Protein AF-A0A183CGZ3-F1 (afdb_monomer_lite)

pLDDT: mean 92.08, std 7.76, range [43.25, 98.81]

InterPro domains:
  IPR001106 Aromatic amino acid lyase [PF00221] (399-835)
  IPR001106 Aromatic amino acid lyase [cd00332] (399-818)
  IPR005920 Imidazolonepropionase [MF_00372] (2-395)
  IPR005920 Imidazolonepropionase [PTHR42752] (17-393)
  IPR005920 Imidazolonepropionase [TIGR01224] (22-393)
  IPR005920 Imidazolonepropionase [cd01296] (26-392)
  IPR005921 Histidine ammonia-lyase [MF_00229] (364-869)
  IPR005921 Histidine ammonia-lyase [TIGR01225] (399-864)
  IPR006680 Amidohydrolase-related [PF01979] (55-372)
  IPR007709 N-formylglutamate amidohydrolase [PF05013] (869-1082)
  IPR008948 L-Aspartase-like [SSF48557] (399-865)
  IPR010247 N-formylglutamate deformylase [TIGR02017] (862-1121)
  IPR011059 Metal-dependent hydrolase, composite domain superfamily [G3DSA:2.30.40.10] (7-392)
  IPR011059 Metal-dependent hydrolase, composite domain superfamily [SSF51338] (1-393)
  IPR022313 Phenylalanine/histidine ammonia-lyases, active site [PS00488] (504-520)
  IPR024083 Fumarase/histidase, N-terminal [G3DSA:1.10.275.10] (394-562)
  IPR032466 Metal-dependent hydrolase [SSF51556] (58-356)

Foldseek 3Di:
DAEKEFQEWEQQLPDPGSNTDQGKMWDDDQQFTADIHHRVPDDDHPYYHYLNHFYKWFFFAFLAAQLFWFDFCVVVVVVVVVPDDPVNCVVVQDDLSVRLVRLCPDALVRRLVSSQVLVVLLVLLRHQEYEHEFQSPLAQVSQLSRLVSQVVNVVQDNHHYAYEYENQAADHPVCPVPPVVSLCCLLVPRLVPCPPSHQAYEHEDDPRTDDLVSRLSNLVSCVVVVHAYEYAAQQPHHRLRLLSCLVSLHLEYEAQLHPDLNSLLSQLVSLHAYEHALQLCVQVVPPRAHPVVSNVVSVRQYAYHQHCDRPRGVDSDLLVRLLSCCPVVVDDLRSSLLRRAQSSCSSSVNNQATRGSDGPHRPWMWTFPDPDSVCSRNDDPARRTPFTARSNDRDDQSVLQQLLLVLLVVLVVVVDQDAQFQFAHQVGSVHGHDQVCQLVRLLVLLVVLLPADAAWDDQQLQLQLLLLLLLLSSNNFQNFDPVLSVLSVLCSVQVWGFRFHLDDDQLQQARQNRLSSVLCLLQQQHWTDDPNDIDRSQVVQVVSVHHRDRGHGRNSQSSRGAHSSLLSLLVVLLVLLVLLLVLLLLLLLLLCLLLLHELPLLDLVNVVVVPQPLLNVSSVVSCVLQPPFQSNVVCPPPPPDPHADCLNNVCSVLSSLLVVLSVQLVVLSVDRSNHNRGPQTADSVVSDGHGDGSSACQSSLSSLLSSLVSLLSSLVSLLVSLVQLQDCVRRVAPHLLEPDPPQACHCVVVSVLSVVLSVVSVVLSPRQQVDADQPSVNSSVGHRSSSSSSNCSVVSSLSSLLSSLSSLLSSLSSNVVVPPTGGDLSSLLSSLLLCLQPPHPHHDDDCVSSSVSSSVVSSDDLKDQFDFLEEEEQQFCALAQRPDDFFPDSCQQNLWGQHCQCVLCVCVVVVRYMYHYANHHCLLARLQADLVQDDPDPPADDATRNGQHHLQRHGGGPDDDDDPVSSVVCCVSGNVVSVVSVVVSNVVSVVPFQAHEYEYEGEGAQDRVRGDPDGDWFKEKAQLVVQLAHPQLVVLLVVLPVVDPTGYDYCDSPNGTNVSVVQRDVVSNYHYMYIYGHPQQFADDDPDSDPVPPPDDGDCVSSVVVSVSVVSNVVSVSCVRPDRD

Sequence (1125 aa):
MDRLWTNARIATMAGPGLGTIEHGAVAAKDGRIAWVGPAHEAPAATETIDCEGRWITPGLVDCHTHLVHGGDRAHEFELRLQGASYEAIARAGGGIVSTMRATRAASEADLVASALPRLDALIAEGATTVEVKSGYGLSLGDELKMLRAARALGHERPVRIATTFLGAHALPPEYADDRAGYVDLVCEAMIPALGDLADAVDAFCEGIGFTPEETARVFEAARAHGLRVKLHAEQLSNQNGAALAASHDALSADHLEYLDAAGITAMARAGTVATLLPGAYYFVRETRLPPIQALRDAGVPIALATDCNPGTSPLTSLLLVMNMGATLFRLTVEECLAGVTREAARALGLHREIGTIEPGKACDLAIWDIERPAELVYRMGLNPLHARVFKGSTRPPPRRIAESAAAVARILAHGEPVYGINTGFGKLASVRIEAEDLATLQRNIVLSHAAGIGAPSPAPVVRLMMALKLASLAQGASGVQPATVELLEAMLARGLTPVVPSQGSVGASGDLAPLSHMAATMIGVGHIEVDGRVLPAEQALAEAGLAPVTLGPKEGLALLNGTQFSTANALAGLFETETLFQAALVTGALSTEAAKGTDAPFDPRIHQLRRHPGQIAVGETLRTLMRDSAIRASHRDDDPRVQDPYCLRCQPQVMGAVLDLLRQAGTTLETEANGVSDNPLIFPETDEALSGGNFHAEPVAFAADMIALAICEIGSIAERRVAMLVDPALSNLPAFLTPQPGLNSGFMIPQVTAAALVSENKQRATPASVDSIPTSANQEDHVSMAAHGARRLLDMAANCAGVIGIELLAAAQGCDFHAGLASSDALERVRARLRREVPTLDHDRHFHPDIEAATALVRAGTVHPGTAPLIVAFPHTGTDLADVEGFISPWLARQDADWWIDQLYGFAVGLGATTIRTTLSRSVIDVNRDPSGVSLYPGQATTELCPTTTFDGDPLYRDGNPDADEIARRREAYFAPYHAAIEAEIARLRATYPRVVLYDAHSIRSHVPRLFDGELPQFNIGTNGGTTCAPALARAVETACATTPWSQVTDGRFRGGWTTRHYGRPEQGIHAIQMELACRGYIDEPETFDEAHWPTPYSDTRAAPMRDALANLLTACLEFAGAPE

Radius of gyration: 35.46 Å; chains: 1; bounding box: 84×77×108 Å

Structure (mmCIF, N/CA/C/O backbone):
data_AF-A0A183CGZ3-F1
#
_entry.id   AF-A0A183CGZ3-F1
#
loop_
_atom_site.group_PDB
_atom_site.id
_atom_site.type_symbol
_atom_site.label_atom_id
_atom_site.label_alt_id
_atom_site.label_comp_id
_atom_site.label_asym_id
_atom_site.label_entity_id
_atom_site.label_seq_id
_atom_site.pdbx_PDB_ins_code
_atom_site.Cartn_x
_atom_site.Cartn_y
_atom_site.Cartn_z
_atom_site.occupancy
_atom_site.B_iso_or_equiv
_atom_site.auth_seq_id
_atom_site.auth_comp_id
_atom_site.auth_asym_id
_atom_site.auth_atom_id
_atom_site.pdbx_PDB_model_num
ATOM 1 N N . MET A 1 1 ? -30.334 -12.001 17.470 1.00 86.12 1 MET A N 1
ATOM 2 C CA . MET A 1 1 ? -29.202 -11.149 17.897 1.00 86.12 1 MET A CA 1
ATOM 3 C C . MET A 1 1 ? -28.568 -10.558 16.655 1.00 86.12 1 MET A C 1
ATOM 5 O O . MET A 1 1 ? -28.782 -11.121 15.588 1.00 86.12 1 MET A O 1
ATOM 9 N N . ASP A 1 2 ? -27.851 -9.446 16.763 1.00 83.06 2 ASP A N 1
ATOM 10 C CA . ASP A 1 2 ? -27.220 -8.841 15.583 1.00 83.06 2 ASP A CA 1
ATOM 11 C C . ASP A 1 2 ? -25.999 -9.671 15.192 1.00 83.06 2 ASP A C 1
ATOM 13 O O . ASP A 1 2 ? -25.878 -10.112 14.051 1.00 83.06 2 ASP A O 1
ATOM 17 N N . ARG A 1 3 ? -25.159 -9.981 16.189 1.00 91.88 3 ARG A N 1
ATOM 18 C CA . ARG A 1 3 ? -23.929 -10.762 16.039 1.00 91.88 3 ARG A CA 1
ATOM 19 C C . ARG A 1 3 ? -23.787 -11.832 17.109 1.00 91.88 3 ARG A C 1
ATOM 21 O O . ARG A 1 3 ? -24.220 -11.641 18.249 1.00 91.88 3 ARG A O 1
ATOM 28 N N . LEU A 1 4 ? -23.147 -12.934 16.739 1.00 95.38 4 LEU A N 1
ATOM 29 C CA . LEU A 1 4 ? -22.751 -14.025 17.622 1.00 95.38 4 LEU A CA 1
ATOM 30 C C . LEU A 1 4 ? -21.279 -14.371 17.379 1.00 95.38 4 LEU A C 1
ATOM 32 O O . LEU A 1 4 ? -20.934 -14.788 16.282 1.00 95.38 4 LEU A O 1
ATOM 36 N N . TRP A 1 5 ? -20.433 -14.254 18.398 1.00 97.38 5 TRP A N 1
ATOM 37 C CA . TRP A 1 5 ? -19.085 -14.831 18.406 1.00 97.38 5 TRP A CA 1
ATOM 38 C C . TRP A 1 5 ? -19.173 -16.229 19.004 1.00 97.38 5 TRP A C 1
ATOM 40 O O . TRP A 1 5 ? -19.571 -16.363 20.161 1.00 97.38 5 TRP A O 1
ATOM 50 N N . THR A 1 6 ? -18.858 -17.260 18.224 1.00 95.81 6 THR A N 1
ATOM 51 C CA . THR A 1 6 ? -18.977 -18.673 18.616 1.00 95.81 6 THR A CA 1
ATOM 52 C C . THR A 1 6 ? -17.622 -19.373 18.607 1.00 95.81 6 THR A C 1
ATOM 54 O O . THR A 1 6 ? -16.642 -18.807 18.135 1.00 95.81 6 THR A O 1
ATOM 57 N N . ASN A 1 7 ? -17.569 -20.605 19.126 1.00 93.94 7 ASN A N 1
ATOM 58 C CA . ASN A 1 7 ? -16.352 -21.419 19.181 1.00 93.94 7 ASN A CA 1
ATOM 59 C C . ASN A 1 7 ? -15.191 -20.668 19.866 1.00 93.94 7 ASN A C 1
ATOM 61 O O . ASN A 1 7 ? -14.105 -20.534 19.315 1.00 93.94 7 ASN A O 1
ATOM 65 N N . ALA A 1 8 ? -15.440 -20.122 21.059 1.00 96.69 8 ALA A N 1
ATOM 66 C CA . ALA A 1 8 ? -14.477 -19.299 21.789 1.00 96.69 8 ALA A CA 1
ATOM 67 C C . ALA A 1 8 ? -14.214 -19.828 23.204 1.00 96.69 8 ALA A C 1
ATOM 69 O O . ALA A 1 8 ? -15.105 -20.388 23.842 1.00 96.69 8 ALA A O 1
ATOM 70 N N . ARG A 1 9 ? -13.019 -19.561 23.737 1.00 98.25 9 ARG A N 1
ATOM 71 C CA . ARG A 1 9 ? -12.713 -19.688 25.171 1.00 98.25 9 ARG A CA 1
ATOM 72 C C . ARG A 1 9 ? -12.902 -18.325 25.828 1.00 98.25 9 ARG A C 1
ATOM 74 O O . ARG A 1 9 ? -12.227 -17.372 25.470 1.00 98.25 9 ARG A O 1
ATOM 81 N N . ILE A 1 10 ? -13.831 -18.173 26.761 1.00 98.31 10 ILE A N 1
ATOM 82 C CA . ILE A 1 10 ? -14.212 -16.845 27.274 1.00 98.31 10 ILE A CA 1
ATOM 83 C C . ILE A 1 10 ? -13.712 -16.676 28.703 1.00 98.31 10 ILE A C 1
ATOM 85 O O . ILE A 1 10 ? -14.069 -17.476 29.555 1.00 98.31 10 ILE A O 1
ATOM 89 N N . ALA A 1 11 ? -12.967 -15.612 28.992 1.00 98.00 11 ALA A N 1
ATOM 90 C CA . ALA A 1 11 ? -12.730 -15.119 30.346 1.00 98.00 11 ALA A CA 1
ATOM 91 C C . ALA A 1 11 ? -13.704 -13.964 30.623 1.00 98.00 11 ALA A C 1
ATOM 93 O O . ALA A 1 11 ? -13.493 -12.837 30.179 1.00 98.00 11 ALA A O 1
ATOM 94 N N . THR A 1 12 ? -14.807 -14.244 31.320 1.00 97.44 12 THR A N 1
ATOM 95 C CA . THR A 1 12 ? -15.881 -13.255 31.534 1.00 97.44 12 THR A CA 1
ATOM 96 C C . THR A 1 12 ? -15.507 -12.139 32.504 1.00 97.44 12 THR A C 1
ATOM 98 O O . THR A 1 12 ? -16.081 -11.052 32.442 1.00 97.44 12 THR A O 1
ATOM 101 N N . MET A 1 13 ? -14.571 -12.397 33.420 1.00 96.94 13 MET A N 1
ATOM 102 C CA . MET A 1 13 ? -14.208 -11.512 34.535 1.00 96.94 13 MET A CA 1
ATOM 103 C C . MET A 1 13 ? -15.372 -11.190 35.500 1.00 96.94 13 MET A C 1
ATOM 105 O O . MET A 1 13 ? -15.227 -10.341 36.384 1.00 96.94 13 MET A O 1
ATOM 109 N N . ALA A 1 14 ? -16.515 -11.877 35.381 1.00 90.12 14 ALA A N 1
ATOM 110 C CA . ALA A 1 14 ? -17.737 -11.664 36.159 1.00 90.12 14 ALA A CA 1
ATOM 111 C C . ALA A 1 14 ? -17.711 -12.437 37.498 1.00 90.12 14 ALA A C 1
ATOM 113 O O . ALA A 1 14 ? -18.520 -13.327 37.743 1.00 90.12 14 ALA A O 1
ATOM 114 N N . GLY A 1 15 ? -16.732 -12.152 38.362 1.00 83.44 15 GLY A N 1
ATOM 115 C CA . GLY A 1 15 ? -16.595 -12.786 39.681 1.00 83.44 15 GLY A CA 1
ATOM 116 C C . GLY A 1 15 ? -15.142 -12.944 40.142 1.00 83.44 15 GLY A C 1
ATOM 117 O O . GLY A 1 15 ? -14.236 -12.435 39.482 1.00 83.44 15 GLY A O 1
ATOM 118 N N . PRO A 1 16 ? -14.896 -13.632 41.275 1.00 76.75 16 PRO A N 1
ATOM 119 C CA . PRO A 1 16 ? -13.558 -14.099 41.636 1.00 76.75 16 PRO A CA 1
ATOM 120 C C . PRO A 1 16 ? -13.073 -15.084 40.565 1.00 76.75 16 PRO A C 1
ATOM 122 O O . PRO A 1 16 ? -13.840 -15.955 40.150 1.00 76.75 16 PRO A O 1
ATOM 125 N N . GLY A 1 17 ? -11.830 -14.979 40.109 1.00 89.19 17 GLY A N 1
ATOM 126 C CA . GLY A 1 17 ? -11.345 -15.749 38.970 1.00 89.19 17 GLY A CA 1
ATOM 127 C C . GLY A 1 17 ? -11.512 -15.046 37.623 1.00 89.19 17 GLY A C 1
ATOM 128 O O . GLY A 1 17 ? -12.021 -13.930 37.501 1.00 89.19 17 GLY A O 1
ATOM 129 N N . LEU A 1 18 ? -11.126 -15.773 36.574 1.00 93.19 18 LEU A N 1
ATOM 130 C CA . LEU A 1 18 ? -11.332 -15.375 35.178 1.00 93.19 18 LEU A CA 1
ATOM 131 C C . LEU A 1 18 ? -12.772 -15.612 34.689 1.00 93.19 18 LEU A C 1
ATOM 133 O O . LEU A 1 18 ? -13.179 -15.037 33.682 1.00 93.19 18 LEU A O 1
ATOM 137 N N . GLY A 1 19 ? -13.546 -16.459 35.379 1.00 94.44 19 GLY A N 1
ATOM 138 C CA . GLY A 1 19 ? -14.896 -16.849 34.956 1.00 94.44 19 GLY A CA 1
ATOM 139 C C . GLY A 1 19 ? -14.902 -17.544 33.589 1.00 94.44 19 GLY A C 1
ATOM 140 O O . GLY A 1 19 ? -15.610 -17.097 32.685 1.00 94.44 19 GLY A O 1
ATOM 141 N N . THR A 1 20 ? -14.063 -18.576 33.438 1.00 96.25 20 THR A N 1
ATOM 142 C CA . THR A 1 20 ? -13.777 -19.258 32.167 1.00 96.25 20 THR A CA 1
ATOM 143 C C . THR A 1 20 ? -14.958 -20.064 31.618 1.00 96.25 20 THR A C 1
ATOM 145 O O . THR A 1 20 ? -15.572 -20.844 32.345 1.00 96.25 20 THR A O 1
ATOM 148 N N . ILE A 1 21 ? -15.209 -19.951 30.311 1.00 96.69 21 ILE A N 1
ATOM 149 C CA . ILE A 1 21 ? -16.121 -20.802 29.533 1.00 96.69 21 ILE A CA 1
ATOM 150 C C . ILE A 1 21 ? -15.333 -21.389 28.352 1.00 96.69 21 ILE A C 1
ATOM 152 O O . ILE A 1 21 ? -15.026 -20.669 27.411 1.00 96.69 21 ILE A O 1
ATOM 156 N N . GLU A 1 22 ? -15.000 -22.683 28.396 1.00 94.12 22 GLU A N 1
ATOM 157 C CA . GLU A 1 22 ? -14.097 -23.329 27.415 1.00 94.12 22 GLU A CA 1
ATOM 158 C C . GLU A 1 22 ? -14.696 -23.480 26.005 1.00 94.12 22 GLU A C 1
ATOM 160 O O . GLU A 1 22 ? -13.996 -23.377 25.004 1.00 94.12 22 GLU A O 1
ATOM 165 N N . HIS A 1 23 ? -16.006 -23.715 25.922 1.00 95.38 23 HIS A N 1
ATOM 166 C CA . HIS A 1 23 ? -16.747 -23.830 24.662 1.00 95.38 23 HIS A CA 1
ATOM 167 C C . HIS A 1 23 ? -17.867 -22.801 24.654 1.00 95.38 23 HIS A C 1
ATOM 169 O O . HIS A 1 23 ? -19.049 -23.137 24.740 1.00 95.38 23 HIS A O 1
ATOM 175 N N . GLY A 1 24 ? -17.473 -21.536 24.684 1.00 96.56 24 GLY A N 1
ATOM 176 C CA . GLY A 1 24 ? -18.350 -20.400 24.874 1.00 96.56 24 GLY A CA 1
ATOM 177 C C . GLY A 1 24 ? -18.767 -19.712 23.581 1.00 96.56 24 GLY A C 1
ATOM 178 O O . GLY A 1 24 ? -18.155 -19.870 22.523 1.00 96.56 24 GLY A O 1
ATOM 179 N N . ALA A 1 25 ? -19.818 -18.910 23.707 1.00 97.50 25 ALA A N 1
ATOM 180 C CA . ALA A 1 25 ? -20.211 -17.918 22.727 1.00 97.50 25 ALA A CA 1
ATOM 181 C C . ALA A 1 25 ? -20.696 -16.628 23.418 1.00 97.50 25 ALA A C 1
ATOM 183 O O . ALA A 1 25 ? -21.175 -16.657 24.557 1.00 97.50 25 ALA A O 1
ATOM 184 N N . VAL A 1 26 ? -20.573 -15.494 22.727 1.00 98.12 26 VAL A N 1
ATOM 185 C CA . VAL A 1 26 ? -21.079 -14.178 23.153 1.00 98.12 26 VAL A CA 1
ATOM 186 C C . VAL A 1 26 ? -22.004 -13.655 22.065 1.00 98.12 26 VAL A C 1
ATOM 188 O O . VAL A 1 26 ? -21.620 -13.614 20.901 1.00 98.12 26 VAL A O 1
ATOM 191 N N . ALA A 1 27 ? -23.213 -13.231 22.422 1.00 96.94 27 ALA A N 1
ATOM 192 C CA . ALA A 1 27 ? -24.158 -12.639 21.482 1.00 96.94 27 ALA A CA 1
ATOM 193 C C . ALA A 1 27 ? -24.401 -11.164 21.811 1.00 96.94 27 ALA A C 1
ATOM 195 O O . ALA A 1 27 ? -24.622 -10.807 22.973 1.00 96.94 27 ALA A O 1
ATOM 196 N N . ALA A 1 28 ? -24.414 -10.319 20.783 1.00 96.44 28 ALA A N 1
ATOM 197 C CA . ALA A 1 28 ? -24.683 -8.893 20.905 1.00 96.44 28 ALA A CA 1
ATOM 198 C C . ALA A 1 28 ? -25.994 -8.480 20.240 1.00 96.44 28 ALA A C 1
ATOM 200 O O . ALA A 1 28 ? -26.423 -9.046 19.230 1.00 96.44 28 ALA A O 1
ATOM 201 N N . LYS A 1 29 ? -26.611 -7.452 20.815 1.00 93.69 29 LYS A N 1
ATOM 202 C CA . LYS A 1 29 ? -27.746 -6.739 20.245 1.00 93.69 29 LYS A CA 1
ATOM 203 C C . LYS A 1 29 ? -27.635 -5.255 20.579 1.00 93.69 29 LYS A C 1
ATOM 205 O O . LYS A 1 29 ? -27.385 -4.919 21.736 1.00 93.69 29 LYS A O 1
ATOM 210 N N . ASP A 1 30 ? -27.802 -4.388 19.587 1.00 88.88 30 ASP A N 1
ATOM 211 C CA . ASP A 1 30 ? -27.759 -2.928 19.723 1.00 88.88 30 ASP A CA 1
ATOM 212 C C . ASP A 1 30 ? -26.466 -2.449 20.423 1.00 88.88 30 ASP A C 1
ATOM 214 O O . ASP A 1 30 ? -26.466 -1.592 21.309 1.00 88.88 30 ASP A O 1
ATOM 218 N N . GLY A 1 31 ? -25.345 -3.093 20.077 1.00 89.38 31 GLY A N 1
ATOM 219 C CA . GLY A 1 31 ? -24.017 -2.844 20.644 1.00 89.38 31 GLY A CA 1
ATOM 220 C C . GLY A 1 31 ? -23.818 -3.247 22.111 1.00 89.38 31 GLY A C 1
ATOM 221 O O . GLY A 1 31 ? -22.770 -2.955 22.697 1.00 89.38 31 GLY A O 1
ATOM 222 N N . ARG A 1 32 ? -24.787 -3.945 22.713 1.00 97.31 32 ARG A N 1
ATOM 223 C CA . ARG A 1 32 ? -24.722 -4.492 24.074 1.00 97.31 32 ARG A CA 1
ATOM 224 C C . ARG A 1 32 ? -24.641 -6.009 24.060 1.00 97.31 32 ARG A C 1
ATOM 226 O O . ARG A 1 32 ? -25.134 -6.663 23.145 1.00 97.31 32 ARG A O 1
ATOM 233 N N . ILE A 1 33 ? -24.036 -6.576 25.096 1.00 98.19 33 ILE A N 1
ATOM 234 C CA . ILE A 1 33 ? -24.024 -8.019 25.327 1.00 98.19 33 ILE A CA 1
ATOM 235 C C . ILE A 1 33 ? -25.451 -8.423 25.683 1.00 98.19 33 ILE A C 1
ATOM 237 O O . ILE A 1 33 ? -25.999 -7.988 26.693 1.00 98.19 33 ILE A O 1
ATOM 241 N N . ALA A 1 34 ? -26.069 -9.242 24.844 1.00 97.38 34 ALA A N 1
ATOM 242 C CA . ALA A 1 34 ? -27.406 -9.767 25.084 1.00 97.38 34 ALA A CA 1
ATOM 243 C C . ALA A 1 34 ? -27.352 -11.126 25.791 1.00 97.38 34 ALA A C 1
ATOM 245 O O . ALA A 1 34 ? -28.260 -11.464 26.549 1.00 97.38 34 ALA A O 1
ATOM 246 N N . TRP A 1 35 ? -26.295 -11.903 25.538 1.00 97.94 35 TRP A N 1
ATOM 247 C CA . TRP A 1 35 ? -26.125 -13.242 26.090 1.00 97.94 35 TRP A CA 1
ATOM 248 C C . TRP A 1 35 ? -24.649 -13.674 26.067 1.00 97.94 35 TRP A C 1
ATOM 250 O O . TRP A 1 35 ? -23.900 -13.284 25.172 1.00 97.94 35 TRP A O 1
ATOM 260 N N . VAL A 1 36 ? -24.242 -14.492 27.037 1.00 97.88 36 VAL A N 1
ATOM 261 C CA . VAL A 1 36 ? -22.939 -15.173 27.093 1.00 97.88 36 VAL A CA 1
ATOM 262 C C . VAL A 1 36 ? -23.125 -16.524 27.783 1.00 97.88 36 VAL A C 1
ATOM 264 O O . VAL A 1 36 ? -23.848 -16.609 28.775 1.00 97.88 36 VAL A O 1
ATOM 267 N N . GLY A 1 37 ? -22.498 -17.580 27.268 1.00 97.19 37 GLY A N 1
ATOM 268 C CA . GLY A 1 37 ? -22.662 -18.930 27.811 1.00 97.19 37 GLY A CA 1
ATOM 269 C C . GLY A 1 37 ? -22.064 -20.021 26.921 1.00 97.19 37 GLY A C 1
ATOM 270 O O . GLY A 1 37 ? -21.323 -19.708 25.989 1.00 97.19 37 GLY A O 1
ATOM 271 N N . PRO A 1 38 ? -22.367 -21.305 27.189 1.00 96.75 38 PRO A N 1
ATOM 272 C CA . PRO A 1 38 ? -21.932 -22.430 26.361 1.00 96.75 38 PRO A CA 1
ATOM 273 C C . PRO A 1 38 ? -22.490 -22.354 24.933 1.00 96.75 38 PRO A C 1
ATOM 275 O O . PRO A 1 38 ? -23.692 -22.195 24.749 1.00 96.75 38 PRO A O 1
ATOM 278 N N . ALA A 1 39 ? -21.654 -22.545 23.912 1.00 92.88 39 ALA A N 1
ATOM 279 C CA . ALA A 1 39 ? -22.007 -22.321 22.506 1.00 92.88 39 ALA A CA 1
ATOM 280 C C . ALA A 1 39 ? -23.253 -23.094 22.024 1.00 92.88 39 ALA A C 1
ATOM 282 O O . ALA A 1 39 ? -23.991 -22.605 21.175 1.00 92.88 39 ALA A O 1
ATOM 283 N N . HIS A 1 40 ? -23.533 -24.273 22.589 1.00 92.69 40 HIS A N 1
ATOM 284 C CA . HIS A 1 40 ? -24.712 -25.077 22.242 1.00 92.69 40 HIS A CA 1
ATOM 285 C C . HIS A 1 40 ? -26.048 -24.486 22.734 1.00 92.69 40 HIS A C 1
ATOM 287 O O . HIS A 1 40 ? -27.105 -24.911 22.276 1.00 92.69 40 HIS A O 1
ATOM 293 N N . GLU A 1 41 ? -26.008 -23.515 23.649 1.00 95.50 41 GLU A N 1
ATOM 294 C CA . GLU A 1 41 ? -27.171 -22.775 24.156 1.00 95.50 41 GLU A CA 1
ATOM 295 C C . GLU A 1 41 ? -27.306 -21.384 23.508 1.00 95.50 41 GLU A C 1
ATOM 297 O O . GLU A 1 41 ? -28.198 -20.612 23.869 1.00 95.50 41 GLU A O 1
ATOM 302 N N . ALA A 1 42 ? -26.422 -21.041 22.563 1.00 93.12 42 ALA A N 1
ATOM 303 C CA . ALA A 1 42 ? -26.370 -19.710 21.980 1.00 93.12 42 ALA A CA 1
ATOM 304 C C . ALA A 1 42 ? -27.641 -19.371 21.173 1.00 93.12 42 ALA A C 1
ATOM 306 O O . ALA A 1 42 ? -28.135 -20.195 20.397 1.00 93.12 42 ALA A O 1
ATOM 307 N N . PRO A 1 43 ? -28.172 -18.140 21.301 1.00 93.81 43 PRO A N 1
ATOM 308 C CA . PRO A 1 43 ? -29.297 -17.692 20.492 1.00 93.81 43 PRO A CA 1
ATOM 309 C C . PRO A 1 43 ? -28.879 -17.477 19.031 1.00 93.81 43 PRO A C 1
ATOM 311 O O . PRO A 1 43 ? -27.742 -17.111 18.744 1.00 93.81 43 PRO A O 1
ATOM 314 N N . ALA A 1 44 ? -29.832 -17.601 18.105 1.00 89.88 44 ALA A N 1
ATOM 315 C CA . ALA A 1 44 ? -29.596 -17.274 16.701 1.00 89.88 44 ALA A CA 1
ATOM 316 C C . ALA A 1 44 ? -29.248 -15.781 16.502 1.00 89.88 44 ALA A C 1
ATOM 318 O O . ALA A 1 44 ? -29.818 -14.882 17.147 1.00 89.88 44 ALA A O 1
ATOM 319 N N . ALA A 1 45 ? -28.342 -15.516 15.563 1.00 90.00 45 ALA A N 1
ATOM 320 C CA . ALA A 1 45 ? -27.931 -14.177 15.160 1.00 90.00 45 ALA A CA 1
ATOM 321 C C . ALA A 1 45 ? -27.969 -14.004 13.640 1.00 90.00 45 ALA A C 1
ATOM 323 O O . ALA A 1 45 ? -27.888 -14.985 12.904 1.00 90.00 45 ALA A O 1
ATOM 324 N N . THR A 1 46 ? -28.100 -12.756 13.193 1.00 81.94 46 THR A N 1
ATOM 325 C CA . THR A 1 46 ? -28.034 -12.390 11.772 1.00 81.94 46 THR A CA 1
ATOM 326 C C . THR A 1 46 ? -26.651 -12.688 11.198 1.00 81.94 46 THR A C 1
ATOM 328 O O . THR A 1 46 ? -26.538 -13.226 10.102 1.00 81.94 46 THR A O 1
ATOM 331 N N . GLU A 1 47 ? -25.605 -12.386 11.966 1.00 80.00 47 GLU A N 1
ATOM 332 C CA . GLU A 1 47 ? -24.212 -12.647 11.620 1.00 80.00 47 GLU A CA 1
ATOM 333 C C . GLU A 1 47 ? -23.570 -13.521 12.706 1.00 80.00 47 GLU A C 1
ATOM 335 O O . GLU A 1 47 ? -23.717 -13.263 13.903 1.00 80.00 47 GLU A O 1
ATOM 340 N N . THR A 1 48 ? -22.871 -14.579 12.297 1.00 89.69 48 THR A N 1
ATOM 341 C CA . THR A 1 48 ? -22.126 -15.462 13.204 1.00 89.69 48 THR A CA 1
ATOM 342 C C . THR A 1 48 ? -20.659 -15.458 12.809 1.00 89.69 48 THR A C 1
ATOM 344 O O . THR A 1 48 ? -20.329 -15.689 11.651 1.00 89.69 48 THR A O 1
ATOM 347 N N . ILE A 1 49 ? -19.797 -15.195 13.784 1.00 86.62 49 ILE A N 1
ATOM 348 C CA . ILE A 1 49 ? -18.349 -15.109 13.648 1.00 86.62 49 ILE A CA 1
ATOM 349 C C . ILE A 1 49 ? -17.763 -16.294 14.411 1.00 86.62 49 ILE A C 1
ATOM 351 O O . ILE A 1 49 ? -17.927 -16.396 15.629 1.00 86.62 49 ILE A O 1
ATOM 355 N N . ASP A 1 50 ? -17.110 -17.203 13.695 1.00 89.81 50 ASP A N 1
ATOM 356 C CA . ASP A 1 50 ? -16.340 -18.286 14.303 1.00 89.81 50 ASP A CA 1
ATOM 357 C C . ASP A 1 50 ? -15.027 -17.713 14.854 1.00 89.81 50 ASP A C 1
ATOM 359 O O . ASP A 1 50 ? -14.271 -17.066 14.132 1.00 89.81 50 ASP A O 1
ATOM 363 N N . CYS A 1 51 ? -14.774 -17.896 16.150 1.00 88.56 51 CYS A N 1
ATOM 364 C CA . CYS A 1 51 ? -13.538 -17.454 16.790 1.00 88.56 51 CYS A CA 1
ATOM 365 C C . CYS A 1 51 ? -12.417 -18.498 16.724 1.00 88.56 51 CYS A C 1
ATOM 367 O O . CYS A 1 51 ? -11.319 -18.212 17.192 1.00 88.56 51 CYS A O 1
ATOM 369 N N . GLU A 1 52 ? -12.660 -19.678 16.150 1.00 91.38 52 GLU A N 1
ATOM 370 C CA . GLU A 1 52 ? -11.685 -20.753 15.911 1.00 91.38 52 GLU A CA 1
ATOM 371 C C . GLU A 1 52 ? -10.941 -21.205 17.183 1.00 91.38 52 GLU A C 1
ATOM 373 O O . GLU A 1 52 ? -9.754 -21.521 17.171 1.00 91.38 52 GLU A O 1
ATOM 378 N N . GLY A 1 53 ? -11.631 -21.213 18.323 1.00 93.31 53 GLY A N 1
ATOM 379 C CA . GLY A 1 53 ? -11.080 -21.593 19.625 1.00 93.31 53 GLY A CA 1
ATOM 380 C C . GLY A 1 53 ? -10.267 -20.498 20.329 1.00 93.31 53 GLY A C 1
ATOM 381 O O . GLY A 1 53 ? -9.677 -20.762 21.383 1.00 93.31 53 GLY A O 1
ATOM 382 N N . ARG A 1 54 ? -10.221 -19.271 19.795 1.00 97.75 54 ARG A N 1
ATOM 383 C CA . ARG A 1 54 ? -9.501 -18.136 20.402 1.00 97.75 54 ARG A CA 1
ATOM 384 C C . ARG A 1 54 ? -10.079 -17.717 21.750 1.00 97.75 54 ARG A C 1
ATOM 386 O O . ARG A 1 54 ? -11.242 -17.987 22.067 1.00 97.75 54 ARG A O 1
ATOM 393 N N . TRP A 1 55 ? -9.253 -17.033 22.543 1.00 98.44 55 TRP A N 1
ATOM 394 C CA . TRP A 1 55 ? -9.686 -16.479 23.823 1.00 98.44 55 TRP A CA 1
ATOM 395 C C . TRP A 1 55 ? -10.418 -15.149 23.645 1.00 98.44 55 TRP A C 1
ATOM 397 O O . TRP A 1 55 ? -9.993 -14.313 22.858 1.00 98.44 55 TRP A O 1
ATOM 407 N N . ILE A 1 56 ? -11.475 -14.918 24.422 1.00 98.44 56 ILE A N 1
ATOM 408 C CA . ILE A 1 56 ? -12.188 -13.639 24.502 1.00 98.44 56 ILE A CA 1
ATOM 409 C C . ILE A 1 56 ? -12.116 -13.115 25.935 1.00 98.44 56 ILE A C 1
ATOM 411 O O . ILE A 1 56 ? -12.478 -13.821 26.876 1.00 98.44 56 ILE A O 1
ATOM 415 N N . THR A 1 57 ? -11.701 -11.861 26.099 1.00 98.50 57 THR A N 1
ATOM 416 C CA . THR A 1 57 ? -11.797 -11.099 27.356 1.00 98.50 57 THR A CA 1
ATOM 417 C C . THR A 1 57 ? -12.693 -9.875 27.147 1.00 98.50 57 THR A C 1
ATOM 419 O O . THR A 1 57 ? -12.983 -9.516 25.998 1.00 98.50 57 THR A O 1
ATOM 422 N N . PRO A 1 58 ? -13.113 -9.168 28.216 1.00 98.50 58 PRO A N 1
ATOM 423 C CA . PRO A 1 58 ? -13.551 -7.788 28.058 1.00 98.50 58 PRO A CA 1
ATOM 424 C C . PRO A 1 58 ? -12.468 -6.988 27.328 1.00 98.50 58 PRO A C 1
ATOM 426 O O . PRO A 1 58 ? -11.275 -7.265 27.492 1.00 98.50 58 PRO A O 1
ATOM 429 N N . GLY A 1 59 ? -12.879 -5.994 26.548 1.00 98.12 59 GLY A N 1
ATOM 430 C CA . GLY A 1 59 ? -11.954 -5.010 25.999 1.00 98.12 59 GLY A CA 1
ATOM 431 C C . GLY A 1 59 ? -11.145 -4.352 27.120 1.00 98.12 59 GLY A C 1
ATOM 432 O O . GLY A 1 59 ? -11.682 -4.090 28.201 1.00 98.12 59 GLY A O 1
ATOM 433 N N . LEU A 1 60 ? -9.862 -4.089 26.870 1.00 98.62 60 LEU A N 1
ATOM 434 C CA . LEU A 1 60 ? -8.981 -3.537 27.898 1.00 98.62 60 LEU A CA 1
ATOM 435 C C . LEU A 1 60 ? -9.353 -2.080 28.218 1.00 98.62 60 LEU A C 1
ATOM 437 O O . LEU A 1 60 ? -9.873 -1.347 27.366 1.00 98.62 60 LEU A O 1
ATOM 441 N N . VAL A 1 61 ? -9.096 -1.673 29.458 1.00 98.81 61 VAL A N 1
ATOM 442 C CA . VAL A 1 61 ? -9.371 -0.336 29.986 1.00 98.81 61 VAL A CA 1
ATOM 443 C C . VAL A 1 61 ? -8.076 0.241 30.541 1.00 98.81 61 VAL A C 1
ATOM 445 O O . VAL A 1 61 ? -7.535 -0.289 31.508 1.00 98.81 61 VAL A O 1
ATOM 448 N N . ASP A 1 62 ? -7.610 1.348 29.964 1.00 98.69 62 ASP A N 1
ATOM 449 C CA . ASP A 1 62 ? -6.548 2.146 30.576 1.00 98.69 62 ASP A CA 1
ATOM 450 C C . ASP A 1 62 ? -7.180 3.233 31.447 1.00 98.69 62 ASP A C 1
ATOM 452 O O . ASP A 1 62 ? -7.792 4.175 30.937 1.00 98.69 62 ASP A O 1
ATOM 456 N N . CYS A 1 63 ? -7.102 3.078 32.769 1.00 98.50 63 CYS A N 1
ATOM 457 C CA . CYS A 1 63 ? -7.780 3.960 33.718 1.00 98.50 63 CYS A CA 1
ATOM 458 C C . CYS A 1 63 ? -6.909 5.100 34.262 1.00 98.50 63 CYS A C 1
ATOM 460 O O . CYS A 1 63 ? -7.319 5.716 35.251 1.00 98.50 63 CYS A O 1
ATOM 462 N N . HIS A 1 64 ? -5.726 5.341 33.674 1.00 98.50 64 HIS A N 1
ATOM 463 C CA . HIS A 1 64 ? -4.845 6.448 34.048 1.00 98.50 64 HIS A CA 1
ATOM 464 C C . HIS A 1 64 ? -3.840 6.805 32.933 1.00 98.50 64 HIS A C 1
ATOM 466 O O . HIS A 1 64 ? -2.811 6.145 32.789 1.00 98.50 64 HIS A O 1
ATOM 472 N N . THR A 1 65 ? -4.087 7.892 32.186 1.00 97.81 65 THR A N 1
ATOM 473 C CA . THR A 1 65 ? -3.129 8.430 31.195 1.00 97.81 65 THR A CA 1
ATOM 474 C C . THR A 1 65 ? -3.110 9.962 31.150 1.00 97.81 65 THR A C 1
ATOM 476 O O . THR A 1 65 ? -4.097 10.611 31.499 1.00 97.81 65 THR A O 1
ATOM 479 N N . HIS A 1 66 ? -2.029 10.537 30.610 1.00 97.31 66 HIS A N 1
ATOM 480 C CA . HIS A 1 66 ? -1.896 11.955 30.249 1.00 97.31 66 HIS A CA 1
ATOM 481 C C . HIS A 1 66 ? -1.637 12.111 28.744 1.00 97.31 66 HIS A C 1
ATOM 483 O O . HIS A 1 66 ? -0.692 12.767 28.304 1.00 97.31 66 HIS A O 1
ATOM 489 N N . LEU A 1 67 ? -2.470 11.459 27.933 1.00 96.38 67 LEU A N 1
ATOM 490 C CA . LEU A 1 67 ? -2.226 11.237 26.506 1.00 96.38 67 LEU A CA 1
ATOM 491 C C . LEU A 1 67 ? -2.198 12.522 25.651 1.00 96.38 67 LEU A C 1
ATOM 493 O O . LEU A 1 67 ? -1.595 12.535 24.573 1.00 96.38 67 LEU A O 1
ATOM 497 N N . VAL A 1 68 ? -2.821 13.607 26.121 1.00 97.75 68 VAL A N 1
ATOM 498 C CA . VAL A 1 68 ? -2.864 14.913 25.445 1.00 97.75 68 VAL A CA 1
ATOM 499 C C . VAL A 1 68 ? -1.838 15.852 26.076 1.00 97.75 68 VAL A C 1
ATOM 501 O O . VAL A 1 68 ? -2.016 16.313 27.198 1.00 97.75 68 VAL A O 1
ATOM 504 N N . HIS A 1 69 ? -0.768 16.159 25.343 1.00 96.88 69 HIS A N 1
ATOM 505 C CA . HIS A 1 69 ? 0.247 17.145 25.721 1.00 96.88 69 HIS A CA 1
ATOM 506 C C . HIS A 1 69 ? 1.038 17.602 24.487 1.00 96.88 69 HIS A C 1
ATOM 508 O O . HIS A 1 69 ? 1.139 16.866 23.503 1.00 96.88 69 HIS A O 1
ATOM 514 N N . GLY A 1 70 ? 1.630 18.796 24.551 1.00 93.81 70 GLY A N 1
ATOM 515 C CA . GLY A 1 70 ? 2.528 19.325 23.523 1.00 93.81 70 GLY A CA 1
ATOM 516 C C . GLY A 1 70 ? 4.001 18.976 23.768 1.00 93.81 70 GLY A C 1
ATOM 517 O O . GLY A 1 70 ? 4.439 18.858 24.915 1.00 93.81 70 GLY A O 1
ATOM 518 N N . GLY A 1 71 ? 4.768 18.862 22.680 1.00 90.44 71 GLY A N 1
ATOM 519 C CA . GLY A 1 71 ? 6.214 18.607 22.700 1.00 90.44 71 GLY A CA 1
ATOM 520 C C . GLY A 1 71 ? 6.616 17.207 23.185 1.00 90.44 71 GLY A C 1
ATOM 521 O O . GLY A 1 71 ? 5.771 16.355 23.466 1.00 90.44 71 GLY A O 1
ATOM 522 N N . ASP A 1 72 ? 7.926 16.984 23.300 1.00 86.50 72 ASP A N 1
ATOM 523 C CA . ASP A 1 72 ? 8.542 15.767 23.836 1.00 86.50 72 ASP A CA 1
ATOM 524 C C . ASP A 1 72 ? 9.576 16.098 24.929 1.00 86.50 72 ASP A C 1
ATOM 526 O O . ASP A 1 72 ? 10.035 17.235 25.051 1.00 86.50 72 ASP A O 1
ATOM 530 N N . ARG A 1 73 ? 9.933 15.103 25.751 1.00 89.12 73 ARG A N 1
ATOM 531 C CA . ARG A 1 73 ? 10.981 15.223 26.786 1.00 89.12 73 ARG A CA 1
ATOM 532 C C . ARG A 1 73 ? 12.119 14.215 26.592 1.00 89.12 73 ARG A C 1
ATOM 534 O O . ARG A 1 73 ? 12.827 13.887 27.548 1.00 89.12 73 ARG A O 1
ATOM 541 N N . ALA A 1 74 ? 12.330 13.737 25.364 1.00 88.44 74 ALA A N 1
ATOM 542 C CA . ALA A 1 74 ? 13.376 12.757 25.066 1.00 88.44 74 ALA A CA 1
ATOM 543 C C . ALA A 1 74 ? 14.777 13.341 25.311 1.00 88.44 74 ALA A C 1
ATOM 545 O O . ALA A 1 74 ? 15.633 12.689 25.909 1.00 88.44 74 ALA A O 1
ATOM 546 N N . HIS A 1 75 ? 14.988 14.612 24.961 1.00 85.25 75 HIS A N 1
ATOM 547 C CA . HIS A 1 75 ? 16.254 15.293 25.235 1.00 85.25 75 HIS A CA 1
ATOM 548 C C . HIS A 1 75 ? 16.543 15.433 26.742 1.00 85.25 75 HIS A C 1
ATOM 550 O O . HIS A 1 75 ? 17.680 15.306 27.188 1.00 85.25 75 HIS A O 1
ATOM 556 N N . GLU A 1 76 ? 15.518 15.621 27.577 1.00 85.69 76 GLU A N 1
ATOM 557 C CA . GLU A 1 76 ? 15.714 15.672 29.031 1.00 85.69 76 GLU A CA 1
ATOM 558 C C . GLU A 1 76 ? 16.081 14.301 29.618 1.00 85.69 76 GLU A C 1
ATOM 560 O O . GLU A 1 76 ? 16.795 14.212 30.619 1.00 85.69 76 GLU A O 1
ATOM 565 N N . PHE A 1 77 ? 15.597 13.214 29.015 1.00 85.88 77 PHE A N 1
ATOM 566 C CA . PHE A 1 77 ? 16.050 11.865 29.341 1.00 85.88 77 PHE A CA 1
ATOM 567 C C . PHE A 1 77 ? 17.531 11.674 28.978 1.00 85.88 77 PHE A C 1
ATOM 569 O O . PHE A 1 77 ? 18.302 11.208 29.818 1.00 85.88 77 PHE A O 1
ATOM 576 N N . GLU A 1 78 ? 17.953 12.126 27.795 1.00 87.56 78 GLU A N 1
ATOM 577 C CA . GLU A 1 78 ? 19.359 12.118 27.372 1.00 87.56 78 GLU A CA 1
ATOM 578 C C . GLU A 1 78 ? 20.263 12.900 28.344 1.00 87.56 78 GLU A C 1
ATOM 580 O O . GLU A 1 78 ? 21.260 12.363 28.830 1.00 87.56 78 GLU A O 1
ATOM 585 N N . LEU A 1 79 ? 19.888 14.129 28.713 1.00 85.81 79 LEU A N 1
ATOM 586 C CA . LEU A 1 79 ? 20.658 14.956 29.650 1.00 85.81 79 LEU A CA 1
ATOM 587 C C . LEU A 1 79 ? 20.796 14.313 31.037 1.00 85.81 79 LEU A C 1
ATOM 589 O O . LEU A 1 79 ? 21.867 14.372 31.646 1.00 85.81 79 LEU A O 1
ATOM 593 N N . ARG A 1 80 ? 19.738 13.663 31.543 1.00 83.75 80 ARG A N 1
ATOM 594 C CA . ARG A 1 80 ? 19.802 12.914 32.811 1.00 83.75 80 ARG A CA 1
ATOM 595 C C . ARG A 1 80 ? 20.794 11.756 32.729 1.00 83.75 80 ARG A C 1
ATOM 597 O O . ARG A 1 80 ? 21.561 11.553 33.667 1.00 83.75 80 ARG A O 1
ATOM 604 N N . LEU A 1 81 ? 20.821 11.025 31.612 1.00 85.19 81 LEU A N 1
ATOM 605 C CA . LEU A 1 81 ? 21.796 9.950 31.391 1.00 85.19 81 LEU A CA 1
ATOM 606 C C . LEU A 1 81 ? 23.236 10.472 31.282 1.00 85.19 81 LEU A C 1
ATOM 608 O O . LEU A 1 81 ? 24.169 9.763 31.650 1.00 85.19 81 LEU A O 1
ATOM 612 N N . GLN A 1 82 ? 23.415 11.721 30.852 1.00 89.19 82 GLN A N 1
ATOM 613 C CA . GLN A 1 82 ? 24.703 12.420 30.827 1.00 89.19 82 GLN A CA 1
ATOM 614 C C . GLN A 1 82 ? 25.093 13.045 32.184 1.00 89.19 82 GLN A C 1
ATOM 616 O O . GLN A 1 82 ? 26.152 13.662 32.297 1.00 89.19 82 GLN A O 1
ATOM 621 N N . GLY A 1 83 ? 24.277 12.869 33.231 1.00 84.75 83 GLY A N 1
ATOM 622 C CA . GLY A 1 83 ? 24.584 13.290 34.602 1.00 84.75 83 GLY A CA 1
ATOM 623 C C . GLY A 1 83 ? 24.042 14.664 35.010 1.00 84.75 83 GLY A C 1
ATOM 624 O O . GLY A 1 83 ? 24.387 15.147 36.089 1.00 84.75 83 GLY A O 1
ATOM 625 N N . ALA A 1 84 ? 23.193 15.305 34.199 1.00 84.06 84 ALA A N 1
ATOM 626 C CA . ALA A 1 84 ? 22.527 16.543 34.601 1.00 84.06 84 ALA A CA 1
ATOM 627 C C . ALA A 1 84 ? 21.527 16.285 35.745 1.00 84.06 84 ALA A C 1
ATOM 629 O O . ALA A 1 84 ? 20.718 15.356 35.684 1.00 84.06 84 ALA A O 1
ATOM 630 N N . SER A 1 85 ? 21.556 17.123 36.789 1.00 80.75 85 SER A N 1
ATOM 631 C CA . SER A 1 85 ? 20.585 17.032 37.884 1.00 80.75 85 SER A CA 1
ATOM 632 C C . SER A 1 85 ? 19.206 17.535 37.447 1.00 80.75 85 SER A C 1
ATOM 634 O O . SER A 1 85 ? 19.089 18.408 36.585 1.00 80.75 85 SER A O 1
ATOM 636 N N . TYR A 1 86 ? 18.148 17.028 38.086 1.00 71.62 86 TYR A N 1
ATOM 637 C CA . TYR A 1 86 ? 16.777 17.483 37.828 1.00 71.62 86 TYR A CA 1
ATOM 638 C C . TYR A 1 86 ? 16.627 19.001 38.030 1.00 71.62 86 TYR A C 1
ATOM 640 O O . TYR A 1 86 ? 16.011 19.683 37.216 1.00 71.62 86 TYR A O 1
ATOM 648 N N . GLU A 1 87 ? 17.274 19.551 39.062 1.00 74.62 87 GLU A N 1
ATOM 649 C CA . GLU A 1 87 ? 17.309 20.993 39.332 1.00 74.62 87 GLU A CA 1
ATOM 650 C C . GLU A 1 87 ? 17.970 21.793 38.203 1.00 74.62 87 GLU A C 1
ATOM 652 O O . GLU A 1 87 ? 17.502 22.880 37.865 1.00 74.62 87 GLU A O 1
ATOM 657 N N . ALA A 1 88 ? 19.049 21.275 37.606 1.00 75.62 88 ALA A N 1
ATOM 658 C CA . ALA A 1 88 ? 19.726 21.930 36.490 1.00 75.62 88 ALA A CA 1
ATOM 659 C C . ALA A 1 88 ? 18.842 21.949 35.234 1.00 75.62 88 ALA A C 1
ATOM 661 O O . ALA A 1 88 ? 18.734 22.984 34.579 1.00 75.62 88 ALA A O 1
ATOM 662 N N . ILE A 1 89 ? 18.160 20.836 34.946 1.00 77.75 89 ILE A N 1
ATOM 663 C CA . ILE A 1 89 ? 17.219 20.717 33.823 1.00 77.75 89 ILE A CA 1
ATOM 664 C C . ILE A 1 89 ? 16.022 21.657 34.020 1.00 77.75 89 ILE A C 1
ATOM 666 O O . ILE A 1 89 ? 15.670 22.403 33.109 1.00 77.75 89 ILE A O 1
ATOM 670 N N . ALA A 1 90 ? 15.446 21.698 35.224 1.00 75.12 90 ALA A N 1
ATOM 671 C CA . ALA A 1 90 ? 14.352 22.609 35.554 1.00 75.12 90 ALA A CA 1
ATOM 672 C C . ALA A 1 90 ? 14.774 24.088 35.443 1.00 75.12 90 ALA A C 1
ATOM 674 O O . ALA A 1 90 ? 14.055 24.892 34.850 1.00 75.12 90 ALA A O 1
ATOM 675 N N . ARG A 1 91 ? 15.970 24.459 35.932 1.00 76.06 91 ARG A N 1
ATOM 676 C CA . ARG A 1 91 ? 16.520 25.826 35.789 1.00 76.06 91 ARG A CA 1
ATOM 677 C C . ARG A 1 91 ? 16.779 26.221 34.334 1.00 76.06 91 ARG A C 1
ATOM 679 O O . ARG A 1 91 ? 16.660 27.398 34.008 1.00 76.06 91 ARG A O 1
ATOM 686 N N . ALA A 1 92 ? 17.102 25.262 33.468 1.00 76.06 92 ALA A N 1
ATOM 687 C CA . ALA A 1 92 ? 17.248 25.474 32.028 1.00 76.06 92 ALA A CA 1
ATOM 688 C C . ALA A 1 92 ? 15.899 25.555 31.281 1.00 76.06 92 ALA A C 1
ATOM 690 O O . ALA A 1 92 ? 15.879 25.723 30.064 1.00 76.06 92 ALA A O 1
ATOM 691 N N . GLY A 1 93 ? 14.770 25.467 31.995 1.00 72.00 93 GLY A N 1
ATOM 692 C CA . GLY A 1 93 ? 13.428 25.544 31.423 1.00 72.00 93 GLY A CA 1
ATOM 693 C C . GLY A 1 93 ? 12.839 24.204 30.977 1.00 72.00 93 GLY A C 1
ATOM 694 O O . GLY A 1 93 ? 11.833 24.228 30.272 1.00 72.00 93 GLY A O 1
ATOM 695 N N . GLY A 1 94 ? 13.442 23.075 31.372 1.00 76.94 94 GLY A N 1
ATOM 696 C CA . GLY A 1 94 ? 12.892 21.721 31.228 1.00 76.94 94 GLY A CA 1
ATOM 697 C C . GLY A 1 94 ? 11.826 21.389 32.283 1.00 76.94 94 GLY A C 1
ATOM 698 O O . GLY A 1 94 ? 11.350 22.262 33.011 1.00 76.94 94 GLY A O 1
ATOM 699 N N . GLY A 1 95 ? 11.459 20.114 32.416 1.00 84.69 95 GLY A N 1
ATOM 700 C CA . GLY A 1 95 ? 10.470 19.677 33.406 1.00 84.69 95 GLY A CA 1
ATOM 701 C C . GLY A 1 95 ? 9.022 19.845 32.943 1.00 84.69 95 GLY A C 1
ATOM 702 O O . GLY A 1 95 ? 8.738 20.013 31.765 1.00 84.69 95 GLY A O 1
ATOM 703 N N . ILE A 1 96 ? 8.073 19.833 33.880 1.00 86.50 96 ILE A N 1
ATOM 704 C CA . ILE A 1 96 ? 6.649 20.041 33.558 1.00 86.50 96 ILE A CA 1
ATOM 705 C C . ILE A 1 96 ? 6.382 21.399 32.881 1.00 86.50 96 ILE A C 1
ATOM 707 O O . ILE A 1 96 ? 5.472 21.522 32.066 1.00 86.50 96 ILE A O 1
ATOM 711 N N . VAL A 1 97 ? 7.219 22.407 33.155 1.00 87.94 97 VAL A N 1
ATOM 712 C CA . VAL A 1 97 ? 7.111 23.747 32.560 1.00 87.94 97 VAL A CA 1
ATOM 713 C C . VAL A 1 97 ? 7.400 23.730 31.052 1.00 87.94 97 VAL A C 1
ATOM 715 O O . VAL A 1 97 ? 6.772 24.499 30.320 1.00 87.94 97 VAL A O 1
ATOM 718 N N . SER A 1 98 ? 8.300 22.865 30.560 1.00 90.50 98 SER A N 1
ATOM 719 C CA . SER A 1 98 ? 8.574 22.744 29.118 1.00 90.50 98 SER A CA 1
ATOM 720 C C . SER A 1 98 ? 7.358 22.179 28.381 1.00 90.50 98 SER A C 1
ATOM 722 O O . SER A 1 98 ? 6.873 22.794 27.427 1.00 90.50 98 SER A O 1
ATOM 724 N N . THR A 1 99 ? 6.789 21.085 28.898 1.00 93.81 99 THR A N 1
ATOM 725 C CA . THR A 1 99 ? 5.542 20.489 28.400 1.00 93.81 99 THR A CA 1
ATOM 726 C C . THR A 1 99 ? 4.381 21.477 28.476 1.00 93.81 99 THR A C 1
ATOM 728 O O . THR A 1 99 ? 3.614 21.587 27.520 1.00 93.81 99 THR A O 1
ATOM 731 N N . MET A 1 100 ? 4.274 22.256 29.558 1.00 95.19 100 MET A N 1
ATOM 732 C CA . MET A 1 100 ? 3.234 23.278 29.697 1.00 95.19 100 MET A CA 1
ATOM 733 C C . MET A 1 100 ? 3.326 24.325 28.586 1.00 95.19 100 MET A C 1
ATOM 735 O O . MET A 1 100 ? 2.347 24.578 27.889 1.00 95.19 100 MET A O 1
ATOM 739 N N . ARG A 1 101 ? 4.511 24.905 28.357 1.00 94.81 101 ARG A N 1
ATOM 740 C CA . ARG A 1 101 ? 4.712 25.910 27.299 1.00 94.81 101 ARG A CA 1
ATOM 741 C C . ARG A 1 101 ? 4.346 25.369 25.917 1.00 94.81 101 ARG A C 1
ATOM 743 O O . ARG A 1 101 ? 3.645 26.053 25.175 1.00 94.81 101 ARG A O 1
ATOM 750 N N . ALA A 1 102 ? 4.777 24.150 25.593 1.00 95.94 102 ALA A N 1
ATOM 751 C CA . ALA A 1 102 ? 4.451 23.508 24.321 1.00 95.94 102 ALA A CA 1
ATOM 752 C C . ALA A 1 102 ? 2.941 23.234 24.182 1.00 95.94 102 ALA A C 1
ATOM 754 O O . ALA A 1 102 ? 2.361 23.487 23.130 1.00 95.94 102 ALA A O 1
ATOM 755 N N . THR A 1 103 ? 2.288 22.788 25.258 1.00 97.31 103 THR A N 1
ATOM 756 C CA . THR A 1 103 ? 0.839 22.519 25.288 1.00 97.31 103 THR A CA 1
ATOM 757 C C . THR A 1 103 ? 0.014 23.799 25.131 1.00 97.31 103 THR A C 1
ATOM 759 O O . THR A 1 103 ? -0.968 23.826 24.386 1.00 97.31 103 THR A O 1
ATOM 762 N N . ARG A 1 104 ? 0.423 24.897 25.779 1.00 97.38 104 ARG A N 1
ATOM 763 C CA . ARG A 1 104 ? -0.222 26.209 25.615 1.00 97.38 104 ARG A CA 1
ATOM 764 C C . ARG A 1 104 ? -0.070 26.745 24.186 1.00 97.38 104 ARG A C 1
ATOM 766 O O . ARG A 1 104 ? -1.030 27.279 23.641 1.00 97.38 104 ARG A O 1
ATOM 773 N N . ALA A 1 105 ? 1.096 26.557 23.565 1.00 97.25 105 ALA A N 1
ATOM 774 C CA . ALA A 1 105 ? 1.371 27.021 22.202 1.00 97.25 105 ALA A CA 1
ATOM 775 C C . ALA A 1 105 ? 0.636 26.225 21.106 1.00 97.25 105 ALA A C 1
ATOM 777 O O . ALA A 1 105 ? 0.314 26.792 20.065 1.00 97.25 105 ALA A O 1
ATOM 778 N N . ALA A 1 106 ? 0.376 24.934 21.329 1.00 97.19 106 ALA A N 1
ATOM 779 C CA . ALA A 1 106 ? -0.316 24.075 20.372 1.00 97.19 106 ALA A CA 1
ATOM 780 C C . ALA A 1 106 ? -1.799 24.456 20.209 1.00 97.19 106 ALA A C 1
ATOM 782 O O . ALA A 1 106 ? -2.478 24.824 21.180 1.00 97.19 106 ALA A O 1
ATOM 783 N N . SER A 1 107 ? -2.321 24.328 18.986 1.00 97.00 107 SER A N 1
ATOM 784 C CA . SER A 1 107 ? -3.763 24.397 18.746 1.00 97.00 107 SER A CA 1
ATOM 785 C C . SER A 1 107 ? -4.466 23.121 19.232 1.00 97.00 107 SER A C 1
ATOM 787 O O . SER A 1 107 ? -3.830 22.104 19.507 1.00 97.00 107 SER A O 1
ATOM 789 N N . GLU A 1 108 ? -5.796 23.156 19.339 1.00 97.00 108 GLU A N 1
ATOM 790 C CA . GLU A 1 108 ? -6.585 21.961 19.675 1.00 97.00 108 GLU A CA 1
ATOM 791 C C . GLU A 1 108 ? -6.369 20.832 18.651 1.00 97.00 108 GLU A C 1
ATOM 793 O O . GLU A 1 108 ? -6.159 19.685 19.039 1.00 97.00 108 GLU A O 1
ATOM 798 N N . ALA A 1 109 ? -6.317 21.168 17.357 1.00 87.88 109 ALA A N 1
ATOM 799 C CA . ALA A 1 109 ? -6.060 20.211 16.282 1.00 87.88 109 ALA A CA 1
ATOM 800 C C . ALA A 1 109 ? -4.652 19.594 16.368 1.00 87.88 109 ALA A C 1
ATOM 802 O O . ALA A 1 109 ? -4.509 18.386 16.193 1.00 87.88 109 ALA A O 1
ATOM 803 N N . ASP A 1 110 ? -3.626 20.385 16.707 1.00 93.94 110 ASP A N 1
ATOM 804 C CA . ASP A 1 110 ? -2.256 19.875 16.890 1.00 93.94 110 ASP A CA 1
ATOM 805 C C . ASP A 1 110 ? -2.169 18.900 18.075 1.00 93.94 110 ASP A C 1
ATOM 807 O O . ASP A 1 110 ? -1.475 17.879 18.020 1.00 93.94 110 ASP A O 1
ATOM 811 N N . LEU A 1 111 ? -2.894 19.193 19.161 1.00 97.62 111 LEU A N 1
ATOM 812 C CA . LEU A 1 111 ? -2.978 18.318 20.329 1.00 97.62 111 LEU A CA 1
ATOM 813 C C . LEU A 1 111 ? -3.678 16.995 19.998 1.00 97.62 111 LEU A C 1
ATOM 815 O O . LEU A 1 111 ? -3.203 15.944 20.422 1.00 97.62 111 LEU A O 1
ATOM 819 N N . VAL A 1 112 ? -4.756 17.027 19.209 1.00 96.88 112 VAL A N 1
ATOM 820 C CA . VAL A 1 112 ? -5.422 15.811 18.711 1.00 96.88 112 VAL A CA 1
ATOM 821 C C . VAL A 1 112 ? -4.472 15.013 17.817 1.00 96.88 112 VAL A C 1
ATOM 823 O O . VAL A 1 112 ? -4.228 13.837 18.081 1.00 96.88 112 VAL A O 1
ATOM 826 N N . ALA A 1 113 ? -3.879 15.651 16.806 1.00 90.00 113 ALA A N 1
ATOM 827 C CA . ALA A 1 113 ? -2.994 14.993 15.848 1.00 90.00 113 ALA A CA 1
ATOM 828 C C . ALA A 1 113 ? -1.787 14.319 16.523 1.00 90.00 113 ALA A C 1
ATOM 830 O O . ALA A 1 113 ? -1.437 13.193 16.179 1.00 90.00 113 ALA A O 1
ATOM 831 N N . SER A 1 114 ? -1.180 14.973 17.518 1.00 94.94 114 SER A N 1
ATOM 832 C CA . SER A 1 114 ? -0.041 14.419 18.268 1.00 94.94 114 SER A CA 1
ATOM 833 C C . SER A 1 114 ? -0.424 13.329 19.277 1.00 94.94 114 SER A C 1
ATOM 835 O O . SER A 1 114 ? 0.402 12.476 19.605 1.00 94.94 114 SER A O 1
ATOM 837 N N . ALA A 1 115 ? -1.667 13.322 19.763 1.00 97.50 115 ALA A N 1
ATOM 838 C CA . ALA A 1 115 ? -2.196 12.299 20.659 1.00 97.50 115 ALA A CA 1
ATOM 839 C C . ALA A 1 115 ? -2.578 11.000 19.928 1.00 97.50 115 ALA A C 1
ATOM 841 O O . ALA A 1 115 ? -2.385 9.916 20.481 1.00 97.50 115 ALA A O 1
ATOM 842 N N . LEU A 1 116 ? -3.081 11.088 18.690 1.00 96.38 116 LEU A N 1
ATOM 843 C CA . LEU A 1 116 ? -3.597 9.934 17.942 1.00 96.38 116 LEU A CA 1
ATOM 844 C C . LEU A 1 116 ? -2.622 8.747 17.845 1.00 96.38 116 LEU A C 1
ATOM 846 O O . LEU A 1 116 ? -3.064 7.642 18.142 1.00 96.38 116 LEU A O 1
ATOM 850 N N . PRO A 1 117 ? -1.315 8.914 17.554 1.00 94.62 117 PRO A N 1
ATOM 851 C CA . PRO A 1 117 ? -0.391 7.779 17.504 1.00 94.62 117 PRO A CA 1
ATOM 852 C C . PRO A 1 117 ? -0.288 7.003 18.827 1.00 94.62 117 PRO A C 1
ATOM 854 O O . PRO A 1 117 ? -0.201 5.776 18.825 1.00 94.62 117 PRO A O 1
ATOM 857 N N . ARG A 1 118 ? -0.333 7.702 19.972 1.00 96.88 118 ARG A N 1
ATOM 858 C CA . ARG A 1 118 ? -0.298 7.075 21.306 1.00 96.88 118 ARG A CA 1
ATOM 859 C C . ARG A 1 118 ? -1.590 6.319 21.598 1.00 96.88 118 ARG A C 1
ATOM 861 O O . ARG A 1 118 ? -1.555 5.221 22.147 1.00 96.88 118 ARG A O 1
ATOM 868 N N . LEU A 1 119 ? -2.725 6.903 21.216 1.00 97.88 119 LEU A N 1
ATOM 869 C CA . LEU A 1 119 ? -4.028 6.263 21.355 1.00 97.88 119 LEU A CA 1
ATOM 870 C C . LEU A 1 119 ? -4.148 5.030 20.453 1.00 97.88 119 LEU A C 1
ATOM 872 O O . LEU A 1 119 ? -4.630 3.994 20.903 1.00 97.88 119 LEU A O 1
ATOM 876 N N . ASP A 1 120 ? -3.677 5.124 19.211 1.00 94.00 120 ASP A N 1
ATOM 877 C CA . ASP A 1 120 ? -3.702 4.031 18.241 1.00 94.00 120 ASP A CA 1
ATOM 878 C C . ASP A 1 120 ? -2.873 2.833 18.726 1.00 94.00 120 ASP A C 1
ATOM 880 O O . ASP A 1 120 ? -3.304 1.694 18.554 1.00 94.00 120 ASP A O 1
ATOM 884 N N . ALA A 1 121 ? -1.760 3.069 19.432 1.00 94.75 121 ALA A N 1
ATOM 885 C CA . ALA A 1 121 ? -0.991 2.008 20.084 1.00 94.75 121 ALA A CA 1
ATOM 886 C C . ALA A 1 121 ? -1.795 1.274 21.178 1.00 94.75 121 ALA A C 1
ATOM 888 O O . ALA A 1 121 ? -1.833 0.045 21.194 1.00 94.75 121 ALA A O 1
ATOM 889 N N . LEU A 1 122 ? -2.505 2.004 22.049 1.00 97.75 122 LEU A N 1
ATOM 890 C CA . LEU A 1 122 ? -3.367 1.396 23.075 1.00 97.75 122 LEU A CA 1
ATOM 891 C C . LEU A 1 122 ? -4.537 0.623 22.446 1.00 97.75 122 LEU A C 1
ATOM 893 O O . LEU A 1 122 ? -4.863 -0.488 22.864 1.00 97.75 122 LEU A O 1
ATOM 897 N N . ILE A 1 123 ? -5.163 1.199 21.416 1.00 96.06 123 ILE A N 1
ATOM 898 C CA . ILE A 1 123 ? -6.257 0.573 20.667 1.00 96.06 123 ILE A CA 1
ATOM 899 C C . ILE A 1 123 ? -5.788 -0.722 19.994 1.00 96.06 123 ILE A C 1
ATOM 901 O O . ILE A 1 123 ? -6.530 -1.710 19.990 1.00 96.06 123 ILE A O 1
ATOM 905 N N . ALA A 1 124 ? -4.573 -0.726 19.440 1.00 92.62 124 ALA A N 1
ATOM 906 C CA . ALA A 1 124 ? -3.976 -1.900 18.820 1.00 92.62 124 ALA A CA 1
ATOM 907 C C . ALA A 1 124 ? -3.768 -3.040 19.826 1.00 92.62 124 ALA A C 1
ATOM 909 O O . ALA A 1 124 ? -3.866 -4.195 19.431 1.00 92.62 124 ALA A O 1
ATOM 910 N N . GLU A 1 125 ? -3.562 -2.752 21.115 1.00 95.00 125 GLU A N 1
ATOM 911 C CA . GLU A 1 125 ? -3.507 -3.754 22.193 1.00 95.00 125 GLU A CA 1
ATOM 912 C C . GLU A 1 125 ? -4.883 -4.108 22.781 1.00 95.00 125 GLU A C 1
ATOM 914 O O . GLU A 1 125 ? -4.980 -4.736 23.830 1.00 95.00 125 GLU A O 1
ATOM 919 N N . GLY A 1 126 ? -5.978 -3.721 22.127 1.00 95.94 126 GLY A N 1
ATOM 920 C CA . GLY A 1 126 ? -7.323 -4.134 22.524 1.00 95.94 126 GLY A CA 1
ATOM 921 C C . GLY A 1 126 ? -7.983 -3.200 23.534 1.00 95.94 126 GLY A C 1
ATOM 922 O O . GLY A 1 126 ? -9.034 -3.549 24.081 1.00 95.94 126 GLY A O 1
ATOM 923 N N . ALA A 1 127 ? -7.422 -2.005 23.763 1.00 98.12 127 ALA A N 1
ATOM 924 C CA . ALA A 1 127 ? -8.077 -0.988 24.573 1.00 98.12 127 ALA A CA 1
ATOM 925 C C . ALA A 1 127 ? -9.382 -0.519 23.913 1.00 98.12 127 ALA A C 1
ATOM 927 O O . ALA A 1 127 ? -9.425 -0.103 22.754 1.00 98.12 127 ALA A O 1
ATOM 928 N N . THR A 1 128 ? -10.468 -0.574 24.674 1.00 98.06 128 THR A N 1
ATOM 929 C CA . THR A 1 128 ? -11.798 -0.093 24.260 1.00 98.06 128 THR A CA 1
ATOM 930 C C . THR A 1 128 ? -12.220 1.144 25.042 1.00 98.06 128 THR A C 1
ATOM 932 O O . THR A 1 128 ? -13.135 1.857 24.626 1.00 98.06 128 THR A O 1
ATOM 935 N N . THR A 1 129 ? -11.537 1.420 26.156 1.00 98.62 129 THR A N 1
ATOM 936 C CA . THR A 1 129 ? -11.737 2.602 26.991 1.00 98.62 129 THR A CA 1
ATOM 937 C C . THR A 1 129 ? -10.392 3.139 27.465 1.00 98.62 129 THR A C 1
ATOM 939 O O . THR A 1 129 ? -9.560 2.367 27.937 1.00 98.62 129 THR A O 1
ATOM 942 N N . VAL A 1 130 ? -10.195 4.451 27.360 1.00 98.69 130 VAL A N 1
ATOM 943 C CA . VAL A 1 130 ? -8.985 5.143 27.820 1.00 98.69 130 VAL A CA 1
ATOM 944 C C . VAL A 1 130 ? -9.397 6.381 28.609 1.00 98.69 130 VAL A C 1
ATOM 946 O O . VAL A 1 130 ? -10.212 7.179 28.142 1.00 98.69 130 VAL A O 1
ATOM 949 N N . GLU A 1 131 ? -8.853 6.546 29.810 1.00 98.56 131 GLU A N 1
ATOM 950 C CA . GLU A 1 131 ? -8.930 7.811 30.534 1.00 98.56 131 GLU A CA 1
ATOM 951 C C . GLU A 1 131 ? -7.858 8.773 30.028 1.00 98.56 131 GLU A C 1
ATOM 953 O O . GLU A 1 131 ? -6.702 8.382 29.910 1.00 98.56 131 GLU A O 1
ATOM 958 N N . VAL A 1 132 ? -8.213 10.033 29.786 1.00 98.38 132 VAL A N 1
ATOM 959 C CA . VAL A 1 132 ? -7.279 11.094 29.404 1.00 98.38 132 VAL A CA 1
ATOM 960 C C . VAL A 1 132 ? -7.375 12.240 30.404 1.00 98.38 132 VAL A C 1
ATOM 962 O O . VAL A 1 132 ? -8.415 12.897 30.524 1.00 98.38 132 VAL A O 1
ATOM 965 N N . LYS A 1 133 ? -6.274 12.489 31.115 1.00 98.50 133 LYS A N 1
ATOM 966 C CA . LYS A 1 133 ? -6.147 13.600 32.054 1.00 98.50 133 LYS A CA 1
ATOM 967 C C . LYS A 1 133 ? -5.643 14.867 31.378 1.00 98.50 133 LYS A C 1
ATOM 969 O O . LYS A 1 133 ? -4.775 14.818 30.504 1.00 98.50 133 LYS A O 1
ATOM 974 N N . SER A 1 134 ? -6.167 16.005 31.822 1.00 97.94 134 SER A N 1
ATOM 975 C CA . SER A 1 134 ? -5.580 17.315 31.539 1.00 97.94 134 SER A CA 1
ATOM 976 C C . SER A 1 134 ? -4.371 17.583 32.467 1.00 97.94 134 SER A C 1
ATOM 978 O O . SER A 1 134 ? -3.715 16.638 32.908 1.00 97.94 134 SER A O 1
ATOM 980 N N . GLY A 1 135 ? -4.023 18.843 32.752 1.00 94.88 135 GLY A N 1
ATOM 981 C CA . GLY A 1 135 ? -2.993 19.181 33.746 1.00 94.88 135 GLY A CA 1
ATOM 982 C C . GLY A 1 135 ? -1.635 19.612 33.193 1.00 94.88 135 GLY A C 1
ATOM 983 O O . GLY A 1 135 ? -0.686 19.768 33.959 1.00 94.88 135 GLY A O 1
ATOM 984 N N . TYR A 1 136 ? -1.512 19.828 31.882 1.00 96.62 136 TYR A N 1
ATOM 985 C CA . TYR A 1 136 ? -0.363 20.529 31.286 1.00 96.62 136 TYR A CA 1
ATOM 986 C C . TYR A 1 136 ? -0.729 21.935 30.787 1.00 96.62 136 TYR A C 1
ATOM 988 O O . TYR A 1 136 ? 0.137 22.655 30.299 1.00 96.62 136 TYR A O 1
ATOM 996 N N . GLY A 1 137 ? -1.987 22.363 30.919 1.00 95.50 137 GLY A N 1
ATOM 997 C CA . GLY A 1 137 ? -2.427 23.710 30.568 1.00 95.50 137 GLY A CA 1
ATOM 998 C C . GLY A 1 137 ? -2.215 24.687 31.722 1.00 95.50 137 GLY A C 1
ATOM 999 O O . GLY A 1 137 ? -1.704 25.787 31.516 1.00 95.50 137 GLY A O 1
ATOM 1000 N N . LEU A 1 138 ? -2.570 24.279 32.944 1.00 95.88 138 LEU A N 1
ATOM 1001 C CA . LEU A 1 138 ? -2.462 25.042 34.198 1.00 95.88 138 LEU A CA 1
ATOM 1002 C C . LEU A 1 138 ? -3.050 26.465 34.109 1.00 95.88 138 LEU A C 1
ATOM 1004 O O . LEU A 1 138 ? -2.589 27.400 34.758 1.00 95.88 138 LEU A O 1
ATOM 1008 N N . SER A 1 139 ? -4.026 26.652 33.223 1.00 96.62 139 SER A N 1
ATOM 1009 C CA . SER A 1 139 ? -4.752 27.893 32.960 1.00 96.62 139 SER A CA 1
ATOM 1010 C C . SER A 1 139 ? -6.165 27.510 32.519 1.00 96.62 139 SER A C 1
ATOM 1012 O O . SER A 1 139 ? -6.353 26.451 31.920 1.00 96.62 139 SER A O 1
ATOM 1014 N N . LEU A 1 140 ? -7.164 28.361 32.772 1.00 97.12 140 LEU A N 1
ATOM 1015 C CA . LEU A 1 140 ? -8.551 28.052 32.410 1.00 97.12 140 LEU A CA 1
ATOM 1016 C C . LEU A 1 140 ? -8.696 27.721 30.913 1.00 97.12 140 LEU A C 1
ATOM 1018 O O . LEU A 1 140 ? -9.283 26.707 30.549 1.00 97.12 140 LEU A O 1
ATOM 1022 N N . GLY A 1 141 ? -8.151 28.572 30.039 1.00 97.50 141 GLY A N 1
ATOM 1023 C CA . GLY A 1 141 ? -8.298 28.407 28.592 1.00 97.50 141 GLY A CA 1
ATOM 1024 C C . GLY A 1 141 ? -7.615 27.145 28.063 1.00 97.50 141 GLY A C 1
ATOM 1025 O O . GLY A 1 141 ? -8.190 26.434 27.237 1.00 97.50 141 GLY A O 1
ATOM 1026 N N . ASP A 1 142 ? -6.412 26.849 28.557 1.00 98.06 142 ASP A N 1
ATOM 1027 C CA . ASP A 1 142 ? -5.617 25.723 28.070 1.00 98.06 142 ASP A CA 1
ATOM 1028 C C . ASP A 1 142 ? -6.088 24.380 28.634 1.00 98.06 142 ASP A C 1
ATOM 1030 O O . ASP A 1 142 ? -6.094 23.395 27.902 1.00 98.06 142 ASP A O 1
ATOM 1034 N N . GLU A 1 143 ? -6.554 24.328 29.884 1.00 98.25 143 GLU A N 1
ATOM 1035 C CA . GLU A 1 143 ? -7.151 23.113 30.453 1.00 98.25 143 GLU A CA 1
ATOM 1036 C C . GLU A 1 143 ? -8.442 22.730 29.713 1.00 98.25 143 GLU A C 1
ATOM 1038 O O . GLU A 1 143 ? -8.611 21.578 29.312 1.00 98.25 143 GLU A O 1
ATOM 1043 N N . LEU A 1 144 ? -9.313 23.705 29.418 1.00 98.44 144 LEU A N 1
ATOM 1044 C CA . LEU A 1 144 ? -10.508 23.457 28.605 1.00 98.44 144 LEU A CA 1
ATOM 1045 C C . LEU A 1 144 ? -10.148 23.011 27.176 1.00 98.44 144 LEU A C 1
ATOM 1047 O O . LEU A 1 144 ? -10.825 22.150 26.618 1.00 98.44 144 LEU A O 1
ATOM 1051 N N . LYS A 1 145 ? -9.077 23.563 26.584 1.00 98.44 145 LYS A N 1
ATOM 1052 C CA . LYS A 1 145 ? -8.553 23.139 25.270 1.00 98.44 145 LYS A CA 1
ATOM 1053 C C . LYS A 1 145 ? -8.071 21.689 25.297 1.00 98.44 145 LYS A C 1
ATOM 1055 O O . LYS A 1 145 ? -8.399 20.930 24.391 1.00 98.44 145 LYS A O 1
ATOM 1060 N N . MET A 1 146 ? -7.344 21.285 26.339 1.00 98.50 146 MET A N 1
ATOM 1061 C CA . MET A 1 146 ? -6.901 19.898 26.502 1.00 98.50 146 MET A CA 1
ATOM 1062 C C . MET A 1 146 ? -8.078 18.932 26.647 1.00 98.50 146 MET A C 1
ATOM 1064 O O . MET A 1 146 ? -8.073 17.879 26.017 1.00 98.50 146 MET A O 1
ATOM 1068 N N . LEU A 1 147 ? -9.099 19.286 27.432 1.00 98.50 147 LEU A N 1
ATOM 1069 C CA . LEU A 1 147 ? -10.276 18.432 27.611 1.00 98.50 147 LEU A CA 1
ATOM 1070 C C . LEU A 1 147 ? -11.103 18.304 26.322 1.00 98.50 147 LEU A C 1
ATOM 1072 O O . LEU A 1 147 ? -11.560 17.207 26.003 1.00 98.50 147 LEU A O 1
ATOM 1076 N N . ARG A 1 148 ? -11.244 19.382 25.534 1.00 98.38 148 ARG A N 1
ATOM 1077 C CA . ARG A 1 148 ? -11.860 19.306 24.196 1.00 98.38 148 ARG A CA 1
ATOM 1078 C C . ARG A 1 148 ? -11.061 18.415 23.250 1.00 98.38 148 ARG A C 1
ATOM 1080 O O . ARG A 1 148 ? -11.644 17.523 22.638 1.00 98.38 148 ARG A O 1
ATOM 1087 N N . ALA A 1 149 ? -9.736 18.578 23.209 1.00 98.12 149 ALA A N 1
ATOM 1088 C CA . ALA A 1 149 ? -8.861 17.699 22.437 1.00 98.12 149 ALA A CA 1
ATOM 1089 C C . ALA A 1 149 ? -9.011 16.229 22.872 1.00 98.12 149 ALA A C 1
ATOM 1091 O O . ALA A 1 149 ? -9.138 15.348 22.027 1.00 98.12 149 ALA A O 1
ATOM 1092 N N . ALA A 1 150 ? -9.083 15.954 24.178 1.00 97.88 150 ALA A N 1
ATOM 1093 C CA . ALA A 1 150 ? -9.309 14.610 24.700 1.00 97.88 150 ALA A CA 1
ATOM 1094 C C . ALA A 1 150 ? -10.659 14.025 24.249 1.00 97.88 150 ALA A C 1
ATOM 1096 O O . ALA A 1 150 ? -10.705 12.891 23.776 1.00 97.88 150 ALA A O 1
ATOM 1097 N N . ARG A 1 151 ? -11.757 14.789 24.322 1.00 96.19 151 ARG A N 1
ATOM 1098 C CA . ARG A 1 151 ? -13.073 14.344 23.823 1.00 96.19 151 ARG A CA 1
ATOM 1099 C C . ARG A 1 151 ? -13.066 14.093 22.313 1.00 96.19 151 ARG A C 1
ATOM 1101 O O . ARG A 1 151 ? -13.639 13.097 21.870 1.00 96.19 151 ARG A O 1
ATOM 1108 N N . ALA A 1 152 ? -12.372 14.930 21.542 1.00 93.44 152 ALA A N 1
ATOM 1109 C CA . ALA A 1 152 ? -12.235 14.764 20.097 1.00 93.44 152 ALA A CA 1
ATOM 1110 C C . ALA A 1 152 ? -11.567 13.429 19.718 1.00 93.44 152 ALA A C 1
ATOM 1112 O O . ALA A 1 152 ? -11.936 12.832 18.710 1.00 93.44 152 ALA A O 1
ATOM 1113 N N . LEU A 1 153 ? -10.680 12.875 20.552 1.00 94.44 153 LEU A N 1
ATOM 1114 C CA . LEU A 1 153 ? -10.089 11.554 20.299 1.00 94.44 153 LEU A CA 1
ATOM 1115 C C . LEU A 1 153 ? -11.137 10.432 20.186 1.00 94.44 153 LEU A C 1
ATOM 1117 O O . LEU A 1 153 ? -11.010 9.556 19.333 1.00 94.44 153 LEU A O 1
ATOM 1121 N N . GLY A 1 154 ? -12.204 10.477 20.992 1.00 90.75 154 GLY A N 1
ATOM 1122 C CA . GLY A 1 154 ? -13.326 9.531 20.899 1.00 90.75 154 GLY A CA 1
ATOM 1123 C C . GLY A 1 154 ? -14.241 9.777 19.691 1.00 90.75 154 GLY A C 1
ATOM 1124 O O . GLY A 1 154 ? -15.118 8.966 19.382 1.00 90.75 154 GLY A O 1
ATOM 1125 N N . HIS A 1 155 ? -14.072 10.909 19.002 1.00 85.25 155 HIS A N 1
ATOM 1126 C CA . HIS A 1 155 ? -14.699 11.179 17.707 1.00 85.25 155 HIS A CA 1
ATOM 1127 C C . HIS A 1 155 ? -13.849 10.637 16.559 1.00 85.25 155 HIS A C 1
ATOM 1129 O O . HIS A 1 155 ? -14.391 10.046 15.626 1.00 85.25 155 HIS A O 1
ATOM 1135 N N . GLU A 1 156 ? -12.529 10.765 16.679 1.00 84.50 156 GLU A N 1
ATOM 1136 C CA . GLU A 1 156 ? -11.559 10.315 15.682 1.00 84.50 156 GLU A CA 1
ATOM 1137 C C . GLU A 1 156 ? -11.342 8.800 15.664 1.00 84.50 156 GLU A C 1
ATOM 1139 O O . GLU A 1 156 ? -10.965 8.239 14.629 1.00 84.50 156 GLU A O 1
ATOM 1144 N N . ARG A 1 157 ? -11.548 8.122 16.799 1.00 90.25 157 ARG A N 1
ATOM 1145 C CA . ARG A 1 157 ? -11.360 6.674 16.929 1.00 90.25 157 ARG A CA 1
ATOM 1146 C C . ARG A 1 157 ? -12.547 5.995 17.611 1.00 90.25 157 ARG A C 1
ATOM 1148 O O . ARG A 1 157 ? -13.132 6.556 18.535 1.00 90.25 157 ARG A O 1
ATOM 1155 N N . PRO A 1 158 ? -12.891 4.756 17.209 1.00 87.88 158 PRO A N 1
ATOM 1156 C CA . PRO A 1 158 ? -13.902 3.945 17.882 1.00 87.88 158 PRO A CA 1
ATOM 1157 C C . PRO A 1 158 ? -13.369 3.398 19.216 1.00 87.88 158 PRO A C 1
ATOM 1159 O O . PRO A 1 158 ? -12.978 2.232 19.331 1.00 87.88 158 PRO A O 1
ATOM 1162 N N . VAL A 1 159 ? -13.333 4.284 20.208 1.00 95.06 159 VAL A N 1
ATOM 1163 C CA . VAL A 1 159 ? -12.886 4.062 21.584 1.00 95.06 159 VAL A CA 1
ATOM 1164 C C . VAL A 1 159 ? -13.703 4.957 22.515 1.00 95.06 159 VAL A C 1
ATOM 1166 O O . VAL A 1 159 ? -14.167 6.031 22.128 1.00 95.06 159 VAL A O 1
ATOM 1169 N N . ARG A 1 160 ? -13.909 4.528 23.756 1.00 97.62 160 ARG A N 1
ATOM 1170 C CA . ARG A 1 160 ? -14.532 5.361 24.787 1.00 97.62 160 ARG A CA 1
ATOM 1171 C C . ARG A 1 160 ? -13.462 6.189 25.491 1.00 97.62 160 ARG A C 1
ATOM 1173 O O . ARG A 1 160 ? -12.521 5.620 26.032 1.00 97.62 160 ARG A O 1
ATOM 1180 N N . ILE A 1 161 ? -13.631 7.509 25.522 1.00 98.00 161 ILE A N 1
ATOM 1181 C CA . ILE A 1 161 ? -12.748 8.407 26.274 1.00 98.00 161 ILE A CA 1
ATOM 1182 C C . ILE A 1 161 ? -13.446 8.868 27.550 1.00 98.00 161 ILE A C 1
ATOM 1184 O O . ILE A 1 161 ? -14.499 9.503 27.472 1.00 98.00 161 ILE A O 1
ATOM 1188 N N . ALA A 1 162 ? -12.843 8.566 28.700 1.00 98.12 162 ALA A N 1
ATOM 1189 C CA . ALA A 1 162 ? -13.173 9.205 29.972 1.00 98.12 162 ALA A CA 1
ATOM 1190 C C . ALA A 1 162 ? -12.214 10.382 30.185 1.00 98.12 162 ALA A C 1
ATOM 1192 O O . ALA A 1 162 ? -11.008 10.218 30.020 1.00 98.12 162 ALA A O 1
ATOM 1193 N N . THR A 1 163 ? -12.710 11.568 30.511 1.00 98.44 163 THR A N 1
ATOM 1194 C CA . THR A 1 163 ? -11.853 12.743 30.719 1.00 98.44 163 THR A CA 1
ATOM 1195 C C . THR A 1 163 ? -11.800 13.119 32.188 1.00 98.44 163 THR A C 1
ATOM 1197 O O . THR A 1 163 ? -12.822 13.191 32.864 1.00 98.44 163 THR A O 1
ATOM 1200 N N . THR A 1 164 ? -10.601 13.405 32.683 1.00 98.50 164 THR A N 1
ATOM 1201 C CA . THR A 1 164 ? -10.389 13.781 34.084 1.00 98.50 164 THR A CA 1
ATOM 1202 C C . THR A 1 164 ? -9.640 15.107 34.137 1.00 98.50 164 THR A C 1
ATOM 1204 O O . THR A 1 164 ? -8.571 15.261 33.544 1.00 98.50 164 THR A O 1
ATOM 1207 N N . PHE A 1 165 ? -10.214 16.096 34.819 1.00 98.69 165 PHE A N 1
ATOM 1208 C CA . PHE A 1 165 ? -9.593 17.404 34.983 1.00 98.69 165 PHE A CA 1
ATOM 1209 C C . PHE A 1 165 ? -8.534 17.356 36.088 1.00 98.69 165 PHE A C 1
ATOM 1211 O O . PHE A 1 165 ? -8.860 17.049 37.231 1.00 98.69 165 PHE A O 1
ATOM 1218 N N . LEU A 1 166 ? -7.290 17.710 35.764 1.00 97.94 166 LEU A N 1
ATOM 1219 C CA . LEU A 1 166 ? -6.160 17.741 36.700 1.00 97.94 166 LEU A CA 1
ATOM 1220 C C . LEU A 1 166 ? -5.544 19.151 36.752 1.00 97.94 166 LEU A C 1
ATOM 1222 O O . LEU A 1 166 ? -4.363 19.353 36.496 1.00 97.94 166 LEU A O 1
ATOM 1226 N N . GLY A 1 167 ? -6.339 20.175 37.072 1.00 94.69 167 GLY A N 1
ATOM 1227 C CA . GLY A 1 167 ? -5.818 21.547 37.200 1.00 94.69 167 GLY A CA 1
ATOM 1228 C C . GLY A 1 167 ? -4.802 21.709 38.338 1.00 94.69 167 GLY A C 1
ATOM 1229 O O . GLY A 1 167 ? -3.861 22.497 38.232 1.00 94.69 167 GLY A O 1
ATOM 1230 N N . ALA A 1 168 ? -4.942 20.919 39.405 1.00 95.94 168 ALA A N 1
ATOM 1231 C CA . ALA A 1 168 ? -3.999 20.845 40.520 1.00 95.94 168 ALA A CA 1
ATOM 1232 C C . ALA A 1 168 ? -2.882 19.806 40.264 1.00 95.94 168 ALA A C 1
ATOM 1234 O O . ALA A 1 168 ? -2.580 18.986 41.129 1.00 95.94 168 ALA A O 1
ATOM 1235 N N . HIS A 1 169 ? -2.278 19.823 39.067 1.00 95.06 169 HIS A N 1
ATOM 1236 C CA . HIS A 1 169 ? -1.138 18.959 38.718 1.00 95.06 169 HIS A CA 1
ATOM 1237 C C . HIS A 1 169 ? 0.192 19.525 39.230 1.00 95.06 169 HIS A C 1
ATOM 1239 O O . HIS A 1 169 ? 1.004 18.827 39.829 1.00 95.06 169 HIS A O 1
ATOM 1245 N N . ALA A 1 170 ? 0.418 20.815 38.976 1.00 92.88 170 ALA A N 1
ATOM 1246 C CA . ALA A 1 170 ? 1.604 21.559 39.375 1.00 92.88 170 ALA A CA 1
ATOM 1247 C C . ALA A 1 170 ? 1.272 23.049 39.489 1.00 92.88 170 ALA A C 1
ATOM 1249 O O . ALA A 1 170 ? 0.287 23.523 38.924 1.00 92.88 170 ALA A O 1
ATOM 1250 N N . LEU A 1 171 ? 2.112 23.791 40.209 1.00 91.56 171 LEU A N 1
ATOM 1251 C CA . LEU A 1 171 ? 1.978 25.239 40.330 1.00 91.56 171 LEU A CA 1
ATOM 1252 C C . LEU A 1 171 ? 2.603 25.920 39.097 1.00 91.56 171 LEU A C 1
ATOM 1254 O O . LEU A 1 171 ? 3.808 25.758 38.873 1.00 91.56 171 LEU A O 1
ATOM 1258 N N . PRO A 1 172 ? 1.834 26.658 38.275 1.00 92.38 172 PRO A N 1
ATOM 1259 C CA . PRO A 1 172 ? 2.396 27.345 37.118 1.00 92.38 172 PRO A CA 1
ATOM 1260 C C . PRO A 1 172 ? 3.313 28.510 37.545 1.00 92.38 172 PRO A C 1
ATOM 1262 O O . PRO A 1 172 ? 3.101 29.100 38.609 1.00 92.38 172 PRO A O 1
ATOM 1265 N N . PRO A 1 173 ? 4.324 28.880 36.730 1.00 91.12 173 PRO A N 1
ATOM 1266 C CA . PRO A 1 173 ? 5.327 29.881 37.106 1.00 91.12 173 PRO A CA 1
ATOM 1267 C C . PRO A 1 173 ? 4.757 31.242 37.528 1.00 91.12 173 PRO A C 1
ATOM 1269 O O . PRO A 1 173 ? 5.311 31.890 38.410 1.00 91.12 173 PRO A O 1
ATOM 1272 N N . GLU A 1 174 ? 3.648 31.671 36.926 1.00 93.19 174 GLU A N 1
ATOM 1273 C CA . GLU A 1 174 ? 2.938 32.914 37.255 1.00 93.19 174 GLU A CA 1
ATOM 1274 C C . GLU A 1 174 ? 2.334 32.949 38.673 1.00 93.19 174 GLU A C 1
ATOM 1276 O O . GLU A 1 174 ? 2.053 34.035 39.173 1.00 93.19 174 GLU A O 1
ATOM 1281 N N . TYR A 1 175 ? 2.188 31.796 39.333 1.00 94.06 175 TYR A N 1
ATOM 1282 C CA . TYR A 1 175 ? 1.679 31.664 40.703 1.00 94.06 175 TYR A CA 1
ATOM 1283 C C . TYR A 1 175 ? 2.740 31.148 41.690 1.00 94.06 175 TYR A C 1
ATOM 1285 O O . TYR A 1 175 ? 2.395 30.738 42.796 1.00 94.06 175 TYR A O 1
ATOM 1293 N N . ALA A 1 176 ? 4.032 31.182 41.335 1.00 88.31 176 ALA A N 1
ATOM 1294 C CA . ALA A 1 176 ? 5.113 30.666 42.185 1.00 88.31 176 ALA A CA 1
ATOM 1295 C C . ALA A 1 176 ? 5.122 31.261 43.612 1.00 88.31 176 ALA A C 1
ATOM 1297 O O . ALA A 1 176 ? 5.433 30.547 44.564 1.00 88.31 176 ALA A O 1
ATOM 1298 N N . ASP A 1 177 ? 4.724 32.531 43.751 1.00 91.88 177 ASP A N 1
ATOM 1299 C CA . ASP A 1 177 ? 4.625 33.251 45.030 1.00 91.88 177 ASP A CA 1
ATOM 1300 C C . ASP A 1 177 ? 3.175 33.382 45.558 1.00 91.88 177 ASP A C 1
ATOM 1302 O O . ASP A 1 177 ? 2.964 33.947 46.630 1.00 91.88 177 ASP A O 1
ATOM 1306 N N . ASP A 1 178 ? 2.171 32.868 44.835 1.00 94.50 178 ASP A N 1
ATOM 1307 C CA . ASP A 1 178 ? 0.743 32.957 45.188 1.00 94.50 178 ASP A CA 1
ATOM 1308 C C . ASP A 1 178 ? 0.023 31.616 44.994 1.00 94.50 178 ASP A C 1
ATOM 1310 O O . ASP A 1 178 ? -0.899 31.431 44.197 1.00 94.50 178 ASP A O 1
ATOM 1314 N N . ARG A 1 179 ? 0.477 30.630 45.759 1.00 93.62 179 ARG A N 1
ATOM 1315 C CA . ARG A 1 179 ? -0.077 29.279 45.732 1.00 93.62 179 ARG A CA 1
ATOM 1316 C C . ARG A 1 179 ? -1.567 29.233 46.093 1.00 93.62 179 ARG A C 1
ATOM 1318 O O . ARG A 1 179 ? -2.326 28.506 45.456 1.00 93.62 179 ARG A O 1
ATOM 1325 N N . ALA A 1 180 ? -1.980 30.029 47.082 1.00 94.31 180 ALA A N 1
ATOM 1326 C CA . ALA A 1 180 ? -3.375 30.118 47.506 1.00 94.31 180 ALA A CA 1
ATOM 1327 C C . ALA A 1 180 ? -4.264 30.659 46.377 1.00 94.31 180 ALA A C 1
ATOM 1329 O O . ALA A 1 180 ? -5.285 30.042 46.080 1.00 94.31 180 ALA A O 1
ATOM 1330 N N . GLY A 1 181 ? -3.830 31.720 45.687 1.00 96.50 181 GLY A N 1
ATOM 1331 C CA . GLY A 1 181 ? -4.546 32.270 44.540 1.00 96.50 181 GLY A CA 1
ATOM 1332 C C . GLY A 1 181 ? -4.690 31.285 43.377 1.00 96.50 181 GLY A C 1
ATOM 1333 O O . GLY A 1 181 ? -5.717 31.293 42.699 1.00 96.50 181 GLY A O 1
ATOM 1334 N N . TYR A 1 182 ? -3.723 30.384 43.158 1.00 97.50 182 TYR A N 1
ATOM 1335 C CA . TYR A 1 182 ? -3.880 29.322 42.156 1.00 97.50 182 TYR A CA 1
ATOM 1336 C C . TYR A 1 182 ? -4.917 28.272 42.572 1.00 97.50 182 TYR A C 1
ATOM 1338 O O . TYR A 1 182 ? -5.737 27.861 41.752 1.00 97.50 182 TYR A O 1
ATOM 1346 N N . VAL A 1 183 ? -4.923 27.853 43.843 1.00 97.69 183 VAL A N 1
ATOM 1347 C CA . VAL A 1 183 ? -5.955 26.936 44.363 1.00 97.69 183 VAL A CA 1
ATOM 1348 C C . VAL A 1 183 ? -7.344 27.573 44.255 1.00 97.69 183 VAL A C 1
ATOM 1350 O O . VAL A 1 183 ? -8.289 26.899 43.842 1.00 97.69 183 VAL A O 1
ATOM 1353 N N . ASP A 1 184 ? -7.461 28.869 44.551 1.00 97.81 184 ASP A N 1
ATOM 1354 C CA . ASP A 1 184 ? -8.695 29.640 44.372 1.00 97.81 184 ASP A CA 1
ATOM 1355 C C . ASP A 1 184 ? -9.116 29.672 42.892 1.00 97.81 184 ASP A C 1
ATOM 1357 O O . ASP A 1 184 ? -10.266 29.376 42.582 1.00 97.81 184 ASP A O 1
ATOM 1361 N N . LEU A 1 185 ? -8.190 29.907 41.952 1.00 97.88 185 LEU A N 1
ATOM 1362 C CA . LEU A 1 185 ? -8.469 29.842 40.510 1.00 97.88 185 LEU A CA 1
ATOM 1363 C C . LEU A 1 185 ? -9.003 28.462 40.086 1.00 97.88 185 LEU A C 1
ATOM 1365 O O . LEU A 1 185 ? -9.971 28.378 39.324 1.00 97.88 185 LEU A O 1
ATOM 1369 N N . VAL A 1 186 ? -8.390 27.379 40.571 1.00 98.00 186 VAL A N 1
ATOM 1370 C CA . VAL A 1 186 ? -8.833 26.009 40.272 1.00 98.00 186 VAL A CA 1
ATOM 1371 C C . VAL A 1 186 ? -10.251 25.772 40.802 1.00 98.00 186 VAL A C 1
ATOM 1373 O O . VAL A 1 186 ? -11.104 25.280 40.061 1.00 98.00 186 VAL A O 1
ATOM 1376 N N . CYS A 1 187 ? -10.522 26.156 42.052 1.00 98.19 187 CYS A N 1
ATOM 1377 C CA . CYS A 1 187 ? -11.791 25.880 42.728 1.00 98.19 187 CYS A CA 1
ATOM 1378 C C . CYS A 1 187 ? -12.938 26.788 42.265 1.00 98.19 187 CYS A C 1
ATOM 1380 O O . CYS A 1 187 ? -14.063 26.320 42.109 1.00 98.19 187 CYS A O 1
ATOM 1382 N N . GLU A 1 188 ? -12.672 28.077 42.056 1.00 97.69 188 GLU A N 1
ATOM 1383 C CA . GLU A 1 188 ? -13.698 29.106 41.847 1.00 97.69 188 GLU A CA 1
ATOM 1384 C C . GLU A 1 188 ? -13.901 29.475 40.372 1.00 97.69 188 GLU A C 1
ATOM 1386 O O . GLU A 1 188 ? -14.928 30.062 40.032 1.00 97.69 188 GLU A O 1
ATOM 1391 N N . ALA A 1 189 ? -12.963 29.124 39.482 1.00 97.31 189 ALA A N 1
ATOM 1392 C CA . ALA A 1 189 ? -13.067 29.437 38.054 1.00 97.31 189 ALA A CA 1
ATOM 1393 C C . ALA A 1 189 ? -12.927 28.215 37.139 1.00 97.31 189 ALA A C 1
ATOM 1395 O O . ALA A 1 189 ? -13.746 28.052 36.237 1.00 97.31 189 ALA A O 1
ATOM 1396 N N . MET A 1 190 ? -11.924 27.351 37.345 1.00 98.38 190 MET A N 1
ATOM 1397 C CA . MET A 1 190 ? -11.702 26.213 36.442 1.00 98.38 190 MET A CA 1
ATOM 1398 C C . MET A 1 190 ? -12.762 25.127 36.595 1.00 98.38 190 MET A C 1
ATOM 1400 O O . MET A 1 190 ? -13.423 24.807 35.611 1.00 98.38 190 MET A O 1
ATOM 1404 N N . ILE A 1 191 ? -12.967 24.602 37.809 1.00 98.19 191 ILE A N 1
ATOM 1405 C CA . ILE A 1 191 ? -13.967 23.552 38.072 1.00 98.19 191 ILE A CA 1
ATOM 1406 C C . ILE A 1 191 ? -15.382 23.981 37.640 1.00 98.19 191 ILE A C 1
ATOM 1408 O O . ILE A 1 191 ? -16.030 23.218 36.918 1.00 98.19 191 ILE A O 1
ATOM 1412 N N . PRO A 1 192 ? -15.863 25.197 37.972 1.00 97.44 192 PRO A N 1
ATOM 1413 C CA . PRO A 1 192 ? -17.175 25.657 37.519 1.00 97.44 192 PRO A CA 1
ATOM 1414 C C . PRO A 1 192 ? -17.330 25.744 35.994 1.00 97.44 192 PRO A C 1
ATOM 1416 O O . PRO A 1 192 ? -18.452 25.667 35.496 1.00 97.44 192 PRO A O 1
ATOM 1419 N N . ALA A 1 193 ? -16.231 25.906 35.251 1.00 96.94 193 ALA A N 1
ATOM 1420 C CA . ALA A 1 193 ? -16.240 26.065 33.799 1.00 96.94 193 ALA A CA 1
ATOM 1421 C C . ALA A 1 193 ? -16.135 24.745 33.012 1.00 96.94 193 ALA A C 1
ATOM 1423 O O . ALA A 1 193 ? -16.234 24.777 31.786 1.00 96.94 193 ALA A O 1
ATOM 1424 N N . LEU A 1 194 ? -15.934 23.598 33.676 1.00 95.81 194 LEU A N 1
ATOM 1425 C CA . LEU A 1 194 ? -15.709 22.313 32.998 1.00 95.81 194 LEU A CA 1
ATOM 1426 C C . LEU A 1 194 ? -16.925 21.836 32.193 1.00 95.81 194 LEU A C 1
ATOM 1428 O O . LEU A 1 194 ? -16.756 21.277 31.112 1.00 95.81 194 LEU A O 1
ATOM 1432 N N . GLY A 1 195 ? -18.146 22.049 32.694 1.00 89.81 195 GLY A N 1
ATOM 1433 C CA . GLY A 1 195 ? -19.356 21.529 32.051 1.00 89.81 195 GLY A CA 1
ATOM 1434 C C . GLY A 1 195 ? -19.316 20.002 31.900 1.00 89.81 195 GLY A C 1
ATOM 1435 O O . GLY A 1 195 ? -19.063 19.289 32.866 1.00 89.81 195 GLY A O 1
ATOM 1436 N N . ASP A 1 196 ? -19.557 19.506 30.687 1.00 91.12 196 ASP A N 1
ATOM 1437 C CA . ASP A 1 196 ? -19.500 18.087 30.298 1.00 91.12 196 ASP A CA 1
ATOM 1438 C C . ASP A 1 196 ? -18.109 17.634 29.799 1.00 91.12 196 ASP A C 1
ATOM 1440 O O . ASP A 1 196 ? -17.902 16.472 29.424 1.00 91.12 196 ASP A O 1
ATOM 1444 N N . LEU A 1 197 ? -17.120 18.535 29.815 1.00 96.12 197 LEU A N 1
ATOM 1445 C CA . LEU A 1 197 ? -15.770 18.247 29.336 1.00 96.12 197 LEU A CA 1
ATOM 1446 C C . LEU A 1 197 ? -14.966 17.346 30.280 1.00 96.12 197 LEU A C 1
ATOM 1448 O O . LEU A 1 197 ? -13.967 16.786 29.833 1.00 96.12 197 LEU A O 1
ATOM 1452 N N . ALA A 1 198 ? -15.378 17.177 31.540 1.00 97.25 198 ALA A N 1
ATOM 1453 C CA . ALA A 1 198 ? -14.721 16.312 32.522 1.00 97.25 198 ALA A CA 1
ATOM 1454 C C . ALA A 1 198 ? -15.729 15.381 33.214 1.00 97.25 198 ALA A C 1
ATOM 1456 O O . ALA A 1 198 ? -16.780 15.822 33.667 1.00 97.25 198 ALA A O 1
ATOM 1457 N N . ASP A 1 199 ? -15.376 14.102 33.331 1.00 97.75 199 ASP A N 1
ATOM 1458 C CA . ASP A 1 199 ? -16.127 13.075 34.061 1.00 97.75 199 ASP A CA 1
ATOM 1459 C C . ASP A 1 199 ? -15.712 13.005 35.546 1.00 97.75 199 ASP A C 1
ATOM 1461 O O . ASP A 1 199 ? -16.500 12.610 36.413 1.00 97.75 199 ASP A O 1
ATOM 1465 N N . ALA A 1 200 ? -14.470 13.396 35.851 1.00 98.06 200 ALA A N 1
ATOM 1466 C CA . ALA A 1 200 ? -13.919 13.450 37.202 1.00 98.06 200 ALA A CA 1
ATOM 1467 C C . ALA A 1 200 ? -12.910 14.600 37.376 1.00 98.06 200 ALA A C 1
ATOM 1469 O O . ALA A 1 200 ? -12.422 15.179 36.404 1.00 98.06 200 ALA A O 1
ATOM 1470 N N . VAL A 1 201 ? -12.584 14.912 38.631 1.00 98.50 201 VAL A N 1
ATOM 1471 C CA . VAL A 1 201 ? -11.524 15.848 39.034 1.00 98.50 201 VAL A CA 1
ATOM 1472 C C . VAL A 1 201 ? -10.436 15.096 39.789 1.00 98.50 201 VAL A C 1
ATOM 1474 O O . VAL A 1 201 ? -10.726 14.244 40.625 1.00 98.50 201 VAL A O 1
ATOM 1477 N N . ASP A 1 202 ? -9.189 15.437 39.513 1.00 98.25 202 ASP A N 1
ATOM 1478 C CA . ASP A 1 202 ? -8.005 14.854 40.129 1.00 98.25 202 ASP A CA 1
ATOM 1479 C C . ASP A 1 202 ? -7.075 15.959 40.656 1.00 98.25 202 ASP A C 1
ATOM 1481 O O . ASP A 1 202 ? -7.193 17.134 40.287 1.00 98.25 202 ASP A O 1
ATOM 1485 N N . ALA A 1 203 ? -6.160 15.589 41.545 1.00 97.44 203 ALA A N 1
ATOM 1486 C CA . ALA A 1 203 ? -5.129 16.449 42.105 1.00 97.44 203 ALA A CA 1
ATOM 1487 C C . ALA A 1 203 ? -3.845 15.648 42.376 1.00 97.44 203 ALA A C 1
ATOM 1489 O O . ALA A 1 203 ? -3.885 14.454 42.671 1.00 97.44 203 ALA A O 1
ATOM 1490 N N . PHE A 1 204 ? -2.696 16.324 42.323 1.00 96.06 204 PHE A N 1
ATOM 1491 C CA . PHE A 1 204 ? -1.412 15.738 42.700 1.00 96.06 204 PHE A CA 1
ATOM 1492 C C . PHE A 1 204 ? -1.052 16.108 44.140 1.00 96.06 204 PHE A C 1
ATOM 1494 O O . PHE A 1 204 ? -0.494 17.178 44.393 1.00 96.06 204 PHE A O 1
ATOM 1501 N N . CYS A 1 205 ? -1.392 15.232 45.092 1.00 95.06 205 CYS A N 1
ATOM 1502 C CA . CYS A 1 205 ? -1.136 15.443 46.518 1.00 95.06 205 CYS A CA 1
ATOM 1503 C C . CYS A 1 205 ? 0.234 14.868 46.908 1.00 95.06 205 CYS A C 1
ATOM 1505 O O . CYS A 1 205 ? 0.358 13.695 47.264 1.00 95.06 205 CYS A O 1
ATOM 1507 N N . GLU A 1 206 ? 1.271 15.703 46.830 1.00 90.19 206 GLU A N 1
ATOM 1508 C CA . GLU A 1 206 ? 2.670 15.317 47.040 1.00 90.19 206 GLU A CA 1
ATOM 1509 C C . GLU A 1 206 ? 3.509 16.528 47.485 1.00 90.19 206 GLU A C 1
ATOM 1511 O O . GLU A 1 206 ? 3.092 17.675 47.342 1.00 90.19 206 GLU A O 1
ATOM 1516 N N . GLY A 1 207 ? 4.718 16.314 48.019 1.00 84.12 207 GLY A N 1
ATOM 1517 C CA . GLY A 1 207 ? 5.550 17.382 48.600 1.00 84.12 207 GLY A CA 1
ATOM 1518 C C . GLY A 1 207 ? 5.999 18.423 47.575 1.00 84.12 207 GLY A C 1
ATOM 1519 O O . GLY A 1 207 ? 6.262 19.572 47.918 1.00 84.12 207 GLY A O 1
ATOM 1520 N N . ILE A 1 208 ? 6.050 18.014 46.308 1.00 83.06 208 ILE A N 1
ATOM 1521 C CA . ILE A 1 208 ? 6.308 18.868 45.143 1.00 83.06 208 ILE A CA 1
ATOM 1522 C C . ILE A 1 208 ? 5.016 19.323 44.434 1.00 83.06 208 ILE A C 1
ATOM 1524 O O . ILE A 1 208 ? 5.083 20.136 43.514 1.00 83.06 208 ILE A O 1
ATOM 1528 N N . GLY A 1 209 ? 3.867 18.777 44.841 1.00 88.31 209 GLY A N 1
ATOM 1529 C CA . GLY A 1 209 ? 2.529 19.029 44.310 1.00 88.31 209 GLY A CA 1
ATOM 1530 C C . GLY A 1 209 ? 1.729 19.908 45.266 1.00 88.31 209 GLY A C 1
ATOM 1531 O O . GLY A 1 209 ? 2.172 21.017 45.566 1.00 88.31 209 GLY A O 1
ATOM 1532 N N . PHE A 1 210 ? 0.559 19.433 45.710 1.00 94.50 210 PHE A N 1
ATOM 1533 C CA . PHE A 1 210 ? -0.391 20.096 46.618 1.00 94.50 210 PHE A CA 1
ATOM 1534 C C . PHE A 1 210 ? -0.510 19.429 47.985 1.00 94.50 210 PHE A C 1
ATOM 1536 O O . PHE A 1 210 ? -0.309 18.225 48.112 1.00 94.50 210 PHE A O 1
ATOM 1543 N N . THR A 1 211 ? -0.816 20.225 49.018 1.00 95.56 211 THR A N 1
ATOM 1544 C CA . THR A 1 211 ? -0.997 19.698 50.381 1.00 95.56 211 THR A CA 1
ATOM 1545 C C . THR A 1 211 ? -2.353 18.995 50.525 1.00 95.56 211 THR A C 1
ATOM 1547 O O . THR A 1 211 ? -3.259 19.229 49.713 1.00 95.56 211 THR A O 1
ATOM 1550 N N . PRO A 1 212 ? -2.552 18.171 51.571 1.00 95.94 212 PRO A N 1
ATOM 1551 C CA . PRO A 1 212 ? -3.850 17.561 51.848 1.00 95.94 212 PRO A CA 1
ATOM 1552 C C . PRO A 1 212 ? -4.970 18.594 52.033 1.00 95.94 212 PRO A C 1
ATOM 1554 O O . PRO A 1 212 ? -6.081 18.387 51.554 1.00 95.94 212 PRO A O 1
ATOM 1557 N N . GLU A 1 213 ? -4.691 19.733 52.671 1.00 95.88 213 GLU A N 1
ATOM 1558 C CA . GLU A 1 213 ? -5.678 20.798 52.877 1.00 95.88 213 GLU A CA 1
ATOM 1559 C C . GLU A 1 213 ? -6.076 21.476 51.561 1.00 95.88 213 GLU A C 1
ATOM 1561 O O . GLU A 1 213 ? -7.257 21.729 51.330 1.00 95.88 213 GLU A O 1
ATOM 1566 N N . GLU A 1 214 ? -5.111 21.757 50.683 1.00 97.00 214 GLU A N 1
ATOM 1567 C CA . GLU A 1 214 ? -5.374 22.329 49.356 1.00 97.00 214 GLU A CA 1
ATOM 1568 C C . GLU A 1 214 ? -6.172 21.353 48.488 1.00 97.00 214 GLU A C 1
ATOM 1570 O O . GLU A 1 214 ? -7.165 21.728 47.866 1.00 97.00 214 GLU A O 1
ATOM 1575 N N . THR A 1 215 ? -5.778 20.082 48.508 1.00 97.56 215 THR A N 1
ATOM 1576 C CA . THR A 1 215 ? -6.448 18.997 47.788 1.00 97.56 215 THR A CA 1
ATOM 1577 C C . THR A 1 215 ? -7.890 18.811 48.266 1.00 97.56 215 THR A C 1
ATOM 1579 O O . THR A 1 215 ? -8.801 18.695 47.447 1.00 97.56 215 THR A O 1
ATOM 1582 N N . ALA A 1 216 ? -8.132 18.866 49.580 1.00 97.56 216 ALA A N 1
ATOM 1583 C CA . ALA A 1 216 ? -9.477 18.793 50.145 1.00 97.56 216 ALA A CA 1
ATOM 1584 C C . ALA A 1 216 ? -10.380 19.922 49.619 1.00 97.56 216 ALA A C 1
ATOM 1586 O O . ALA A 1 216 ? -11.539 19.680 49.290 1.00 97.56 216 ALA A O 1
ATOM 1587 N N . ARG A 1 217 ? -9.851 21.147 49.464 1.00 97.88 217 ARG A N 1
ATOM 1588 C CA . ARG A 1 217 ? -10.606 22.268 48.870 1.00 97.88 217 ARG A CA 1
ATOM 1589 C C . ARG A 1 217 ? -11.002 21.987 47.419 1.00 97.88 217 ARG A C 1
ATOM 1591 O O . ARG A 1 217 ? -12.149 22.235 47.054 1.00 97.88 217 ARG A O 1
ATOM 1598 N N . VAL A 1 218 ? -10.083 21.441 46.619 1.00 98.00 218 VAL A N 1
ATOM 1599 C CA . VAL A 1 218 ? -10.344 21.053 45.219 1.00 98.00 218 VAL A CA 1
ATOM 1600 C C . VAL A 1 218 ? -11.432 19.976 45.148 1.00 98.00 218 VAL A C 1
ATOM 1602 O O . VAL A 1 218 ? -12.339 20.072 44.322 1.00 98.00 218 VAL A O 1
ATOM 1605 N N . PHE A 1 219 ? -11.399 18.983 46.040 1.00 98.19 219 PHE A N 1
ATOM 1606 C CA . PHE A 1 219 ? -12.413 17.926 46.090 1.00 98.19 219 PHE A CA 1
ATOM 1607 C C . PHE A 1 219 ? -13.784 18.419 46.544 1.00 98.19 219 PHE A C 1
ATOM 1609 O O . PHE A 1 219 ? -14.794 18.010 45.970 1.00 98.19 219 PHE A O 1
ATOM 1616 N N . GLU A 1 220 ? -13.845 19.324 47.520 1.00 97.81 220 GLU A N 1
ATOM 1617 C CA . GLU A 1 220 ? -15.109 19.949 47.918 1.00 97.81 220 GLU A CA 1
ATOM 1618 C C . GLU A 1 220 ? -15.708 20.793 46.785 1.00 97.81 220 GLU A C 1
ATOM 1620 O O . GLU A 1 220 ? -16.913 20.719 46.536 1.00 97.81 220 GLU A O 1
ATOM 1625 N N . ALA A 1 221 ? -14.876 21.517 46.029 1.00 97.75 221 ALA A N 1
ATOM 1626 C CA . ALA A 1 221 ? -15.322 22.224 44.830 1.00 97.75 221 ALA A CA 1
ATOM 1627 C C . ALA A 1 221 ? -15.851 21.248 43.762 1.00 97.75 221 ALA A C 1
ATOM 1629 O O . ALA A 1 221 ? -16.958 21.427 43.257 1.00 97.75 221 ALA A O 1
ATOM 1630 N N . ALA A 1 222 ? -15.124 20.168 43.461 1.00 97.38 222 ALA A N 1
ATOM 1631 C CA . ALA A 1 222 ? -15.576 19.145 42.515 1.00 97.38 222 ALA A CA 1
ATOM 1632 C C . ALA A 1 222 ? -16.934 18.543 42.923 1.00 97.38 222 ALA A C 1
ATOM 1634 O O . ALA A 1 222 ? -17.857 18.461 42.108 1.00 97.38 222 ALA A O 1
ATOM 1635 N N . ARG A 1 223 ? -17.094 18.200 44.208 1.00 95.75 223 ARG A N 1
ATOM 1636 C CA . ARG A 1 223 ? -18.331 17.636 44.763 1.00 95.75 223 ARG A CA 1
ATOM 1637 C C . ARG A 1 223 ? -19.496 18.623 44.696 1.00 95.75 223 ARG A C 1
ATOM 1639 O O . ARG A 1 223 ? -20.609 18.212 44.365 1.00 95.75 223 ARG A O 1
ATOM 1646 N N . ALA A 1 224 ? -19.254 19.911 44.948 1.00 96.38 224 ALA A N 1
ATOM 1647 C CA . ALA A 1 224 ? -20.260 20.964 44.800 1.00 96.38 224 ALA A CA 1
ATOM 1648 C C . ALA A 1 224 ? -20.782 21.089 43.354 1.00 96.38 224 ALA A C 1
ATOM 1650 O O . ALA A 1 224 ? -21.931 21.479 43.150 1.00 96.38 224 ALA A O 1
ATOM 1651 N N . HIS A 1 225 ? -19.972 20.691 42.369 1.00 96.38 225 HIS A N 1
ATOM 1652 C CA . HIS A 1 225 ? -20.319 20.662 40.946 1.00 96.38 225 HIS A CA 1
ATOM 1653 C C . HIS A 1 225 ? -20.730 19.271 40.429 1.00 96.38 225 HIS A C 1
ATOM 1655 O O . HIS A 1 225 ? -20.897 19.083 39.227 1.00 96.38 225 HIS A O 1
ATOM 1661 N N . GLY A 1 226 ? -20.944 18.296 41.321 1.00 95.12 226 GLY A N 1
ATOM 1662 C CA . GLY A 1 226 ? -21.415 16.955 40.957 1.00 95.12 226 GLY A CA 1
ATOM 1663 C C . GLY A 1 226 ? -20.368 16.068 40.277 1.00 95.12 226 GLY A C 1
ATOM 1664 O O . GLY A 1 226 ? -20.722 15.012 39.753 1.00 95.12 226 GLY A O 1
ATOM 1665 N N . LEU A 1 227 ? -19.093 16.464 40.302 1.00 96.69 227 LEU A N 1
ATOM 1666 C CA . LEU A 1 227 ? -17.993 15.699 39.726 1.00 96.69 227 LEU A CA 1
ATOM 1667 C C . LEU A 1 227 ? -17.460 14.680 40.736 1.00 96.69 227 LEU A C 1
ATOM 1669 O O . LEU A 1 227 ? -17.359 14.937 41.938 1.00 96.69 227 LEU A O 1
ATOM 1673 N N . ARG A 1 228 ? -17.119 13.492 40.234 1.00 96.81 228 ARG A N 1
ATOM 1674 C CA . ARG A 1 228 ? -16.416 12.462 41.008 1.00 96.81 228 ARG A CA 1
ATOM 1675 C C . ARG A 1 228 ? -14.953 12.875 41.177 1.00 96.81 228 ARG A C 1
ATOM 1677 O O . ARG A 1 228 ? -14.443 13.649 40.373 1.00 96.81 228 ARG A O 1
ATOM 1684 N N . VAL A 1 229 ? -14.275 12.339 42.190 1.00 98.00 229 VAL A N 1
ATOM 1685 C CA . VAL A 1 229 ? -12.869 12.677 42.459 1.00 98.00 229 VAL A CA 1
ATOM 1686 C C . VAL A 1 229 ? -11.943 11.468 42.363 1.00 98.00 229 VAL A C 1
ATOM 1688 O O . VAL A 1 229 ? -12.368 10.331 42.588 1.00 98.00 229 VAL A O 1
ATOM 1691 N N . LYS A 1 230 ? -10.689 11.734 42.006 1.00 98.31 230 LYS A N 1
ATOM 1692 C CA . LYS A 1 230 ? -9.548 10.811 41.928 1.00 98.31 230 LYS A CA 1
ATOM 1693 C C . LYS A 1 230 ? -8.329 11.498 42.539 1.00 98.31 230 LYS A C 1
ATOM 1695 O O . LYS A 1 230 ? -8.360 12.715 42.708 1.00 98.31 230 LYS A O 1
ATOM 1700 N N . LEU A 1 231 ? -7.295 10.746 42.907 1.00 98.19 231 LEU A N 1
ATOM 1701 C CA . LEU A 1 231 ? -6.097 11.351 43.481 1.00 98.19 231 LEU A CA 1
ATOM 1702 C C . LEU A 1 231 ? -4.815 10.654 43.048 1.00 98.19 231 LEU A C 1
ATOM 1704 O O . LEU A 1 231 ? -4.664 9.458 43.276 1.00 98.19 231 LEU A O 1
ATOM 1708 N N . HIS A 1 232 ? -3.839 11.421 42.576 1.00 97.75 232 HIS A N 1
ATOM 1709 C CA . HIS A 1 232 ? -2.451 10.971 42.577 1.00 97.75 232 HIS A CA 1
ATOM 1710 C C . HIS A 1 232 ? -1.895 11.147 43.990 1.00 97.75 232 HIS A C 1
ATOM 1712 O O . HIS A 1 232 ? -1.810 12.272 44.500 1.00 97.75 232 HIS A O 1
ATOM 1718 N N . ALA A 1 233 ? -1.546 10.038 44.636 1.00 95.38 233 ALA A N 1
ATOM 1719 C CA . ALA A 1 233 ? -1.206 10.020 46.047 1.00 95.38 233 ALA A CA 1
ATOM 1720 C C . ALA A 1 233 ? 0.008 9.139 46.324 1.00 95.38 233 ALA A C 1
ATOM 1722 O O . ALA A 1 233 ? 0.118 8.013 45.845 1.00 95.38 233 ALA A O 1
ATOM 1723 N N . GLU A 1 234 ? 0.873 9.633 47.206 1.00 92.94 234 GLU A N 1
ATOM 1724 C CA . GLU A 1 234 ? 1.875 8.816 47.894 1.00 92.94 234 GLU A CA 1
ATOM 1725 C C . GLU A 1 234 ? 2.892 8.140 46.961 1.00 92.94 234 GLU A C 1
ATOM 1727 O O . GLU A 1 234 ? 3.406 7.063 47.272 1.00 92.94 234 GLU A O 1
ATOM 1732 N N . GLN A 1 235 ? 3.212 8.799 45.840 1.00 92.12 235 GLN A N 1
ATOM 1733 C CA . GLN A 1 235 ? 4.230 8.343 44.893 1.00 92.12 235 GLN A CA 1
ATOM 1734 C C . GLN A 1 235 ? 5.643 8.470 45.474 1.00 92.12 235 GLN A C 1
ATOM 1736 O O . GLN A 1 235 ? 6.469 7.574 45.320 1.00 92.12 235 GLN A O 1
ATOM 1741 N N . LEU A 1 236 ? 5.937 9.598 46.129 1.00 90.19 236 LEU A N 1
ATOM 1742 C CA . LEU A 1 236 ? 7.269 9.939 46.638 1.00 90.19 236 LEU A CA 1
ATOM 1743 C C . LEU A 1 236 ? 7.293 10.060 48.166 1.00 90.19 236 LEU A C 1
ATOM 1745 O O . LEU A 1 236 ? 8.339 9.851 48.783 1.00 90.19 236 LEU A O 1
ATOM 1749 N N . SER A 1 237 ? 6.172 10.430 48.795 1.00 92.19 237 SER A N 1
ATOM 1750 C CA . SER A 1 237 ? 6.073 10.541 50.253 1.00 92.19 237 SER A CA 1
ATOM 1751 C C . SER A 1 237 ? 4.665 10.270 50.783 1.00 92.19 237 SER A C 1
ATOM 1753 O O . SER A 1 237 ? 3.673 10.489 50.101 1.00 92.19 237 SER A O 1
ATOM 1755 N N . ASN A 1 238 ? 4.553 9.816 52.035 1.00 93.94 238 ASN A N 1
ATOM 1756 C CA . ASN A 1 238 ? 3.248 9.626 52.668 1.00 93.94 238 ASN A CA 1
ATOM 1757 C C . ASN A 1 238 ? 2.731 10.942 53.280 1.00 93.94 238 ASN A C 1
ATOM 1759 O O . ASN A 1 238 ? 3.255 11.397 54.299 1.00 93.94 238 ASN A O 1
ATOM 1763 N N . GLN A 1 239 ? 1.677 11.510 52.686 1.00 94.19 239 GLN A N 1
ATOM 1764 C CA . GLN A 1 239 ? 0.927 12.658 53.223 1.00 94.19 239 GLN A CA 1
ATOM 1765 C C . GLN A 1 239 ? -0.499 12.305 53.667 1.00 94.19 239 GLN A C 1
ATOM 1767 O O . GLN A 1 239 ? -1.307 13.195 53.926 1.00 94.19 239 GLN A O 1
ATOM 1772 N N . ASN A 1 240 ? -0.813 11.013 53.789 1.00 95.06 240 ASN A N 1
ATOM 1773 C CA . ASN A 1 240 ? -2.158 10.480 54.004 1.00 95.06 240 ASN A CA 1
ATOM 1774 C C . ASN A 1 240 ? -3.133 10.845 52.868 1.00 95.06 240 ASN A C 1
ATOM 1776 O O . ASN A 1 240 ? -4.337 11.003 53.094 1.00 95.06 240 ASN A O 1
ATOM 1780 N N . GLY A 1 241 ? -2.618 10.983 51.643 1.00 95.31 241 GLY A N 1
ATOM 1781 C CA . GLY A 1 241 ? -3.411 11.319 50.462 1.00 95.31 241 GLY A CA 1
ATOM 1782 C C . GLY A 1 241 ? -4.439 10.232 50.152 1.00 95.31 241 GLY A C 1
ATOM 1783 O O . GLY A 1 241 ? -5.599 10.536 49.885 1.00 95.31 241 GLY A O 1
ATOM 1784 N N . ALA A 1 242 ? -4.073 8.956 50.293 1.00 95.62 242 ALA A N 1
ATOM 1785 C CA . ALA A 1 242 ? -5.004 7.853 50.066 1.00 95.62 242 ALA A CA 1
ATOM 1786 C C . ALA A 1 242 ? -6.176 7.856 51.066 1.00 95.62 242 ALA A C 1
ATOM 1788 O O . ALA A 1 242 ? -7.325 7.598 50.698 1.00 95.62 242 ALA A O 1
ATOM 1789 N N . ALA A 1 243 ? -5.908 8.207 52.329 1.00 96.69 243 ALA A N 1
ATOM 1790 C CA . ALA A 1 243 ? -6.947 8.368 53.344 1.00 96.69 243 ALA A CA 1
ATOM 1791 C C . ALA A 1 243 ? -7.868 9.563 53.038 1.00 96.69 243 ALA A C 1
ATOM 1793 O O . ALA A 1 243 ? -9.084 9.457 53.212 1.00 96.69 243 ALA A O 1
ATOM 1794 N N . LEU A 1 244 ? -7.305 10.670 52.541 1.00 97.25 244 LEU A N 1
ATOM 1795 C CA . LEU A 1 244 ? -8.067 11.831 52.083 1.00 97.25 244 LEU A CA 1
ATOM 1796 C C . LEU A 1 244 ? -8.977 11.466 50.902 1.00 97.25 244 LEU A C 1
ATOM 1798 O O . LEU A 1 244 ? -10.184 11.702 50.974 1.00 97.25 244 LEU A O 1
ATOM 1802 N N . ALA A 1 245 ? -8.435 10.826 49.861 1.00 96.88 245 ALA A N 1
ATOM 1803 C CA . ALA A 1 245 ? -9.200 10.351 48.708 1.00 96.88 245 ALA A CA 1
ATOM 1804 C C . ALA A 1 245 ? -10.387 9.480 49.149 1.00 96.88 245 ALA A C 1
ATOM 1806 O O . ALA A 1 245 ? -11.533 9.734 48.771 1.00 96.88 245 ALA A O 1
ATOM 1807 N N . ALA A 1 246 ? -10.138 8.518 50.042 1.00 96.62 246 ALA A N 1
ATOM 1808 C CA . ALA A 1 246 ? -11.180 7.667 50.602 1.00 96.62 246 ALA A CA 1
ATOM 1809 C C . ALA A 1 246 ? -12.251 8.453 51.384 1.00 96.62 246 ALA A C 1
ATOM 1811 O O . ALA A 1 246 ? -13.435 8.135 51.277 1.00 96.62 246 ALA A O 1
ATOM 1812 N N . SER A 1 247 ? -11.884 9.500 52.137 1.00 96.62 247 SER A N 1
ATOM 1813 C CA . SER A 1 247 ? -12.867 10.314 52.875 1.00 96.62 247 SER A CA 1
ATOM 1814 C C . SER A 1 247 ? -13.797 11.149 51.988 1.00 96.62 247 SER A C 1
ATOM 1816 O O . SER A 1 247 ? -14.868 11.541 52.450 1.00 96.62 247 SER A O 1
ATOM 1818 N N . HIS A 1 248 ? -13.431 11.369 50.720 1.00 96.75 248 HIS A N 1
ATOM 1819 C CA . HIS A 1 248 ? -14.259 12.058 49.724 1.00 96.75 248 HIS A CA 1
ATOM 1820 C C . HIS A 1 248 ? -14.932 11.097 48.725 1.00 96.75 248 HIS A C 1
ATOM 1822 O O . HIS A 1 248 ? -15.415 11.539 47.682 1.00 96.75 248 HIS A O 1
ATOM 1828 N N . ASP A 1 249 ? -15.005 9.796 49.037 1.00 95.88 249 ASP A N 1
ATOM 1829 C CA . ASP A 1 249 ? -15.592 8.760 48.172 1.00 95.88 249 ASP A CA 1
ATOM 1830 C C . ASP A 1 249 ? -14.928 8.684 46.775 1.00 95.88 249 ASP A C 1
ATOM 1832 O O . ASP A 1 249 ? -15.609 8.429 45.766 1.00 95.88 249 ASP A O 1
ATOM 1836 N N . ALA A 1 250 ? -13.611 8.937 46.703 1.00 97.62 250 ALA A N 1
ATOM 1837 C CA . ALA A 1 250 ? -12.854 8.944 45.453 1.00 97.62 250 ALA A CA 1
ATOM 1838 C C . ALA A 1 250 ? -12.949 7.605 44.710 1.00 97.62 250 ALA A C 1
ATOM 1840 O O . ALA A 1 250 ? -12.963 6.532 45.323 1.00 97.62 250 ALA A O 1
ATOM 1841 N N . LEU A 1 251 ? -12.986 7.675 43.376 1.00 98.06 251 LEU A N 1
ATOM 1842 C CA . LEU A 1 251 ? -13.009 6.502 42.500 1.00 98.06 251 LEU A CA 1
ATOM 1843 C C . LEU A 1 251 ? -11.709 5.701 42.611 1.00 98.06 251 LEU A C 1
ATOM 1845 O O . LEU A 1 251 ? -11.755 4.477 42.742 1.00 98.06 251 LEU A O 1
ATOM 1849 N N . SER A 1 252 ? -10.568 6.390 42.604 1.00 98.56 252 SER A N 1
ATOM 1850 C CA . SER A 1 252 ? -9.260 5.776 42.801 1.00 98.56 252 SER A CA 1
ATOM 1851 C C . SER A 1 252 ? -8.272 6.699 43.512 1.00 98.56 252 SER A C 1
ATOM 1853 O O . SER A 1 252 ? -8.437 7.923 43.525 1.00 98.56 252 SER A O 1
ATOM 1855 N N . ALA A 1 253 ? -7.263 6.072 44.112 1.00 98.25 253 ALA A N 1
ATOM 1856 C CA . ALA A 1 253 ? -6.009 6.694 44.499 1.00 98.25 253 ALA A CA 1
ATOM 1857 C C . ALA A 1 253 ? -4.878 5.980 43.742 1.00 98.25 253 ALA A C 1
ATOM 1859 O O . ALA A 1 253 ? -4.867 4.748 43.657 1.00 98.25 253 ALA A O 1
ATOM 1860 N N . ASP A 1 254 ? -3.965 6.755 43.172 1.00 97.69 254 ASP A N 1
ATOM 1861 C CA . ASP A 1 254 ? -3.058 6.313 42.117 1.00 97.69 254 ASP A CA 1
ATOM 1862 C C . ASP A 1 254 ? -1.588 6.481 42.568 1.00 97.69 254 ASP A C 1
ATOM 1864 O O . ASP A 1 254 ? -1.302 7.418 43.312 1.00 97.69 254 ASP A O 1
ATOM 1868 N N . HIS A 1 255 ? -0.675 5.605 42.110 1.00 96.19 255 HIS A N 1
ATOM 1869 C CA . HIS A 1 255 ? 0.735 5.425 42.550 1.00 96.19 255 HIS A CA 1
ATOM 1870 C C . HIS A 1 255 ? 0.924 4.544 43.806 1.00 96.19 255 HIS A C 1
ATOM 1872 O O . HIS A 1 255 ? 1.119 3.332 43.671 1.00 96.19 255 HIS A O 1
ATOM 1878 N N . LEU A 1 256 ? 0.779 5.114 45.012 1.00 96.88 256 LEU A N 1
ATOM 1879 C CA . LEU A 1 256 ? 0.701 4.406 46.306 1.00 96.88 256 LEU A CA 1
ATOM 1880 C C . LEU A 1 256 ? 1.959 3.650 46.796 1.00 96.88 256 LEU A C 1
ATOM 1882 O O . LEU A 1 256 ? 1.854 2.753 47.640 1.00 96.88 256 LEU A O 1
ATOM 1886 N N . GLU A 1 257 ? 3.162 3.999 46.345 1.00 96.69 257 GLU A N 1
ATOM 1887 C CA . GLU A 1 257 ? 4.424 3.404 46.815 1.00 96.69 257 GLU A CA 1
ATOM 1888 C C . GLU A 1 257 ? 4.660 3.616 48.326 1.00 96.69 257 GLU A C 1
ATOM 1890 O O . GLU A 1 257 ? 5.193 2.741 49.020 1.00 96.69 257 GLU A O 1
ATOM 1895 N N . TYR A 1 258 ? 4.232 4.761 48.868 1.00 96.69 258 TYR A N 1
ATOM 1896 C CA . TYR A 1 258 ? 4.411 5.133 50.278 1.00 96.69 258 TYR A CA 1
ATOM 1897 C C . TYR A 1 258 ? 3.161 4.926 51.147 1.00 96.69 258 TYR A C 1
ATOM 1899 O O . TYR A 1 258 ? 3.163 5.327 52.315 1.00 96.69 258 TYR A O 1
ATOM 1907 N N . LEU A 1 259 ? 2.141 4.245 50.622 1.00 97.50 259 LEU A N 1
ATOM 1908 C CA . LEU A 1 259 ? 0.886 3.973 51.318 1.00 97.50 259 LEU A CA 1
ATOM 1909 C C . LEU A 1 259 ? 1.079 3.227 52.644 1.00 97.50 259 LEU A C 1
ATOM 1911 O O . LEU A 1 259 ? 1.828 2.248 52.742 1.00 97.50 259 LEU A O 1
ATOM 1915 N N . ASP A 1 260 ? 0.359 3.676 53.673 1.00 96.44 260 ASP A N 1
ATOM 1916 C CA . ASP A 1 260 ? 0.357 3.069 55.001 1.00 96.44 260 ASP A CA 1
ATOM 1917 C C . ASP A 1 260 ? -0.929 2.293 55.334 1.00 96.44 260 ASP A C 1
ATOM 1919 O O . ASP A 1 260 ? -1.903 2.242 54.583 1.00 96.44 260 ASP A O 1
ATOM 1923 N N . ALA A 1 261 ? -0.934 1.659 56.509 1.00 96.38 261 ALA A N 1
ATOM 1924 C CA . ALA A 1 261 ? -2.050 0.838 56.971 1.00 96.38 261 ALA A CA 1
ATOM 1925 C C . ALA A 1 261 ? -3.351 1.631 57.206 1.00 96.38 261 ALA A C 1
ATOM 1927 O O . ALA A 1 261 ? -4.443 1.065 57.077 1.00 96.38 261 ALA A O 1
ATOM 1928 N N . ALA A 1 262 ? -3.256 2.916 57.565 1.00 96.00 262 ALA A N 1
ATOM 1929 C CA . ALA A 1 262 ? -4.427 3.755 57.791 1.00 96.00 262 ALA A CA 1
ATOM 1930 C C . ALA A 1 262 ? -5.098 4.098 56.454 1.00 96.00 262 ALA A C 1
ATOM 1932 O O . ALA A 1 262 ? -6.315 3.936 56.332 1.00 96.00 262 ALA A O 1
ATOM 1933 N N . GLY A 1 263 ? -4.302 4.461 55.443 1.00 97.06 263 GLY A N 1
ATOM 1934 C CA . GLY A 1 263 ? -4.759 4.660 54.070 1.00 97.06 263 GLY A CA 1
ATOM 1935 C C . GLY A 1 263 ? -5.414 3.405 53.490 1.00 97.06 263 GLY A C 1
ATOM 1936 O O . GLY A 1 263 ? -6.546 3.480 53.018 1.00 97.06 263 GLY A O 1
ATOM 1937 N N . ILE A 1 264 ? -4.787 2.230 53.630 1.00 98.25 264 ILE A N 1
ATOM 1938 C CA . ILE A 1 264 ? -5.356 0.946 53.165 1.00 98.25 264 ILE A CA 1
ATOM 1939 C C . ILE A 1 264 ? -6.725 0.683 53.801 1.00 98.25 264 ILE A C 1
ATOM 1941 O O . ILE A 1 264 ? -7.685 0.340 53.110 1.00 98.25 264 ILE A O 1
ATOM 1945 N N . THR A 1 265 ? -6.835 0.870 55.120 1.00 97.75 265 THR A N 1
ATOM 1946 C CA . THR A 1 265 ? -8.096 0.667 55.849 1.00 97.75 265 THR A CA 1
ATOM 1947 C C . THR A 1 265 ? -9.181 1.632 55.364 1.00 97.75 265 THR A C 1
ATOM 1949 O O . THR A 1 265 ? -10.342 1.242 55.220 1.00 97.75 265 THR A O 1
ATOM 1952 N N . ALA A 1 266 ? -8.814 2.889 55.098 1.00 97.62 266 ALA A N 1
ATOM 1953 C CA . ALA A 1 266 ? -9.731 3.895 54.582 1.00 97.62 266 ALA A CA 1
ATOM 1954 C C . ALA A 1 266 ? -10.210 3.547 53.163 1.00 97.62 266 ALA A C 1
ATOM 1956 O O . ALA A 1 266 ? -11.418 3.525 52.924 1.00 97.62 266 ALA A O 1
ATOM 1957 N N . MET A 1 267 ? -9.291 3.192 52.259 1.00 98.25 267 MET A N 1
ATOM 1958 C CA . MET A 1 267 ? -9.609 2.784 50.887 1.00 98.25 267 MET A CA 1
ATOM 1959 C C . MET A 1 267 ? -10.518 1.554 50.853 1.00 98.25 267 MET A C 1
ATOM 1961 O O . MET A 1 267 ? -11.535 1.569 50.162 1.00 98.25 267 MET A O 1
ATOM 1965 N N . ALA A 1 268 ? -10.215 0.524 51.654 1.00 97.44 268 ALA A N 1
ATOM 1966 C CA . ALA A 1 268 ? -11.035 -0.684 51.753 1.00 97.44 268 ALA A CA 1
ATOM 1967 C C . ALA A 1 268 ? -12.470 -0.363 52.190 1.00 97.44 268 ALA A C 1
ATOM 1969 O O . ALA A 1 268 ? -13.435 -0.888 51.636 1.00 97.44 268 ALA A O 1
ATOM 1970 N N . ARG A 1 269 ? -12.620 0.538 53.169 1.00 96.69 269 ARG A N 1
ATOM 1971 C CA . ARG A 1 269 ? -13.929 0.959 53.675 1.00 96.69 269 ARG A CA 1
ATOM 1972 C C . ARG A 1 269 ? -14.720 1.780 52.653 1.00 96.69 269 ARG A C 1
ATOM 1974 O O . ARG A 1 269 ? -15.935 1.610 52.579 1.00 96.69 269 ARG A O 1
ATOM 1981 N N . ALA A 1 270 ? -14.060 2.676 51.923 1.00 96.06 270 ALA A N 1
ATOM 1982 C CA . ALA A 1 270 ? -14.697 3.545 50.930 1.00 96.06 270 ALA A CA 1
ATOM 1983 C C . ALA A 1 270 ? -14.958 2.834 49.589 1.00 96.06 270 ALA A C 1
ATOM 1985 O O . ALA A 1 270 ? -15.808 3.263 48.812 1.00 96.06 270 ALA A O 1
ATOM 1986 N N . GLY A 1 271 ? -14.243 1.739 49.315 1.00 95.50 271 GLY A N 1
ATOM 1987 C CA . GLY A 1 271 ? -14.247 1.080 48.010 1.00 95.50 271 GLY A CA 1
ATOM 1988 C C . GLY A 1 271 ? -13.432 1.826 46.948 1.00 95.50 271 GLY A C 1
ATOM 1989 O O . GLY A 1 271 ? -13.640 1.585 45.759 1.00 95.50 271 GLY A O 1
ATOM 1990 N N . THR A 1 272 ? -12.528 2.718 47.364 1.00 98.00 272 THR A N 1
ATOM 1991 C CA . THR A 1 272 ? -11.592 3.428 46.482 1.00 98.00 272 THR A CA 1
ATOM 1992 C C . THR A 1 272 ? -10.596 2.436 45.888 1.00 98.00 272 THR A C 1
ATOM 1994 O O . THR A 1 272 ? -9.993 1.644 46.614 1.00 98.00 272 THR A O 1
ATOM 1997 N N . VAL A 1 273 ? -10.428 2.471 44.566 1.00 98.56 273 VAL A N 1
ATOM 1998 C CA . VAL A 1 273 ? -9.519 1.567 43.851 1.00 98.56 273 VAL A CA 1
ATOM 1999 C C . VAL A 1 273 ? -8.071 2.026 44.023 1.00 98.56 273 VAL A C 1
ATOM 2001 O O . VAL A 1 273 ? -7.783 3.215 43.918 1.00 98.56 273 VAL A O 1
ATOM 2004 N N . ALA A 1 274 ? -7.159 1.090 44.273 1.00 98.62 274 ALA A N 1
ATOM 2005 C CA . ALA A 1 274 ? -5.722 1.334 44.228 1.00 98.62 274 ALA A CA 1
ATOM 2006 C C . ALA A 1 274 ? -5.223 1.180 42.785 1.00 98.62 274 ALA A C 1
ATOM 2008 O O . ALA A 1 274 ? -5.105 0.053 42.301 1.00 98.62 274 ALA A O 1
ATOM 2009 N N . THR A 1 275 ? -4.941 2.283 42.088 1.00 98.62 275 THR A N 1
ATOM 2010 C CA . THR A 1 275 ? -4.378 2.236 40.729 1.00 98.62 275 THR A CA 1
ATOM 2011 C C . THR A 1 275 ? -2.859 2.260 40.802 1.00 98.62 275 THR A C 1
ATOM 2013 O O . THR A 1 275 ? -2.251 3.264 41.167 1.00 98.62 275 THR A O 1
ATOM 2016 N N . LEU A 1 276 ? -2.224 1.154 40.439 1.00 98.56 276 LEU A N 1
ATOM 2017 C CA . LEU A 1 276 ? -0.770 1.049 40.446 1.00 98.56 276 LEU A CA 1
ATOM 2018 C C . LEU A 1 276 ? -0.222 1.368 39.058 1.00 98.56 276 LEU A C 1
ATOM 2020 O O . LEU A 1 276 ? -0.803 0.959 38.049 1.00 98.56 276 LEU A O 1
ATOM 2024 N N . LEU A 1 277 ? 0.922 2.054 39.016 1.00 98.19 277 LEU A N 1
ATOM 2025 C CA . LEU A 1 277 ? 1.510 2.599 37.789 1.00 98.19 277 LEU A CA 1
ATOM 2026 C C . LEU A 1 277 ? 2.945 2.065 37.594 1.00 98.19 277 LEU A C 1
ATOM 2028 O O . LEU A 1 277 ? 3.923 2.771 37.853 1.00 98.19 277 LEU A O 1
ATOM 2032 N N . PRO A 1 278 ? 3.108 0.797 37.154 1.00 97.69 278 PRO A N 1
ATOM 2033 C CA . PRO A 1 278 ? 4.418 0.151 37.063 1.00 97.69 278 PRO A CA 1
ATOM 2034 C C . PRO A 1 278 ? 5.403 0.858 36.121 1.00 97.69 278 PRO A C 1
ATOM 2036 O O . PRO A 1 278 ? 6.608 0.837 36.373 1.00 97.69 278 PRO A O 1
ATOM 2039 N N . GLY A 1 279 ? 4.900 1.486 35.051 1.00 96.50 279 GLY A N 1
ATOM 2040 C CA . GLY A 1 279 ? 5.718 2.240 34.097 1.00 96.50 279 GLY A CA 1
ATOM 2041 C C . GLY A 1 279 ? 6.416 3.431 34.753 1.00 96.50 279 GLY A C 1
ATOM 2042 O O . GLY A 1 279 ? 7.630 3.587 34.604 1.00 96.50 279 GLY A O 1
ATOM 2043 N N . ALA A 1 280 ? 5.678 4.193 35.568 1.00 94.81 280 ALA A N 1
ATOM 2044 C CA . ALA A 1 280 ? 6.216 5.306 36.341 1.00 94.81 280 ALA A CA 1
ATOM 2045 C C . ALA A 1 280 ? 7.268 4.833 37.347 1.00 94.81 280 ALA A C 1
ATOM 2047 O O . ALA A 1 280 ? 8.395 5.329 37.321 1.00 94.81 280 ALA A O 1
ATOM 2048 N N . TYR A 1 281 ? 6.934 3.824 38.162 1.00 96.50 281 TYR A N 1
ATOM 2049 C CA . TYR A 1 281 ? 7.851 3.199 39.124 1.00 96.50 281 TYR A CA 1
ATOM 2050 C C . TYR A 1 281 ? 9.179 2.786 38.465 1.00 96.50 281 TYR A C 1
ATOM 2052 O O . TYR A 1 281 ? 10.262 3.132 38.947 1.00 96.50 281 TYR A O 1
ATOM 2060 N N . TYR A 1 282 ? 9.101 2.098 37.319 1.00 95.12 282 TYR A N 1
ATOM 2061 C CA . TYR A 1 282 ? 10.269 1.653 36.559 1.00 95.12 282 TYR A CA 1
ATOM 2062 C C . TYR A 1 282 ? 11.106 2.829 36.046 1.00 95.12 282 TYR A C 1
ATOM 2064 O O . TYR A 1 282 ? 12.323 2.878 36.245 1.00 95.12 282 TYR A O 1
ATOM 2072 N N . PHE A 1 283 ? 10.467 3.783 35.374 1.00 91.81 283 PHE A N 1
ATOM 2073 C CA . PHE A 1 283 ? 11.165 4.829 34.636 1.00 91.81 283 PHE A CA 1
ATOM 2074 C C . PHE A 1 283 ? 11.834 5.853 35.563 1.00 91.81 283 PHE A C 1
ATOM 2076 O O . PHE A 1 283 ? 12.935 6.325 35.265 1.00 91.81 283 PHE A O 1
ATOM 2083 N N . VAL A 1 284 ? 11.220 6.162 36.714 1.00 88.19 284 VAL A N 1
ATOM 2084 C CA . VAL A 1 284 ? 11.832 7.022 37.746 1.00 88.19 284 VAL A CA 1
ATOM 2085 C C . VAL A 1 284 ? 12.818 6.270 38.646 1.00 88.19 284 VAL A C 1
ATOM 2087 O O . VAL A 1 284 ? 13.505 6.902 39.446 1.00 88.19 284 VAL A O 1
ATOM 2090 N N . ARG A 1 285 ? 12.951 4.948 38.464 1.00 90.06 285 ARG A N 1
ATOM 2091 C CA . ARG A 1 285 ? 13.825 4.053 39.240 1.00 90.06 285 ARG A CA 1
ATOM 2092 C C . ARG A 1 285 ? 13.502 4.048 40.735 1.00 90.06 285 ARG A C 1
ATOM 2094 O O . ARG A 1 285 ? 14.414 4.019 41.564 1.00 90.06 285 ARG A O 1
ATOM 2101 N N . GLU A 1 286 ? 12.219 4.084 41.077 1.00 92.12 286 GLU A N 1
ATOM 2102 C CA . GLU A 1 286 ? 11.795 3.941 42.467 1.00 92.12 286 GLU A CA 1
ATOM 2103 C C . GLU A 1 286 ? 12.137 2.527 42.972 1.00 92.12 286 GLU A C 1
ATOM 2105 O O . GLU A 1 286 ? 12.168 1.547 42.229 1.00 92.12 286 GLU A O 1
ATOM 2110 N N . THR A 1 287 ? 12.460 2.427 44.256 1.00 93.69 287 THR A N 1
ATOM 2111 C CA . THR A 1 287 ? 12.809 1.180 44.945 1.00 93.69 287 THR A CA 1
ATOM 2112 C C . THR A 1 287 ? 11.766 0.791 45.988 1.00 93.69 287 THR A C 1
ATOM 2114 O O . THR A 1 287 ? 11.656 -0.384 46.345 1.00 93.69 287 THR A O 1
ATOM 2117 N N . ARG A 1 288 ? 10.966 1.752 46.456 1.00 95.88 288 ARG A N 1
ATOM 2118 C CA . ARG A 1 288 ? 9.863 1.541 47.385 1.00 95.88 288 ARG A CA 1
ATOM 2119 C C . ARG A 1 288 ? 8.680 0.888 46.672 1.00 95.88 288 ARG A C 1
ATOM 2121 O O . ARG A 1 288 ? 8.042 1.497 45.830 1.00 95.88 288 ARG A O 1
ATOM 2128 N N . LEU A 1 289 ? 8.381 -0.361 47.021 1.00 95.88 289 LEU A N 1
ATOM 2129 C CA . LEU A 1 289 ? 7.228 -1.068 46.462 1.00 95.88 289 LEU A CA 1
ATOM 2130 C C . LEU A 1 289 ? 5.918 -0.625 47.134 1.00 95.88 289 LEU A C 1
ATOM 2132 O O . LEU A 1 289 ? 5.908 -0.486 48.363 1.00 95.88 289 LEU A O 1
ATOM 2136 N N . PRO A 1 290 ? 4.810 -0.521 46.377 1.00 96.19 290 PRO A N 1
ATOM 2137 C CA . PRO A 1 290 ? 3.482 -0.373 46.963 1.00 96.19 290 PRO A CA 1
ATOM 2138 C C . PRO A 1 290 ? 3.140 -1.582 47.861 1.00 96.19 290 PRO A C 1
ATOM 2140 O O . PRO A 1 290 ? 3.616 -2.699 47.617 1.00 96.19 290 PRO A O 1
ATOM 2143 N N . PRO A 1 291 ? 2.311 -1.415 48.909 1.00 96.75 291 PRO A N 1
ATOM 2144 C CA . PRO A 1 291 ? 2.045 -2.448 49.915 1.00 96.75 291 PRO A CA 1
ATOM 2145 C C . PRO A 1 291 ? 1.028 -3.508 49.437 1.00 96.75 291 PRO A C 1
ATOM 2147 O O . PRO A 1 291 ? -0.014 -3.722 50.057 1.00 96.75 291 PRO A O 1
ATOM 2150 N N . ILE A 1 292 ? 1.345 -4.218 48.347 1.00 97.25 292 ILE A N 1
ATOM 2151 C CA . ILE A 1 292 ? 0.438 -5.146 47.642 1.00 97.25 292 ILE A CA 1
ATOM 2152 C C . ILE A 1 292 ? -0.196 -6.193 48.558 1.00 97.25 292 ILE A C 1
ATOM 2154 O O . ILE A 1 292 ? -1.403 -6.410 48.500 1.00 97.25 292 ILE A O 1
ATOM 2158 N N . GLN A 1 293 ? 0.592 -6.852 49.416 1.00 97.12 293 GLN A N 1
ATOM 2159 C CA . GLN A 1 293 ? 0.049 -7.898 50.289 1.00 97.12 293 GLN A CA 1
ATOM 2160 C C . GLN A 1 293 ? -0.979 -7.335 51.277 1.00 97.12 293 GLN A C 1
ATOM 2162 O O . GLN A 1 293 ? -2.017 -7.947 51.487 1.00 97.12 293 GLN A O 1
ATOM 2167 N N . ALA A 1 294 ? -0.733 -6.146 51.827 1.00 97.50 294 ALA A N 1
ATOM 2168 C CA . ALA A 1 294 ? -1.666 -5.513 52.750 1.00 97.50 294 ALA A CA 1
ATOM 2169 C C . ALA A 1 294 ? -2.940 -5.023 52.035 1.00 97.50 294 ALA A C 1
ATOM 2171 O O . ALA A 1 294 ? -4.028 -5.142 52.593 1.00 97.50 294 ALA A O 1
ATOM 2172 N N . LEU A 1 295 ? -2.826 -4.539 50.789 1.00 97.81 295 LEU A N 1
ATOM 2173 C CA . LEU A 1 295 ? -3.982 -4.217 49.941 1.00 97.81 295 LEU A CA 1
ATOM 2174 C C . LEU A 1 295 ? -4.852 -5.458 49.680 1.00 97.81 295 LEU A C 1
ATOM 2176 O O . LEU A 1 295 ? -6.072 -5.390 49.840 1.00 97.81 295 LEU A O 1
ATOM 2180 N N . ARG A 1 296 ? -4.228 -6.600 49.356 1.00 95.38 296 ARG A N 1
ATOM 2181 C CA . ARG A 1 296 ? -4.914 -7.894 49.188 1.00 95.38 296 ARG A CA 1
ATOM 2182 C C . ARG A 1 296 ? -5.616 -8.341 50.463 1.00 95.38 296 ARG A C 1
ATOM 2184 O O . ARG A 1 296 ? -6.798 -8.667 50.416 1.00 95.38 296 ARG A O 1
ATOM 2191 N N . ASP A 1 297 ? -4.905 -8.335 51.590 1.00 96.88 297 ASP A N 1
ATOM 2192 C CA . ASP A 1 297 ? -5.434 -8.784 52.883 1.00 96.88 297 ASP A CA 1
ATOM 2193 C C . ASP A 1 297 ? -6.635 -7.932 53.332 1.00 96.88 297 ASP A C 1
ATOM 2195 O O . ASP A 1 297 ? -7.565 -8.440 53.958 1.00 96.88 297 ASP A O 1
ATOM 2199 N N . ALA A 1 298 ? -6.640 -6.643 52.977 1.00 97.31 298 ALA A N 1
ATOM 2200 C CA . ALA A 1 298 ? -7.740 -5.719 53.241 1.00 97.31 298 ALA A CA 1
ATOM 2201 C C . ALA A 1 298 ? -8.876 -5.772 52.198 1.00 97.31 298 ALA A C 1
ATOM 2203 O O . ALA A 1 298 ? -9.917 -5.148 52.407 1.00 97.31 298 ALA A O 1
ATOM 2204 N N . GLY A 1 299 ? -8.701 -6.495 51.086 1.00 95.69 299 GLY A N 1
ATOM 2205 C CA . GLY A 1 299 ? -9.685 -6.585 50.005 1.00 95.69 299 GLY A CA 1
ATOM 2206 C C . GLY A 1 299 ? -9.843 -5.298 49.186 1.00 95.69 299 GLY A C 1
ATOM 2207 O O . GLY A 1 299 ? -10.914 -5.069 48.620 1.00 95.69 299 GLY A O 1
ATOM 2208 N N . VAL A 1 300 ? -8.811 -4.448 49.128 1.00 98.00 300 VAL A N 1
ATOM 2209 C CA . VAL A 1 300 ? -8.821 -3.238 48.292 1.00 98.00 300 VAL A CA 1
ATOM 2210 C C . VAL A 1 300 ? -8.725 -3.647 46.816 1.00 98.00 300 VAL A C 1
ATOM 2212 O O . VAL A 1 300 ? -7.809 -4.394 46.467 1.00 98.00 300 VAL A O 1
ATOM 2215 N N . PRO A 1 301 ? -9.624 -3.182 45.928 1.00 96.94 301 PRO A N 1
ATOM 2216 C CA . PRO A 1 301 ? -9.502 -3.447 44.498 1.00 96.94 301 PRO A CA 1
ATOM 2217 C C . PRO A 1 301 ? -8.231 -2.815 43.922 1.00 96.94 301 PRO A C 1
ATOM 2219 O O . PRO A 1 301 ? -7.940 -1.657 44.214 1.00 96.94 301 PRO A O 1
ATOM 2222 N N . ILE A 1 302 ? -7.505 -3.556 43.084 1.00 98.50 302 ILE A N 1
ATOM 2223 C CA . ILE A 1 302 ? -6.247 -3.108 42.473 1.00 98.50 302 ILE A CA 1
ATOM 2224 C C . ILE A 1 302 ? -6.442 -2.981 40.961 1.00 98.50 302 ILE A C 1
ATOM 2226 O O . ILE A 1 302 ? -6.806 -3.957 40.307 1.00 98.50 302 ILE A O 1
ATOM 2230 N N . ALA A 1 303 ? -6.183 -1.792 40.418 1.00 98.62 303 ALA A N 1
ATOM 2231 C CA . ALA A 1 303 ? -6.141 -1.516 38.986 1.00 98.62 303 ALA A CA 1
ATOM 2232 C C . ALA A 1 303 ? -4.700 -1.293 38.507 1.00 98.62 303 ALA A C 1
ATOM 2234 O O . ALA A 1 303 ? -3.808 -0.968 39.293 1.00 98.62 303 ALA A O 1
ATOM 2235 N N . LEU A 1 304 ? -4.484 -1.466 37.205 1.00 98.75 304 LEU A N 1
ATOM 2236 C CA . LEU A 1 304 ? -3.220 -1.193 36.531 1.00 98.75 304 LEU A CA 1
ATOM 2237 C C . LEU A 1 304 ? -3.459 -0.245 35.356 1.00 98.75 304 LEU A C 1
ATOM 2239 O O . LEU A 1 304 ? -4.455 -0.385 34.649 1.00 98.75 304 LEU A O 1
ATOM 2243 N N . ALA A 1 305 ? -2.534 0.683 35.130 1.00 98.62 305 ALA A N 1
ATOM 2244 C CA . ALA A 1 305 ? -2.616 1.638 34.030 1.00 98.62 305 ALA A CA 1
ATOM 2245 C C . ALA A 1 305 ? -1.226 2.080 33.551 1.00 98.62 305 ALA A C 1
ATOM 2247 O O . ALA A 1 305 ? -0.216 1.833 34.218 1.00 98.62 305 ALA A O 1
ATOM 2248 N N . THR A 1 306 ? -1.170 2.695 32.367 1.00 98.31 306 THR A N 1
ATOM 2249 C CA . THR A 1 306 ? 0.108 3.053 31.726 1.00 98.31 306 THR A CA 1
ATOM 2250 C C . THR A 1 306 ? 0.772 4.280 32.325 1.00 98.31 306 THR A C 1
ATOM 2252 O O . THR A 1 306 ? 1.998 4.391 32.253 1.00 98.31 306 THR A O 1
ATOM 2255 N N . ASP A 1 307 ? -0.015 5.193 32.897 1.00 97.31 307 ASP A N 1
ATOM 2256 C CA . ASP A 1 307 ? 0.434 6.546 33.222 1.00 97.31 307 ASP A CA 1
ATOM 2257 C C . ASP A 1 307 ? 1.048 7.255 32.003 1.00 97.31 307 ASP A C 1
ATOM 2259 O O . ASP A 1 307 ? 2.004 8.004 32.137 1.00 97.31 307 ASP A O 1
ATOM 2263 N N . CYS A 1 308 ? 0.558 6.990 30.782 1.00 97.19 308 CYS A N 1
ATOM 2264 C CA . CYS A 1 308 ? 1.190 7.500 29.560 1.00 97.19 308 CYS A CA 1
ATOM 2265 C C . CYS A 1 308 ? 1.385 9.028 29.612 1.00 97.19 308 CYS A C 1
ATOM 2267 O O . CYS A 1 308 ? 0.433 9.783 29.401 1.00 97.19 308 CYS A O 1
ATOM 2269 N N . ASN A 1 309 ? 2.617 9.479 29.857 1.00 94.88 309 ASN A N 1
ATOM 2270 C CA . ASN A 1 309 ? 2.985 10.879 30.038 1.00 94.88 309 ASN A CA 1
ATOM 2271 C C . ASN A 1 309 ? 4.441 11.130 29.579 1.00 94.88 309 ASN A C 1
ATOM 2273 O O . ASN A 1 309 ? 5.262 10.210 29.554 1.00 94.88 309 ASN A O 1
ATOM 2277 N N . PRO A 1 310 ? 4.813 12.372 29.220 1.00 91.94 310 PRO A N 1
ATOM 2278 C CA . PRO A 1 310 ? 6.118 12.650 28.622 1.00 91.94 310 PRO A CA 1
ATOM 2279 C C . PRO A 1 310 ? 7.295 12.563 29.602 1.00 91.94 310 PRO A C 1
ATOM 2281 O O . PRO A 1 310 ? 8.441 12.493 29.165 1.00 91.94 310 PRO A O 1
ATOM 2284 N N . GLY A 1 311 ? 7.060 12.653 30.913 1.00 87.44 311 GLY A N 1
ATOM 2285 C CA . GLY A 1 311 ? 8.114 12.887 31.903 1.00 87.44 311 GLY A CA 1
ATOM 2286 C C . GLY A 1 311 ? 8.558 11.652 32.682 1.00 87.44 311 GLY A C 1
ATOM 2287 O O . GLY A 1 311 ? 9.758 11.495 32.939 1.00 87.44 311 GLY A O 1
ATOM 2288 N N . THR A 1 312 ? 7.597 10.824 33.085 1.00 89.00 312 THR A N 1
ATOM 2289 C CA . THR A 1 312 ? 7.787 9.719 34.031 1.00 89.00 312 THR A CA 1
ATOM 2290 C C . THR A 1 312 ? 7.275 8.385 33.517 1.00 89.00 312 THR A C 1
ATOM 2292 O O . THR A 1 312 ? 7.725 7.386 34.043 1.00 89.00 312 THR A O 1
ATOM 2295 N N . SER A 1 313 ? 6.412 8.316 32.502 1.00 94.69 313 SER A N 1
ATOM 2296 C CA . SER A 1 313 ? 6.008 7.029 31.917 1.00 94.69 313 SER A CA 1
ATOM 2297 C C . SER A 1 313 ? 5.614 7.190 30.443 1.00 94.69 313 SER A C 1
ATOM 2299 O O . SER A 1 313 ? 4.431 7.225 30.112 1.00 94.69 313 SER A O 1
ATOM 2301 N N . PRO A 1 314 ? 6.583 7.296 29.510 1.00 93.31 314 PRO A N 1
ATOM 2302 C CA . PRO A 1 314 ? 6.303 7.347 28.073 1.00 93.31 314 PRO A CA 1
ATOM 2303 C C . PRO A 1 314 ? 5.957 5.943 27.532 1.00 93.31 314 PRO A C 1
ATOM 2305 O O . PRO A 1 314 ? 6.619 5.427 26.633 1.00 93.31 314 PRO A O 1
ATOM 2308 N N . LEU A 1 315 ? 4.954 5.296 28.132 1.00 94.88 315 LEU A N 1
ATOM 2309 C CA . LEU A 1 315 ? 4.542 3.912 27.904 1.00 94.88 315 LEU A CA 1
ATOM 2310 C C . LEU A 1 315 ? 3.126 3.867 27.320 1.00 94.88 315 LEU A C 1
ATOM 2312 O O . LEU A 1 315 ? 2.201 4.407 27.911 1.00 94.88 315 LEU A O 1
ATOM 2316 N N . THR A 1 316 ? 2.939 3.170 26.199 1.00 95.81 316 THR A N 1
ATOM 2317 C CA . THR A 1 316 ? 1.638 3.017 25.517 1.00 95.81 316 THR A CA 1
ATOM 2318 C C . THR A 1 316 ? 1.268 1.542 25.328 1.00 95.81 316 THR A C 1
ATOM 2320 O O . THR A 1 316 ? 0.887 1.137 24.234 1.00 95.81 316 THR A O 1
ATOM 2323 N N . SER A 1 317 ? 1.456 0.719 26.366 1.00 97.56 317 SER A N 1
ATOM 2324 C CA . SER A 1 317 ? 1.190 -0.726 26.314 1.00 97.56 317 SER A CA 1
ATOM 2325 C C . SER A 1 317 ? 0.604 -1.240 27.631 1.00 97.56 317 SER A C 1
ATOM 2327 O O . SER A 1 317 ? 1.288 -1.249 28.656 1.00 97.56 317 SER A O 1
ATOM 2329 N N . LEU A 1 318 ? -0.653 -1.692 27.605 1.00 98.00 318 LEU A N 1
ATOM 2330 C CA . LEU A 1 318 ? -1.311 -2.333 28.748 1.00 98.00 318 LEU A CA 1
ATOM 2331 C C . LEU A 1 318 ? -0.818 -3.770 28.952 1.00 98.00 318 LEU A C 1
ATOM 2333 O O . LEU A 1 318 ? -0.754 -4.236 30.092 1.00 98.00 318 LEU A O 1
ATOM 2337 N N . LEU A 1 319 ? -0.424 -4.463 27.878 1.00 98.00 319 LEU A N 1
ATOM 2338 C CA . LEU A 1 319 ? 0.183 -5.794 27.981 1.00 98.00 319 LEU A CA 1
ATOM 2339 C C . LEU A 1 319 ? 1.505 -5.723 28.759 1.00 98.00 319 LEU A C 1
ATOM 2341 O O . LEU A 1 319 ? 1.733 -6.497 29.694 1.00 98.00 319 LEU A O 1
ATOM 2345 N N . LEU A 1 320 ? 2.348 -4.731 28.449 1.00 97.81 320 LEU A N 1
ATOM 2346 C CA . LEU A 1 320 ? 3.590 -4.505 29.184 1.00 97.81 320 LEU A CA 1
ATOM 2347 C C . LEU A 1 320 ? 3.329 -4.051 30.627 1.00 97.81 320 LEU A C 1
ATOM 2349 O O . LEU A 1 320 ? 4.025 -4.500 31.536 1.00 97.81 320 LEU A O 1
ATOM 2353 N N . VAL A 1 321 ? 2.302 -3.232 30.871 1.00 98.31 321 VAL A N 1
ATOM 2354 C CA . VAL A 1 321 ? 1.878 -2.873 32.236 1.00 98.31 321 VAL A CA 1
ATOM 2355 C C . VAL A 1 321 ? 1.489 -4.111 33.048 1.00 98.31 321 VAL A C 1
ATOM 2357 O O . VAL A 1 321 ? 1.920 -4.238 34.194 1.00 98.31 321 VAL A O 1
ATOM 2360 N N . MET A 1 322 ? 0.724 -5.049 32.480 1.00 98.44 322 MET A N 1
ATOM 2361 C CA . MET A 1 322 ? 0.386 -6.305 33.158 1.00 98.44 322 MET A CA 1
ATOM 2362 C C . MET A 1 322 ? 1.635 -7.127 33.485 1.00 98.44 322 MET A C 1
ATOM 2364 O O . MET A 1 322 ? 1.762 -7.636 34.603 1.00 98.44 322 MET A O 1
ATOM 2368 N N . ASN A 1 323 ? 2.578 -7.227 32.544 1.00 98.31 323 ASN A N 1
ATOM 2369 C CA . ASN A 1 323 ? 3.859 -7.889 32.778 1.00 98.31 323 ASN A CA 1
ATOM 2370 C C . ASN A 1 323 ? 4.641 -7.231 33.923 1.00 98.31 323 ASN A C 1
ATOM 2372 O O . ASN A 1 323 ? 5.106 -7.916 34.836 1.00 98.31 323 ASN A O 1
ATOM 2376 N N . MET A 1 324 ? 4.751 -5.903 33.917 1.00 97.88 324 MET A N 1
ATOM 2377 C CA . MET A 1 324 ? 5.429 -5.144 34.966 1.00 97.88 324 MET A CA 1
ATOM 2378 C C . MET A 1 324 ? 4.717 -5.284 36.319 1.00 97.88 324 MET A C 1
ATOM 2380 O O . MET A 1 324 ? 5.376 -5.481 37.336 1.00 97.88 324 MET A O 1
ATOM 2384 N N . GLY A 1 325 ? 3.382 -5.283 36.353 1.00 97.94 325 GLY A N 1
ATOM 2385 C CA . GLY A 1 325 ? 2.605 -5.558 37.565 1.00 97.94 325 GLY A CA 1
ATOM 2386 C C . GLY A 1 325 ? 2.914 -6.939 38.157 1.00 97.94 325 GLY A C 1
ATOM 2387 O O . GLY A 1 325 ? 3.106 -7.082 39.367 1.00 97.94 325 GLY A O 1
ATOM 2388 N N . ALA A 1 326 ? 3.063 -7.962 37.315 1.00 97.75 326 ALA A N 1
ATOM 2389 C CA . ALA A 1 326 ? 3.445 -9.298 37.766 1.00 97.75 326 ALA A CA 1
ATOM 2390 C C . ALA A 1 326 ? 4.918 -9.380 38.212 1.00 97.75 326 ALA A C 1
ATOM 2392 O O . ALA A 1 326 ? 5.244 -9.975 39.245 1.00 97.75 326 ALA A O 1
ATOM 2393 N N . THR A 1 327 ? 5.836 -8.779 37.455 1.00 97.12 327 THR A N 1
ATOM 2394 C CA . THR A 1 327 ? 7.282 -8.934 37.672 1.00 97.12 327 THR A CA 1
ATOM 2395 C C . THR A 1 327 ? 7.842 -8.007 38.750 1.00 97.12 327 THR A C 1
ATOM 2397 O O . THR A 1 327 ? 8.698 -8.449 39.522 1.00 97.12 327 THR A O 1
ATOM 2400 N N . LEU A 1 328 ? 7.338 -6.775 38.855 1.00 96.81 328 LEU A N 1
ATOM 2401 C CA . LEU A 1 328 ? 7.744 -5.781 39.853 1.00 96.81 328 LEU A CA 1
ATOM 2402 C C . LEU A 1 328 ? 6.899 -5.902 41.125 1.00 96.81 328 LEU A C 1
ATOM 2404 O O . LEU A 1 328 ? 7.449 -5.988 42.221 1.00 96.81 328 LEU A O 1
ATOM 2408 N N . PHE A 1 329 ? 5.570 -5.976 40.987 1.00 97.50 329 PHE A N 1
ATOM 2409 C CA . PHE A 1 329 ? 4.634 -5.915 42.121 1.00 97.50 329 PHE A CA 1
ATOM 2410 C C . PHE A 1 329 ? 4.095 -7.284 42.566 1.00 97.50 329 PHE A C 1
ATOM 2412 O O . PHE A 1 329 ? 3.353 -7.373 43.542 1.00 97.50 329 PHE A O 1
ATOM 2419 N N . ARG A 1 330 ? 4.510 -8.381 41.913 1.00 96.50 330 ARG A N 1
ATOM 2420 C CA . ARG A 1 330 ? 4.105 -9.761 42.255 1.00 96.50 330 ARG A CA 1
ATOM 2421 C C . ARG A 1 330 ? 2.595 -9.986 42.172 1.00 96.50 330 ARG A C 1
ATOM 2423 O O . ARG A 1 330 ? 2.056 -10.793 42.934 1.00 96.50 330 ARG A O 1
ATOM 2430 N N . LEU A 1 331 ? 1.916 -9.285 41.265 1.00 97.94 331 LEU A N 1
ATOM 2431 C CA . LEU A 1 331 ? 0.530 -9.579 40.907 1.00 97.94 331 LEU A CA 1
ATOM 2432 C C . LEU A 1 331 ? 0.431 -10.922 40.170 1.00 97.94 331 LEU A C 1
ATOM 2434 O O . LEU A 1 331 ? 1.331 -11.325 39.432 1.00 97.94 331 LEU A O 1
ATOM 2438 N N . THR A 1 332 ? -0.653 -11.648 40.413 1.00 97.56 332 THR A N 1
ATOM 2439 C CA . THR A 1 332 ? -0.993 -12.871 39.682 1.00 97.56 332 THR A CA 1
ATOM 2440 C C . THR A 1 332 ? -1.574 -12.531 38.308 1.00 97.56 332 THR A C 1
ATOM 2442 O O . THR A 1 332 ? -2.005 -11.407 38.065 1.00 97.56 332 THR A O 1
ATOM 2445 N N . VAL A 1 333 ? -1.635 -13.512 37.402 1.00 97.31 333 VAL A N 1
ATOM 2446 C CA . VAL A 1 333 ? -2.236 -13.332 36.064 1.00 97.31 333 VAL A CA 1
ATOM 2447 C C . VAL A 1 333 ? -3.678 -12.826 36.153 1.00 97.31 333 VAL A C 1
ATOM 2449 O O . VAL A 1 333 ? -4.071 -11.937 35.402 1.00 97.31 333 VAL A O 1
ATOM 2452 N N . GLU A 1 334 ? -4.457 -13.378 37.084 1.00 97.06 334 GLU A N 1
ATOM 2453 C CA . GLU A 1 334 ? -5.841 -12.968 37.313 1.00 97.06 334 GLU A CA 1
ATOM 2454 C C . GLU A 1 334 ? -5.930 -11.520 37.796 1.00 97.06 334 GLU A C 1
ATOM 2456 O O . GLU A 1 334 ? -6.739 -10.757 37.275 1.00 97.06 334 GLU A O 1
ATOM 2461 N N . GLU A 1 335 ? -5.085 -11.127 38.752 1.00 97.56 335 GLU A N 1
ATOM 2462 C CA . GLU A 1 335 ? -5.045 -9.752 39.258 1.00 97.56 335 GLU A CA 1
ATOM 2463 C C . GLU A 1 335 ? -4.616 -8.764 38.176 1.00 97.56 335 GLU A C 1
ATOM 2465 O O . GLU A 1 335 ? -5.197 -7.688 38.089 1.00 97.56 335 GLU A O 1
ATOM 2470 N N . CYS A 1 336 ? -3.658 -9.125 37.316 1.00 98.44 336 CYS A N 1
ATOM 2471 C CA . CYS A 1 336 ? -3.264 -8.281 36.191 1.00 98.44 336 CYS A CA 1
ATOM 2472 C C . CYS A 1 336 ? -4.424 -8.075 35.208 1.00 98.44 336 CYS A C 1
ATOM 2474 O O . CYS A 1 336 ? -4.737 -6.936 34.869 1.00 98.44 336 CYS A O 1
ATOM 2476 N N . LEU A 1 337 ? -5.102 -9.155 34.800 1.00 98.19 337 LEU A N 1
ATOM 2477 C CA . LEU A 1 337 ? -6.239 -9.074 33.878 1.00 98.19 337 LEU A CA 1
ATOM 2478 C C . LEU A 1 337 ? -7.418 -8.322 34.494 1.00 98.19 337 LEU A C 1
ATOM 2480 O O . LEU A 1 337 ? -8.004 -7.465 33.837 1.00 98.19 337 LEU A O 1
ATOM 2484 N N . ALA A 1 338 ? -7.756 -8.594 35.756 1.00 98.00 338 ALA A N 1
ATOM 2485 C CA . ALA A 1 338 ? -8.773 -7.837 36.482 1.00 98.00 338 ALA A CA 1
ATOM 2486 C C . ALA A 1 338 ? -8.381 -6.357 36.600 1.00 98.00 338 ALA A C 1
ATOM 2488 O O . ALA A 1 338 ? -9.236 -5.485 36.438 1.00 98.00 338 ALA A O 1
ATOM 2489 N N . GLY A 1 339 ? -7.091 -6.086 36.806 1.00 98.19 339 GLY A N 1
ATOM 2490 C CA . GLY A 1 339 ? -6.524 -4.755 36.956 1.00 98.19 339 GLY A CA 1
ATOM 2491 C C . GLY A 1 339 ? -6.688 -3.869 35.726 1.00 98.19 339 GLY A C 1
ATOM 2492 O O . GLY A 1 339 ? -6.917 -2.679 35.901 1.00 98.19 339 GLY A O 1
ATOM 2493 N N . VAL A 1 340 ? -6.657 -4.438 34.515 1.00 98.62 340 VAL A N 1
ATOM 2494 C CA . VAL A 1 340 ? -6.866 -3.716 33.238 1.00 98.62 340 VAL A CA 1
ATOM 2495 C C . VAL A 1 340 ? -8.257 -3.936 32.624 1.00 98.62 340 VAL A C 1
ATOM 2497 O O . VAL A 1 340 ? -8.510 -3.547 31.486 1.00 98.62 340 VAL A O 1
ATOM 2500 N N . THR A 1 341 ? -9.178 -4.586 33.344 1.00 98.56 341 THR A N 1
ATOM 2501 C CA . THR A 1 341 ? -10.567 -4.796 32.898 1.00 98.56 341 THR A CA 1
ATOM 2502 C C . THR A 1 341 ? -11.554 -4.342 33.972 1.00 98.56 341 THR A C 1
ATOM 2504 O O . THR A 1 341 ? -11.948 -3.177 34.008 1.00 98.56 341 THR A O 1
ATOM 2507 N N . ARG A 1 342 ? -11.955 -5.242 34.873 1.00 97.81 342 ARG A N 1
ATOM 2508 C CA . ARG A 1 342 ? -12.990 -5.019 35.886 1.00 97.81 342 ARG A CA 1
ATOM 2509 C C . ARG A 1 342 ? -12.623 -3.917 36.878 1.00 97.81 342 ARG A C 1
ATOM 2511 O O . ARG A 1 342 ? -13.461 -3.064 37.167 1.00 97.81 342 ARG A O 1
ATOM 2518 N N . GLU A 1 343 ? -11.403 -3.931 37.409 1.00 98.31 343 GLU A N 1
ATOM 2519 C CA . GLU A 1 343 ? -10.982 -2.961 38.423 1.00 98.31 343 GLU A CA 1
ATOM 2520 C C . GLU A 1 343 ? -10.596 -1.616 37.803 1.00 98.31 343 GLU A C 1
ATOM 2522 O O . GLU A 1 343 ? -10.959 -0.584 38.362 1.00 98.31 343 GLU A O 1
ATOM 2527 N N . ALA A 1 344 ? -10.018 -1.600 36.596 1.00 98.56 344 ALA A N 1
ATOM 2528 C CA . ALA A 1 344 ? -9.862 -0.371 35.813 1.00 98.56 344 ALA A CA 1
ATOM 2529 C C . ALA A 1 344 ? -11.220 0.283 35.491 1.00 98.56 344 ALA A C 1
ATOM 2531 O O . ALA A 1 344 ? -11.401 1.486 35.678 1.00 98.56 344 ALA A O 1
ATOM 2532 N N . ALA A 1 345 ? -12.232 -0.499 35.098 1.00 98.50 345 ALA A N 1
ATOM 2533 C CA . ALA A 1 345 ? -13.592 0.013 34.921 1.00 98.50 345 ALA A CA 1
ATOM 2534 C C . ALA A 1 345 ? -14.184 0.562 36.232 1.00 98.50 345 ALA A C 1
ATOM 2536 O O . ALA A 1 345 ? -14.929 1.545 36.214 1.00 98.50 345 ALA A O 1
ATOM 2537 N N . ARG A 1 346 ? -13.853 -0.036 37.386 1.00 97.88 346 ARG A N 1
ATOM 2538 C CA . ARG A 1 346 ? -14.253 0.473 38.707 1.00 97.88 346 ARG A CA 1
ATOM 2539 C C . ARG A 1 346 ? -13.549 1.788 39.051 1.00 97.88 346 ARG A C 1
ATOM 2541 O O . ARG A 1 346 ? -14.234 2.699 39.512 1.00 97.88 346 ARG A O 1
ATOM 2548 N N . ALA A 1 347 ? -12.259 1.922 38.739 1.00 98.44 347 ALA A N 1
ATOM 2549 C CA . ALA A 1 347 ? -11.465 3.144 38.922 1.00 98.44 347 ALA A CA 1
ATOM 2550 C C . ALA A 1 347 ? -11.966 4.336 38.082 1.00 98.44 347 ALA A C 1
ATOM 2552 O O . ALA A 1 347 ? -11.640 5.486 38.372 1.00 98.44 347 ALA A O 1
ATOM 2553 N N . LEU A 1 348 ? -12.783 4.074 37.054 1.00 98.38 348 LEU A N 1
ATOM 2554 C CA . LEU A 1 348 ? -13.481 5.092 36.257 1.00 98.38 348 LEU A CA 1
ATOM 2555 C C . LEU A 1 348 ? -14.963 5.258 36.629 1.00 98.38 348 LEU A C 1
ATOM 2557 O O . LEU A 1 348 ? -15.659 6.079 36.045 1.00 98.38 348 LEU A O 1
ATOM 2561 N N . GLY A 1 349 ? -15.493 4.463 37.565 1.00 97.44 349 GLY A N 1
ATOM 2562 C CA . GLY A 1 349 ? -16.927 4.451 37.877 1.00 97.44 349 GLY A CA 1
ATOM 2563 C C . GLY A 1 349 ? -17.808 3.807 36.793 1.00 97.44 349 GLY A C 1
ATOM 2564 O O . GLY A 1 349 ? -19.031 3.870 36.883 1.00 97.44 349 GLY A O 1
ATOM 2565 N N . LEU A 1 350 ? -17.211 3.130 35.807 1.00 98.12 350 LEU A N 1
ATOM 2566 C CA . LEU A 1 350 ? -17.874 2.534 34.639 1.00 98.12 350 LEU A CA 1
ATOM 2567 C C . LEU A 1 350 ? -18.119 1.019 34.757 1.00 98.12 350 LEU A C 1
ATOM 2569 O O . LEU A 1 350 ? -18.589 0.393 33.811 1.00 98.12 350 LEU A O 1
ATOM 2573 N N . HIS A 1 351 ? -17.861 0.412 35.917 1.00 95.88 351 HIS A N 1
ATOM 2574 C CA . HIS A 1 351 ? -18.023 -1.031 36.170 1.00 95.88 351 HIS A CA 1
ATOM 2575 C C . HIS A 1 351 ? -19.432 -1.597 35.891 1.00 95.88 351 HIS A C 1
ATOM 2577 O O . HIS A 1 351 ? -19.593 -2.812 35.771 1.00 95.88 351 HIS A O 1
ATOM 2583 N N . ARG A 1 352 ? -20.469 -0.751 35.802 1.00 96.44 352 ARG A N 1
ATOM 2584 C CA . ARG A 1 352 ? -21.827 -1.162 35.395 1.00 96.44 352 ARG A CA 1
ATOM 2585 C C . ARG A 1 352 ? -22.014 -1.239 33.878 1.00 96.44 352 ARG A C 1
ATOM 2587 O O . ARG A 1 352 ? -22.952 -1.889 33.439 1.00 96.44 352 ARG A O 1
ATOM 2594 N N . GLU A 1 353 ? -21.140 -0.602 33.106 1.00 97.81 353 GLU A N 1
ATOM 2595 C CA . GLU A 1 353 ? -21.227 -0.497 31.645 1.00 97.81 353 GLU A CA 1
ATOM 2596 C C . GLU A 1 353 ? -20.166 -1.349 30.932 1.00 97.81 353 GLU A C 1
ATOM 2598 O O . GLU A 1 353 ? -20.457 -1.884 29.867 1.00 97.81 353 GLU A O 1
ATOM 2603 N N . ILE A 1 354 ? -18.963 -1.496 31.506 1.00 98.31 354 ILE A N 1
ATOM 2604 C CA . ILE A 1 354 ? -17.813 -2.205 30.908 1.00 98.31 354 ILE A CA 1
ATOM 2605 C C . ILE A 1 354 ? -17.014 -3.011 31.952 1.00 98.31 354 ILE A C 1
ATOM 2607 O O . ILE A 1 354 ? -17.355 -3.034 33.136 1.00 98.31 354 ILE A O 1
ATOM 2611 N N . GLY A 1 355 ? -15.929 -3.656 31.510 1.00 96.88 355 GLY A N 1
ATOM 2612 C CA . GLY A 1 355 ? -14.929 -4.315 32.363 1.00 96.88 355 GLY A CA 1
ATOM 2613 C C . GLY A 1 355 ? -15.192 -5.796 32.648 1.00 96.88 355 GLY A C 1
ATOM 2614 O O . GLY A 1 355 ? -14.324 -6.472 33.189 1.00 96.88 355 GLY A O 1
ATOM 2615 N N . THR A 1 356 ? -16.358 -6.317 32.264 1.00 98.44 356 THR A N 1
ATOM 2616 C CA . THR A 1 356 ? -16.717 -7.744 32.324 1.00 98.44 356 THR A CA 1
ATOM 2617 C C . THR A 1 356 ? -17.618 -8.103 31.137 1.00 98.44 356 THR A C 1
ATOM 2619 O O . THR A 1 356 ? -18.249 -7.224 30.545 1.00 98.44 356 THR A O 1
ATOM 2622 N N . ILE A 1 357 ? -17.700 -9.390 30.797 1.00 98.38 357 ILE A N 1
ATOM 2623 C CA . ILE A 1 357 ? -18.621 -9.917 29.784 1.00 98.38 357 ILE A CA 1
ATOM 2624 C C . ILE A 1 357 ? -19.881 -10.402 30.505 1.00 98.38 357 ILE A C 1
ATOM 2626 O O . ILE A 1 357 ? -19.946 -11.538 30.968 1.00 98.38 357 ILE A O 1
ATOM 2630 N N . GLU A 1 358 ? -20.874 -9.522 30.623 1.00 97.25 358 GLU A N 1
ATOM 2631 C CA . GLU A 1 358 ? -22.156 -9.800 31.280 1.00 97.25 358 GLU A CA 1
ATOM 2632 C C . GLU A 1 358 ? -23.318 -9.224 30.456 1.00 97.25 358 GLU A C 1
ATOM 2634 O O . GLU A 1 358 ? -23.169 -8.139 29.880 1.00 97.25 358 GLU A O 1
ATOM 2639 N N . PRO A 1 359 ? -24.490 -9.888 30.414 1.00 97.62 359 PRO A N 1
ATOM 2640 C CA . PRO A 1 359 ? -25.665 -9.340 29.748 1.00 97.62 359 PRO A CA 1
ATOM 2641 C C . PRO A 1 359 ? -26.019 -7.930 30.244 1.00 97.62 359 PRO A C 1
ATOM 2643 O O . PRO A 1 359 ? -26.019 -7.652 31.442 1.00 97.62 359 PRO A O 1
ATOM 2646 N N . GLY A 1 360 ? -26.339 -7.037 29.309 1.00 96.81 360 GLY A N 1
ATOM 2647 C CA . GLY A 1 360 ? -26.682 -5.636 29.556 1.00 96.81 360 GLY A CA 1
ATOM 2648 C C . GLY A 1 360 ? -25.510 -4.656 29.434 1.00 96.81 360 GLY A C 1
ATOM 2649 O O . GLY A 1 360 ? -25.757 -3.478 29.169 1.00 96.81 360 GLY A O 1
ATOM 2650 N N . LYS A 1 361 ? -24.256 -5.112 29.553 1.00 98.31 361 LYS A N 1
ATOM 2651 C CA . LYS A 1 361 ? -23.059 -4.267 29.383 1.00 98.31 361 LYS A CA 1
ATOM 2652 C C . LYS A 1 361 ? -22.755 -3.984 27.912 1.00 98.31 361 LYS A C 1
ATOM 2654 O O . LYS A 1 361 ? -23.282 -4.657 27.023 1.00 98.31 361 LYS A O 1
ATOM 2659 N N . ALA A 1 362 ? -21.923 -2.981 27.637 1.00 97.44 362 ALA A N 1
ATOM 2660 C CA . ALA A 1 362 ? -21.442 -2.725 26.281 1.00 97.44 362 ALA A CA 1
ATOM 2661 C C . ALA A 1 362 ? -20.676 -3.950 25.758 1.00 97.44 362 ALA A C 1
ATOM 2663 O O . ALA A 1 362 ? -19.916 -4.578 26.495 1.00 97.44 362 ALA A O 1
ATOM 2664 N N . CYS A 1 363 ? -20.880 -4.301 24.487 1.00 97.19 363 CYS A N 1
ATOM 2665 C CA . CYS A 1 363 ? -20.162 -5.407 23.857 1.00 97.19 363 CYS A CA 1
ATOM 2666 C C . CYS A 1 363 ? -18.768 -4.952 23.409 1.00 97.19 363 CYS A C 1
ATOM 2668 O O . CYS A 1 363 ? -18.488 -4.801 22.222 1.00 97.19 363 CYS A O 1
ATOM 2670 N N . ASP A 1 364 ? -17.922 -4.696 24.401 1.00 97.62 364 ASP A N 1
ATOM 2671 C CA . ASP A 1 364 ? -16.522 -4.331 24.240 1.00 97.62 364 ASP A CA 1
ATOM 2672 C C . ASP A 1 364 ? -15.675 -5.574 24.536 1.00 97.62 364 ASP A C 1
ATOM 2674 O O . ASP A 1 364 ? -15.591 -6.007 25.687 1.00 97.62 364 ASP A O 1
ATOM 2678 N N . LEU A 1 365 ? -15.089 -6.178 23.499 1.00 98.06 365 LEU A N 1
ATOM 2679 C CA . LEU A 1 365 ? -14.371 -7.454 23.586 1.00 98.06 365 LEU A CA 1
ATOM 2680 C C . LEU A 1 365 ? -12.964 -7.322 23.003 1.00 98.06 365 LEU A C 1
ATOM 2682 O O . LEU A 1 365 ? -12.742 -6.582 22.044 1.00 98.06 365 LEU A O 1
ATOM 2686 N N . ALA A 1 366 ? -12.035 -8.103 23.539 1.00 97.88 366 ALA A N 1
ATOM 2687 C CA . ALA A 1 366 ? -10.749 -8.358 22.911 1.00 97.88 366 ALA A CA 1
ATOM 2688 C C . ALA A 1 366 ? -10.620 -9.861 22.652 1.00 97.88 366 ALA A C 1
ATOM 2690 O O . ALA A 1 366 ? -10.849 -10.674 23.552 1.00 97.88 366 ALA A O 1
ATOM 2691 N N . ILE A 1 367 ? -10.328 -10.212 21.402 1.00 97.75 367 ILE A N 1
ATOM 2692 C CA . ILE A 1 367 ? -10.172 -11.586 20.925 1.00 97.75 367 ILE A CA 1
ATOM 2693 C C . ILE A 1 367 ? -8.678 -11.824 20.723 1.00 97.75 367 ILE A C 1
ATOM 2695 O O . ILE A 1 367 ? -8.019 -11.018 20.068 1.00 97.75 367 ILE A O 1
ATOM 2699 N N . TRP A 1 368 ? -8.148 -12.906 21.283 1.00 97.06 368 TRP A N 1
ATOM 2700 C CA . TRP A 1 368 ? -6.713 -13.124 21.448 1.00 97.06 368 TRP A CA 1
ATOM 2701 C C . TRP A 1 368 ? -6.240 -14.432 20.817 1.00 97.06 368 TRP A C 1
ATOM 2703 O O . TRP A 1 368 ? -6.811 -15.498 21.073 1.00 97.06 368 TRP A O 1
ATOM 2713 N N . ASP A 1 369 ? -5.129 -14.347 20.088 1.00 93.88 369 ASP A N 1
ATOM 2714 C CA . ASP A 1 369 ? -4.341 -15.474 19.586 1.00 93.88 369 ASP A CA 1
ATOM 2715 C C . ASP A 1 369 ? -3.370 -15.967 20.673 1.00 93.88 369 ASP A C 1
ATOM 2717 O O . ASP A 1 369 ? -2.154 -15.793 20.608 1.00 93.88 369 ASP A O 1
ATOM 2721 N N . ILE A 1 370 ? -3.933 -16.555 21.730 1.00 95.94 370 ILE A N 1
ATOM 2722 C CA . ILE A 1 370 ? -3.189 -17.132 22.860 1.00 95.94 370 ILE A CA 1
ATOM 2723 C C . ILE A 1 370 ? -3.714 -18.527 23.181 1.00 95.94 370 ILE A C 1
ATOM 2725 O O . ILE A 1 370 ? -4.893 -18.816 22.972 1.00 95.94 370 ILE A O 1
ATOM 2729 N N . GLU A 1 371 ? -2.873 -19.381 23.762 1.00 95.06 371 GLU A N 1
ATOM 2730 C CA . GLU A 1 371 ? -3.327 -20.684 24.247 1.00 95.06 371 GLU A CA 1
ATOM 2731 C C . GLU A 1 371 ? -3.864 -20.595 25.681 1.00 95.06 371 GLU A C 1
ATOM 2733 O O . GLU A 1 371 ? -4.807 -21.295 26.056 1.00 95.06 371 GLU A O 1
ATOM 2738 N N . ARG A 1 372 ? -3.313 -19.692 26.497 1.00 96.19 372 ARG A N 1
ATOM 2739 C CA . ARG A 1 372 ? -3.808 -19.423 27.855 1.00 96.19 372 ARG A CA 1
ATOM 2740 C C . ARG A 1 372 ? -3.697 -17.946 28.249 1.00 96.19 372 ARG A C 1
ATOM 2742 O O . ARG A 1 372 ? -2.727 -17.297 27.863 1.00 96.19 372 ARG A O 1
ATOM 2749 N N . PRO A 1 373 ? -4.577 -17.434 29.135 1.00 96.44 373 PRO A N 1
ATOM 2750 C CA . PRO A 1 373 ? -4.573 -16.027 29.563 1.00 96.44 373 PRO A CA 1
ATOM 2751 C C . PRO A 1 373 ? -3.247 -15.536 30.163 1.00 96.44 373 PRO A C 1
ATOM 2753 O O . PRO A 1 373 ? -2.927 -14.355 30.078 1.00 96.44 373 PRO A O 1
ATOM 2756 N N . ALA A 1 374 ? -2.437 -16.441 30.726 1.00 97.12 374 ALA A N 1
ATOM 2757 C CA . ALA A 1 374 ? -1.113 -16.111 31.255 1.00 97.12 374 ALA A CA 1
ATOM 2758 C C . ALA A 1 374 ? -0.158 -15.526 30.203 1.00 97.12 374 ALA A C 1
ATOM 2760 O O . ALA A 1 374 ? 0.752 -14.786 30.563 1.00 97.12 374 ALA A O 1
ATOM 2761 N N . GLU A 1 375 ? -0.359 -15.818 28.917 1.00 97.44 375 GLU A N 1
ATOM 2762 C CA . GLU A 1 375 ? 0.491 -15.306 27.840 1.00 97.44 375 GLU A CA 1
ATOM 2763 C C . GLU A 1 375 ? 0.359 -13.793 27.640 1.00 97.44 375 GLU A C 1
ATOM 2765 O O . GLU A 1 375 ? 1.349 -13.158 27.284 1.00 97.44 375 GLU A O 1
ATOM 2770 N N . LEU A 1 376 ? -0.803 -13.212 27.968 1.00 97.00 376 LEU A N 1
ATOM 2771 C CA . LEU A 1 376 ? -1.028 -11.759 27.942 1.00 97.00 376 LEU A CA 1
ATOM 2772 C C . LEU A 1 376 ? -0.194 -11.015 28.991 1.00 97.00 376 LEU A C 1
ATOM 2774 O O . LEU A 1 376 ? 0.103 -9.839 28.829 1.00 97.00 376 LEU A O 1
ATOM 2778 N N . VAL A 1 377 ? 0.179 -11.704 30.072 1.00 97.56 377 VAL A N 1
ATOM 2779 C CA . VAL A 1 377 ? 0.964 -11.149 31.184 1.00 97.56 377 VAL A CA 1
ATOM 2780 C C . VAL A 1 377 ? 2.441 -11.530 31.055 1.00 97.56 377 VAL A C 1
ATOM 2782 O O . VAL A 1 377 ? 3.325 -10.795 31.478 1.00 97.56 377 VAL A O 1
ATOM 2785 N N . TYR A 1 378 ? 2.732 -12.698 30.484 1.00 94.81 378 TYR A N 1
ATOM 2786 C CA . TYR A 1 378 ? 4.082 -13.252 30.396 1.00 94.81 378 TYR A CA 1
ATOM 2787 C C . TYR A 1 378 ? 4.947 -12.598 29.308 1.00 94.81 378 TYR A C 1
ATOM 2789 O O . TYR A 1 378 ? 6.139 -12.386 29.534 1.00 94.81 378 TYR A O 1
ATOM 2797 N N . ARG A 1 379 ? 4.377 -12.301 28.134 1.00 89.75 379 ARG A N 1
ATOM 2798 C CA . ARG A 1 379 ? 5.131 -11.821 26.966 1.00 89.75 379 ARG A CA 1
ATOM 2799 C C . ARG A 1 379 ? 5.502 -10.335 27.109 1.00 89.75 379 ARG A C 1
ATOM 2801 O O . ARG A 1 379 ? 4.774 -9.560 27.719 1.00 89.75 379 ARG A O 1
ATOM 2808 N N . MET A 1 380 ? 6.632 -9.937 26.523 1.00 89.38 380 MET A N 1
ATOM 2809 C CA . MET A 1 380 ? 7.071 -8.538 26.422 1.00 89.38 380 MET A CA 1
ATOM 2810 C C . MET A 1 380 ? 7.280 -8.191 24.947 1.00 89.38 380 MET A C 1
ATOM 2812 O O . MET A 1 380 ? 7.997 -8.909 24.255 1.00 89.38 380 MET A O 1
ATOM 2816 N N . GLY A 1 381 ? 6.677 -7.099 24.472 1.00 78.38 381 GLY A N 1
ATOM 2817 C CA . GLY A 1 381 ? 6.893 -6.583 23.113 1.00 78.38 381 GLY A CA 1
ATOM 2818 C C . GLY A 1 381 ? 6.159 -7.316 21.981 1.00 78.38 381 GLY A C 1
ATOM 2819 O O . GLY A 1 381 ? 6.335 -6.937 20.829 1.00 78.38 381 GLY A O 1
ATOM 2820 N N . LEU A 1 382 ? 5.327 -8.319 22.286 1.00 85.12 382 LEU A N 1
ATOM 2821 C CA . LEU A 1 382 ? 4.445 -8.981 21.318 1.00 85.12 382 LEU A CA 1
ATOM 2822 C C . LEU A 1 382 ? 2.981 -8.691 21.659 1.00 85.12 382 LEU A C 1
ATOM 2824 O O . LEU A 1 382 ? 2.575 -8.861 22.808 1.00 85.12 382 LEU A O 1
ATOM 2828 N N . ASN A 1 383 ? 2.196 -8.314 20.651 1.00 89.94 383 ASN A N 1
ATOM 2829 C CA . ASN A 1 383 ? 0.764 -8.065 20.765 1.00 89.94 383 ASN A CA 1
ATOM 2830 C C . ASN A 1 383 ? -0.029 -9.213 20.102 1.00 89.94 383 ASN A C 1
ATOM 2832 O O . ASN A 1 383 ? -0.064 -9.272 18.874 1.00 89.94 383 ASN A O 1
ATOM 2836 N N . PRO A 1 384 ? -0.651 -10.126 20.875 1.00 94.38 384 PRO A N 1
ATOM 2837 C CA . PRO A 1 384 ? -1.398 -11.267 20.345 1.00 94.38 384 PRO A CA 1
ATOM 2838 C C . PRO A 1 384 ? -2.888 -10.951 20.100 1.00 94.38 384 PRO A C 1
ATOM 2840 O O . PRO A 1 384 ? -3.722 -11.858 20.117 1.00 94.38 384 PRO A O 1
ATOM 2843 N N . LEU A 1 385 ? -3.271 -9.677 19.961 1.00 94.75 385 LEU A N 1
ATOM 2844 C CA . LEU A 1 385 ? -4.654 -9.314 19.660 1.00 94.75 385 LEU A CA 1
ATOM 2845 C C . LEU A 1 385 ? -5.026 -9.770 18.243 1.00 94.75 385 LEU A C 1
ATOM 2847 O O . LEU A 1 385 ? -4.459 -9.300 17.262 1.00 94.75 385 LEU A O 1
ATOM 2851 N N . HIS A 1 386 ? -6.039 -10.627 18.148 1.00 89.69 386 HIS A N 1
ATOM 2852 C CA . HIS A 1 386 ? -6.631 -11.060 16.887 1.00 89.69 386 HIS A CA 1
ATOM 2853 C C . HIS A 1 386 ? -7.629 -10.024 16.357 1.00 89.69 386 HIS A C 1
ATOM 2855 O O . HIS A 1 386 ? -7.580 -9.600 15.205 1.00 89.69 386 HIS A O 1
ATOM 2861 N N . ALA A 1 387 ? -8.561 -9.608 17.216 1.00 89.25 387 ALA A N 1
ATOM 2862 C CA . ALA A 1 387 ? -9.578 -8.630 16.867 1.00 89.25 387 ALA A CA 1
ATOM 2863 C C . ALA A 1 387 ? -10.047 -7.857 18.099 1.00 89.25 387 ALA A C 1
ATOM 2865 O O . ALA A 1 387 ? -10.181 -8.406 19.195 1.00 89.25 387 ALA A O 1
ATOM 2866 N N . ARG A 1 388 ? -10.371 -6.579 17.895 1.00 94.38 388 ARG A N 1
ATOM 2867 C CA . ARG A 1 388 ? -11.047 -5.739 18.886 1.00 94.38 388 ARG A CA 1
ATOM 2868 C C . ARG A 1 388 ? -12.505 -5.566 18.492 1.00 94.38 388 ARG A C 1
ATOM 2870 O O . ARG A 1 388 ? -12.797 -5.230 17.349 1.00 94.38 388 ARG A O 1
ATOM 2877 N N . VAL A 1 389 ? -13.406 -5.724 19.450 1.00 94.31 389 VAL A N 1
ATOM 2878 C CA . VAL A 1 389 ? -14.826 -5.408 19.297 1.00 94.31 389 VAL A CA 1
ATOM 2879 C C . VAL A 1 389 ? -15.131 -4.183 20.145 1.00 94.31 389 VAL A C 1
ATOM 2881 O O . VAL A 1 389 ? -14.865 -4.181 21.345 1.00 94.31 389 VAL A O 1
ATOM 2884 N N . PHE A 1 390 ? -15.697 -3.145 19.535 1.00 94.56 390 PHE A N 1
ATOM 2885 C CA . PHE A 1 390 ? -16.188 -1.964 20.244 1.00 94.56 390 PHE A CA 1
ATOM 2886 C C . PHE A 1 390 ? -17.684 -1.817 19.991 1.00 94.56 390 PHE A C 1
ATOM 2888 O O . PHE A 1 390 ? -18.109 -1.711 18.839 1.00 94.56 390 PHE A O 1
ATOM 2895 N N . LYS A 1 391 ? -18.487 -1.845 21.060 1.00 92.88 391 LYS A N 1
ATOM 2896 C CA . LYS A 1 391 ? -19.958 -1.824 21.008 1.00 92.88 391 LYS A CA 1
ATOM 2897 C C . LYS A 1 391 ? -20.531 -2.801 19.972 1.00 92.88 391 LYS A C 1
ATOM 2899 O O . LYS A 1 391 ? -21.379 -2.442 19.162 1.00 92.88 391 LYS A O 1
ATOM 2904 N N . GLY A 1 392 ? -20.047 -4.041 19.980 1.00 88.88 392 GLY A N 1
ATOM 2905 C CA . GLY A 1 392 ? -20.527 -5.126 19.122 1.00 88.88 392 GLY A CA 1
ATOM 2906 C C . GLY A 1 392 ? -20.005 -5.109 17.682 1.00 88.88 392 GLY A C 1
ATOM 2907 O O . GLY A 1 392 ? -20.375 -5.988 16.907 1.00 88.88 392 GLY A O 1
ATOM 2908 N N . SER A 1 393 ? -19.132 -4.167 17.310 1.00 79.50 393 SER A N 1
ATOM 2909 C CA . SER A 1 393 ? -18.545 -4.110 15.968 1.00 79.50 393 SER A CA 1
ATOM 2910 C C . SER A 1 393 ? -17.040 -4.405 15.962 1.00 79.50 393 SER A C 1
ATOM 2912 O O . SER A 1 393 ? -16.285 -3.806 16.726 1.00 79.50 393 SER A O 1
ATOM 2914 N N . THR A 1 394 ? -16.611 -5.328 15.091 1.00 63.22 394 THR A N 1
ATOM 2915 C CA . THR A 1 394 ? -15.204 -5.691 14.790 1.00 63.22 394 THR A CA 1
ATOM 2916 C C . THR A 1 394 ? -14.535 -4.713 13.824 1.00 63.22 394 THR A C 1
ATOM 2918 O O . THR A 1 394 ? -13.319 -4.544 13.828 1.00 63.22 394 THR A O 1
ATOM 2921 N N . ARG A 1 395 ? -15.344 -4.052 13.000 1.00 57.25 395 ARG A N 1
ATOM 2922 C CA . ARG A 1 395 ? -14.981 -2.925 12.150 1.00 57.25 395 ARG A CA 1
ATOM 2923 C C . ARG A 1 395 ? -16.189 -2.005 12.153 1.00 57.25 395 ARG A C 1
ATOM 2925 O O . ARG A 1 395 ? -17.139 -2.262 11.415 1.00 57.25 395 ARG A O 1
ATOM 2932 N N . PRO A 1 396 ? -16.242 -0.979 13.012 1.00 43.66 396 PRO A N 1
ATOM 2933 C CA . PRO A 1 396 ? -17.214 0.060 12.754 1.00 43.66 396 PRO A CA 1
ATOM 2934 C C . PRO A 1 396 ? -16.848 0.648 11.384 1.00 43.66 396 PRO A C 1
ATOM 2936 O O . PRO A 1 396 ? -15.654 0.877 11.149 1.00 43.66 396 PRO A O 1
ATOM 2939 N N . PRO A 1 397 ? -17.813 0.891 10.478 1.00 45.56 397 PRO A N 1
ATOM 2940 C CA . PRO A 1 397 ? -17.529 1.758 9.345 1.00 45.56 397 PRO A CA 1
ATOM 2941 C C . PRO A 1 397 ? -16.879 3.027 9.907 1.00 45.56 397 PRO A C 1
ATOM 2943 O O . PRO A 1 397 ? -17.285 3.460 10.998 1.00 45.56 397 PRO A O 1
ATOM 2946 N N . PRO A 1 398 ? -15.848 3.593 9.249 1.00 54.88 398 PRO A N 1
ATOM 2947 C CA . PRO A 1 398 ? -15.227 4.822 9.719 1.00 54.88 398 PRO A CA 1
ATOM 2948 C C . PRO A 1 398 ? -16.347 5.783 10.098 1.00 54.88 398 PRO A C 1
ATOM 2950 O O . PRO A 1 398 ? -17.228 6.024 9.273 1.00 54.88 398 PRO A O 1
ATOM 2953 N N . ARG A 1 399 ? -16.381 6.255 11.355 1.00 63.75 399 ARG A N 1
ATOM 2954 C CA . ARG A 1 399 ? -17.518 7.025 11.901 1.00 63.75 399 ARG A CA 1
ATOM 2955 C C . ARG A 1 399 ? -17.943 8.140 10.942 1.00 63.75 399 ARG A C 1
ATOM 2957 O O . ARG A 1 399 ? -19.127 8.406 10.811 1.00 63.75 399 ARG A O 1
ATOM 2964 N N . ARG A 1 400 ? -16.975 8.696 10.211 1.00 75.25 400 ARG A N 1
ATOM 2965 C CA . ARG A 1 400 ? -17.143 9.679 9.140 1.00 75.25 400 ARG A CA 1
ATOM 2966 C C . ARG A 1 400 ? -18.081 9.228 8.010 1.00 75.25 400 ARG A C 1
ATOM 2968 O O . ARG A 1 400 ? -18.933 10.012 7.629 1.00 75.25 400 ARG A O 1
ATOM 2975 N N . ILE A 1 401 ? -18.004 7.991 7.507 1.00 86.19 401 ILE A N 1
ATOM 2976 C CA . ILE A 1 401 ? -18.918 7.483 6.458 1.00 86.19 401 ILE A CA 1
ATOM 2977 C C . ILE A 1 401 ? -20.348 7.404 6.992 1.00 86.19 401 ILE A C 1
ATOM 2979 O O . ILE A 1 401 ? -21.268 7.941 6.381 1.00 86.19 401 ILE A O 1
ATOM 2983 N N . ALA A 1 402 ? -20.530 6.769 8.153 1.00 83.75 402 ALA A N 1
ATOM 2984 C CA . ALA A 1 402 ? -21.848 6.622 8.765 1.00 83.75 402 ALA A CA 1
ATOM 2985 C C . ALA A 1 402 ? -22.465 7.983 9.135 1.00 83.75 402 ALA A C 1
ATOM 2987 O O . ALA A 1 402 ? -23.655 8.198 8.921 1.00 83.75 402 ALA A O 1
ATOM 2988 N N . GLU A 1 403 ? -21.656 8.916 9.639 1.00 85.62 403 GLU A N 1
ATOM 2989 C CA . GLU A 1 403 ? -22.085 10.277 9.967 1.00 85.62 403 GLU A CA 1
ATOM 2990 C C . GLU A 1 403 ? -22.434 11.080 8.705 1.00 85.62 403 GLU A C 1
ATOM 2992 O O . GLU A 1 403 ? -23.460 11.751 8.674 1.00 85.62 403 GLU A O 1
ATOM 2997 N N . SER A 1 404 ? -21.663 10.933 7.623 1.00 90.50 404 SER A N 1
ATOM 2998 C CA . SER A 1 404 ? -21.984 11.495 6.303 1.00 90.50 404 SER A CA 1
ATOM 2999 C C . SER A 1 404 ? -23.317 10.990 5.765 1.00 90.50 404 SER A C 1
ATOM 3001 O O . SER A 1 404 ? -24.155 11.775 5.324 1.00 90.50 404 SER A O 1
ATOM 3003 N N . ALA A 1 405 ? -23.554 9.680 5.848 1.00 91.94 405 ALA A N 1
ATOM 3004 C CA . ALA A 1 405 ? -24.823 9.078 5.457 1.00 91.94 405 ALA A CA 1
ATOM 3005 C C . ALA A 1 405 ? -25.991 9.597 6.315 1.00 91.94 405 ALA A C 1
ATOM 3007 O O . ALA A 1 405 ? -27.068 9.894 5.796 1.00 91.94 405 ALA A O 1
ATOM 3008 N N . ALA A 1 406 ? -25.779 9.745 7.627 1.00 90.12 406 ALA A N 1
ATOM 3009 C CA . ALA A 1 406 ? -26.775 10.291 8.542 1.00 90.12 406 ALA A CA 1
ATOM 3010 C C . ALA A 1 406 ? -27.081 11.771 8.249 1.00 90.12 406 ALA A C 1
ATOM 3012 O O . ALA A 1 406 ? -28.249 12.165 8.267 1.00 90.12 406 ALA A O 1
ATOM 3013 N N . ALA A 1 407 ? -26.067 12.571 7.914 1.00 91.00 407 ALA A N 1
ATOM 3014 C CA . ALA A 1 407 ? -26.229 13.970 7.527 1.00 91.00 407 ALA A CA 1
ATOM 3015 C C . ALA A 1 407 ? -27.106 14.124 6.280 1.00 91.00 407 ALA A C 1
ATOM 3017 O O . ALA A 1 407 ? -27.978 14.987 6.258 1.00 91.00 407 ALA A O 1
ATOM 3018 N N . VAL A 1 408 ? -26.985 13.239 5.281 1.00 92.25 408 VAL A N 1
ATOM 3019 C CA . VAL A 1 408 ? -27.886 13.240 4.109 1.00 92.25 408 VAL A CA 1
ATOM 3020 C C . VAL A 1 408 ? -29.355 13.108 4.528 1.00 92.25 408 VAL A C 1
ATOM 3022 O O . VAL A 1 408 ? -30.214 13.820 4.004 1.00 92.25 408 VAL A O 1
ATOM 3025 N N . ALA A 1 409 ? -29.659 12.246 5.502 1.00 88.25 409 ALA A N 1
ATOM 3026 C CA . ALA A 1 409 ? -31.019 12.103 6.019 1.00 88.25 409 ALA A CA 1
ATOM 3027 C C . ALA A 1 409 ? -31.500 13.362 6.765 1.00 88.25 409 ALA A C 1
ATOM 3029 O O . ALA A 1 409 ? -32.661 13.751 6.619 1.00 88.25 409 ALA A O 1
ATOM 3030 N N . ARG A 1 410 ? -30.618 14.025 7.527 1.00 91.69 410 ARG A N 1
ATOM 3031 C CA . ARG A 1 410 ? -30.929 15.291 8.218 1.00 91.69 410 ARG A CA 1
ATOM 3032 C C . ARG A 1 410 ? -31.173 16.434 7.230 1.00 91.69 410 ARG A C 1
ATOM 3034 O O . ARG A 1 410 ? -32.189 17.114 7.332 1.00 91.69 410 ARG A O 1
ATOM 3041 N N . ILE A 1 411 ? -30.330 16.558 6.206 1.00 87.94 411 ILE A N 1
ATOM 3042 C CA . ILE A 1 411 ? -30.476 17.525 5.108 1.00 87.94 411 ILE A CA 1
ATOM 3043 C C . ILE A 1 411 ? -31.823 17.346 4.398 1.00 87.94 411 ILE A C 1
ATOM 3045 O O . ILE A 1 411 ? -32.551 18.313 4.171 1.00 87.94 411 ILE A O 1
ATOM 3049 N N . LEU A 1 412 ? -32.205 16.102 4.095 1.00 85.44 412 LEU A N 1
ATOM 3050 C CA . LEU A 1 412 ? -33.503 15.795 3.491 1.00 85.44 412 LEU A CA 1
ATOM 3051 C C . LEU A 1 412 ? -34.685 16.229 4.367 1.00 85.44 412 LEU A C 1
ATOM 3053 O O . LEU A 1 412 ? -35.703 16.681 3.836 1.00 85.44 412 LEU A O 1
ATOM 3057 N N . ALA A 1 413 ? -34.557 16.126 5.692 1.00 85.50 413 ALA A N 1
ATOM 3058 C CA . ALA A 1 413 ? -35.607 16.510 6.631 1.00 85.50 413 ALA A CA 1
ATOM 3059 C C . ALA A 1 413 ? -35.887 18.025 6.642 1.00 85.50 413 ALA A C 1
ATOM 3061 O O . ALA A 1 413 ? -36.997 18.428 6.990 1.00 85.50 413 ALA A O 1
ATOM 3062 N N . HIS A 1 414 ? -34.938 18.863 6.207 1.00 82.94 414 HIS A N 1
ATOM 3063 C CA . HIS A 1 414 ? -35.156 20.306 6.044 1.00 82.94 414 HIS A CA 1
ATOM 3064 C C . HIS A 1 414 ? -36.107 20.635 4.880 1.00 82.94 414 HIS A C 1
ATOM 3066 O O . HIS A 1 414 ? -36.699 21.711 4.842 1.00 82.94 414 HIS A O 1
ATOM 3072 N N . GLY A 1 415 ? -36.305 19.700 3.943 1.00 73.75 415 GLY A N 1
ATOM 3073 C CA . GLY A 1 415 ? -37.278 19.828 2.859 1.00 73.75 415 GLY A CA 1
ATOM 3074 C C . GLY A 1 415 ? -36.891 20.812 1.750 1.00 73.75 415 GLY A C 1
ATOM 3075 O O . GLY A 1 415 ? -37.713 21.060 0.862 1.00 73.75 415 GLY A O 1
ATOM 3076 N N . GLU A 1 416 ? -35.673 21.353 1.773 1.00 77.94 416 GLU A N 1
ATOM 3077 C CA . GLU A 1 416 ? -35.130 22.219 0.726 1.00 77.94 416 GLU A CA 1
ATOM 3078 C C . GLU A 1 416 ? -34.614 21.399 -0.476 1.00 77.94 416 GLU A C 1
ATOM 3080 O O . GLU A 1 416 ? -34.219 20.241 -0.307 1.00 77.94 416 GLU A O 1
ATOM 3085 N N . PRO A 1 417 ? -34.633 21.946 -1.708 1.00 76.62 417 PRO A N 1
ATOM 3086 C CA . PRO A 1 417 ? -34.028 21.293 -2.867 1.00 76.62 417 PRO A CA 1
ATOM 3087 C C . PRO A 1 417 ? -32.496 21.278 -2.764 1.00 76.62 417 PRO A C 1
ATOM 3089 O O . PRO A 1 417 ? -31.870 22.331 -2.672 1.00 76.62 417 PRO A O 1
ATOM 3092 N N . VAL A 1 418 ? -31.895 20.093 -2.849 1.00 80.12 418 VAL A N 1
ATOM 3093 C CA . VAL A 1 418 ? -30.445 19.875 -2.803 1.00 80.12 418 VAL A CA 1
ATOM 3094 C C . VAL A 1 418 ? -30.012 19.034 -4.004 1.00 80.12 418 VAL A C 1
ATOM 3096 O O . VAL A 1 418 ? -30.583 17.970 -4.280 1.00 80.12 418 VAL A O 1
ATOM 3099 N N . TYR A 1 419 ? -29.005 19.529 -4.733 1.00 79.62 419 TYR A N 1
ATOM 3100 C CA . TYR A 1 419 ? -28.489 18.909 -5.957 1.00 79.62 419 TYR A CA 1
ATOM 3101 C C . TYR A 1 419 ? -28.104 17.441 -5.734 1.00 79.62 419 TYR A C 1
ATOM 3103 O O . TYR A 1 419 ? -27.337 17.132 -4.827 1.00 79.62 419 TYR A O 1
ATOM 3111 N N . GLY A 1 420 ? -28.644 16.532 -6.549 1.00 74.19 420 GLY A N 1
ATOM 3112 C CA . GLY A 1 420 ? -28.294 15.108 -6.518 1.00 74.19 420 GLY A CA 1
ATOM 3113 C C . GLY A 1 420 ? -28.766 14.325 -5.285 1.00 74.19 420 GLY A C 1
ATOM 3114 O O . GLY A 1 420 ? -28.532 13.119 -5.218 1.00 74.19 420 GLY A O 1
ATOM 3115 N N . ILE A 1 421 ? -29.459 14.976 -4.339 1.00 80.38 421 ILE A N 1
ATOM 3116 C CA . ILE A 1 421 ? -30.064 14.331 -3.166 1.00 80.38 421 ILE A CA 1
ATOM 3117 C C . ILE A 1 421 ? -31.582 14.179 -3.352 1.00 80.38 421 ILE A C 1
ATOM 3119 O O . ILE A 1 421 ? -32.078 13.057 -3.325 1.00 80.38 421 ILE A O 1
ATOM 3123 N N . ASN A 1 422 ? -32.316 15.277 -3.586 1.00 81.56 422 ASN A N 1
ATOM 3124 C CA . ASN A 1 422 ? -33.770 15.277 -3.851 1.00 81.56 422 ASN A CA 1
ATOM 3125 C C . ASN A 1 422 ? -34.163 16.107 -5.086 1.00 81.56 422 ASN A C 1
ATOM 3127 O O . ASN A 1 422 ? -35.284 16.608 -5.193 1.00 81.56 422 ASN A O 1
ATOM 3131 N N . THR A 1 423 ? -33.231 16.262 -6.019 1.00 82.00 423 THR A N 1
ATOM 3132 C CA . THR A 1 423 ? -33.436 16.943 -7.299 1.00 82.00 423 THR A CA 1
ATOM 3133 C C . THR A 1 423 ? -32.937 16.076 -8.453 1.00 82.00 423 THR A C 1
ATOM 3135 O O . THR A 1 423 ? -32.218 15.099 -8.236 1.00 82.00 423 THR A O 1
ATOM 3138 N N . GLY A 1 424 ? -33.334 16.409 -9.684 1.00 75.69 424 GLY A N 1
ATOM 3139 C CA . GLY A 1 424 ? -32.768 15.805 -10.892 1.00 75.69 424 GLY A CA 1
ATOM 3140 C C . GLY A 1 424 ? -31.295 16.182 -11.128 1.00 75.69 424 GLY A C 1
ATOM 3141 O O . GLY A 1 424 ? -30.686 16.917 -10.355 1.00 75.69 424 GLY A O 1
ATOM 3142 N N . PHE A 1 425 ? -30.714 15.700 -12.229 1.00 78.50 425 PHE A N 1
ATOM 3143 C CA . PHE A 1 425 ? -29.296 15.908 -12.566 1.00 78.50 425 PHE A CA 1
ATOM 3144 C C . PHE A 1 425 ? -29.119 16.793 -13.810 1.00 78.50 425 PHE A C 1
ATOM 3146 O O . PHE A 1 425 ? -30.026 16.902 -14.644 1.00 78.50 425 PHE A O 1
ATOM 3153 N N . GLY A 1 426 ? -27.956 17.440 -13.946 1.00 73.62 426 GLY A N 1
ATOM 3154 C CA . GLY A 1 426 ? -27.648 18.325 -15.076 1.00 73.62 426 GLY A CA 1
ATOM 3155 C C . GLY A 1 426 ? -28.691 19.437 -15.245 1.00 73.62 426 GLY A C 1
ATOM 3156 O O . GLY A 1 426 ? -29.001 20.165 -14.306 1.00 73.62 426 GLY A O 1
ATOM 3157 N N . LYS A 1 427 ? -29.304 19.545 -16.431 1.00 70.00 427 LYS A N 1
ATOM 3158 C CA . LYS A 1 427 ? -30.361 20.540 -16.711 1.00 70.00 427 LYS A CA 1
ATOM 3159 C C . LYS A 1 427 ? -31.611 20.389 -15.825 1.00 70.00 427 LYS A C 1
ATOM 3161 O O . LYS A 1 427 ? -32.397 21.327 -15.712 1.00 70.00 427 LYS A O 1
ATOM 3166 N N . LEU A 1 428 ? -31.812 19.221 -15.212 1.00 74.62 428 LEU A N 1
ATOM 3167 C CA . LEU A 1 428 ? -32.939 18.934 -14.321 1.00 74.62 428 LEU A CA 1
ATOM 3168 C C . LEU A 1 428 ? -32.618 19.204 -12.839 1.00 74.62 428 LEU A C 1
ATOM 3170 O O . LEU A 1 428 ? -33.446 18.893 -11.987 1.00 74.62 428 LEU A O 1
ATOM 3174 N N . ALA A 1 429 ? -31.468 19.813 -12.526 1.00 70.00 429 ALA A N 1
ATOM 3175 C CA . ALA A 1 429 ? -31.037 20.150 -11.163 1.00 70.00 429 ALA A CA 1
ATOM 3176 C C . ALA A 1 429 ? -32.021 21.033 -10.369 1.00 70.00 429 ALA A C 1
ATOM 3178 O O . ALA A 1 429 ? -31.967 21.069 -9.144 1.00 70.00 429 ALA A O 1
ATOM 3179 N N . SER A 1 430 ? -32.936 21.738 -11.041 1.00 70.62 430 SER A N 1
ATOM 3180 C CA . SER A 1 430 ? -33.973 22.568 -10.410 1.00 70.62 430 SER A CA 1
ATOM 3181 C C . SER A 1 430 ? -35.307 21.846 -10.178 1.00 70.62 430 SER A C 1
ATOM 3183 O O . SER A 1 430 ? -36.228 22.430 -9.605 1.00 70.62 430 SER A O 1
ATOM 3185 N N . VAL A 1 431 ? -35.440 20.594 -10.623 1.00 77.12 431 VAL A N 1
ATOM 3186 C CA . VAL A 1 431 ? -36.669 19.803 -10.483 1.00 77.12 431 VAL A CA 1
ATOM 3187 C C . VAL A 1 431 ? -36.572 18.958 -9.221 1.00 77.12 431 VAL A C 1
ATOM 3189 O O . VAL A 1 431 ? -35.724 18.073 -9.141 1.00 77.12 431 VAL A O 1
ATOM 3192 N N . ARG A 1 432 ? -37.449 19.221 -8.249 1.00 81.19 432 ARG A N 1
ATOM 3193 C CA . ARG A 1 432 ? -37.571 18.433 -7.017 1.00 81.19 432 ARG A CA 1
ATOM 3194 C C . ARG A 1 432 ? -38.174 17.056 -7.306 1.00 81.19 432 ARG A C 1
ATOM 3196 O O . ARG A 1 432 ? -39.103 16.948 -8.102 1.00 81.19 432 ARG A O 1
ATOM 3203 N N . ILE A 1 433 ? -37.654 16.038 -6.629 1.00 83.69 433 ILE A N 1
ATOM 3204 C CA . ILE A 1 433 ? -38.118 14.651 -6.675 1.00 83.69 433 ILE A CA 1
ATOM 3205 C C . ILE A 1 433 ? -38.708 14.290 -5.311 1.00 83.69 433 ILE A C 1
ATOM 3207 O O . ILE A 1 433 ? -38.134 14.619 -4.270 1.00 83.69 433 ILE A O 1
ATOM 3211 N N . GLU A 1 434 ? -39.870 13.642 -5.321 1.00 82.25 434 GLU A N 1
ATOM 3212 C CA . GLU A 1 434 ? -40.548 13.211 -4.100 1.00 82.25 434 GLU A CA 1
ATOM 3213 C C . GLU A 1 434 ? -39.829 12.022 -3.451 1.00 82.25 434 GLU A C 1
ATOM 3215 O O . GLU A 1 434 ? -39.159 11.232 -4.118 1.00 82.25 434 GLU A O 1
ATOM 3220 N N . ALA A 1 435 ? -39.969 11.886 -2.129 1.00 78.62 435 ALA A N 1
ATOM 3221 C CA . ALA A 1 435 ? -39.221 10.903 -1.339 1.00 78.62 435 ALA A CA 1
ATOM 3222 C C . ALA A 1 435 ? -39.421 9.448 -1.813 1.00 78.62 435 ALA A C 1
ATOM 3224 O O . ALA A 1 435 ? -38.488 8.649 -1.744 1.00 78.62 435 ALA A O 1
ATOM 3225 N N . GLU A 1 436 ? -40.614 9.116 -2.318 1.00 83.62 436 GLU A N 1
ATOM 3226 C CA . GLU A 1 436 ? -40.958 7.779 -2.825 1.00 83.62 436 GLU A CA 1
ATOM 3227 C C . GLU A 1 436 ? -40.210 7.393 -4.112 1.00 83.62 436 GLU A C 1
ATOM 3229 O O . GLU A 1 436 ? -39.971 6.211 -4.355 1.00 83.62 436 GLU A O 1
ATOM 3234 N N . ASP A 1 437 ? -39.759 8.381 -4.888 1.00 86.62 437 ASP A N 1
ATOM 3235 C CA . ASP A 1 437 ? -39.082 8.173 -6.168 1.00 86.62 437 ASP A CA 1
ATOM 3236 C C . ASP A 1 437 ? -37.548 8.189 -6.054 1.00 86.62 437 ASP A C 1
ATOM 3238 O O . ASP A 1 437 ? -36.853 7.870 -7.023 1.00 86.62 437 ASP A O 1
ATOM 3242 N N . LEU A 1 438 ? -36.985 8.528 -4.886 1.00 83.94 438 LEU A N 1
ATOM 3243 C CA . LEU A 1 438 ? -35.538 8.731 -4.728 1.00 83.94 438 LEU A CA 1
ATOM 3244 C C . LEU A 1 438 ? -34.717 7.471 -5.018 1.00 83.94 438 LEU A C 1
ATOM 3246 O O . LEU A 1 438 ? -33.714 7.561 -5.721 1.00 83.94 438 LEU A O 1
ATOM 3250 N N . ALA A 1 439 ? -35.140 6.295 -4.547 1.00 85.75 439 ALA A N 1
ATOM 3251 C CA . ALA A 1 439 ? -34.437 5.038 -4.831 1.00 85.75 439 ALA A CA 1
ATOM 3252 C C . ALA A 1 439 ? -34.477 4.689 -6.332 1.00 85.75 439 ALA A C 1
ATOM 3254 O O . ALA A 1 439 ? -33.473 4.285 -6.926 1.00 85.75 439 ALA A O 1
ATOM 3255 N N . THR A 1 440 ? -35.627 4.917 -6.975 1.00 90.69 440 THR A N 1
ATOM 3256 C CA . THR A 1 440 ? -35.797 4.744 -8.424 1.00 90.69 440 THR A CA 1
ATOM 3257 C C . THR A 1 440 ? -34.887 5.694 -9.200 1.00 90.69 440 THR A C 1
ATOM 3259 O O . THR A 1 440 ? -34.253 5.282 -10.172 1.00 90.69 440 THR A O 1
ATOM 3262 N N . LEU A 1 441 ? -34.758 6.946 -8.751 1.00 88.19 441 LEU A N 1
ATOM 3263 C CA . LEU A 1 441 ? -33.852 7.933 -9.334 1.00 88.19 441 LEU A CA 1
ATOM 3264 C C . LEU A 1 441 ? -32.392 7.454 -9.300 1.00 88.19 441 LEU A C 1
ATOM 3266 O O . LEU A 1 441 ? -31.717 7.527 -10.328 1.00 88.19 441 LEU A O 1
ATOM 3270 N N . GLN A 1 442 ? -31.923 6.916 -8.167 1.00 91.50 442 GLN A N 1
ATOM 3271 C CA . GLN A 1 442 ? -30.548 6.411 -8.043 1.00 91.50 442 GLN A CA 1
ATOM 3272 C C . GLN A 1 442 ? -30.281 5.206 -8.948 1.00 91.50 442 GLN A C 1
ATOM 3274 O O . GLN A 1 442 ? -29.228 5.112 -9.575 1.00 91.50 442 GLN A O 1
ATOM 3279 N N . ARG A 1 443 ? -31.247 4.291 -9.077 1.00 94.75 443 ARG A N 1
ATOM 3280 C CA . ARG A 1 443 ? -31.132 3.184 -10.034 1.00 94.75 443 ARG A CA 1
ATOM 3281 C C . ARG A 1 443 ? -31.083 3.698 -11.475 1.00 94.75 443 ARG A C 1
ATOM 3283 O O . ARG A 1 443 ? -30.260 3.246 -12.267 1.00 94.75 443 ARG A O 1
ATOM 3290 N N . ASN A 1 444 ? -31.955 4.640 -11.825 1.00 94.94 444 ASN A N 1
ATOM 3291 C CA . ASN A 1 444 ? -32.066 5.152 -13.188 1.00 94.94 444 ASN A CA 1
ATOM 3292 C C . ASN A 1 444 ? -30.827 5.938 -13.629 1.00 94.94 444 ASN A C 1
ATOM 3294 O O . ASN A 1 444 ? -30.434 5.820 -14.792 1.00 94.94 444 ASN A O 1
ATOM 3298 N N . ILE A 1 445 ? -30.192 6.712 -12.738 1.00 93.12 445 ILE A N 1
ATOM 3299 C CA . ILE A 1 445 ? -28.949 7.414 -13.089 1.00 93.12 445 ILE A CA 1
ATOM 3300 C C . ILE A 1 445 ? -27.838 6.410 -13.420 1.00 93.12 445 ILE A C 1
ATOM 3302 O O . ILE A 1 445 ? -27.254 6.524 -14.492 1.00 93.12 445 ILE A O 1
ATOM 3306 N N . VAL A 1 446 ? -27.646 5.362 -12.608 1.00 96.88 446 VAL A N 1
ATOM 3307 C CA . VAL A 1 446 ? -26.660 4.298 -12.882 1.00 96.88 446 VAL A CA 1
ATOM 3308 C C . VAL A 1 446 ? -26.889 3.672 -14.261 1.00 96.88 446 VAL A C 1
ATOM 3310 O O . VAL A 1 446 ? -25.969 3.594 -15.071 1.00 96.88 446 VAL A O 1
ATOM 3313 N N . LEU A 1 447 ? -28.126 3.269 -14.564 1.00 97.50 447 LEU A N 1
ATOM 3314 C CA . LEU A 1 447 ? -28.442 2.594 -15.828 1.00 97.50 447 LEU A CA 1
ATOM 3315 C C . LEU A 1 447 ? -28.307 3.508 -17.050 1.00 97.50 447 LEU A C 1
ATOM 3317 O O . LEU A 1 447 ? -27.788 3.087 -18.078 1.00 97.50 447 LEU A O 1
ATOM 3321 N N . SER A 1 448 ? -28.787 4.748 -16.954 1.00 95.44 448 SER A N 1
ATOM 3322 C CA . SER A 1 448 ? -28.736 5.698 -18.073 1.00 95.44 448 SER A CA 1
ATOM 3323 C C . SER A 1 448 ? -27.322 6.192 -18.368 1.00 95.44 448 SER A C 1
ATOM 3325 O O . SER A 1 448 ? -27.021 6.504 -19.518 1.00 95.44 448 SER A O 1
ATOM 3327 N N . HIS A 1 449 ? -26.462 6.256 -17.348 1.00 95.81 449 HIS A N 1
ATOM 3328 C CA . HIS A 1 449 ? -25.095 6.750 -17.480 1.00 95.81 449 HIS A CA 1
ATOM 3329 C C . HIS A 1 449 ? -24.092 5.641 -17.809 1.00 95.81 449 HIS A C 1
ATOM 3331 O O . HIS A 1 449 ? -23.005 5.956 -18.284 1.00 95.81 449 HIS A O 1
ATOM 3337 N N . ALA A 1 450 ? -24.453 4.356 -17.675 1.00 97.06 450 ALA A N 1
ATOM 3338 C CA . ALA A 1 450 ? -23.678 3.204 -18.157 1.00 97.06 450 ALA A CA 1
ATOM 3339 C C . ALA A 1 450 ? -23.668 3.109 -19.701 1.00 97.06 450 ALA A C 1
ATOM 3341 O O . ALA A 1 450 ? -24.050 2.108 -20.304 1.00 97.06 450 ALA A O 1
ATOM 3342 N N . ALA A 1 451 ? -23.220 4.183 -20.351 1.00 97.06 451 ALA A N 1
ATOM 3343 C CA . ALA A 1 451 ? -23.242 4.411 -21.793 1.00 97.06 451 ALA A CA 1
ATOM 3344 C C . ALA A 1 451 ? -21.837 4.370 -22.429 1.00 97.06 451 ALA A C 1
ATOM 3346 O O . ALA A 1 451 ? -21.654 4.792 -23.569 1.00 97.06 451 ALA A O 1
ATOM 3347 N N . GLY A 1 452 ? -20.834 3.878 -21.691 1.00 96.56 452 GLY A N 1
ATOM 3348 C CA . GLY A 1 452 ? -19.490 3.649 -22.226 1.00 96.56 452 GLY A CA 1
ATOM 3349 C C . GLY A 1 452 ? -19.471 2.615 -23.360 1.00 96.56 452 GLY A C 1
ATOM 3350 O O . GLY A 1 452 ? -20.282 1.688 -23.375 1.00 96.56 452 GLY A O 1
ATOM 3351 N N . ILE A 1 453 ? -18.526 2.762 -24.291 1.00 96.81 453 ILE A N 1
ATOM 3352 C CA . ILE A 1 453 ? -18.335 1.898 -25.466 1.00 96.81 453 ILE A CA 1
ATOM 3353 C C . ILE A 1 453 ? -16.859 1.506 -25.647 1.00 96.81 453 ILE A C 1
ATOM 3355 O O . ILE A 1 453 ? -15.975 1.977 -24.932 1.00 96.81 453 ILE A O 1
ATOM 3359 N N . GLY A 1 454 ? -16.581 0.673 -26.651 1.00 93.38 454 GLY A N 1
ATOM 3360 C CA . GLY A 1 454 ? -15.228 0.249 -27.012 1.00 93.38 454 GLY A CA 1
ATOM 3361 C C . GLY A 1 454 ? -14.801 -1.047 -26.328 1.00 93.38 454 GLY A C 1
ATOM 3362 O O . GLY A 1 454 ? -15.607 -1.728 -25.696 1.00 93.38 454 GLY A O 1
ATOM 3363 N N . ALA A 1 455 ? -13.527 -1.405 -26.496 1.00 91.94 455 ALA A N 1
ATOM 3364 C CA . ALA A 1 455 ? -12.959 -2.590 -25.860 1.00 91.94 455 ALA A CA 1
ATOM 3365 C C . ALA A 1 455 ? -13.000 -2.457 -24.324 1.00 91.94 455 ALA A C 1
ATOM 3367 O O . ALA A 1 455 ? -12.873 -1.328 -23.826 1.00 91.94 455 ALA A O 1
ATOM 3368 N N . PRO A 1 456 ? -13.150 -3.569 -23.581 1.00 93.00 456 PRO A N 1
ATOM 3369 C CA . PRO A 1 456 ? -13.012 -3.564 -22.131 1.00 93.00 456 PRO A CA 1
ATOM 3370 C C . PRO A 1 456 ? -11.672 -2.966 -21.694 1.00 93.00 456 PRO A C 1
ATOM 3372 O O . PRO A 1 456 ? -10.631 -3.247 -22.290 1.00 93.00 456 PRO A O 1
ATOM 3375 N N . SER A 1 457 ? -11.701 -2.134 -20.658 1.00 92.44 457 SER A N 1
ATOM 3376 C CA . SER A 1 457 ? -10.497 -1.667 -19.979 1.00 92.44 457 SER A CA 1
ATOM 3377 C C . SER A 1 457 ? -9.766 -2.842 -19.319 1.00 92.44 457 SER A C 1
ATOM 3379 O O . SER A 1 457 ? -10.427 -3.762 -18.835 1.00 92.44 457 SER A O 1
ATOM 3381 N N . PRO A 1 458 ? -8.420 -2.819 -19.251 1.00 84.69 458 PRO A N 1
ATOM 3382 C CA . PRO A 1 458 ? -7.661 -3.883 -18.603 1.00 84.69 458 PRO A CA 1
ATOM 3383 C C . PRO A 1 458 ? -8.099 -4.091 -17.149 1.00 84.69 458 PRO A C 1
ATOM 3385 O O . PRO A 1 458 ? -8.206 -3.122 -16.393 1.00 84.69 458 PRO A O 1
ATOM 3388 N N . ALA A 1 459 ? -8.292 -5.347 -16.735 1.00 84.44 459 ALA A N 1
ATOM 3389 C CA . ALA A 1 459 ? -8.741 -5.685 -15.383 1.00 84.44 459 ALA A CA 1
ATOM 3390 C C . ALA A 1 459 ? -7.891 -5.036 -14.264 1.00 84.44 459 ALA A C 1
ATOM 3392 O O . ALA A 1 459 ? -8.483 -4.482 -13.335 1.00 84.44 459 ALA A O 1
ATOM 3393 N N . PRO A 1 460 ? -6.540 -4.971 -14.347 1.00 80.94 460 PRO A N 1
ATOM 3394 C CA . PRO A 1 460 ? -5.739 -4.262 -13.344 1.00 80.94 460 PRO A CA 1
ATOM 3395 C C . PRO A 1 460 ? -6.082 -2.768 -13.219 1.00 80.94 460 PRO A C 1
ATOM 3397 O O . PRO A 1 460 ? -6.120 -2.235 -12.111 1.00 80.94 460 PRO A O 1
ATOM 3400 N N . VAL A 1 461 ? -6.399 -2.097 -14.334 1.00 89.50 461 VAL A N 1
ATOM 3401 C CA . VAL A 1 461 ? -6.799 -0.679 -14.346 1.00 89.50 461 VAL A CA 1
ATOM 3402 C C . VAL A 1 461 ? -8.182 -0.502 -13.719 1.00 89.50 461 VAL A C 1
ATOM 3404 O O . VAL A 1 461 ? -8.390 0.428 -12.943 1.00 89.50 461 VAL A O 1
ATOM 3407 N N . VAL A 1 462 ? -9.123 -1.408 -14.000 1.00 97.19 462 VAL A N 1
ATOM 3408 C CA . VAL A 1 462 ? -10.463 -1.380 -13.387 1.00 97.19 462 VAL A CA 1
ATOM 3409 C C . VAL A 1 462 ? -10.383 -1.615 -11.878 1.00 97.19 462 VAL A C 1
ATOM 3411 O O . VAL A 1 462 ? -11.033 -0.904 -11.113 1.00 97.19 462 VAL A O 1
ATOM 3414 N N . ARG A 1 463 ? -9.551 -2.558 -11.426 1.00 94.75 463 ARG A N 1
ATOM 3415 C CA . ARG A 1 463 ? -9.319 -2.796 -9.993 1.00 94.75 463 ARG A CA 1
ATOM 3416 C C . ARG A 1 463 ? -8.714 -1.570 -9.309 1.00 94.75 463 ARG A C 1
ATOM 3418 O O . ARG A 1 463 ? -9.166 -1.202 -8.227 1.00 94.75 463 ARG A O 1
ATOM 3425 N N . LEU A 1 464 ? -7.759 -0.893 -9.953 1.00 91.25 464 LEU A N 1
ATOM 3426 C CA . LEU A 1 464 ? -7.224 0.375 -9.452 1.00 91.25 464 LEU A CA 1
ATOM 3427 C C . LEU A 1 464 ? -8.316 1.454 -9.378 1.00 91.25 464 LEU A C 1
ATOM 3429 O O . LEU A 1 464 ? -8.448 2.107 -8.349 1.00 91.25 464 LEU A O 1
ATOM 3433 N N . MET A 1 465 ? -9.157 1.594 -10.406 1.00 98.31 465 MET A N 1
ATOM 3434 C CA . MET A 1 465 ? -10.301 2.517 -10.392 1.00 98.31 465 MET A CA 1
ATOM 3435 C C . MET A 1 465 ? -11.245 2.251 -9.206 1.00 98.31 465 MET A C 1
ATOM 3437 O O . MET A 1 465 ? -11.640 3.191 -8.515 1.00 98.31 465 MET A O 1
ATOM 3441 N N . MET A 1 466 ? -11.587 0.985 -8.942 1.00 98.56 466 MET A N 1
ATOM 3442 C CA . MET A 1 466 ? -12.416 0.594 -7.795 1.00 98.56 466 MET A CA 1
ATOM 3443 C C . MET A 1 466 ? -11.751 0.962 -6.465 1.00 98.56 466 MET A C 1
ATOM 3445 O O . MET A 1 466 ? -12.410 1.517 -5.588 1.00 98.56 466 MET A O 1
ATOM 3449 N N . ALA A 1 467 ? -10.450 0.695 -6.319 1.00 95.06 467 ALA A N 1
ATOM 3450 C CA . ALA A 1 467 ? -9.699 1.018 -5.108 1.00 95.06 467 ALA A CA 1
ATOM 3451 C C . ALA A 1 467 ? -9.640 2.533 -4.856 1.00 95.06 467 ALA A C 1
ATOM 3453 O O . ALA A 1 467 ? -9.869 2.980 -3.735 1.00 95.06 467 ALA A O 1
ATOM 3454 N N . LEU A 1 468 ? -9.423 3.335 -5.903 1.00 97.62 468 LEU A N 1
ATOM 3455 C CA . LEU A 1 468 ? -9.457 4.797 -5.814 1.00 97.62 468 LEU A CA 1
ATOM 3456 C C . LEU A 1 468 ? -10.856 5.316 -5.450 1.00 97.62 468 LEU A C 1
ATOM 3458 O O . LEU A 1 468 ? -10.988 6.280 -4.695 1.00 97.62 468 LEU A O 1
ATOM 3462 N N . LYS A 1 469 ? -11.923 4.675 -5.951 1.00 98.19 469 LYS A N 1
ATOM 3463 C CA . LYS A 1 469 ? -13.298 5.048 -5.585 1.00 98.19 469 LYS A CA 1
ATOM 3464 C C . LYS A 1 469 ? -13.550 4.735 -4.119 1.00 98.19 469 LYS A C 1
ATOM 3466 O O . LYS A 1 469 ? -14.057 5.592 -3.401 1.00 98.19 469 LYS A O 1
ATOM 3471 N N . LEU A 1 470 ? -13.148 3.547 -3.675 1.00 96.06 470 LEU A N 1
ATOM 3472 C CA . LEU A 1 470 ? -13.243 3.136 -2.282 1.00 96.06 470 LEU A CA 1
ATOM 3473 C C . LEU A 1 470 ? -12.508 4.120 -1.359 1.00 96.06 470 LEU A C 1
ATOM 3475 O O . LEU A 1 470 ? -13.098 4.594 -0.392 1.00 96.06 470 LEU A O 1
ATOM 3479 N N . ALA A 1 471 ? -11.267 4.485 -1.695 1.00 90.75 471 ALA A N 1
ATOM 3480 C CA . ALA A 1 471 ? -10.466 5.441 -0.932 1.00 90.75 471 ALA A CA 1
ATOM 3481 C C . ALA A 1 471 ? -11.125 6.828 -0.849 1.00 90.75 471 ALA A C 1
ATOM 3483 O O . ALA A 1 471 ? -11.167 7.430 0.222 1.00 90.75 471 ALA A O 1
ATOM 3484 N N . SER A 1 472 ? -11.695 7.315 -1.956 1.00 95.44 472 SER A N 1
ATOM 3485 C CA . SER A 1 472 ? -12.409 8.594 -1.993 1.00 95.44 472 SER A CA 1
ATOM 3486 C C . SER A 1 472 ? -13.670 8.581 -1.116 1.00 95.44 472 SER A C 1
ATOM 3488 O O . SER A 1 472 ? -13.858 9.475 -0.290 1.00 95.44 472 SER A O 1
ATOM 3490 N N . LEU A 1 473 ? -14.493 7.527 -1.211 1.00 95.50 473 LEU A N 1
ATOM 3491 C CA . LEU A 1 473 ? -15.698 7.365 -0.385 1.00 95.50 473 LEU A CA 1
ATOM 3492 C C . LEU A 1 473 ? -15.364 7.228 1.108 1.00 95.50 473 LEU A C 1
ATOM 3494 O O . LEU A 1 473 ? -16.088 7.751 1.960 1.00 95.50 473 LEU A O 1
ATOM 3498 N N . ALA A 1 474 ? -14.249 6.564 1.429 1.00 89.31 474 ALA A N 1
ATOM 3499 C CA . ALA A 1 474 ? -13.814 6.315 2.799 1.00 89.31 474 ALA A CA 1
ATOM 3500 C C . ALA A 1 474 ? -13.500 7.594 3.595 1.00 89.31 474 ALA A C 1
ATOM 3502 O O . ALA A 1 474 ? -13.508 7.563 4.827 1.00 89.31 474 ALA A O 1
ATOM 3503 N N . GLN A 1 475 ? -13.290 8.729 2.920 1.00 87.06 475 GLN A N 1
ATOM 3504 C CA . GLN A 1 475 ? -13.068 10.017 3.582 1.00 87.06 475 GLN A CA 1
ATOM 3505 C C . GLN A 1 475 ? -14.323 10.577 4.266 1.00 87.06 475 GLN A C 1
ATOM 3507 O O . GLN A 1 475 ? -14.206 11.464 5.110 1.00 87.06 475 GLN A O 1
ATOM 3512 N N . GLY A 1 476 ? -15.515 10.046 3.962 1.00 89.62 476 GLY A N 1
ATOM 3513 C CA . GLY A 1 476 ? -16.755 10.414 4.651 1.00 89.62 476 GLY A CA 1
ATOM 3514 C C . GLY A 1 476 ? -17.343 11.764 4.230 1.00 89.62 476 GLY A C 1
ATOM 3515 O O . GLY A 1 476 ? -18.095 12.363 4.988 1.00 89.62 476 GLY A O 1
ATOM 3516 N N . ALA A 1 477 ? -17.039 12.239 3.022 1.00 94.00 477 ALA A N 1
ATOM 3517 C CA . ALA A 1 477 ? -17.612 13.469 2.460 1.00 94.00 477 ALA A CA 1
ATOM 3518 C C . ALA A 1 477 ? -18.642 13.205 1.340 1.00 94.00 477 ALA A C 1
ATOM 3520 O O . ALA A 1 477 ? -19.117 14.135 0.693 1.00 94.00 477 ALA A O 1
ATOM 3521 N N . SER A 1 478 ? -19.001 11.938 1.104 1.00 95.31 478 SER A N 1
ATOM 3522 C CA . SER A 1 478 ? -19.826 11.514 -0.038 1.00 95.31 478 SER A CA 1
ATOM 3523 C C . SER A 1 478 ? -21.256 11.106 0.310 1.00 95.31 478 SER A C 1
ATOM 3525 O O . SER A 1 478 ? -22.059 10.910 -0.600 1.00 95.31 478 SER A O 1
ATOM 3527 N N . GLY A 1 479 ? -21.608 10.976 1.591 1.00 93.75 479 GLY A N 1
ATOM 3528 C CA . GLY A 1 479 ? -22.966 10.618 2.010 1.00 93.75 479 GLY A CA 1
ATOM 3529 C C . GLY A 1 479 ? -23.428 9.208 1.622 1.00 93.75 479 GLY A C 1
ATOM 3530 O O . GLY A 1 479 ? -24.630 8.961 1.596 1.00 93.75 479 GLY A O 1
ATOM 3531 N N . VAL A 1 480 ? -22.502 8.299 1.292 1.00 95.25 480 VAL A N 1
ATOM 3532 C CA . VAL A 1 480 ? -22.822 6.903 0.947 1.00 95.25 480 VAL A CA 1
ATOM 3533 C C . VAL A 1 480 ? -23.081 6.056 2.184 1.00 95.25 480 VAL A C 1
ATOM 3535 O O . VAL A 1 480 ? -22.473 6.271 3.232 1.00 95.25 480 VAL A O 1
ATOM 3538 N N . GLN A 1 481 ? -23.953 5.060 2.057 1.00 93.38 481 GLN A N 1
ATOM 3539 C CA . GLN A 1 481 ? -24.217 4.107 3.125 1.00 93.38 481 GLN A CA 1
ATOM 3540 C C . GLN A 1 481 ? -22.998 3.198 3.346 1.00 93.38 481 GLN A C 1
ATOM 3542 O O . GLN A 1 481 ? -22.349 2.792 2.375 1.00 93.38 481 GLN A O 1
ATOM 3547 N N . PRO A 1 482 ? -22.713 2.795 4.600 1.00 88.94 482 PRO A N 1
ATOM 3548 C CA . PRO A 1 482 ? -21.662 1.822 4.905 1.00 88.94 482 PRO A CA 1
ATOM 3549 C C . PRO A 1 482 ? -21.720 0.549 4.050 1.00 88.94 482 PRO A C 1
ATOM 3551 O O . PRO A 1 482 ? -20.697 0.124 3.523 1.00 88.94 482 PRO A O 1
ATOM 3554 N N . ALA A 1 483 ? -22.919 0.007 3.816 1.00 89.75 483 ALA A N 1
ATOM 3555 C CA . ALA A 1 483 ? -23.115 -1.210 3.026 1.00 89.75 483 ALA A CA 1
ATOM 3556 C C . ALA A 1 483 ? -22.618 -1.088 1.570 1.00 89.75 483 ALA A C 1
ATOM 3558 O O . ALA A 1 483 ? -22.138 -2.062 0.991 1.00 89.75 483 ALA A O 1
ATOM 3559 N N . THR A 1 484 ? -22.697 0.105 0.971 1.00 94.44 484 THR A N 1
ATOM 3560 C CA . THR A 1 484 ? -22.195 0.364 -0.390 1.00 94.44 484 THR A CA 1
ATOM 3561 C C . THR A 1 484 ? -20.670 0.272 -0.441 1.00 94.44 484 THR A C 1
ATOM 3563 O O . THR A 1 484 ? -20.106 -0.308 -1.370 1.00 94.44 484 THR A O 1
ATOM 3566 N N . VAL A 1 485 ? -20.003 0.809 0.582 1.00 93.62 485 VAL A N 1
ATOM 3567 C CA . VAL A 1 485 ? -18.544 0.759 0.745 1.00 93.62 485 VAL A CA 1
ATOM 3568 C C . VAL A 1 485 ? -18.086 -0.672 1.033 1.00 93.62 485 VAL A C 1
ATOM 3570 O O . VAL A 1 485 ? -17.151 -1.151 0.397 1.00 93.62 485 VAL A O 1
ATOM 3573 N N . GLU A 1 486 ? -18.790 -1.376 1.921 1.00 89.62 486 GLU A N 1
ATOM 3574 C CA . GLU A 1 486 ? -18.531 -2.779 2.265 1.00 89.62 486 GLU A CA 1
ATOM 3575 C C . GLU A 1 486 ? -18.651 -3.704 1.046 1.00 89.62 486 GLU A C 1
ATOM 3577 O O . GLU A 1 486 ? -17.806 -4.581 0.856 1.00 89.62 486 GLU A O 1
ATOM 3582 N N . LEU A 1 487 ? -19.652 -3.498 0.179 1.00 95.62 487 LEU A N 1
ATOM 3583 C CA . LEU A 1 487 ? -19.765 -4.275 -1.056 1.00 95.62 487 LEU A CA 1
ATOM 3584 C C . LEU A 1 487 ? -18.571 -4.023 -1.986 1.00 95.62 487 LEU A C 1
ATOM 3586 O O . LEU A 1 487 ? -18.004 -4.977 -2.517 1.00 95.62 487 LEU A O 1
ATOM 3590 N N . LEU A 1 488 ? -18.178 -2.760 -2.185 1.00 96.75 488 LEU A N 1
ATOM 3591 C CA . LEU A 1 488 ? -17.048 -2.418 -3.053 1.00 96.75 488 LEU A CA 1
ATOM 3592 C C . LEU A 1 488 ? -15.727 -3.009 -2.527 1.00 96.75 488 LEU A C 1
ATOM 3594 O O . LEU A 1 488 ? -14.946 -3.555 -3.310 1.00 96.75 488 LEU A O 1
ATOM 3598 N N . GLU A 1 489 ? -15.503 -2.960 -1.208 1.00 92.75 489 GLU A N 1
ATOM 3599 C CA . GLU A 1 489 ? -14.371 -3.616 -0.537 1.00 92.75 489 GLU A CA 1
ATOM 3600 C C . GLU A 1 489 ? -14.402 -5.136 -0.760 1.00 92.75 489 GLU A C 1
ATOM 3602 O O . GLU A 1 489 ? -13.401 -5.728 -1.170 1.00 92.75 489 GLU A O 1
ATOM 3607 N N . ALA A 1 490 ? -15.559 -5.772 -0.558 1.00 88.19 490 ALA A N 1
ATOM 3608 C CA . ALA A 1 490 ? -15.702 -7.213 -0.721 1.00 88.19 490 ALA A CA 1
ATOM 3609 C C . ALA A 1 490 ? -15.486 -7.670 -2.172 1.00 88.19 490 ALA A C 1
ATOM 3611 O O . ALA A 1 490 ? -14.856 -8.705 -2.396 1.00 88.19 490 ALA A O 1
ATOM 3612 N N . MET A 1 491 ? -15.957 -6.899 -3.158 1.00 96.88 491 MET A N 1
ATOM 3613 C CA . MET A 1 491 ? -15.700 -7.170 -4.575 1.00 96.88 491 MET A CA 1
ATOM 3614 C C . MET A 1 491 ? -14.199 -7.133 -4.885 1.00 96.88 491 MET A C 1
ATOM 3616 O O . MET A 1 491 ? -13.678 -8.063 -5.501 1.00 96.88 491 MET A O 1
ATOM 3620 N N . LEU A 1 492 ? -13.481 -6.109 -4.407 1.00 89.75 492 LEU A N 1
ATOM 3621 C CA . LEU A 1 492 ? -12.027 -6.004 -4.571 1.00 89.75 492 LEU A CA 1
ATOM 3622 C C . LEU A 1 492 ? -11.285 -7.192 -3.950 1.00 89.75 492 LEU A C 1
ATOM 3624 O O . LEU A 1 492 ? -10.426 -7.782 -4.619 1.00 89.75 492 LEU A O 1
ATOM 3628 N N . ALA A 1 493 ? -11.636 -7.536 -2.707 1.00 77.94 493 ALA A N 1
ATOM 3629 C CA . ALA A 1 493 ? -11.016 -8.605 -1.927 1.00 77.94 493 ALA A CA 1
ATOM 3630 C C . ALA A 1 493 ? -11.240 -9.996 -2.537 1.00 77.94 493 ALA A C 1
ATOM 3632 O O . ALA A 1 493 ? -10.351 -10.838 -2.489 1.00 77.94 493 ALA A O 1
ATOM 3633 N N . ARG A 1 494 ? -12.409 -10.228 -3.143 1.00 82.00 494 ARG A N 1
ATOM 3634 C CA . ARG A 1 494 ? -12.775 -11.512 -3.765 1.00 82.00 494 ARG A CA 1
ATOM 3635 C C . ARG A 1 494 ? -12.439 -11.591 -5.257 1.00 82.00 494 ARG A C 1
ATOM 3637 O O . ARG A 1 494 ? -12.794 -12.565 -5.904 1.00 82.00 494 ARG A O 1
ATOM 3644 N N . GLY A 1 495 ? -11.775 -10.578 -5.818 1.00 79.88 495 GLY A N 1
ATOM 3645 C CA . GLY A 1 495 ? -11.350 -10.590 -7.223 1.00 79.88 495 GLY A CA 1
ATOM 3646 C C . GLY A 1 495 ? -12.437 -10.234 -8.246 1.00 79.88 495 GLY A C 1
ATOM 3647 O O . GLY A 1 495 ? -12.178 -10.319 -9.443 1.00 79.88 495 GLY A O 1
ATOM 3648 N N . LEU A 1 496 ? -13.623 -9.788 -7.818 1.00 93.94 496 LEU A N 1
ATOM 3649 C CA . LEU A 1 496 ? -14.742 -9.461 -8.708 1.00 93.94 496 LEU A CA 1
ATOM 3650 C C . LEU A 1 496 ? -14.485 -8.124 -9.407 1.00 93.94 496 LEU A C 1
ATOM 3652 O O . LEU A 1 496 ? -14.628 -7.059 -8.805 1.00 93.94 496 LEU A O 1
ATOM 3656 N N . THR A 1 497 ? -14.134 -8.177 -10.691 1.00 97.12 497 THR A N 1
ATOM 3657 C CA . THR A 1 497 ? -13.753 -6.998 -11.476 1.00 97.12 497 THR A CA 1
ATOM 3658 C C . THR A 1 497 ? -14.830 -6.665 -12.514 1.00 97.12 497 THR A C 1
ATOM 3660 O O . THR A 1 497 ? -15.057 -7.457 -13.423 1.00 97.12 497 THR A O 1
ATOM 3663 N N . PRO A 1 498 ? -15.523 -5.517 -12.434 1.00 98.38 498 PRO A N 1
ATOM 3664 C CA . PRO A 1 498 ? -16.536 -5.136 -13.417 1.00 98.38 498 PRO A CA 1
ATOM 3665 C C . PRO A 1 498 ? -15.981 -5.052 -14.845 1.00 98.38 498 PRO A C 1
ATOM 3667 O O . PRO A 1 498 ? -14.885 -4.543 -15.069 1.00 98.38 498 PRO A O 1
ATOM 3670 N N . VAL A 1 499 ? -16.756 -5.482 -15.840 1.00 97.50 499 VAL A N 1
ATOM 3671 C CA . VAL A 1 499 ? -16.395 -5.277 -17.249 1.00 97.50 499 VAL A CA 1
ATOM 3672 C C . VAL A 1 499 ? -16.748 -3.844 -17.644 1.00 97.50 499 VAL A C 1
ATOM 3674 O O . VAL A 1 499 ? -17.913 -3.519 -17.870 1.00 97.50 499 VAL A O 1
ATOM 3677 N N . VAL A 1 500 ? -15.736 -2.980 -17.729 1.00 98.19 500 VAL A N 1
ATOM 3678 C CA . VAL A 1 500 ? -15.899 -1.544 -18.002 1.00 98.19 500 VAL A CA 1
ATOM 3679 C C . VAL A 1 500 ? -15.403 -1.209 -19.412 1.00 98.19 500 VAL A C 1
ATOM 3681 O O . VAL A 1 500 ? -14.226 -1.426 -19.697 1.00 98.19 500 VAL A O 1
ATOM 3684 N N . PRO A 1 501 ? -16.243 -0.668 -20.311 1.00 97.44 501 PRO A N 1
ATOM 3685 C CA . PRO A 1 501 ? -15.794 -0.179 -21.613 1.00 97.44 501 PRO A CA 1
ATOM 3686 C C . PRO A 1 501 ? -14.842 1.021 -21.496 1.00 97.44 501 PRO A C 1
ATOM 3688 O O . PRO A 1 501 ? -15.049 1.917 -20.679 1.00 97.44 501 PRO A O 1
ATOM 3691 N N . SER A 1 502 ? -13.820 1.066 -22.351 1.00 94.19 502 SER A N 1
ATOM 3692 C CA . SER A 1 502 ? -12.710 2.028 -22.247 1.00 94.19 502 SER A CA 1
ATOM 3693 C C . SER A 1 502 ? -12.986 3.446 -22.775 1.00 94.19 502 SER A C 1
ATOM 3695 O O . SER A 1 502 ? -12.129 4.322 -22.634 1.00 94.19 502 SER A O 1
ATOM 3697 N N . GLN A 1 503 ? -14.134 3.705 -23.411 1.00 95.69 503 GLN A N 1
ATOM 3698 C CA . GLN A 1 503 ? -14.454 4.998 -24.034 1.00 95.69 503 GLN A CA 1
ATOM 3699 C C . GLN A 1 503 ? -15.811 5.538 -23.573 1.00 95.69 503 GLN A C 1
ATOM 3701 O O . GLN A 1 503 ? -16.740 4.774 -23.327 1.00 95.69 503 GLN A O 1
ATOM 3706 N N . GLY A 1 504 ? -15.943 6.868 -23.516 1.00 93.56 504 GLY A N 1
ATOM 3707 C CA . GLY A 1 504 ? -17.210 7.556 -23.232 1.00 93.56 504 GLY A CA 1
ATOM 3708 C C . GLY A 1 504 ? -17.134 8.635 -22.149 1.00 93.56 504 GLY A C 1
ATOM 3709 O O . GLY A 1 504 ? -18.037 9.459 -22.072 1.00 93.56 504 GLY A O 1
ATOM 3710 N N . SER A 1 505 ? -16.070 8.668 -21.338 1.00 96.06 505 SER A N 1
ATOM 3711 C CA . SER A 1 505 ? -15.841 9.758 -20.376 1.00 96.06 505 SER A CA 1
ATOM 3712 C C . SER A 1 505 ? -15.173 10.970 -21.036 1.00 96.06 505 SER A C 1
ATOM 3714 O O . SER A 1 505 ? -14.275 10.817 -21.867 1.00 96.06 505 SER A O 1
ATOM 3716 N N . VAL A 1 506 ? -15.591 12.162 -20.606 1.00 95.06 506 VAL A N 1
ATOM 3717 C CA . VAL A 1 506 ? -14.990 13.467 -20.933 1.00 95.06 506 VAL A CA 1
ATOM 3718 C C . VAL A 1 506 ? -14.318 14.132 -19.717 1.00 95.06 506 VAL A C 1
ATOM 3720 O O . VAL A 1 506 ? -13.791 15.233 -19.840 1.00 95.06 506 VAL A O 1
ATOM 3723 N N . GLY A 1 507 ? -14.333 13.496 -18.537 1.00 89.19 507 GLY A N 1
ATOM 3724 C CA . GLY A 1 507 ? -13.736 14.039 -17.306 1.00 89.19 507 GLY A CA 1
ATOM 3725 C C . GLY A 1 507 ? -14.338 15.379 -16.844 1.00 89.19 507 GLY A C 1
ATOM 3726 O O . GLY A 1 507 ? -13.596 16.244 -16.376 1.00 89.19 507 GLY A O 1
ATOM 3727 N N . ALA A 1 508 ? -15.650 15.568 -17.045 1.00 75.25 508 ALA A N 1
ATOM 3728 C CA . ALA A 1 508 ? -16.381 16.829 -16.855 1.00 75.25 508 ALA A CA 1
ATOM 3729 C C . ALA A 1 508 ? -17.123 16.905 -15.523 1.00 75.25 508 ALA A C 1
ATOM 3731 O O . ALA A 1 508 ? -16.800 17.750 -14.705 1.00 75.25 508 ALA A O 1
ATOM 3732 N N . SER A 1 509 ? -18.083 15.997 -15.303 1.00 79.38 509 SER A N 1
ATOM 3733 C CA . SER A 1 509 ? -18.731 15.725 -14.012 1.00 79.38 509 SER A CA 1
ATOM 3734 C C . SER A 1 509 ? -18.149 14.449 -13.391 1.00 79.38 509 SER A C 1
ATOM 3736 O O . SER A 1 509 ? -18.849 13.604 -12.834 1.00 79.38 509 SER A O 1
ATOM 3738 N N . GLY A 1 510 ? -16.839 14.278 -13.577 1.00 82.25 510 GLY A N 1
ATOM 3739 C CA . GLY A 1 510 ? -16.131 13.030 -13.350 1.00 82.25 510 GLY A CA 1
ATOM 3740 C C . GLY A 1 510 ? -16.284 12.034 -14.498 1.00 82.25 510 GLY A C 1
ATOM 3741 O O . GLY A 1 510 ? -16.785 12.337 -15.585 1.00 82.25 510 GLY A O 1
ATOM 3742 N N . ASP A 1 511 ? -15.837 10.816 -14.239 1.00 96.00 511 ASP A N 1
ATOM 3743 C CA . ASP A 1 511 ? -15.810 9.683 -15.145 1.00 96.00 511 ASP A CA 1
ATOM 3744 C C . ASP A 1 511 ? -17.131 8.909 -15.138 1.00 96.00 511 ASP A C 1
ATOM 3746 O O . ASP A 1 511 ? -17.168 7.693 -14.936 1.00 96.00 511 ASP A O 1
ATOM 3750 N N . LEU A 1 512 ? -18.224 9.635 -15.391 1.00 95.69 512 LEU A N 1
ATOM 3751 C CA . LEU A 1 512 ? -19.597 9.143 -15.263 1.00 95.69 512 LEU A CA 1
ATOM 3752 C C . LEU A 1 512 ? -19.808 7.794 -15.954 1.00 95.69 512 LEU A C 1
ATOM 3754 O O . LEU A 1 512 ? -20.256 6.843 -15.322 1.00 95.69 512 LEU A O 1
ATOM 3758 N N . ALA A 1 513 ? -19.472 7.688 -17.242 1.00 96.56 513 ALA A N 1
ATOM 3759 C CA . ALA A 1 513 ? -19.742 6.486 -18.026 1.00 96.56 513 ALA A CA 1
ATOM 3760 C C . ALA A 1 513 ? -19.045 5.213 -17.501 1.00 96.56 513 ALA A C 1
ATOM 3762 O O . ALA A 1 513 ? -19.739 4.227 -17.239 1.00 96.56 513 ALA A O 1
ATOM 3763 N N . PRO A 1 514 ? -17.711 5.183 -17.319 1.00 97.69 514 PRO A N 1
ATOM 3764 C CA . PRO A 1 514 ? -17.032 3.995 -16.803 1.00 97.69 514 PRO A CA 1
ATOM 3765 C C . PRO A 1 514 ? -17.383 3.688 -15.338 1.00 97.69 514 PRO A C 1
ATOM 3767 O O . PRO A 1 514 ? -17.590 2.521 -15.002 1.00 97.69 514 PRO A O 1
ATOM 3770 N N . LEU A 1 515 ? -17.540 4.701 -14.476 1.00 98.44 515 LEU A N 1
ATOM 3771 C CA . LEU A 1 515 ? -17.953 4.486 -13.084 1.00 98.44 515 LEU A CA 1
ATOM 3772 C C . LEU A 1 515 ? -19.399 3.981 -12.976 1.00 98.44 515 LEU A C 1
ATOM 3774 O O . LEU A 1 515 ? -19.712 3.195 -12.083 1.00 98.44 515 LEU A O 1
ATOM 3778 N N . SER A 1 516 ? -20.264 4.339 -13.929 1.00 98.25 516 SER A N 1
ATOM 3779 C CA . SER A 1 516 ? -21.616 3.780 -14.029 1.00 98.25 516 SER A CA 1
ATOM 3780 C C . SER A 1 516 ? -21.618 2.296 -14.349 1.00 98.25 516 SER A C 1
ATOM 3782 O O . SER A 1 516 ? -22.450 1.576 -13.814 1.00 98.25 516 SER A O 1
ATOM 3784 N N . HIS A 1 517 ? -20.698 1.815 -15.191 1.00 98.56 517 HIS A N 1
ATOM 3785 C CA . HIS A 1 517 ? -20.576 0.378 -15.467 1.00 98.56 517 HIS A CA 1
ATOM 3786 C C . HIS A 1 517 ? -20.143 -0.393 -14.216 1.00 98.56 517 HIS A C 1
ATOM 3788 O O . HIS A 1 517 ? -20.712 -1.440 -13.921 1.00 98.56 517 HIS A O 1
ATOM 3794 N N . MET A 1 518 ? -19.224 0.159 -13.418 1.00 98.44 518 MET A N 1
ATOM 3795 C CA . MET A 1 518 ? -18.891 -0.391 -12.098 1.00 98.44 518 MET A CA 1
ATOM 3796 C C . MET A 1 518 ? -20.119 -0.396 -11.172 1.00 98.44 518 MET A C 1
ATOM 3798 O O . MET A 1 518 ? -20.496 -1.450 -10.659 1.00 98.44 518 MET A O 1
ATOM 3802 N N . ALA A 1 519 ? -20.794 0.742 -11.004 1.00 98.25 519 ALA A N 1
ATOM 3803 C CA . ALA A 1 519 ? -21.975 0.850 -10.146 1.00 98.25 519 ALA A CA 1
ATOM 3804 C C . ALA A 1 519 ? -23.139 -0.045 -10.613 1.00 98.25 519 ALA A C 1
ATOM 3806 O O . ALA A 1 519 ? -23.865 -0.594 -9.786 1.00 98.25 519 ALA A O 1
ATOM 3807 N N . ALA A 1 520 ? -23.297 -0.248 -11.926 1.00 98.56 520 ALA A N 1
ATOM 3808 C CA . ALA A 1 520 ? -24.290 -1.152 -12.496 1.00 98.56 520 ALA A CA 1
ATOM 3809 C C . ALA A 1 520 ? -24.087 -2.577 -11.974 1.00 98.56 520 ALA A C 1
ATOM 3811 O O . ALA A 1 520 ? -25.054 -3.211 -11.548 1.00 98.56 520 ALA A O 1
ATOM 3812 N N . THR A 1 521 ? -22.838 -3.050 -11.911 1.00 98.44 521 THR A N 1
ATOM 3813 C CA . THR A 1 521 ? -22.552 -4.391 -11.381 1.00 98.44 521 THR A CA 1
ATOM 3814 C C . THR A 1 521 ? -22.883 -4.517 -9.900 1.00 98.44 521 THR A C 1
ATOM 3816 O O . THR A 1 521 ? -23.440 -5.535 -9.496 1.00 98.44 521 THR A O 1
ATOM 3819 N N . MET A 1 522 ? -22.669 -3.458 -9.111 1.00 98.44 522 MET A N 1
ATOM 3820 C CA . MET A 1 522 ? -23.022 -3.427 -7.686 1.00 98.44 522 MET A CA 1
ATOM 3821 C C . MET A 1 522 ? -24.537 -3.546 -7.449 1.00 98.44 522 MET A C 1
ATOM 3823 O O . MET A 1 522 ? -24.955 -4.094 -6.433 1.00 98.44 522 MET A O 1
ATOM 3827 N N . ILE A 1 523 ? -25.368 -3.091 -8.395 1.00 98.06 523 ILE A N 1
ATOM 3828 C CA . ILE A 1 523 ? -26.836 -3.244 -8.363 1.00 98.06 523 ILE A CA 1
ATOM 3829 C C . ILE A 1 523 ? -27.335 -4.465 -9.163 1.00 98.06 523 ILE A C 1
ATOM 3831 O O . ILE A 1 523 ? -28.525 -4.549 -9.489 1.00 98.06 523 ILE A O 1
ATOM 3835 N N . GLY A 1 524 ? -26.435 -5.398 -9.499 1.00 97.56 524 GLY A N 1
ATOM 3836 C CA . GLY A 1 524 ? -26.743 -6.675 -10.152 1.00 97.56 524 GLY A CA 1
ATOM 3837 C C . GLY A 1 524 ? -26.893 -6.615 -11.676 1.00 97.56 524 GLY A C 1
ATOM 3838 O O . GLY A 1 524 ? -27.429 -7.544 -12.272 1.00 97.56 524 GLY A O 1
ATOM 3839 N N . VAL A 1 525 ? -26.445 -5.542 -12.334 1.00 98.12 525 VAL A N 1
ATOM 3840 C CA . VAL A 1 525 ? -26.583 -5.333 -13.786 1.00 98.12 525 VAL A CA 1
ATOM 3841 C C . VAL A 1 525 ? -25.217 -5.321 -14.476 1.00 98.12 525 VAL A C 1
ATOM 3843 O O . VAL A 1 525 ? -24.252 -4.774 -13.965 1.00 98.12 525 VAL A O 1
ATOM 3846 N N . GLY A 1 526 ? -25.125 -5.883 -15.680 1.00 97.50 526 GLY A N 1
ATOM 3847 C CA . GLY A 1 526 ? -23.871 -5.943 -16.434 1.00 97.50 526 GLY A CA 1
ATOM 3848 C C . GLY A 1 526 ? -23.091 -7.222 -16.149 1.00 97.50 526 GLY A C 1
ATOM 3849 O O . GLY A 1 526 ? -23.688 -8.256 -15.844 1.00 97.50 526 GLY A O 1
ATOM 3850 N N . HIS A 1 527 ? -21.768 -7.165 -16.296 1.00 98.38 527 HIS A N 1
ATOM 3851 C CA . HIS A 1 527 ? -20.905 -8.339 -16.202 1.00 98.38 527 HIS A CA 1
ATOM 3852 C C . HIS A 1 527 ? -19.697 -8.079 -15.305 1.00 98.38 527 HIS A C 1
ATOM 3854 O O . HIS A 1 527 ? -19.171 -6.967 -15.264 1.00 98.38 527 HIS A O 1
ATOM 3860 N N . ILE A 1 528 ? -19.257 -9.127 -14.618 1.00 98.44 528 ILE A N 1
ATOM 3861 C CA . ILE A 1 528 ? -18.079 -9.153 -13.756 1.00 98.44 528 ILE A CA 1
ATOM 3862 C C . ILE A 1 528 ? -17.136 -10.232 -14.291 1.00 98.44 528 ILE A C 1
ATOM 3864 O O . ILE A 1 528 ? -17.565 -11.344 -14.596 1.00 98.44 528 ILE A O 1
ATOM 3868 N N . GLU A 1 529 ? -15.861 -9.891 -14.410 1.00 92.69 529 GLU A N 1
ATOM 3869 C CA . GLU A 1 529 ? -14.762 -10.824 -14.610 1.00 92.69 529 GLU A CA 1
ATOM 3870 C C . GLU A 1 529 ? -14.268 -11.348 -13.252 1.00 92.69 529 GLU A C 1
ATOM 3872 O O . GLU A 1 529 ? -13.985 -10.566 -12.340 1.00 92.69 529 GLU A O 1
ATOM 3877 N N . VAL A 1 530 ? -14.181 -12.671 -13.119 1.00 86.75 530 VAL A N 1
ATOM 3878 C CA . VAL A 1 530 ? -13.646 -13.390 -11.955 1.00 86.75 530 VAL A CA 1
ATOM 3879 C C . VAL A 1 530 ? -12.951 -14.659 -12.452 1.00 86.75 530 VAL A C 1
ATOM 3881 O O . VAL A 1 530 ? -13.500 -15.372 -13.292 1.00 86.75 530 VAL A O 1
ATOM 3884 N N . ASP A 1 531 ? -11.715 -14.904 -12.012 1.00 74.38 531 ASP A N 1
ATOM 3885 C CA . ASP A 1 531 ? -10.892 -16.057 -12.419 1.00 74.38 531 ASP A CA 1
ATOM 3886 C C . ASP A 1 531 ? -10.815 -16.263 -13.949 1.00 74.38 531 ASP A C 1
ATOM 3888 O O . ASP A 1 531 ? -10.961 -17.368 -14.473 1.00 74.38 531 ASP A O 1
ATOM 3892 N N . GLY A 1 532 ? -10.663 -15.162 -14.699 1.00 74.19 532 GLY A N 1
ATOM 3893 C CA . GLY A 1 532 ? -10.602 -15.163 -16.168 1.00 74.19 532 GLY A CA 1
ATOM 3894 C C . GLY A 1 532 ? -11.931 -15.473 -16.875 1.00 74.19 532 GLY A C 1
ATOM 3895 O O . GLY A 1 532 ? -11.966 -15.598 -18.101 1.00 74.19 532 GLY A O 1
ATOM 3896 N N . ARG A 1 533 ? -13.039 -15.595 -16.135 1.00 83.56 533 ARG A N 1
ATOM 3897 C CA . ARG A 1 533 ? -14.390 -15.819 -16.665 1.00 83.56 533 ARG A CA 1
ATOM 3898 C C . ARG A 1 533 ? -15.236 -14.562 -16.528 1.00 83.56 533 ARG A C 1
ATOM 3900 O O . ARG A 1 533 ? -15.286 -13.953 -15.468 1.00 83.56 533 ARG A O 1
ATOM 3907 N N . VAL A 1 534 ? -15.986 -14.232 -17.577 1.00 93.44 534 VAL A N 1
ATOM 3908 C CA . VAL A 1 534 ? -16.975 -13.146 -17.553 1.00 93.44 534 VAL A CA 1
ATOM 3909 C C . VAL A 1 534 ? -18.358 -13.721 -17.260 1.00 93.44 534 VAL A C 1
ATOM 3911 O O . VAL A 1 534 ? -18.857 -14.558 -18.015 1.00 93.44 534 VAL A O 1
ATOM 3914 N N . LEU A 1 535 ? -18.983 -13.266 -16.176 1.00 96.69 535 LEU A N 1
ATOM 3915 C CA . LEU A 1 535 ? -20.292 -13.722 -15.706 1.00 96.69 535 LEU A CA 1
ATOM 3916 C C . LEU A 1 535 ? -21.268 -12.545 -15.566 1.00 96.69 535 LEU A C 1
ATOM 3918 O O . LEU A 1 535 ? -20.831 -11.416 -15.330 1.00 96.69 535 LEU A O 1
ATOM 3922 N N . PRO A 1 536 ? -22.590 -12.775 -15.677 1.00 98.50 536 PRO A N 1
ATOM 3923 C CA . PRO A 1 536 ? -23.585 -11.784 -15.275 1.00 98.50 536 PRO A CA 1
ATOM 3924 C C . PRO A 1 536 ? -23.349 -11.332 -13.827 1.00 98.50 536 PRO A C 1
ATOM 3926 O O . PRO A 1 536 ? -23.076 -12.163 -12.962 1.00 98.50 536 PRO A O 1
ATOM 3929 N N . ALA A 1 537 ? -23.469 -10.031 -13.549 1.00 98.12 537 ALA A N 1
ATOM 3930 C CA . ALA A 1 537 ? -23.108 -9.463 -12.246 1.00 98.12 537 ALA A CA 1
ATOM 3931 C C . ALA A 1 537 ? -23.862 -10.110 -11.070 1.00 98.12 537 ALA A C 1
ATOM 3933 O O . ALA A 1 537 ? -23.251 -10.445 -10.061 1.00 98.12 537 ALA A O 1
ATOM 3934 N N . GLU A 1 538 ? -25.169 -10.351 -11.217 1.00 97.38 538 GLU A N 1
ATOM 3935 C CA . GLU A 1 538 ? -25.983 -11.036 -10.202 1.00 97.38 538 GLU A CA 1
ATOM 3936 C C . GLU A 1 538 ? -25.464 -12.449 -9.896 1.00 97.38 538 GLU A C 1
ATOM 3938 O O . GLU A 1 538 ? -25.366 -12.837 -8.733 1.00 97.38 538 GLU A O 1
ATOM 3943 N N . GLN A 1 539 ? -25.065 -13.193 -10.932 1.00 97.69 539 GLN A N 1
ATOM 3944 C CA . GLN A 1 539 ? -24.495 -14.528 -10.780 1.00 97.69 539 GLN A CA 1
ATOM 3945 C C . GLN A 1 539 ? -23.128 -14.474 -10.084 1.00 97.69 539 GLN A C 1
ATOM 3947 O O . GLN A 1 539 ? -22.909 -15.213 -9.130 1.00 97.69 539 GLN A O 1
ATOM 3952 N N . ALA A 1 540 ? -22.229 -13.589 -10.524 1.00 97.25 540 ALA A N 1
ATOM 3953 C CA . ALA A 1 540 ? -20.894 -13.454 -9.940 1.00 97.25 540 ALA A CA 1
ATOM 3954 C C . ALA A 1 540 ? -20.944 -13.054 -8.457 1.00 97.25 540 ALA A C 1
ATOM 3956 O O . ALA A 1 540 ? -20.221 -13.617 -7.637 1.00 97.25 540 ALA A O 1
ATOM 3957 N N . LEU A 1 541 ? -21.826 -12.114 -8.097 1.00 97.00 541 LEU A N 1
ATOM 3958 C CA . LEU A 1 541 ? -22.037 -11.714 -6.705 1.00 97.00 541 LEU A CA 1
ATOM 3959 C C . LEU A 1 541 ? -22.572 -12.881 -5.869 1.00 97.00 541 LEU A C 1
ATOM 3961 O O . LEU A 1 541 ? -22.024 -13.159 -4.804 1.00 97.00 541 LEU A O 1
ATOM 3965 N N . ALA A 1 542 ? -23.584 -13.600 -6.364 1.00 95.94 542 ALA A N 1
ATOM 3966 C CA . ALA A 1 542 ? -24.165 -14.735 -5.653 1.00 95.94 542 ALA A CA 1
ATOM 3967 C C . ALA A 1 542 ? -23.154 -15.875 -5.436 1.00 95.94 542 ALA A C 1
ATOM 3969 O O . ALA A 1 542 ? -23.068 -16.406 -4.328 1.00 95.94 542 ALA A O 1
ATOM 3970 N N . GLU A 1 543 ? -22.359 -16.222 -6.457 1.00 93.94 543 GLU A N 1
ATOM 3971 C CA . GLU A 1 543 ? -21.290 -17.230 -6.355 1.00 93.94 543 GLU A CA 1
ATOM 3972 C C . GLU A 1 543 ? -20.225 -16.830 -5.321 1.00 93.94 543 GLU A C 1
ATOM 3974 O O . GLU A 1 543 ? -19.697 -17.686 -4.613 1.00 93.94 543 GLU A O 1
ATOM 3979 N N . ALA A 1 544 ? -19.975 -15.529 -5.159 1.00 86.00 544 ALA A N 1
ATOM 3980 C CA . ALA A 1 544 ? -19.062 -14.987 -4.159 1.00 86.00 544 ALA A CA 1
ATOM 3981 C C . ALA A 1 544 ? -19.702 -14.760 -2.774 1.00 86.00 544 ALA A C 1
ATOM 3983 O O . ALA A 1 544 ? -19.056 -14.169 -1.908 1.00 86.00 544 ALA A O 1
ATOM 3984 N N . GLY A 1 545 ? -20.958 -15.167 -2.543 1.00 91.44 545 GLY A N 1
ATOM 3985 C CA . GLY A 1 545 ? -21.667 -14.942 -1.277 1.00 91.44 545 GLY A CA 1
ATOM 3986 C C . GLY A 1 545 ? -21.972 -13.465 -0.987 1.00 91.44 545 GLY A C 1
ATOM 3987 O O . GLY A 1 545 ? -21.950 -13.044 0.169 1.00 91.44 545 GLY A O 1
ATOM 3988 N N . LEU A 1 546 ? -22.193 -12.664 -2.031 1.00 93.75 546 LEU A N 1
ATOM 3989 C CA . LEU A 1 546 ? -22.570 -11.250 -1.976 1.00 93.75 546 LEU A CA 1
ATOM 3990 C C . LEU A 1 546 ? -23.975 -11.044 -2.546 1.00 93.75 546 LEU A C 1
ATOM 3992 O O . LEU A 1 546 ? -24.451 -11.817 -3.375 1.00 93.75 546 LEU A O 1
ATOM 3996 N N . ALA A 1 547 ? -24.626 -9.963 -2.123 1.00 93.50 547 ALA A N 1
ATOM 3997 C CA . ALA A 1 547 ? -25.905 -9.527 -2.667 1.00 93.50 547 ALA A CA 1
ATOM 3998 C C . ALA A 1 547 ? -25.759 -8.143 -3.325 1.00 93.50 547 ALA A C 1
ATOM 4000 O O . ALA A 1 547 ? -24.982 -7.322 -2.828 1.00 93.50 547 ALA A O 1
ATOM 4001 N N . PRO A 1 548 ? -26.511 -7.856 -4.403 1.00 96.50 548 PRO A N 1
ATOM 4002 C CA . PRO A 1 548 ? -26.587 -6.510 -4.958 1.00 96.50 548 PRO A CA 1
ATOM 4003 C C . PRO A 1 548 ? -27.071 -5.479 -3.930 1.00 96.50 548 PRO A C 1
ATOM 4005 O O . PRO A 1 548 ? -27.982 -5.756 -3.146 1.00 96.50 548 PRO A O 1
ATOM 4008 N N . VAL A 1 549 ? -26.513 -4.267 -3.966 1.00 95.00 549 VAL A N 1
ATOM 4009 C CA . VAL A 1 549 ? -26.949 -3.162 -3.095 1.00 95.00 549 VAL A CA 1
ATOM 4010 C C . VAL A 1 549 ? -28.183 -2.453 -3.649 1.00 95.00 549 VAL A C 1
ATOM 4012 O O . VAL A 1 549 ? -28.376 -2.330 -4.860 1.00 95.00 549 VAL A O 1
ATOM 4015 N N . THR A 1 550 ? -29.015 -1.936 -2.744 1.00 93.88 550 THR A N 1
ATOM 4016 C CA . THR A 1 550 ? -30.074 -0.972 -3.073 1.00 93.88 550 THR A CA 1
ATOM 4017 C C . THR A 1 550 ? -29.590 0.422 -2.705 1.00 93.88 550 THR A C 1
ATOM 4019 O O . THR A 1 550 ? -29.275 0.667 -1.546 1.00 93.88 550 THR A O 1
ATOM 4022 N N . LEU A 1 551 ? -29.538 1.323 -3.685 1.00 94.38 551 LEU A N 1
ATOM 4023 C CA . LEU A 1 551 ? -28.979 2.663 -3.511 1.00 94.38 551 LEU A CA 1
ATOM 4024 C C . LEU A 1 551 ? -29.996 3.623 -2.875 1.00 94.38 551 LEU A C 1
ATOM 4026 O O . LEU A 1 551 ? -31.101 3.806 -3.394 1.00 94.38 551 LEU A O 1
ATOM 4030 N N . GLY A 1 552 ? -29.602 4.251 -1.770 1.00 89.56 552 GLY A N 1
ATOM 4031 C CA . GLY A 1 552 ? -30.305 5.347 -1.110 1.00 89.56 552 GLY A CA 1
ATOM 4032 C C . GLY A 1 552 ? -29.945 6.723 -1.687 1.00 89.56 552 GLY A C 1
ATOM 4033 O O . GLY A 1 552 ? -29.098 6.822 -2.575 1.00 89.56 552 GLY A O 1
ATOM 4034 N N . PRO A 1 553 ? -30.584 7.810 -1.210 1.00 88.75 553 PRO A N 1
ATOM 4035 C CA . PRO A 1 553 ? -30.366 9.163 -1.728 1.00 88.75 553 PRO A CA 1
ATOM 4036 C C . PRO A 1 553 ? -28.878 9.514 -1.859 1.00 88.75 553 PRO A C 1
ATOM 4038 O O . PRO A 1 553 ? -28.094 9.194 -0.971 1.00 88.75 553 PRO A O 1
ATOM 4041 N N . LYS A 1 554 ? -28.507 10.183 -2.960 1.00 91.62 554 LYS A N 1
ATOM 4042 C CA . LYS A 1 554 ? -27.132 10.556 -3.354 1.00 91.62 554 LYS A CA 1
ATOM 4043 C C . LYS A 1 554 ? -26.208 9.413 -3.799 1.00 91.62 554 LYS A C 1
ATOM 4045 O O . LYS A 1 554 ? -25.286 9.676 -4.568 1.00 91.62 554 LYS A O 1
ATOM 4050 N N . GLU A 1 555 ? -26.422 8.166 -3.386 1.00 94.44 555 GLU A N 1
ATOM 4051 C CA . GLU A 1 555 ? -25.437 7.092 -3.603 1.00 94.44 555 GLU A CA 1
ATOM 4052 C C . GLU A 1 555 ? -25.151 6.786 -5.075 1.00 94.44 555 GLU A C 1
ATOM 4054 O O . GLU A 1 555 ? -24.004 6.520 -5.434 1.00 94.44 555 GLU A O 1
ATOM 4059 N N . GLY A 1 556 ? -26.167 6.876 -5.940 1.00 93.56 556 GLY A N 1
ATOM 4060 C CA . GLY A 1 556 ? -25.976 6.727 -7.380 1.00 93.56 556 GLY A CA 1
ATOM 4061 C C . GLY A 1 556 ? -25.015 7.784 -7.915 1.00 93.56 556 GLY A C 1
ATOM 4062 O O . GLY A 1 556 ? -24.062 7.456 -8.610 1.00 93.56 556 GLY A O 1
ATOM 4063 N N . LEU A 1 557 ? -25.196 9.047 -7.530 1.00 91.56 557 LEU A N 1
ATOM 4064 C CA . LEU A 1 557 ? -24.282 10.105 -7.951 1.00 91.56 557 LEU A CA 1
ATOM 4065 C C . LEU A 1 557 ? -22.886 9.928 -7.338 1.00 91.56 557 LEU A C 1
ATOM 4067 O O . LEU A 1 557 ? -21.910 10.021 -8.068 1.00 91.56 557 LEU A O 1
ATOM 4071 N N . ALA A 1 558 ? -22.776 9.586 -6.053 1.00 95.31 558 ALA A N 1
ATOM 4072 C CA . ALA A 1 558 ? -21.484 9.414 -5.378 1.00 95.31 558 ALA A CA 1
ATOM 4073 C C . ALA A 1 558 ? -20.603 8.304 -5.991 1.00 95.31 558 ALA A C 1
ATOM 4075 O O . ALA A 1 558 ? -19.373 8.417 -6.067 1.00 95.31 558 ALA A O 1
ATOM 4076 N N . LEU A 1 559 ? -21.228 7.225 -6.471 1.00 96.88 559 LEU A N 1
ATOM 4077 C CA . LEU A 1 559 ? -20.529 6.147 -7.172 1.00 96.88 559 LEU A CA 1
ATOM 4078 C C . LEU A 1 559 ? -20.052 6.575 -8.565 1.00 96.88 559 LEU A C 1
ATOM 4080 O O . LEU A 1 559 ? -18.961 6.183 -8.978 1.00 96.88 559 LEU A O 1
ATOM 4084 N N . LEU A 1 560 ? -20.847 7.384 -9.266 1.00 95.38 560 LEU A N 1
ATOM 4085 C CA . LEU A 1 560 ? -20.616 7.796 -10.653 1.00 95.38 560 LEU A CA 1
ATOM 4086 C C . LEU A 1 560 ? -19.713 9.029 -10.794 1.00 95.38 560 LEU A C 1
ATOM 4088 O O . LEU A 1 560 ? -19.019 9.169 -11.796 1.00 95.38 560 LEU A O 1
ATOM 4092 N N . ASN A 1 561 ? -19.757 9.937 -9.824 1.00 93.94 561 ASN A N 1
ATOM 4093 C CA . ASN A 1 561 ? -19.097 11.234 -9.856 1.00 93.94 561 ASN A CA 1
ATOM 4094 C C . ASN A 1 561 ? -17.684 11.122 -9.261 1.00 93.94 561 ASN A C 1
ATOM 4096 O O . ASN A 1 561 ? -17.503 10.553 -8.185 1.00 93.94 561 ASN A O 1
ATOM 4100 N N . GLY A 1 562 ? -16.671 11.604 -9.976 1.00 96.00 562 GLY A N 1
ATOM 4101 C CA . GLY A 1 562 ? -15.263 11.535 -9.564 1.00 96.00 562 GLY A CA 1
ATOM 4102 C C . GLY A 1 562 ? -14.306 11.108 -10.670 1.00 96.00 562 GLY A C 1
ATOM 4103 O O . GLY A 1 562 ? -14.716 10.731 -11.758 1.00 96.00 562 GLY A O 1
ATOM 4104 N N . THR A 1 563 ? -13.011 11.204 -10.402 1.00 98.25 563 THR A N 1
ATOM 4105 C CA . THR A 1 563 ? -11.924 11.173 -11.401 1.00 98.25 563 THR A CA 1
ATOM 4106 C C . THR A 1 563 ? -11.206 9.823 -11.513 1.00 98.25 563 THR A C 1
ATOM 4108 O O . THR A 1 563 ? -10.137 9.710 -12.112 1.00 98.25 563 THR A O 1
ATOM 4111 N N . GLN A 1 564 ? -11.760 8.771 -10.910 1.00 98.44 564 GLN A N 1
ATOM 4112 C CA . GLN A 1 564 ? -11.024 7.537 -10.635 1.00 98.44 564 GLN A CA 1
ATOM 4113 C C . GLN A 1 564 ? -10.642 6.737 -11.884 1.00 98.44 564 GLN A C 1
ATOM 4115 O O . GLN A 1 564 ? -9.612 6.065 -11.870 1.00 98.44 564 GLN A O 1
ATOM 4120 N N . PHE A 1 565 ? -11.428 6.788 -12.964 1.00 98.38 565 PHE A N 1
ATOM 4121 C CA . PHE A 1 565 ? -11.080 6.079 -14.199 1.00 98.38 565 PHE A CA 1
ATOM 4122 C C . PHE A 1 565 ? -9.917 6.777 -14.908 1.00 98.38 565 PHE A C 1
ATOM 4124 O O . PHE A 1 565 ? -8.957 6.125 -15.324 1.00 98.38 565 PHE A O 1
ATOM 4131 N N . SER A 1 566 ? -9.979 8.103 -15.013 1.00 98.56 566 SER A N 1
ATOM 4132 C CA . SER A 1 566 ? -8.926 8.941 -15.578 1.00 98.56 566 SER A CA 1
ATOM 4133 C C . SER A 1 566 ? -7.629 8.776 -14.787 1.00 98.56 566 SER A C 1
ATOM 4135 O O . SER A 1 566 ? -6.590 8.467 -15.373 1.00 98.56 566 SER A O 1
ATOM 4137 N N . THR A 1 567 ? -7.700 8.875 -13.457 1.00 98.69 567 THR A N 1
ATOM 4138 C CA . THR A 1 567 ? -6.545 8.720 -12.562 1.00 98.69 567 THR A CA 1
ATOM 4139 C C . THR A 1 567 ? -5.946 7.316 -12.646 1.00 98.69 567 THR A C 1
ATOM 4141 O O . THR A 1 567 ? -4.729 7.188 -12.763 1.00 98.69 567 THR A O 1
ATOM 4144 N N . ALA A 1 568 ? -6.766 6.257 -12.677 1.00 98.06 568 ALA A N 1
ATOM 4145 C CA . ALA A 1 568 ? -6.271 4.884 -12.808 1.00 98.06 568 ALA A CA 1
ATOM 4146 C C . ALA A 1 568 ? -5.527 4.645 -14.133 1.00 98.06 568 ALA A C 1
ATOM 4148 O O . ALA A 1 568 ? -4.456 4.039 -14.138 1.00 98.06 568 ALA A O 1
ATOM 4149 N N . ASN A 1 569 ? -6.055 5.144 -15.256 1.00 98.25 569 ASN A N 1
ATOM 4150 C CA . ASN A 1 569 ? -5.376 5.034 -16.551 1.00 98.25 569 ASN A CA 1
ATOM 4151 C C . ASN A 1 569 ? -4.075 5.854 -16.584 1.00 98.25 569 ASN A C 1
ATOM 4153 O O . ASN A 1 569 ? -3.077 5.394 -17.138 1.00 98.25 569 ASN A O 1
ATOM 4157 N N . ALA A 1 570 ? -4.066 7.047 -15.982 1.00 98.62 570 ALA A N 1
ATOM 4158 C CA . ALA A 1 570 ? -2.885 7.904 -15.943 1.00 98.62 570 ALA A CA 1
ATOM 4159 C C . ALA A 1 570 ? -1.764 7.282 -15.095 1.00 98.62 570 ALA A C 1
ATOM 4161 O O . ALA A 1 570 ? -0.615 7.262 -15.530 1.00 98.62 570 ALA A O 1
ATOM 4162 N N . LEU A 1 571 ? -2.104 6.702 -13.937 1.00 95.75 571 LEU A N 1
ATOM 4163 C CA . LEU A 1 571 ? -1.168 5.953 -13.092 1.00 95.75 571 LEU A CA 1
ATOM 4164 C C . LEU A 1 571 ? -0.606 4.722 -13.811 1.00 95.75 571 LEU A C 1
ATOM 4166 O O . LEU A 1 571 ? 0.602 4.508 -13.797 1.00 95.75 571 LEU A O 1
ATOM 4170 N N . ALA A 1 572 ? -1.448 3.950 -14.506 1.00 88.12 572 ALA A N 1
ATOM 4171 C CA . ALA A 1 572 ? -0.979 2.812 -15.297 1.00 88.12 572 ALA A CA 1
ATOM 4172 C C . ALA A 1 572 ? 0.012 3.243 -16.397 1.00 88.12 572 ALA A C 1
ATOM 4174 O O . ALA A 1 572 ? 1.044 2.603 -16.592 1.00 88.12 572 ALA A O 1
ATOM 4175 N N . GLY A 1 573 ? -0.272 4.357 -17.080 1.00 93.44 573 GLY A N 1
ATOM 4176 C CA . GLY A 1 573 ? 0.642 4.954 -18.053 1.00 93.44 573 GLY A CA 1
ATOM 4177 C C . GLY A 1 573 ? 1.953 5.446 -17.433 1.00 93.44 573 GLY A C 1
ATOM 4178 O O . GLY A 1 573 ? 3.013 5.248 -18.027 1.00 93.44 573 GLY A O 1
ATOM 4179 N N . LEU A 1 574 ? 1.899 6.055 -16.244 1.00 95.88 574 LEU A N 1
ATOM 4180 C CA . LEU A 1 574 ? 3.079 6.500 -15.499 1.00 95.88 574 LEU A CA 1
ATOM 4181 C C . LEU A 1 574 ? 4.005 5.321 -15.180 1.00 95.88 574 LEU A C 1
ATOM 4183 O O . LEU A 1 574 ? 5.172 5.368 -15.560 1.00 95.88 574 LEU A O 1
ATOM 4187 N N . PHE A 1 575 ? 3.480 4.257 -14.563 1.00 84.75 575 PHE A N 1
ATOM 4188 C CA . PHE A 1 575 ? 4.280 3.103 -14.140 1.00 84.75 575 PHE A CA 1
ATOM 4189 C C . PHE A 1 575 ? 4.964 2.401 -15.317 1.00 84.75 575 PHE A C 1
ATOM 4191 O O . PHE A 1 575 ? 6.165 2.144 -15.268 1.00 84.75 575 PHE A O 1
ATOM 4198 N N . GLU A 1 576 ? 4.240 2.159 -16.416 1.00 84.12 576 GLU A N 1
ATOM 4199 C CA . GLU A 1 576 ? 4.850 1.580 -17.620 1.00 84.12 576 GLU A CA 1
ATOM 4200 C C . GLU A 1 576 ? 5.944 2.510 -18.175 1.00 84.12 576 GLU A C 1
ATOM 4202 O O . GLU A 1 576 ? 7.022 2.062 -18.563 1.00 84.12 576 GLU A O 1
ATOM 4207 N N . THR A 1 577 ? 5.716 3.827 -18.166 1.00 94.25 577 THR A N 1
ATOM 4208 C CA . THR A 1 577 ? 6.703 4.798 -18.661 1.00 94.25 577 THR A CA 1
ATOM 4209 C C . THR A 1 577 ? 7.960 4.848 -17.793 1.00 94.25 577 THR A C 1
ATOM 4211 O O . THR A 1 577 ? 9.052 5.018 -18.332 1.00 94.25 577 THR A O 1
ATOM 4214 N N . GLU A 1 578 ? 7.852 4.668 -16.476 1.00 84.62 578 GLU A N 1
ATOM 4215 C CA . GLU A 1 578 ? 9.010 4.588 -15.576 1.00 84.62 578 GLU A CA 1
ATOM 4216 C C . GLU A 1 578 ? 9.892 3.370 -15.886 1.00 84.62 578 GLU A C 1
ATOM 4218 O O . GLU A 1 578 ? 11.119 3.501 -15.933 1.00 84.62 578 GLU A O 1
ATOM 4223 N N . THR A 1 579 ? 9.292 2.212 -16.184 1.00 80.31 579 THR A N 1
ATOM 4224 C CA . THR A 1 579 ? 10.025 1.027 -16.660 1.00 80.31 579 THR A CA 1
ATOM 4225 C C . THR A 1 579 ? 10.760 1.323 -17.969 1.00 80.31 579 THR A C 1
ATOM 4227 O O . THR A 1 579 ? 11.964 1.077 -18.086 1.00 80.31 579 THR A O 1
ATOM 4230 N N . LEU A 1 580 ? 10.070 1.923 -18.943 1.00 90.44 580 LEU A N 1
ATOM 4231 C CA . LEU A 1 580 ? 10.665 2.260 -20.239 1.00 90.44 580 LEU A CA 1
ATOM 4232 C C . LEU A 1 580 ? 11.757 3.326 -20.131 1.00 90.44 580 LEU A C 1
ATOM 4234 O O . LEU A 1 580 ? 12.753 3.260 -20.849 1.00 90.44 580 LEU A O 1
ATOM 4238 N N . PHE A 1 581 ? 11.608 4.288 -19.222 1.00 95.75 581 PHE A N 1
ATOM 4239 C CA . PHE A 1 581 ? 12.623 5.296 -18.945 1.00 95.75 581 PHE A CA 1
ATOM 4240 C C . PHE A 1 581 ? 13.943 4.649 -18.510 1.00 95.75 581 PHE A C 1
ATOM 4242 O O . PHE A 1 581 ? 14.999 4.993 -19.041 1.00 95.75 581 PHE A O 1
ATOM 4249 N N . GLN A 1 582 ? 13.888 3.678 -17.593 1.00 87.31 582 GLN A N 1
ATOM 4250 C CA . GLN A 1 582 ? 15.072 2.952 -17.128 1.00 87.31 582 GLN A CA 1
ATOM 4251 C C . GLN A 1 582 ? 15.728 2.163 -18.266 1.00 87.31 582 GLN A C 1
ATOM 4253 O O . GLN A 1 582 ? 16.939 2.278 -18.475 1.00 87.31 582 GLN A O 1
ATOM 4258 N N . ALA A 1 583 ? 14.934 1.425 -19.047 1.00 89.62 583 ALA A N 1
ATOM 4259 C CA . ALA A 1 583 ? 15.431 0.684 -20.203 1.00 89.62 583 ALA A CA 1
ATOM 4260 C C . ALA A 1 583 ? 16.090 1.613 -21.239 1.00 89.62 583 ALA A C 1
ATOM 4262 O O . ALA A 1 583 ? 17.181 1.320 -21.725 1.00 89.62 583 ALA A O 1
ATOM 4263 N N . ALA A 1 584 ? 15.492 2.776 -21.511 1.00 97.12 584 ALA A N 1
ATOM 4264 C CA . ALA A 1 584 ? 16.017 3.761 -22.451 1.00 97.12 584 ALA A CA 1
ATOM 4265 C C . ALA A 1 584 ? 17.355 4.389 -22.015 1.00 97.12 584 ALA A C 1
ATOM 4267 O O . ALA A 1 584 ? 18.147 4.794 -22.868 1.00 97.12 584 ALA A O 1
ATOM 4268 N N . LEU A 1 585 ? 17.636 4.483 -20.707 1.00 96.31 585 LEU A N 1
ATOM 4269 C CA . LEU A 1 585 ? 18.958 4.900 -20.220 1.00 96.31 585 LEU A CA 1
ATOM 4270 C C . LEU A 1 585 ? 20.022 3.837 -20.508 1.00 96.31 585 LEU A C 1
ATOM 4272 O O . LEU A 1 585 ? 21.145 4.172 -20.885 1.00 96.31 585 LEU A O 1
ATOM 4276 N N . VAL A 1 586 ? 19.663 2.560 -20.366 1.00 95.12 586 VAL A N 1
ATOM 4277 C CA . VAL A 1 586 ? 20.553 1.432 -20.660 1.00 95.12 586 VAL A CA 1
ATOM 4278 C C . VAL A 1 586 ? 20.827 1.331 -22.161 1.00 95.12 586 VAL A C 1
ATOM 4280 O O . VAL A 1 586 ? 21.991 1.276 -22.564 1.00 95.12 586 VAL A O 1
ATOM 4283 N N . THR A 1 587 ? 19.789 1.361 -23.003 1.00 97.62 587 THR A N 1
ATOM 4284 C CA . THR A 1 587 ? 19.961 1.321 -24.465 1.00 97.62 587 THR A CA 1
ATOM 4285 C C . THR A 1 587 ? 20.668 2.566 -24.982 1.00 97.62 587 THR A C 1
ATOM 4287 O O . THR A 1 587 ? 21.524 2.453 -25.853 1.00 97.62 587 THR A O 1
ATOM 4290 N N . GLY A 1 588 ? 20.410 3.739 -24.397 1.00 98.12 588 GLY A N 1
ATOM 4291 C CA . GLY A 1 588 ? 21.111 4.975 -24.735 1.00 98.12 588 GLY A CA 1
ATOM 4292 C C . GLY A 1 588 ? 22.607 4.940 -24.405 1.00 98.12 588 GLY A C 1
ATOM 4293 O O . GLY A 1 588 ? 23.435 5.385 -25.210 1.00 98.12 588 GLY A O 1
ATOM 4294 N N . ALA A 1 589 ? 22.980 4.340 -23.271 1.00 97.75 589 ALA A N 1
ATOM 4295 C CA . ALA A 1 589 ? 24.377 4.078 -22.938 1.00 97.75 589 ALA A CA 1
ATOM 4296 C C . ALA A 1 589 ? 25.014 3.099 -23.942 1.00 97.75 589 ALA A C 1
ATOM 4298 O O . ALA A 1 589 ? 26.064 3.410 -24.499 1.00 97.75 589 ALA A O 1
ATOM 4299 N N . LEU A 1 590 ? 24.342 1.988 -24.276 1.00 97.56 590 LEU A N 1
ATOM 4300 C CA . LEU A 1 590 ? 24.805 1.060 -25.320 1.00 97.56 590 LEU A CA 1
ATOM 4301 C C . LEU A 1 590 ? 24.956 1.734 -26.688 1.00 97.56 590 LEU A C 1
ATOM 4303 O O . LEU A 1 590 ? 25.934 1.493 -27.384 1.00 97.56 590 LEU A O 1
ATOM 4307 N N . SER A 1 591 ? 24.028 2.602 -27.080 1.00 98.25 591 SER A N 1
ATOM 4308 C CA . SER A 1 591 ? 24.115 3.359 -28.332 1.00 98.25 591 SER A CA 1
ATOM 4309 C C . SER A 1 591 ? 25.307 4.317 -28.336 1.00 98.25 591 SER A C 1
ATOM 4311 O O . SER A 1 591 ? 25.926 4.542 -29.376 1.00 98.25 591 SER A O 1
ATOM 4313 N N . THR A 1 592 ? 25.650 4.873 -27.171 1.00 96.94 592 THR A N 1
ATOM 4314 C CA . THR A 1 592 ? 26.843 5.714 -27.004 1.00 96.94 592 THR A CA 1
ATOM 4315 C C . THR A 1 592 ? 28.112 4.882 -27.176 1.00 96.94 592 THR A C 1
ATOM 4317 O O . THR A 1 592 ? 29.015 5.293 -27.898 1.00 96.94 592 THR A O 1
ATOM 4320 N N . GLU A 1 593 ? 28.156 3.687 -26.590 1.00 95.19 593 GLU A N 1
ATOM 4321 C CA . GLU A 1 593 ? 29.249 2.723 -26.757 1.00 95.19 593 GLU A CA 1
ATOM 4322 C C . GLU A 1 593 ? 29.397 2.285 -28.222 1.00 95.19 593 GLU A C 1
ATOM 4324 O O . GLU A 1 593 ? 30.477 2.386 -28.801 1.00 95.19 593 GLU A O 1
ATOM 4329 N N . ALA A 1 594 ? 28.295 1.901 -28.867 1.00 96.31 594 ALA A N 1
ATOM 4330 C CA . ALA A 1 594 ? 28.255 1.483 -30.264 1.00 96.31 594 ALA A CA 1
ATOM 4331 C C . ALA A 1 594 ? 28.812 2.557 -31.208 1.00 96.31 594 ALA A C 1
ATOM 4333 O O . ALA A 1 594 ? 29.536 2.244 -32.149 1.00 96.31 594 ALA A O 1
ATOM 4334 N N . ALA A 1 595 ? 28.541 3.830 -30.930 1.00 94.38 595 ALA A N 1
ATOM 4335 C CA . ALA A 1 595 ? 29.076 4.945 -31.701 1.00 94.38 595 ALA A CA 1
ATOM 4336 C C . ALA A 1 595 ? 30.488 5.384 -31.272 1.00 94.38 595 ALA A C 1
ATOM 4338 O O . ALA A 1 595 ? 31.007 6.353 -31.829 1.00 94.38 595 ALA A O 1
ATOM 4339 N N . LYS A 1 596 ? 31.109 4.736 -30.273 1.00 93.25 596 LYS A N 1
ATOM 4340 C CA . LYS A 1 596 ? 32.336 5.212 -29.609 1.00 93.25 596 LYS A CA 1
ATOM 4341 C C . LYS A 1 596 ? 32.217 6.684 -29.196 1.00 93.25 596 LYS A C 1
ATOM 4343 O O . LYS A 1 596 ? 33.088 7.490 -29.504 1.00 93.25 596 LYS A O 1
ATOM 4348 N N . GLY A 1 597 ? 31.089 7.052 -28.595 1.00 91.06 597 GLY A N 1
ATOM 4349 C CA . GLY A 1 597 ? 30.807 8.414 -28.148 1.00 91.06 597 GLY A CA 1
ATOM 4350 C C . GLY A 1 597 ? 31.577 8.795 -26.883 1.00 91.06 597 GLY A C 1
ATOM 4351 O O . GLY A 1 597 ? 32.076 7.945 -26.140 1.00 91.06 597 GLY A O 1
ATOM 4352 N N . THR A 1 598 ? 31.653 10.096 -26.618 1.00 90.06 598 THR A N 1
ATOM 4353 C CA . THR A 1 598 ? 32.295 10.651 -25.428 1.00 90.06 598 THR A CA 1
ATOM 4354 C C . THR A 1 598 ? 31.348 10.715 -24.230 1.00 90.06 598 THR A C 1
ATOM 4356 O O . THR A 1 598 ? 30.181 11.085 -24.346 1.00 90.06 598 THR A O 1
ATOM 4359 N N . ASP A 1 599 ? 31.867 10.419 -23.035 1.00 89.38 599 ASP A N 1
ATOM 4360 C CA . ASP A 1 599 ? 31.155 10.599 -21.764 1.00 89.38 599 ASP A CA 1
ATOM 4361 C C . ASP A 1 599 ? 31.420 11.967 -21.116 1.00 89.38 599 ASP A C 1
ATOM 4363 O O . ASP A 1 599 ? 30.851 12.278 -20.070 1.00 89.38 599 ASP A O 1
ATOM 4367 N N . ALA A 1 600 ? 32.254 12.817 -21.730 1.00 92.81 600 ALA A N 1
ATOM 4368 C CA . ALA A 1 600 ? 32.503 14.175 -21.248 1.00 92.81 600 ALA A CA 1
ATOM 4369 C C . ALA A 1 600 ? 31.212 15.003 -21.054 1.00 92.81 600 ALA A C 1
ATOM 4371 O O . ALA A 1 600 ? 31.127 15.734 -20.062 1.00 92.81 600 ALA A O 1
ATOM 4372 N N . PRO A 1 601 ? 30.174 14.886 -21.912 1.00 95.50 601 PRO A N 1
ATOM 4373 C CA . PRO A 1 601 ? 28.886 15.531 -21.679 1.00 95.50 601 PRO A CA 1
ATOM 4374 C C . PRO A 1 601 ? 28.155 15.087 -20.414 1.00 95.50 601 PRO A C 1
ATOM 4376 O O . PRO A 1 601 ? 27.244 15.800 -20.006 1.00 95.50 601 PRO A O 1
ATOM 4379 N N . PHE A 1 602 ? 28.533 13.956 -19.811 1.00 95.38 602 PHE A N 1
ATOM 4380 C CA . PHE A 1 602 ? 27.929 13.389 -18.599 1.00 95.38 602 PHE A CA 1
ATOM 4381 C C . PHE A 1 602 ? 28.685 13.798 -17.320 1.00 95.38 602 PHE A C 1
ATOM 4383 O O . PHE A 1 602 ? 28.457 13.260 -16.235 1.00 95.38 602 PHE A O 1
ATOM 4390 N N . ASP A 1 603 ? 29.640 14.731 -17.423 1.00 96.38 603 ASP A N 1
ATOM 4391 C CA . ASP A 1 603 ? 30.402 15.221 -16.276 1.00 96.38 603 ASP A CA 1
ATOM 4392 C C . ASP A 1 603 ? 29.495 15.966 -15.274 1.00 96.38 603 ASP A C 1
ATOM 4394 O O . ASP A 1 603 ? 28.793 16.914 -15.655 1.00 96.38 603 ASP A O 1
ATOM 4398 N N . PRO A 1 604 ? 29.538 15.611 -13.973 1.00 91.12 604 PRO A N 1
ATOM 4399 C CA . PRO A 1 604 ? 28.648 16.191 -12.974 1.00 91.12 604 PRO A CA 1
ATOM 4400 C C . PRO A 1 604 ? 28.804 17.709 -12.858 1.00 91.12 604 PRO A C 1
ATOM 4402 O O . PRO A 1 604 ? 27.824 18.390 -12.568 1.00 91.12 604 PRO A O 1
ATOM 4405 N N . ARG A 1 605 ? 29.982 18.279 -13.153 1.00 97.56 605 ARG A N 1
ATOM 4406 C CA . ARG A 1 605 ? 30.199 19.734 -13.100 1.00 97.56 605 ARG A CA 1
ATOM 4407 C C . ARG A 1 605 ? 29.336 20.473 -14.121 1.00 97.56 605 ARG A C 1
ATOM 4409 O O . ARG A 1 605 ? 28.820 21.543 -13.814 1.00 97.56 605 ARG A O 1
ATOM 4416 N N . ILE A 1 606 ? 29.130 19.902 -15.312 1.00 98.00 606 ILE A N 1
ATOM 4417 C CA . ILE A 1 606 ? 28.266 20.493 -16.350 1.00 98.00 606 ILE A CA 1
ATOM 4418 C C . ILE A 1 606 ? 26.824 20.562 -15.840 1.00 98.00 606 ILE A C 1
ATOM 4420 O O . ILE A 1 606 ? 26.136 21.571 -15.997 1.00 98.00 606 ILE A O 1
ATOM 4424 N N . HIS A 1 607 ? 26.359 19.481 -15.220 1.00 97.19 607 HIS A N 1
ATOM 4425 C CA . HIS A 1 607 ? 24.975 19.347 -14.779 1.00 97.19 607 HIS A CA 1
ATOM 4426 C C . HIS A 1 607 ? 24.691 20.152 -13.509 1.00 97.19 607 HIS A C 1
ATOM 4428 O O . HIS A 1 607 ? 23.669 20.833 -13.440 1.00 97.19 607 HIS A O 1
ATOM 4434 N N . GLN A 1 608 ? 25.631 20.174 -12.562 1.00 93.31 608 GLN A N 1
ATOM 4435 C CA . GLN A 1 608 ? 25.569 21.001 -11.355 1.00 93.31 608 GLN A CA 1
ATOM 4436 C C . GLN A 1 608 ? 25.501 22.498 -11.686 1.00 93.31 608 GLN A C 1
ATOM 4438 O O . GLN A 1 608 ? 24.770 23.238 -11.029 1.00 93.31 608 GLN A O 1
ATOM 4443 N N . LEU A 1 609 ? 26.199 22.953 -12.736 1.00 97.31 609 LEU A N 1
ATOM 4444 C CA . LEU A 1 609 ? 26.104 24.342 -13.196 1.00 97.31 609 LEU A CA 1
ATOM 4445 C C . LEU A 1 609 ? 24.721 24.684 -13.768 1.00 97.31 609 LEU A C 1
ATOM 4447 O O . LEU A 1 609 ? 24.258 25.809 -13.580 1.00 97.31 609 LEU A O 1
ATOM 4451 N N . ARG A 1 610 ? 24.050 23.730 -14.434 1.00 97.31 610 ARG A N 1
ATOM 4452 C CA . ARG A 1 610 ? 22.714 23.933 -15.025 1.00 97.31 610 ARG A CA 1
ATOM 4453 C C . ARG A 1 610 ? 21.553 23.708 -14.041 1.00 97.31 610 ARG A C 1
ATOM 4455 O O . ARG A 1 610 ? 20.507 24.316 -14.227 1.00 97.31 610 ARG A O 1
ATOM 4462 N N . ARG A 1 611 ? 21.760 22.926 -12.973 1.00 95.31 611 ARG A N 1
ATOM 4463 C CA . ARG A 1 611 ? 20.899 22.797 -11.772 1.00 95.31 611 ARG A CA 1
ATOM 4464 C C . ARG A 1 611 ? 19.575 22.032 -11.909 1.00 95.31 611 ARG A C 1
ATOM 4466 O O . ARG A 1 611 ? 18.824 21.999 -10.941 1.00 95.31 611 ARG A O 1
ATOM 4473 N N . HIS A 1 612 ? 19.278 21.400 -13.043 1.00 96.88 612 HIS A N 1
ATOM 4474 C CA . HIS A 1 612 ? 18.071 20.568 -13.155 1.00 96.88 612 HIS A CA 1
ATOM 4475 C C . HIS A 1 612 ? 18.277 19.206 -12.463 1.00 96.88 612 HIS A C 1
ATOM 4477 O O . HIS A 1 612 ? 19.208 18.491 -12.850 1.00 96.88 612 HIS A O 1
ATOM 4483 N N . PRO A 1 613 ? 17.447 18.826 -11.470 1.00 80.38 613 PRO A N 1
ATOM 4484 C CA . PRO A 1 613 ? 17.630 17.590 -10.708 1.00 80.38 613 PRO A CA 1
ATOM 4485 C C . PRO A 1 613 ? 17.597 16.328 -11.571 1.00 80.38 613 PRO A C 1
ATOM 4487 O O . PRO A 1 613 ? 18.489 15.487 -11.445 1.00 80.38 613 PRO A O 1
ATOM 4490 N N . GLY A 1 614 ? 16.626 16.203 -12.482 1.00 87.25 614 GLY A N 1
ATOM 4491 C CA . GLY A 1 614 ? 16.530 15.048 -13.368 1.00 87.25 614 GLY A CA 1
ATOM 4492 C C . GLY A 1 614 ? 17.744 14.926 -14.284 1.00 87.25 614 GLY A C 1
ATOM 4493 O O . GLY A 1 614 ? 18.302 13.842 -14.441 1.00 87.25 614 GLY A O 1
ATOM 4494 N N . GLN A 1 615 ? 18.235 16.051 -14.814 1.00 97.88 615 GLN A N 1
ATOM 4495 C CA . GLN A 1 615 ? 19.444 16.073 -15.642 1.00 97.88 615 GLN A CA 1
ATOM 4496 C C . GLN A 1 615 ? 20.689 15.613 -14.872 1.00 97.88 615 GLN A C 1
ATOM 4498 O O . GLN A 1 615 ? 21.516 14.891 -15.428 1.00 97.88 615 GLN A O 1
ATOM 4503 N N . ILE A 1 616 ? 20.839 16.037 -13.614 1.00 88.75 616 ILE A N 1
ATOM 4504 C CA . ILE A 1 616 ? 21.953 15.612 -12.756 1.00 88.75 616 ILE A CA 1
ATOM 4505 C C . ILE A 1 616 ? 21.897 14.095 -12.543 1.00 88.75 616 ILE A C 1
ATOM 4507 O O . ILE A 1 616 ? 22.893 13.418 -12.794 1.00 88.75 616 ILE A O 1
ATOM 4511 N N . ALA A 1 617 ? 20.727 13.569 -12.166 1.00 72.81 617 ALA A N 1
ATOM 4512 C CA . ALA A 1 617 ? 20.529 12.143 -11.909 1.00 72.81 617 ALA A CA 1
ATOM 4513 C C . ALA A 1 617 ? 20.798 11.278 -13.152 1.00 72.81 617 ALA A C 1
ATOM 4515 O O . ALA A 1 617 ? 21.491 10.261 -13.075 1.00 72.81 617 ALA A O 1
ATOM 4516 N N . VAL A 1 618 ? 20.305 11.698 -14.321 1.00 92.31 618 VAL A N 1
ATOM 4517 C CA . VAL A 1 618 ? 20.547 10.975 -15.576 1.00 92.31 618 VAL A CA 1
ATOM 4518 C C . VAL A 1 618 ? 22.021 11.011 -15.970 1.00 92.31 618 VAL A C 1
ATOM 4520 O O . VAL A 1 618 ? 22.567 9.981 -16.361 1.00 92.31 618 VAL A O 1
ATOM 4523 N N . GLY A 1 619 ? 22.682 12.168 -15.863 1.00 94.56 619 GLY A N 1
ATOM 4524 C CA . GLY A 1 619 ? 24.106 12.282 -16.183 1.00 94.56 619 GLY A CA 1
ATOM 4525 C C . GLY A 1 619 ? 24.969 11.355 -15.325 1.00 94.56 619 GLY A C 1
ATOM 4526 O O . GLY A 1 619 ? 25.824 10.640 -15.846 1.00 94.56 619 GLY A O 1
ATOM 4527 N N . GLU A 1 620 ? 24.691 11.295 -14.021 1.00 83.38 620 GLU A N 1
ATOM 4528 C CA . GLU A 1 620 ? 25.355 10.367 -13.101 1.00 83.38 620 GLU A CA 1
ATOM 4529 C C . GLU A 1 620 ? 25.088 8.896 -13.451 1.00 83.38 620 GLU A C 1
ATOM 4531 O O . GLU A 1 620 ? 26.014 8.077 -13.446 1.00 83.38 620 GLU A O 1
ATOM 4536 N N . THR A 1 621 ? 23.846 8.568 -13.812 1.00 81.88 621 THR A N 1
ATOM 4537 C CA . THR A 1 621 ? 23.443 7.206 -14.189 1.00 81.88 621 THR A CA 1
ATOM 4538 C C . THR A 1 621 ? 24.172 6.741 -15.449 1.00 81.88 621 THR A C 1
ATOM 4540 O O . THR A 1 621 ? 24.825 5.701 -15.427 1.00 81.88 621 THR A O 1
ATOM 4543 N N . LEU A 1 622 ? 24.145 7.532 -16.527 1.00 94.31 622 LEU A N 1
ATOM 4544 C CA . LEU A 1 622 ? 24.825 7.205 -17.788 1.00 94.31 622 LEU A CA 1
ATOM 4545 C C . LEU A 1 622 ? 26.339 7.065 -17.593 1.00 94.31 622 LEU A C 1
ATOM 4547 O O . LEU A 1 622 ? 26.951 6.113 -18.075 1.00 94.31 622 LEU A O 1
ATOM 4551 N N . ARG A 1 623 ? 26.950 7.970 -16.821 1.00 91.81 623 ARG A N 1
ATOM 4552 C CA . ARG A 1 623 ? 28.375 7.884 -16.477 1.00 91.81 623 ARG A CA 1
ATOM 4553 C C . ARG A 1 623 ? 28.706 6.607 -15.703 1.00 91.81 623 ARG A C 1
ATOM 4555 O O . ARG A 1 623 ? 29.775 6.034 -15.897 1.00 91.81 623 ARG A O 1
ATOM 4562 N N . THR A 1 624 ? 27.819 6.183 -14.809 1.00 79.38 624 THR A N 1
ATOM 4563 C CA . THR A 1 624 ? 27.994 4.953 -14.031 1.00 79.38 624 THR A CA 1
ATOM 4564 C C . THR A 1 624 ? 27.852 3.719 -14.910 1.00 79.38 624 THR A C 1
ATOM 4566 O O . THR A 1 624 ? 28.689 2.826 -14.818 1.00 79.38 624 THR A O 1
ATOM 4569 N N . LEU A 1 625 ? 26.873 3.706 -15.818 1.00 83.44 625 LEU A N 1
ATOM 4570 C CA . LEU A 1 625 ? 26.685 2.623 -16.779 1.00 83.44 625 LEU A CA 1
ATOM 4571 C C . LEU A 1 625 ? 27.902 2.428 -17.691 1.00 83.44 625 LEU A C 1
ATOM 4573 O O . LEU A 1 625 ? 28.223 1.291 -17.988 1.00 83.44 625 LEU A O 1
ATOM 4577 N N . MET A 1 626 ? 28.614 3.485 -18.093 1.00 93.31 626 MET A N 1
ATOM 4578 C CA . MET A 1 626 ? 29.792 3.409 -18.987 1.00 93.31 626 MET A CA 1
ATOM 4579 C C . MET A 1 626 ? 31.145 3.472 -18.253 1.00 93.31 626 MET A C 1
ATOM 4581 O O . MET A 1 626 ? 32.202 3.746 -18.846 1.00 93.31 626 MET A O 1
ATOM 4585 N N . ARG A 1 627 ? 31.139 3.263 -16.933 1.00 88.00 627 ARG A N 1
ATOM 4586 C CA . ARG A 1 627 ? 32.368 3.249 -16.137 1.00 88.00 627 ARG A CA 1
ATOM 4587 C C . ARG A 1 627 ? 33.279 2.115 -16.614 1.00 88.00 627 ARG A C 1
ATOM 4589 O O . ARG A 1 627 ? 32.807 1.024 -16.896 1.00 88.00 627 ARG A O 1
ATOM 4596 N N . ASP A 1 628 ? 34.567 2.420 -16.750 1.00 90.38 628 ASP A N 1
ATOM 4597 C CA . ASP A 1 628 ? 35.624 1.474 -17.137 1.00 90.38 628 ASP A CA 1
ATOM 4598 C C . ASP A 1 628 ? 35.464 0.779 -18.508 1.00 90.38 628 ASP A C 1
ATOM 4600 O O . ASP A 1 628 ? 36.224 -0.127 -18.830 1.00 90.38 628 ASP A O 1
ATOM 4604 N N . SER A 1 629 ? 34.561 1.261 -19.372 1.00 93.69 629 SER A N 1
ATOM 4605 C CA . SER A 1 629 ? 34.441 0.774 -20.754 1.00 93.69 629 SER A CA 1
ATOM 4606 C C . SER A 1 629 ? 35.687 1.073 -21.604 1.00 93.69 629 SER A C 1
ATOM 4608 O O . SER A 1 629 ? 36.105 2.234 -21.736 1.00 93.69 629 SER A O 1
ATOM 4610 N N . ALA A 1 630 ? 36.225 0.037 -22.257 1.00 92.06 630 ALA A N 1
ATOM 4611 C CA . ALA A 1 630 ? 37.317 0.157 -23.219 1.00 92.06 630 ALA A CA 1
ATOM 4612 C C . ALA A 1 630 ? 36.841 0.677 -24.586 1.00 92.06 630 ALA A C 1
ATOM 4614 O O . ALA A 1 630 ? 37.550 1.463 -25.218 1.00 92.06 630 ALA A O 1
ATOM 4615 N N . ILE A 1 631 ? 35.629 0.307 -25.025 1.00 91.12 631 ILE A N 1
ATOM 4616 C CA . ILE A 1 631 ? 35.002 0.862 -26.237 1.00 91.12 631 ILE A CA 1
ATOM 4617 C C . ILE A 1 631 ? 34.884 2.379 -26.103 1.00 91.12 631 ILE A C 1
ATOM 4619 O O . ILE A 1 631 ? 35.382 3.115 -26.956 1.00 91.12 631 ILE A O 1
ATOM 4623 N N . ARG A 1 632 ? 34.314 2.867 -24.999 1.00 88.25 632 ARG A N 1
ATOM 4624 C CA . ARG A 1 632 ? 34.248 4.300 -24.729 1.00 88.25 632 ARG A CA 1
ATOM 4625 C C . ARG A 1 632 ? 35.639 4.885 -24.583 1.00 88.25 632 ARG A C 1
ATOM 4627 O O . ARG A 1 632 ? 35.878 5.940 -25.144 1.00 88.25 632 ARG A O 1
ATOM 4634 N N . ALA A 1 633 ? 36.582 4.265 -23.873 1.00 86.88 633 ALA A N 1
ATOM 4635 C CA . ALA A 1 633 ? 37.931 4.830 -23.747 1.00 86.88 633 ALA A CA 1
ATOM 4636 C C . ALA A 1 633 ? 38.636 5.032 -25.105 1.00 86.88 633 ALA A C 1
ATOM 4638 O O . ALA A 1 633 ? 39.420 5.972 -25.234 1.00 86.88 633 ALA A O 1
ATOM 4639 N N . SER A 1 634 ? 38.309 4.218 -26.117 1.00 86.00 634 SER A N 1
ATOM 4640 C CA . SER A 1 634 ? 38.944 4.256 -27.441 1.00 86.00 634 SER A CA 1
ATOM 4641 C C . SER A 1 634 ? 38.712 5.538 -28.250 1.00 86.00 634 SER A C 1
ATOM 4643 O O . SER A 1 634 ? 39.469 5.786 -29.179 1.00 86.00 634 SER A O 1
ATOM 4645 N N . HIS A 1 635 ? 37.728 6.379 -27.899 1.00 82.12 635 HIS A N 1
ATOM 4646 C CA . HIS A 1 635 ? 37.502 7.659 -28.595 1.00 82.12 635 HIS A CA 1
ATOM 4647 C C . HIS A 1 635 ? 38.511 8.757 -28.214 1.00 82.12 635 HIS A C 1
ATOM 4649 O O . HIS A 1 635 ? 38.513 9.828 -28.815 1.00 82.12 635 HIS A O 1
ATOM 4655 N N . ARG A 1 636 ? 39.316 8.560 -27.159 1.00 79.88 636 ARG A N 1
ATOM 4656 C CA . ARG A 1 636 ? 40.177 9.625 -26.609 1.00 79.88 636 ARG A CA 1
ATOM 4657 C C . ARG A 1 636 ? 41.352 9.984 -27.514 1.00 79.88 636 ARG A C 1
ATOM 4659 O O . ARG A 1 636 ? 41.807 11.125 -27.468 1.00 79.88 636 ARG A O 1
ATOM 4666 N N . ASP A 1 637 ? 41.808 9.025 -28.311 1.00 74.00 637 ASP A N 1
ATOM 4667 C CA . ASP A 1 637 ? 42.966 9.142 -29.188 1.00 74.00 637 ASP A CA 1
ATOM 4668 C C . ASP A 1 637 ? 42.512 8.957 -30.647 1.00 74.00 637 ASP A C 1
ATOM 4670 O O . ASP A 1 637 ? 41.696 8.087 -30.940 1.00 74.00 637 ASP A O 1
ATOM 4674 N N . ASP A 1 638 ? 43.020 9.789 -31.563 1.00 69.75 638 ASP A N 1
ATOM 4675 C CA . ASP A 1 638 ? 42.767 9.720 -33.015 1.00 69.75 638 ASP A CA 1
ATOM 4676 C C . ASP A 1 638 ? 41.287 9.765 -33.477 1.00 69.75 638 ASP A C 1
ATOM 4678 O O . ASP A 1 638 ? 40.973 9.364 -34.601 1.00 69.75 638 ASP A O 1
ATOM 4682 N N . ASP A 1 639 ? 40.371 10.322 -32.673 1.00 77.94 639 ASP A N 1
ATOM 4683 C CA . ASP A 1 639 ? 38.991 10.601 -33.099 1.00 77.94 639 ASP A CA 1
ATOM 4684 C C . ASP A 1 639 ? 38.888 11.973 -33.804 1.00 77.94 639 ASP A C 1
ATOM 4686 O O . ASP A 1 639 ? 39.091 13.018 -33.175 1.00 77.94 639 ASP A O 1
ATOM 4690 N N . PRO A 1 640 ? 38.561 12.028 -35.112 1.00 74.31 640 PRO A N 1
ATOM 4691 C CA . PRO A 1 640 ? 38.409 13.293 -35.831 1.00 74.31 640 PRO A CA 1
ATOM 4692 C C . PRO A 1 640 ? 37.152 14.080 -35.418 1.00 74.31 640 PRO A C 1
ATOM 4694 O O . PRO A 1 640 ? 36.987 15.234 -35.831 1.00 74.31 640 PRO A O 1
ATOM 4697 N N . ARG A 1 641 ? 36.235 13.482 -34.642 1.00 80.75 641 ARG A N 1
ATOM 4698 C CA . ARG A 1 641 ? 34.996 14.124 -34.193 1.00 80.75 641 ARG A CA 1
ATOM 4699 C C . ARG A 1 641 ? 35.280 15.059 -33.023 1.00 80.75 641 ARG A C 1
ATOM 4701 O O . ARG A 1 641 ? 35.792 14.672 -31.982 1.00 80.75 641 ARG A O 1
ATOM 4708 N N . VAL A 1 642 ? 34.864 16.316 -33.172 1.00 78.31 642 VAL A N 1
ATOM 4709 C CA . VAL A 1 642 ? 34.970 17.324 -32.100 1.00 78.31 642 VAL A CA 1
ATOM 4710 C C . VAL A 1 642 ? 33.800 17.224 -31.114 1.00 78.31 642 VAL A C 1
ATOM 4712 O O . VAL A 1 642 ? 33.935 17.572 -29.943 1.00 78.31 642 VAL A O 1
ATOM 4715 N N . GLN A 1 643 ? 32.625 16.797 -31.585 1.00 85.62 643 GLN A N 1
ATOM 4716 C CA . GLN A 1 643 ? 31.417 16.655 -30.775 1.00 85.62 643 GLN A CA 1
ATOM 4717 C C . GLN A 1 643 ? 30.543 15.523 -31.303 1.00 85.62 643 GLN A C 1
ATOM 4719 O O . GLN A 1 643 ? 30.334 15.422 -32.511 1.00 85.62 643 GLN A O 1
ATOM 4724 N N . ASP A 1 644 ? 29.924 14.783 -30.386 1.00 91.75 644 ASP A N 1
ATOM 4725 C CA . ASP A 1 644 ? 28.874 13.836 -30.744 1.00 91.75 644 ASP A CA 1
ATOM 4726 C C . ASP A 1 644 ? 27.565 14.538 -31.152 1.00 91.75 644 ASP A C 1
ATOM 4728 O O . ASP A 1 644 ? 27.270 15.654 -30.667 1.00 91.75 644 ASP A O 1
ATOM 4732 N N . PRO A 1 645 ? 26.738 13.866 -31.982 1.00 94.19 645 PRO A N 1
ATOM 4733 C CA . PRO A 1 645 ? 25.359 14.258 -32.243 1.00 94.19 645 PRO A CA 1
ATOM 4734 C C . PRO A 1 645 ? 24.543 14.419 -30.956 1.00 94.19 645 PRO A C 1
ATOM 4736 O O . PRO A 1 645 ? 24.786 13.768 -29.936 1.00 94.19 645 PRO A O 1
ATOM 4739 N N . TYR A 1 646 ? 23.515 15.268 -31.004 1.00 97.69 646 TYR A N 1
ATOM 4740 C CA . TYR A 1 646 ? 22.689 15.563 -29.829 1.00 97.69 646 TYR A CA 1
ATOM 4741 C C . TYR A 1 646 ? 21.957 14.338 -29.270 1.00 97.69 646 TYR A C 1
ATOM 4743 O O . TYR A 1 646 ? 21.745 14.285 -28.064 1.00 97.69 646 TYR A O 1
ATOM 4751 N N . CYS A 1 647 ? 21.623 13.338 -30.090 1.00 97.06 647 CYS A N 1
ATOM 4752 C CA . CYS A 1 647 ? 20.973 12.118 -29.604 1.00 97.06 647 CYS A CA 1
ATOM 4753 C C . CYS A 1 647 ? 21.845 11.312 -28.620 1.00 97.06 647 CYS A C 1
ATOM 4755 O O . CYS A 1 647 ? 21.289 10.585 -27.802 1.00 97.06 647 CYS A O 1
ATOM 4757 N N . LEU A 1 648 ? 23.174 11.501 -28.637 1.00 96.56 648 LEU A N 1
ATOM 4758 C CA . LEU A 1 648 ? 24.107 10.972 -27.636 1.00 96.56 648 LEU A CA 1
ATOM 4759 C C . LEU A 1 648 ? 24.433 12.017 -26.564 1.00 96.56 648 LEU A C 1
ATOM 4761 O O . LEU A 1 648 ? 24.259 11.791 -25.367 1.00 96.56 648 LEU A O 1
ATOM 4765 N N . ARG A 1 649 ? 24.874 13.201 -26.993 1.00 97.44 649 ARG A N 1
ATOM 4766 C CA . ARG A 1 649 ? 25.415 14.232 -26.100 1.00 97.44 649 ARG A CA 1
ATOM 4767 C C . ARG A 1 649 ? 24.371 14.895 -25.207 1.00 97.44 649 ARG A C 1
ATOM 4769 O O . ARG A 1 649 ? 24.698 15.311 -24.098 1.00 97.44 649 ARG A O 1
ATOM 4776 N N . CYS A 1 650 ? 23.138 15.025 -25.691 1.00 98.44 650 CYS A N 1
ATOM 4777 C CA . CYS A 1 650 ? 22.055 15.693 -24.975 1.00 98.44 650 CYS A CA 1
ATOM 4778 C C . CYS A 1 650 ? 21.162 14.715 -24.190 1.00 98.44 650 CYS A C 1
ATOM 4780 O O . CYS A 1 650 ? 20.101 15.126 -23.718 1.00 98.44 650 CYS A O 1
ATOM 4782 N N . GLN A 1 651 ? 21.573 13.447 -24.030 1.00 98.50 651 GLN A N 1
ATOM 4783 C CA . GLN A 1 651 ? 20.818 12.455 -23.257 1.00 98.50 651 GLN A CA 1
ATOM 4784 C C . GLN A 1 651 ? 20.477 12.939 -21.836 1.00 98.50 651 GLN A C 1
ATOM 4786 O O . GLN A 1 651 ? 19.292 12.906 -21.505 1.00 98.50 651 GLN A O 1
ATOM 4791 N N . PRO A 1 652 ? 21.416 13.477 -21.020 1.00 98.50 652 PRO A N 1
ATOM 4792 C CA . PRO A 1 652 ? 21.073 14.007 -19.700 1.00 98.50 652 PRO A CA 1
ATOM 4793 C C . PRO A 1 652 ? 20.013 15.099 -19.744 1.00 98.50 652 PRO A C 1
ATOM 4795 O O . PRO A 1 652 ? 19.154 15.167 -18.878 1.00 98.50 652 PRO A O 1
ATOM 4798 N N . GLN A 1 653 ? 20.073 15.984 -20.735 1.00 98.69 653 GLN A N 1
ATOM 4799 C CA . GLN A 1 653 ? 19.197 17.141 -20.838 1.00 98.69 653 GLN A CA 1
ATOM 4800 C C . GLN A 1 653 ? 17.773 16.724 -21.220 1.00 98.69 653 GLN A C 1
ATOM 4802 O O . GLN A 1 653 ? 16.825 17.224 -20.624 1.00 98.69 653 GLN A O 1
ATOM 4807 N N . VAL A 1 654 ? 17.628 15.822 -22.197 1.00 98.75 654 VAL A N 1
ATOM 4808 C CA . VAL A 1 654 ? 16.320 15.354 -22.682 1.00 98.75 654 VAL A CA 1
ATOM 4809 C C . VAL A 1 654 ? 15.707 14.370 -21.693 1.00 98.75 654 VAL A C 1
ATOM 4811 O O . VAL A 1 654 ? 14.624 14.617 -21.173 1.00 98.75 654 VAL A O 1
ATOM 4814 N N . MET A 1 655 ? 16.427 13.302 -21.347 1.00 98.56 655 MET A N 1
ATOM 4815 C CA . MET A 1 655 ? 15.927 12.287 -20.415 1.00 98.56 655 MET A CA 1
ATOM 4816 C C . MET A 1 655 ? 15.808 12.846 -18.989 1.00 98.56 655 MET A C 1
ATOM 4818 O O . MET A 1 655 ? 14.926 12.455 -18.235 1.00 98.56 655 MET A O 1
ATOM 4822 N N . GLY A 1 656 ? 16.638 13.819 -18.608 1.00 97.81 656 GLY A N 1
ATOM 4823 C CA . GLY A 1 656 ? 16.478 14.523 -17.338 1.00 97.81 656 GLY A CA 1
ATOM 4824 C C . GLY A 1 656 ? 15.201 15.358 -17.268 1.00 97.81 656 GLY A C 1
ATOM 4825 O O . GLY A 1 656 ? 14.534 15.347 -16.239 1.00 97.81 656 GLY A O 1
ATOM 4826 N N . ALA A 1 657 ? 14.828 16.034 -18.360 1.00 98.56 657 ALA A N 1
ATOM 4827 C CA . ALA A 1 657 ? 13.554 16.751 -18.441 1.00 98.56 657 ALA A CA 1
ATOM 4828 C C . ALA A 1 657 ? 12.358 15.787 -18.399 1.00 98.56 657 ALA A C 1
ATOM 4830 O O . ALA A 1 657 ? 11.375 16.066 -17.719 1.00 98.56 657 ALA A O 1
ATOM 4831 N N . VAL A 1 658 ? 12.470 14.632 -19.063 1.00 98.56 658 VAL A N 1
ATOM 4832 C CA . VAL A 1 658 ? 11.494 13.536 -18.967 1.00 98.56 658 VAL A CA 1
ATOM 4833 C C . VAL A 1 658 ? 11.320 13.081 -17.516 1.00 98.56 658 VAL A C 1
ATOM 4835 O O . VAL A 1 658 ? 10.194 13.009 -17.039 1.00 98.56 658 VAL A O 1
ATOM 4838 N N . LEU A 1 659 ? 12.412 12.824 -16.791 1.00 93.69 659 LEU A N 1
ATOM 4839 C CA . LEU A 1 659 ? 12.354 12.390 -15.392 1.00 93.69 659 LEU A CA 1
ATOM 4840 C C . LEU A 1 659 ? 11.667 13.424 -14.488 1.00 93.69 659 LEU A C 1
ATOM 4842 O O . LEU A 1 659 ? 10.864 13.060 -13.631 1.00 93.69 659 LEU A O 1
ATOM 4846 N N . ASP A 1 660 ? 11.967 14.708 -14.681 1.00 93.38 660 ASP A N 1
ATOM 4847 C CA . ASP A 1 660 ? 11.330 15.780 -13.916 1.00 93.38 660 ASP A CA 1
ATOM 4848 C C . ASP A 1 660 ? 9.825 15.902 -14.253 1.00 93.38 660 ASP A C 1
ATOM 4850 O O . ASP A 1 660 ? 9.018 16.089 -13.341 1.00 93.38 660 ASP A O 1
ATOM 4854 N N . LEU A 1 661 ? 9.423 15.704 -15.519 1.00 97.12 661 LEU A N 1
ATOM 4855 C CA . LEU A 1 661 ? 8.007 15.643 -15.923 1.00 97.12 661 LEU A CA 1
ATOM 4856 C C . LEU A 1 661 ? 7.265 14.463 -15.284 1.00 97.12 661 LEU A C 1
ATOM 4858 O O . LEU A 1 661 ? 6.168 14.649 -14.760 1.00 97.12 661 LEU A O 1
ATOM 4862 N N . LEU A 1 662 ? 7.855 13.262 -15.299 1.00 89.31 662 LEU A N 1
ATOM 4863 C CA . LEU A 1 662 ? 7.242 12.070 -14.701 1.00 89.31 662 LEU A CA 1
ATOM 4864 C C . LEU A 1 662 ? 7.048 12.242 -13.191 1.00 89.31 662 LEU A C 1
ATOM 4866 O O . LEU A 1 662 ? 5.977 11.934 -12.678 1.00 89.31 662 LEU A O 1
ATOM 4870 N N . ARG A 1 663 ? 8.032 12.820 -12.490 1.00 85.75 663 ARG A N 1
ATOM 4871 C CA . ARG A 1 663 ? 7.911 13.147 -11.059 1.00 85.75 663 ARG A CA 1
ATOM 4872 C C . ARG A 1 663 ? 6.780 14.133 -10.787 1.00 85.75 663 ARG A C 1
ATOM 4874 O O . ARG A 1 663 ? 6.003 13.923 -9.864 1.00 85.75 663 ARG A O 1
ATOM 4881 N N . GLN A 1 664 ? 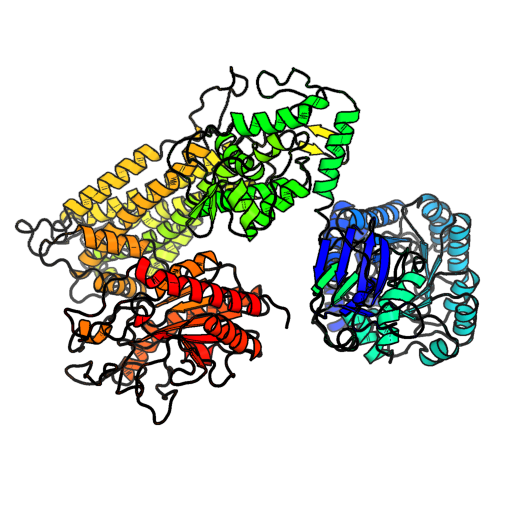6.665 15.186 -11.595 1.00 92.31 664 GLN A N 1
ATOM 4882 C CA . GLN A 1 664 ? 5.593 16.172 -11.449 1.00 92.31 664 GLN A CA 1
ATOM 4883 C C . GLN A 1 664 ? 4.204 15.554 -11.675 1.00 92.31 664 GLN A C 1
ATOM 4885 O O . GLN A 1 664 ? 3.272 15.824 -10.909 1.00 92.31 664 GLN A O 1
ATOM 4890 N N . ALA A 1 665 ? 4.067 14.724 -12.711 1.00 94.50 665 ALA A N 1
ATOM 4891 C CA . ALA A 1 665 ? 2.842 13.981 -12.976 1.00 94.50 665 ALA A CA 1
ATOM 4892 C C . ALA A 1 665 ? 2.518 13.026 -11.815 1.00 94.50 665 ALA A C 1
ATOM 4894 O O . ALA A 1 665 ? 1.388 13.028 -11.335 1.00 94.50 665 ALA A O 1
ATOM 4895 N N . GLY A 1 666 ? 3.515 12.296 -11.304 1.00 83.06 666 GLY A N 1
ATOM 4896 C CA . GLY A 1 666 ? 3.389 11.415 -10.141 1.00 83.06 666 GLY A CA 1
ATOM 4897 C C . GLY A 1 666 ? 2.847 12.129 -8.904 1.00 83.06 666 GLY A C 1
ATOM 4898 O O . GLY A 1 666 ? 1.828 11.705 -8.369 1.00 83.06 666 GLY A O 1
ATOM 4899 N N . THR A 1 667 ? 3.434 13.265 -8.511 1.00 81.62 667 THR A N 1
ATOM 4900 C CA . THR A 1 667 ? 2.946 14.069 -7.371 1.00 81.62 667 THR A CA 1
ATOM 4901 C C . THR A 1 667 ? 1.489 14.514 -7.553 1.00 81.62 667 THR A C 1
ATOM 4903 O O . THR A 1 667 ? 0.701 14.529 -6.604 1.00 81.62 667 THR A O 1
ATOM 4906 N N . THR A 1 668 ? 1.115 14.892 -8.779 1.00 90.75 668 THR A N 1
ATOM 4907 C CA . THR A 1 668 ? -0.247 15.344 -9.099 1.00 90.75 668 THR A CA 1
ATOM 4908 C C . THR A 1 668 ? -1.240 14.186 -8.993 1.00 90.75 668 THR A C 1
ATOM 4910 O O . THR A 1 668 ? -2.283 14.324 -8.357 1.00 90.75 668 THR A O 1
ATOM 4913 N N . LEU A 1 669 ? -0.900 13.028 -9.562 1.00 94.44 669 LEU A N 1
ATOM 4914 C CA . LEU A 1 669 ? -1.739 11.830 -9.525 1.00 94.44 669 LEU A CA 1
ATOM 4915 C C . LEU A 1 669 ? -1.846 11.235 -8.118 1.00 94.44 669 LEU A C 1
ATOM 4917 O O . LEU A 1 669 ? -2.912 10.748 -7.762 1.00 94.44 669 LEU A O 1
ATOM 4921 N N . GLU A 1 670 ? -0.793 11.306 -7.304 1.00 85.25 670 GLU A N 1
ATOM 4922 C CA . GLU A 1 670 ? -0.830 10.906 -5.893 1.00 85.25 670 GLU A CA 1
ATOM 4923 C C . GLU A 1 670 ? -1.803 11.779 -5.091 1.00 85.25 670 GLU A C 1
ATOM 4925 O O . GLU A 1 670 ? -2.601 11.266 -4.305 1.00 85.25 670 GLU A O 1
ATOM 4930 N N . THR A 1 671 ? -1.780 13.093 -5.322 1.00 85.50 671 THR A N 1
ATOM 4931 C CA . THR A 1 671 ? -2.720 14.023 -4.682 1.00 85.50 671 THR A CA 1
ATOM 4932 C C . THR A 1 671 ? -4.159 13.697 -5.083 1.00 85.50 671 THR A C 1
ATOM 4934 O O . THR A 1 671 ? -5.027 13.581 -4.220 1.00 85.50 671 THR A O 1
ATOM 4937 N N . GLU A 1 672 ? -4.408 13.489 -6.378 1.00 96.94 672 GLU A N 1
ATOM 4938 C CA . GLU A 1 672 ? -5.739 13.158 -6.892 1.00 96.94 672 GLU A CA 1
ATOM 4939 C C . GLU A 1 672 ? -6.239 11.796 -6.384 1.00 96.94 672 GLU A C 1
ATOM 4941 O O . GLU A 1 672 ? -7.395 11.662 -5.986 1.00 96.94 672 GLU A O 1
ATOM 4946 N N . ALA A 1 673 ? -5.367 10.784 -6.355 1.00 89.19 673 ALA A N 1
ATOM 4947 C CA . ALA A 1 673 ? -5.685 9.440 -5.877 1.00 89.19 673 ALA A CA 1
ATOM 4948 C C . ALA A 1 673 ? -6.158 9.430 -4.414 1.00 89.19 673 ALA A C 1
ATOM 4950 O O . ALA A 1 673 ? -6.985 8.599 -4.039 1.00 89.19 673 ALA A O 1
ATOM 4951 N N . ASN A 1 674 ? -5.659 10.373 -3.610 1.00 84.88 674 ASN A N 1
ATOM 4952 C CA . ASN A 1 674 ? -6.022 10.560 -2.207 1.00 84.88 674 ASN A CA 1
ATOM 4953 C C . ASN A 1 674 ? -7.083 11.658 -1.995 1.00 84.88 674 ASN A C 1
ATOM 4955 O O . ASN A 1 674 ? -7.356 12.027 -0.853 1.00 84.88 674 ASN A O 1
ATOM 4959 N N . GLY A 1 675 ? -7.678 12.206 -3.058 1.00 87.25 675 GLY A N 1
ATOM 4960 C CA . GLY A 1 675 ? -8.660 13.289 -2.992 1.00 87.25 675 GLY A CA 1
ATOM 4961 C C . GLY A 1 675 ? -10.124 12.830 -2.908 1.00 87.25 675 GLY A C 1
ATOM 4962 O O . GLY A 1 675 ? -10.481 11.685 -3.206 1.00 87.25 675 GLY A O 1
ATOM 4963 N N . VAL A 1 676 ? -11.013 13.764 -2.547 1.00 94.00 676 VAL A N 1
ATOM 4964 C CA . VAL A 1 676 ? -12.468 13.599 -2.708 1.00 94.00 676 VAL A CA 1
ATOM 4965 C C . VAL A 1 676 ? -12.923 14.337 -3.961 1.00 94.00 676 VAL A C 1
ATOM 4967 O O . VAL A 1 676 ? -12.959 15.569 -3.979 1.00 94.00 676 VAL A O 1
ATOM 4970 N N . SER A 1 677 ? -13.288 13.573 -4.991 1.00 95.12 677 SER A N 1
ATOM 4971 C CA . SER A 1 677 ? -13.707 14.091 -6.301 1.00 95.12 677 SER A CA 1
ATOM 4972 C C . SER A 1 677 ? -15.210 13.962 -6.584 1.00 95.12 677 SER A C 1
ATOM 4974 O O . SER A 1 677 ? -15.637 14.141 -7.715 1.00 95.12 677 SER A O 1
ATOM 4976 N N . ASP A 1 678 ? -16.022 13.665 -5.570 1.00 91.81 678 ASP A N 1
ATOM 4977 C CA . ASP A 1 678 ? -17.492 13.602 -5.653 1.00 91.81 678 ASP A CA 1
ATOM 4978 C C . ASP A 1 678 ? -18.151 15.003 -5.565 1.00 91.81 678 ASP A C 1
ATOM 4980 O O . ASP A 1 678 ? -17.509 15.993 -5.203 1.00 91.81 678 ASP A O 1
ATOM 4984 N N . ASN A 1 679 ? -19.451 15.091 -5.871 1.00 92.00 679 ASN A N 1
ATOM 4985 C CA . ASN A 1 679 ? -20.299 16.266 -5.698 1.00 92.00 679 ASN A CA 1
ATOM 4986 C C . ASN A 1 679 ? -21.803 15.917 -5.542 1.00 92.00 679 ASN A C 1
ATOM 4988 O O . ASN A 1 679 ? -22.310 15.077 -6.287 1.00 92.00 679 ASN A O 1
ATOM 4992 N N . PRO A 1 680 ? -22.570 16.623 -4.680 1.00 92.69 680 PRO A N 1
ATOM 4993 C CA . PRO A 1 680 ? -22.101 17.598 -3.692 1.00 92.69 680 PRO A CA 1
ATOM 4994 C C . PRO A 1 680 ? -21.298 16.925 -2.578 1.00 92.69 680 PRO A C 1
ATOM 4996 O O . PRO A 1 680 ? -21.435 15.723 -2.344 1.00 92.69 680 PRO A O 1
ATOM 4999 N N . LEU A 1 681 ? -20.467 17.701 -1.890 1.00 95.00 681 LEU A N 1
ATOM 5000 C CA . LEU A 1 681 ? -19.753 17.239 -0.704 1.00 95.00 681 LEU A CA 1
ATOM 5001 C C . LEU A 1 681 ? -20.634 17.418 0.530 1.00 95.00 681 LEU A C 1
ATOM 5003 O O . LEU A 1 681 ? -21.303 18.441 0.673 1.00 95.00 681 LEU A O 1
ATOM 5007 N N . ILE A 1 682 ? -20.633 16.419 1.403 1.00 94.75 682 ILE A N 1
ATOM 5008 C CA . ILE A 1 682 ? -21.404 16.400 2.644 1.00 94.75 682 ILE A CA 1
ATOM 5009 C C . ILE A 1 682 ? -20.485 16.763 3.804 1.00 94.75 682 ILE A C 1
ATOM 5011 O O . ILE A 1 682 ? -19.470 16.099 4.007 1.00 94.75 682 ILE A O 1
ATOM 5015 N N . PHE A 1 683 ? -20.875 17.786 4.561 1.00 90.00 683 PHE A N 1
ATOM 5016 C CA . PHE A 1 683 ? -20.203 18.262 5.768 1.00 90.00 683 PHE A CA 1
ATOM 5017 C C . PHE A 1 683 ? -21.088 17.941 6.971 1.00 90.00 683 PHE A C 1
ATOM 5019 O O . PHE A 1 683 ? -22.036 18.678 7.261 1.00 90.00 683 PHE A O 1
ATOM 5026 N N . PRO A 1 684 ? -20.854 16.798 7.639 1.00 83.69 684 PRO A N 1
ATOM 5027 C CA . PRO A 1 684 ? -21.785 16.298 8.640 1.00 83.69 684 PRO A CA 1
ATOM 5028 C C . PRO A 1 684 ? -21.837 17.152 9.908 1.00 83.69 684 PRO A C 1
ATOM 5030 O O . PRO A 1 684 ? -22.817 17.094 10.642 1.00 83.69 684 PRO A O 1
ATOM 5033 N N . GLU A 1 685 ? -20.795 17.941 10.172 1.00 78.94 685 GLU A N 1
ATOM 5034 C CA . GLU A 1 685 ? -20.699 18.811 11.345 1.00 78.94 685 GLU A CA 1
ATOM 5035 C C . GLU A 1 685 ? -21.678 19.989 11.278 1.00 78.94 685 GLU A C 1
ATOM 5037 O O . GLU A 1 685 ? -22.101 20.496 12.317 1.00 78.94 685 GLU A O 1
ATOM 5042 N N . THR A 1 686 ? -22.025 20.428 10.066 1.00 86.38 686 THR A N 1
ATOM 5043 C CA . THR A 1 686 ? -22.931 21.558 9.819 1.00 86.38 686 THR A CA 1
ATOM 5044 C C . THR A 1 686 ? -24.242 21.146 9.158 1.00 86.38 686 THR A C 1
ATOM 5046 O O . THR A 1 686 ? -25.115 21.992 8.982 1.00 86.38 686 THR A O 1
ATOM 5049 N N . ASP A 1 687 ? -24.409 19.860 8.831 1.00 87.88 687 ASP A N 1
ATOM 5050 C CA . ASP A 1 687 ? -25.524 19.346 8.030 1.00 87.88 687 ASP A CA 1
ATOM 5051 C C . ASP A 1 687 ? -25.677 20.093 6.699 1.00 87.88 687 ASP A C 1
ATOM 5053 O O . ASP A 1 687 ? -26.781 20.423 6.262 1.00 87.88 687 ASP A O 1
ATOM 5057 N N . GLU A 1 688 ? -24.549 20.353 6.037 1.00 89.94 688 GLU A N 1
ATOM 5058 C CA . GLU A 1 688 ? -24.508 21.054 4.757 1.00 89.94 688 GLU A CA 1
ATOM 5059 C C . GLU A 1 688 ? -24.099 20.121 3.614 1.00 89.94 688 GLU A C 1
ATOM 5061 O O . GLU A 1 688 ? -23.183 19.303 3.726 1.00 89.94 688 GLU A O 1
ATOM 5066 N N . ALA A 1 689 ? -24.769 20.288 2.472 1.00 91.75 689 ALA A N 1
ATOM 5067 C CA . ALA A 1 689 ? -24.335 19.749 1.191 1.00 91.75 689 ALA A CA 1
ATOM 5068 C C . ALA A 1 689 ? -23.837 20.903 0.318 1.00 91.75 689 ALA A C 1
ATOM 5070 O O . ALA A 1 689 ? -24.631 21.718 -0.158 1.00 91.75 689 ALA A O 1
ATOM 5071 N N . LEU A 1 690 ? -22.528 20.974 0.092 1.00 90.88 690 LEU A N 1
ATOM 5072 C CA . LEU A 1 690 ? -21.925 22.020 -0.727 1.00 90.88 690 LEU A CA 1
ATOM 5073 C C . LEU A 1 690 ? -21.670 21.494 -2.137 1.00 90.88 690 LEU A C 1
ATOM 5075 O O . LEU A 1 690 ? -20.934 20.527 -2.336 1.00 90.88 690 LEU A O 1
ATOM 5079 N N . SER A 1 691 ? -22.275 22.149 -3.128 1.00 91.69 691 SER A N 1
ATOM 5080 C CA . SER A 1 691 ? -21.981 21.869 -4.532 1.00 91.69 691 SER A CA 1
ATOM 5081 C C . SER A 1 691 ? -20.686 22.574 -4.940 1.00 91.69 691 SER A C 1
ATOM 5083 O O . SER A 1 691 ? -20.607 23.801 -4.906 1.00 91.69 691 SER A O 1
ATOM 5085 N N . GLY A 1 692 ? -19.692 21.796 -5.353 1.00 92.56 692 GLY A N 1
ATOM 5086 C CA . GLY A 1 692 ? -18.418 22.241 -5.908 1.00 92.56 692 GLY A CA 1
ATOM 5087 C C . GLY A 1 692 ? -18.157 21.648 -7.296 1.00 92.56 692 GLY A C 1
ATOM 5088 O O . GLY A 1 692 ? -19.086 21.296 -8.022 1.00 92.56 692 GLY A O 1
ATOM 5089 N N . GLY A 1 693 ? -16.876 21.557 -7.659 1.00 94.19 693 GLY A N 1
ATOM 5090 C CA . GLY A 1 693 ? -16.413 21.068 -8.964 1.00 94.19 693 GLY A CA 1
ATOM 5091 C C . GLY A 1 693 ? -15.220 20.116 -8.881 1.00 94.19 693 GLY A C 1
ATOM 5092 O O . GLY A 1 693 ? -14.475 20.002 -9.849 1.00 94.19 693 GLY A O 1
ATOM 5093 N N . ASN A 1 694 ? -15.015 19.443 -7.740 1.00 96.06 694 ASN A N 1
ATOM 5094 C CA . ASN A 1 694 ? -13.865 18.546 -7.525 1.00 96.06 694 ASN A CA 1
ATOM 5095 C C . ASN A 1 694 ? -13.834 17.347 -8.487 1.00 96.06 694 ASN A C 1
ATOM 5097 O O . ASN A 1 694 ? -12.812 16.691 -8.632 1.00 96.06 694 ASN A O 1
ATOM 5101 N N . PHE A 1 695 ? -14.947 17.066 -9.157 1.00 95.00 695 PHE A N 1
ATOM 5102 C CA . PHE A 1 695 ? -15.053 16.049 -10.195 1.00 95.00 695 PHE A CA 1
ATOM 5103 C C . PHE A 1 695 ? -14.342 16.407 -11.507 1.00 95.00 695 PHE A C 1
ATOM 5105 O O . PHE A 1 695 ? -14.247 15.565 -12.402 1.00 95.00 695 PHE A O 1
ATOM 5112 N N . HIS A 1 696 ? -13.902 17.659 -11.670 1.00 97.25 696 HIS A N 1
ATOM 5113 C CA . HIS A 1 696 ? -13.306 18.133 -12.911 1.00 97.25 696 HIS A CA 1
ATOM 5114 C C . HIS A 1 696 ? -11.840 17.698 -12.982 1.00 97.25 696 HIS A C 1
ATOM 5116 O O . HIS A 1 696 ? -10.975 18.241 -12.297 1.00 97.25 696 HIS A O 1
ATOM 5122 N N . ALA A 1 697 ? -11.540 16.745 -13.862 1.00 97.38 697 ALA A N 1
ATOM 5123 C CA . ALA A 1 697 ? -10.255 16.045 -13.901 1.00 97.38 697 ALA A CA 1
ATOM 5124 C C . ALA A 1 697 ? -9.120 16.821 -14.610 1.00 97.38 697 ALA A C 1
ATOM 5126 O O . ALA A 1 697 ? -8.217 16.210 -15.179 1.00 97.38 697 ALA A O 1
ATOM 5127 N N . GLU A 1 698 ? -9.133 18.158 -14.588 1.00 97.94 698 GLU A N 1
ATOM 5128 C CA . GLU A 1 698 ? -8.126 18.977 -15.292 1.00 97.94 698 GLU A CA 1
ATOM 5129 C C . GLU A 1 698 ? -6.685 18.677 -14.841 1.00 97.94 698 GLU A C 1
ATOM 5131 O O . GLU A 1 698 ? -5.817 18.493 -15.698 1.00 97.94 698 GLU A O 1
ATOM 5136 N N . PRO A 1 699 ? -6.398 18.533 -13.527 1.00 97.88 699 PRO A N 1
ATOM 5137 C CA . PRO A 1 699 ? -5.052 18.178 -13.078 1.00 97.88 699 PRO A CA 1
ATOM 5138 C C . PRO A 1 699 ? -4.591 16.820 -13.623 1.00 97.88 699 PRO A C 1
ATOM 5140 O O . PRO A 1 699 ? -3.434 16.667 -14.017 1.00 97.88 699 PRO A O 1
ATOM 5143 N N . VAL A 1 700 ? -5.506 15.849 -13.705 1.00 98.50 700 VAL A N 1
ATOM 5144 C CA . VAL A 1 700 ? -5.238 14.519 -14.272 1.00 98.50 700 VAL A CA 1
ATOM 5145 C C . VAL A 1 700 ? -4.987 14.607 -15.772 1.00 98.50 700 VAL A C 1
ATOM 5147 O O . VAL A 1 700 ? -4.081 13.944 -16.271 1.00 98.50 700 VAL A O 1
ATOM 5150 N N . ALA A 1 701 ? -5.741 15.442 -16.494 1.00 98.31 701 ALA A N 1
ATOM 5151 C CA . ALA A 1 701 ? -5.534 15.670 -17.920 1.00 98.31 701 ALA A CA 1
ATOM 5152 C C . ALA A 1 701 ? -4.142 16.260 -18.196 1.00 98.31 701 ALA A C 1
ATOM 5154 O O . ALA A 1 701 ? -3.425 15.754 -19.060 1.00 98.31 701 ALA A O 1
ATOM 5155 N N . PHE A 1 702 ? -3.708 17.253 -17.410 1.00 98.50 702 PHE A N 1
ATOM 5156 C CA . PHE A 1 702 ? -2.351 17.795 -17.509 1.00 98.50 702 PHE A CA 1
ATOM 5157 C C . PHE A 1 702 ? -1.283 16.757 -17.176 1.00 98.50 702 PHE A C 1
ATOM 5159 O O . PHE A 1 702 ? -0.302 16.650 -17.910 1.00 98.50 702 PHE A O 1
ATOM 5166 N N . ALA A 1 703 ? -1.468 15.964 -16.118 1.00 98.56 703 ALA A N 1
ATOM 5167 C CA . ALA A 1 703 ? -0.536 14.893 -15.776 1.00 98.56 703 ALA A CA 1
ATOM 5168 C C . ALA A 1 703 ? -0.433 13.855 -16.908 1.00 98.56 703 ALA A C 1
ATOM 5170 O O . ALA A 1 703 ? 0.669 13.465 -17.294 1.00 98.56 703 ALA A O 1
ATOM 5171 N N . ALA A 1 704 ? -1.561 13.459 -17.500 1.00 98.62 704 ALA A N 1
ATOM 5172 C CA . ALA A 1 704 ? -1.585 12.541 -18.631 1.00 98.62 704 ALA A CA 1
ATOM 5173 C C . ALA A 1 704 ? -0.886 13.130 -19.869 1.00 98.62 704 ALA A C 1
ATOM 5175 O O . ALA A 1 704 ? -0.081 12.450 -20.507 1.00 98.62 704 ALA A O 1
ATOM 5176 N N . ASP A 1 705 ? -1.114 14.406 -20.184 1.00 98.69 705 ASP A N 1
ATOM 5177 C CA . ASP A 1 705 ? -0.432 15.077 -21.291 1.00 98.69 705 ASP A CA 1
ATOM 5178 C C . ASP A 1 705 ? 1.081 15.223 -21.036 1.00 98.69 705 ASP A C 1
ATOM 5180 O O . ASP A 1 705 ? 1.875 15.019 -21.955 1.00 98.69 705 ASP A O 1
ATOM 5184 N N . MET A 1 706 ? 1.514 15.470 -19.793 1.00 98.69 706 MET A N 1
ATOM 5185 C CA . MET A 1 706 ? 2.936 15.443 -19.414 1.00 98.69 706 MET A CA 1
ATOM 5186 C C . MET A 1 706 ? 3.560 14.059 -19.640 1.00 98.69 706 MET A C 1
ATOM 5188 O O . MET A 1 706 ? 4.635 13.968 -20.238 1.00 98.69 706 MET A O 1
ATOM 5192 N N . ILE A 1 707 ? 2.887 12.982 -19.217 1.00 98.69 707 ILE A N 1
ATOM 5193 C CA . ILE A 1 707 ? 3.361 11.603 -19.423 1.00 98.69 707 ILE A CA 1
ATOM 5194 C C . ILE A 1 707 ? 3.435 11.285 -20.921 1.00 98.69 707 ILE A C 1
ATOM 5196 O O . ILE A 1 707 ? 4.404 10.695 -21.392 1.00 98.69 707 ILE A O 1
ATOM 5200 N N . ALA A 1 708 ? 2.465 11.732 -21.714 1.00 98.81 708 ALA A N 1
ATOM 5201 C CA . ALA A 1 708 ? 2.499 11.556 -23.159 1.00 98.81 708 ALA A CA 1
ATOM 5202 C C . ALA A 1 708 ? 3.687 12.244 -23.843 1.00 98.81 708 ALA A C 1
ATOM 5204 O O . ALA A 1 708 ? 4.290 11.666 -24.754 1.00 98.81 708 ALA A O 1
ATOM 5205 N N . LEU A 1 709 ? 4.011 13.471 -23.421 1.00 98.56 709 LEU A N 1
ATOM 5206 C CA . LEU A 1 709 ? 5.198 14.187 -23.887 1.00 98.56 709 LEU A CA 1
ATOM 5207 C C . LEU A 1 709 ? 6.468 13.429 -23.490 1.00 98.56 709 LEU A C 1
ATOM 5209 O O . LEU A 1 709 ? 7.354 13.253 -24.324 1.00 98.56 709 LEU A O 1
ATOM 5213 N N . ALA A 1 710 ? 6.522 12.915 -22.258 1.00 98.62 710 ALA A N 1
ATOM 5214 C CA . ALA A 1 710 ? 7.616 12.079 -21.782 1.00 98.62 710 ALA A CA 1
ATOM 5215 C C . ALA A 1 710 ? 7.804 10.823 -22.654 1.00 98.62 710 ALA A C 1
ATOM 5217 O O . ALA A 1 710 ? 8.898 10.610 -23.172 1.00 98.62 710 ALA A O 1
ATOM 5218 N N . ILE A 1 711 ? 6.743 10.045 -22.904 1.00 98.69 711 ILE A N 1
ATOM 5219 C CA . ILE A 1 711 ? 6.792 8.856 -23.775 1.00 98.69 711 ILE A CA 1
ATOM 5220 C C . ILE A 1 711 ? 7.295 9.222 -25.181 1.00 98.69 711 ILE A C 1
ATOM 5222 O O . ILE A 1 711 ? 8.125 8.511 -25.754 1.00 98.69 711 ILE A O 1
ATOM 5226 N N . CYS A 1 712 ? 6.815 10.336 -25.743 1.00 97.69 712 CYS A N 1
ATOM 5227 C CA . CYS A 1 712 ? 7.252 10.796 -27.059 1.00 97.69 712 CYS A CA 1
ATOM 5228 C C . CYS A 1 712 ? 8.725 11.163 -27.103 1.00 97.69 712 CYS A C 1
ATOM 5230 O O . CYS A 1 712 ? 9.401 10.774 -28.051 1.00 97.69 712 CYS A O 1
ATOM 5232 N N . GLU A 1 713 ? 9.227 11.893 -26.110 1.00 98.50 713 GLU A N 1
ATOM 5233 C CA . GLU A 1 713 ? 10.625 12.312 -26.090 1.00 98.50 713 GLU A CA 1
ATOM 5234 C C . GLU A 1 713 ? 11.570 11.132 -25.846 1.00 98.50 713 GLU A C 1
ATOM 5236 O O . GLU A 1 713 ? 12.608 11.068 -26.506 1.00 98.50 713 GLU A O 1
ATOM 5241 N N . ILE A 1 714 ? 11.183 10.154 -25.012 1.00 98.75 714 ILE A N 1
ATOM 5242 C CA . ILE A 1 714 ? 11.923 8.890 -24.847 1.00 98.75 714 ILE A CA 1
ATOM 5243 C C . ILE A 1 714 ? 12.047 8.173 -26.200 1.00 98.75 714 ILE A C 1
ATOM 5245 O O . ILE A 1 714 ? 13.158 7.887 -26.651 1.00 98.75 714 ILE A O 1
ATOM 5249 N N . GLY A 1 715 ? 10.923 7.924 -26.880 1.00 98.38 715 GLY A N 1
ATOM 5250 C CA . GLY A 1 715 ? 10.926 7.242 -28.176 1.00 98.38 715 GLY A CA 1
ATOM 5251 C C . GLY A 1 715 ? 11.648 8.044 -29.263 1.00 98.38 715 GLY A C 1
ATOM 5252 O O . GLY A 1 715 ? 12.418 7.492 -30.044 1.00 98.38 715 GLY A O 1
ATOM 5253 N N . SER A 1 716 ? 11.455 9.364 -29.295 1.00 98.50 716 SER A N 1
ATOM 5254 C CA . SER A 1 716 ? 12.075 10.273 -30.265 1.00 98.50 716 SER A CA 1
ATOM 5255 C C . SER A 1 716 ? 13.598 10.263 -30.152 1.00 98.50 716 SER A C 1
ATOM 5257 O O . SER A 1 716 ? 14.285 10.084 -31.159 1.00 98.50 716 SER A O 1
ATOM 5259 N N . ILE A 1 717 ? 14.156 10.406 -28.942 1.00 98.69 717 ILE A N 1
ATOM 5260 C CA . ILE A 1 717 ? 15.614 10.403 -28.778 1.00 98.69 717 ILE A CA 1
ATOM 5261 C C . ILE A 1 717 ? 16.219 9.014 -29.031 1.00 98.69 717 ILE A C 1
ATOM 5263 O O . ILE A 1 717 ? 17.294 8.941 -29.629 1.00 98.69 717 ILE A O 1
ATOM 5267 N N . ALA A 1 718 ? 15.527 7.933 -28.651 1.00 98.69 718 ALA A N 1
ATOM 5268 C CA . ALA A 1 718 ? 15.936 6.558 -28.944 1.00 98.69 718 ALA A CA 1
ATOM 5269 C C . ALA A 1 718 ? 15.987 6.287 -30.455 1.00 98.69 718 ALA A C 1
ATOM 5271 O O . ALA A 1 718 ? 17.010 5.849 -30.984 1.00 98.69 718 ALA A O 1
ATOM 5272 N N . GLU A 1 719 ? 14.938 6.650 -31.191 1.00 98.69 719 GLU A N 1
ATOM 5273 C CA . GLU A 1 719 ? 14.896 6.484 -32.645 1.00 98.69 719 GLU A CA 1
ATOM 5274 C C . GLU A 1 719 ? 15.966 7.330 -33.351 1.00 98.69 719 GLU A C 1
ATOM 5276 O O . GLU A 1 719 ? 16.606 6.853 -34.288 1.00 98.69 719 GLU A O 1
ATOM 5281 N N . ARG A 1 720 ? 16.256 8.549 -32.871 1.00 98.62 720 ARG A N 1
ATOM 5282 C CA . ARG A 1 720 ? 17.373 9.352 -33.401 1.00 98.62 720 ARG A CA 1
ATOM 5283 C C . ARG A 1 720 ? 18.740 8.706 -33.162 1.00 98.62 720 ARG A C 1
ATOM 5285 O O . ARG A 1 720 ? 19.655 8.971 -33.944 1.00 98.62 720 ARG A O 1
ATOM 5292 N N . ARG A 1 721 ? 18.909 7.876 -32.126 1.00 98.69 721 ARG A N 1
ATOM 5293 C CA . ARG A 1 721 ? 20.125 7.064 -31.945 1.00 98.69 721 ARG A CA 1
ATOM 5294 C C . ARG A 1 721 ? 20.156 5.889 -32.919 1.00 98.69 721 ARG A C 1
ATOM 5296 O O . ARG A 1 721 ? 21.183 5.707 -33.562 1.00 98.69 721 ARG A O 1
ATOM 5303 N N . VAL A 1 722 ? 19.036 5.195 -33.143 1.00 98.69 722 VAL A N 1
ATOM 5304 C CA . VAL A 1 722 ? 18.930 4.154 -34.190 1.00 98.69 722 VAL A CA 1
ATOM 5305 C C . VAL A 1 722 ? 19.296 4.719 -35.563 1.00 98.69 722 VAL A C 1
ATOM 5307 O O . VAL A 1 722 ? 20.164 4.176 -36.240 1.00 98.69 722 VAL A O 1
ATOM 5310 N N . ALA A 1 723 ? 18.691 5.843 -35.952 1.00 98.38 723 ALA A N 1
ATOM 5311 C CA . ALA A 1 723 ? 18.955 6.505 -37.228 1.00 98.38 723 ALA A CA 1
ATOM 5312 C C . ALA A 1 723 ? 20.425 6.939 -37.382 1.00 98.38 723 ALA A C 1
ATOM 5314 O O . ALA A 1 723 ? 20.959 6.908 -38.486 1.00 98.38 723 ALA A O 1
ATOM 5315 N N . MET A 1 724 ? 21.080 7.325 -36.284 1.00 97.94 724 MET A N 1
ATOM 5316 C CA . MET A 1 724 ? 22.501 7.673 -36.275 1.00 97.94 724 MET A CA 1
ATOM 5317 C C . MET A 1 724 ? 23.392 6.434 -36.426 1.00 97.94 724 MET A C 1
ATOM 5319 O O . MET A 1 724 ? 24.338 6.475 -37.206 1.00 97.94 724 MET A O 1
ATOM 5323 N N . LEU A 1 725 ? 23.075 5.330 -35.740 1.00 98.31 725 LEU A N 1
ATOM 5324 C CA . LEU A 1 725 ? 23.863 4.093 -35.793 1.00 98.31 725 LEU A CA 1
ATOM 5325 C C . LEU A 1 725 ? 23.849 3.437 -37.178 1.00 98.31 725 LEU A C 1
ATOM 5327 O O . LEU A 1 725 ? 24.861 2.891 -37.604 1.00 98.31 725 LEU A O 1
ATOM 5331 N N . VAL A 1 726 ? 22.725 3.494 -37.894 1.00 97.62 726 VAL A N 1
ATOM 5332 C CA . VAL A 1 726 ? 22.612 2.897 -39.236 1.00 97.62 726 VAL A CA 1
ATOM 5333 C C . VAL A 1 726 ? 23.258 3.741 -40.341 1.00 97.62 726 VAL A C 1
ATOM 5335 O O . VAL A 1 726 ? 23.471 3.229 -41.443 1.00 97.62 726 VAL A O 1
ATOM 5338 N N . ASP A 1 727 ? 23.583 5.008 -40.063 1.00 96.50 727 ASP A N 1
ATOM 5339 C CA . ASP A 1 727 ? 24.251 5.914 -40.997 1.00 96.50 727 ASP A CA 1
ATOM 5340 C C . ASP A 1 727 ? 25.782 5.821 -40.835 1.00 96.50 727 ASP A C 1
ATOM 5342 O O . ASP A 1 727 ? 26.322 6.258 -39.811 1.00 96.50 727 ASP A O 1
ATOM 5346 N N . PRO A 1 728 ? 26.521 5.293 -41.828 1.00 93.25 728 PRO A N 1
ATOM 5347 C CA . PRO A 1 728 ? 27.971 5.143 -41.734 1.00 93.25 728 PRO A CA 1
ATOM 5348 C C . PRO A 1 728 ? 28.706 6.488 -41.638 1.00 93.25 728 PRO A C 1
ATOM 5350 O O . PRO A 1 728 ? 29.805 6.538 -41.089 1.00 93.25 728 PRO A O 1
ATOM 5353 N N . ALA A 1 729 ? 28.119 7.586 -42.134 1.00 90.06 729 ALA A N 1
ATOM 5354 C CA . ALA A 1 729 ? 28.733 8.912 -42.077 1.00 90.06 729 ALA A CA 1
ATOM 5355 C C . ALA A 1 729 ? 28.721 9.514 -40.663 1.00 90.06 729 ALA A C 1
ATOM 5357 O O . ALA A 1 729 ? 29.501 10.424 -40.379 1.00 90.06 729 ALA A O 1
ATOM 5358 N N . LEU A 1 730 ? 27.835 9.028 -39.789 1.00 88.75 730 LEU A N 1
ATOM 5359 C CA . LEU A 1 730 ? 27.704 9.498 -38.410 1.00 88.75 730 LEU A CA 1
ATOM 5360 C C . LEU A 1 730 ? 28.259 8.494 -37.395 1.00 88.75 730 LEU A C 1
ATOM 5362 O O . LEU A 1 730 ? 28.871 8.899 -36.407 1.00 88.75 730 LEU A O 1
ATOM 5366 N N . SER A 1 731 ? 28.052 7.200 -37.638 1.00 90.75 731 SER A N 1
ATOM 5367 C CA . SER A 1 731 ? 28.428 6.125 -36.714 1.00 90.75 731 SER A CA 1
ATOM 5368 C C . SER A 1 731 ? 29.858 5.613 -36.885 1.00 90.75 731 SER A C 1
ATOM 5370 O O . SER A 1 731 ? 30.400 5.032 -35.948 1.00 90.75 731 SER A O 1
ATOM 5372 N N . ASN A 1 732 ? 30.467 5.792 -38.067 1.00 87.94 732 ASN A N 1
ATOM 5373 C CA . ASN A 1 732 ? 31.676 5.074 -38.499 1.00 87.94 732 ASN A CA 1
ATOM 5374 C C . ASN A 1 732 ? 31.540 3.533 -38.451 1.00 87.94 732 ASN A C 1
ATOM 5376 O O . ASN A 1 732 ? 32.543 2.818 -38.412 1.00 87.94 732 ASN A O 1
ATOM 5380 N N . LEU A 1 733 ? 30.308 3.018 -38.466 1.00 94.31 733 LEU A N 1
ATOM 5381 C CA . LEU A 1 733 ? 29.980 1.596 -38.560 1.00 94.31 733 LEU A CA 1
ATOM 5382 C C . LEU A 1 733 ? 29.600 1.230 -40.006 1.00 94.31 733 LEU A C 1
ATOM 5384 O O . LEU A 1 733 ? 29.343 2.121 -40.823 1.00 94.31 733 LEU A O 1
ATOM 5388 N N . PRO A 1 734 ? 29.544 -0.066 -40.367 1.00 95.81 734 PRO A N 1
ATOM 5389 C CA . PRO A 1 734 ? 28.996 -0.484 -41.653 1.00 95.81 734 PRO A CA 1
ATOM 5390 C C . PRO A 1 734 ? 27.571 0.037 -41.863 1.00 95.81 734 PRO A C 1
ATOM 5392 O O . PRO A 1 734 ? 26.763 0.066 -40.932 1.00 95.81 734 PRO A O 1
ATOM 5395 N N . ALA A 1 735 ? 27.249 0.421 -43.102 1.00 95.81 735 ALA A N 1
ATOM 5396 C CA . ALA A 1 735 ? 25.926 0.939 -43.441 1.00 95.81 735 ALA A CA 1
ATOM 5397 C C . ALA A 1 735 ? 24.826 -0.046 -43.021 1.00 95.81 735 ALA A C 1
ATOM 5399 O O . ALA A 1 735 ? 24.915 -1.238 -43.317 1.00 95.81 735 ALA A O 1
ATOM 5400 N N . PHE A 1 736 ? 23.800 0.457 -42.328 1.00 97.50 736 PHE A N 1
ATOM 5401 C CA . PHE A 1 736 ? 22.694 -0.340 -41.783 1.00 97.50 736 PHE A CA 1
ATOM 5402 C C . PHE A 1 736 ? 23.123 -1.492 -40.862 1.00 97.50 736 PHE A C 1
ATOM 5404 O O . PHE A 1 736 ? 22.375 -2.455 -40.694 1.00 97.50 736 PHE A O 1
ATOM 5411 N N . LEU A 1 737 ? 24.308 -1.387 -40.252 1.00 97.25 737 LEU A N 1
ATOM 5412 C CA . LEU A 1 737 ? 24.843 -2.342 -39.280 1.00 97.25 737 LEU A CA 1
ATOM 5413 C C . LEU A 1 737 ? 24.943 -3.784 -39.808 1.00 97.25 737 LEU A C 1
ATOM 5415 O O . LEU A 1 737 ? 24.855 -4.739 -39.036 1.00 97.25 737 LEU A O 1
ATOM 5419 N N . THR A 1 738 ? 25.142 -3.951 -41.120 1.00 95.31 738 THR A N 1
ATOM 5420 C CA . THR A 1 738 ? 25.377 -5.261 -41.741 1.00 95.31 738 THR A CA 1
ATOM 5421 C C . THR A 1 738 ? 26.839 -5.430 -42.179 1.00 95.31 738 THR A C 1
ATOM 5423 O O . THR A 1 738 ? 27.425 -4.488 -42.717 1.00 95.31 738 THR A O 1
ATOM 5426 N N . PRO A 1 739 ? 27.441 -6.626 -42.018 1.00 91.12 739 PRO A N 1
ATOM 5427 C CA . PRO A 1 739 ? 28.799 -6.894 -42.496 1.00 91.12 739 PRO A CA 1
ATOM 5428 C C . PRO A 1 739 ? 28.971 -6.785 -44.022 1.00 91.12 739 PRO A C 1
ATOM 5430 O O . PRO A 1 739 ? 30.081 -6.549 -44.497 1.00 91.12 739 PRO A O 1
ATOM 5433 N N . GLN A 1 740 ? 27.898 -6.975 -44.803 1.00 92.06 740 GLN A N 1
ATOM 5434 C CA . GLN A 1 740 ? 27.930 -6.971 -46.274 1.00 92.06 740 GLN A CA 1
ATOM 5435 C C . GLN A 1 740 ? 26.829 -6.065 -46.857 1.00 92.06 740 GLN A C 1
ATOM 5437 O O . GLN A 1 740 ? 25.820 -6.563 -47.380 1.00 92.06 740 GLN A O 1
ATOM 5442 N N . PRO A 1 741 ? 27.000 -4.732 -46.774 1.00 88.12 741 PRO A N 1
ATOM 5443 C CA . PRO A 1 741 ? 26.009 -3.782 -47.264 1.00 88.12 741 PRO A CA 1
ATOM 5444 C C . PRO A 1 741 ? 25.834 -3.888 -48.785 1.00 88.12 741 PRO A C 1
ATOM 5446 O O . PRO A 1 741 ? 26.798 -4.055 -49.532 1.00 88.12 741 PRO A O 1
ATOM 5449 N N . GLY A 1 742 ? 24.586 -3.784 -49.248 1.00 87.38 742 GLY A N 1
ATOM 5450 C CA . GLY A 1 742 ? 24.207 -3.883 -50.664 1.00 87.38 742 GLY A CA 1
ATOM 5451 C C . GLY A 1 742 ? 23.725 -5.273 -51.088 1.00 87.38 742 GLY A C 1
ATOM 5452 O O . GLY A 1 742 ? 22.889 -5.362 -51.983 1.00 87.38 742 GLY A O 1
ATOM 5453 N N . LEU A 1 743 ? 24.190 -6.336 -50.417 1.00 92.44 743 LEU A N 1
ATOM 5454 C CA . LEU A 1 743 ? 23.574 -7.668 -50.489 1.00 92.44 743 LEU A CA 1
ATOM 5455 C C . LEU A 1 743 ? 22.535 -7.858 -49.377 1.00 92.44 743 LEU A C 1
ATOM 5457 O O . LEU A 1 743 ? 21.473 -8.419 -49.626 1.00 92.44 743 LEU A O 1
ATOM 5461 N N . ASN A 1 744 ? 22.844 -7.363 -48.177 1.00 95.62 744 ASN A N 1
ATOM 5462 C CA . ASN A 1 744 ? 21.958 -7.373 -47.018 1.00 95.62 744 ASN A CA 1
ATOM 5463 C C . ASN A 1 744 ? 21.439 -5.958 -46.736 1.00 95.62 744 ASN A C 1
ATOM 5465 O O . ASN A 1 744 ? 22.153 -4.967 -46.936 1.00 95.62 744 ASN A O 1
ATOM 5469 N N . SER A 1 745 ? 20.201 -5.879 -46.257 1.00 96.38 745 SER A N 1
ATOM 5470 C CA . SER A 1 745 ? 19.525 -4.642 -45.858 1.00 96.38 745 SER A CA 1
ATOM 5471 C C . SER A 1 745 ? 19.731 -4.325 -44.376 1.00 96.38 745 SER A C 1
ATOM 5473 O O . SER A 1 745 ? 19.576 -3.170 -43.977 1.00 96.38 745 SER A O 1
ATOM 5475 N N . GLY A 1 746 ? 20.089 -5.317 -43.556 1.00 96.81 746 GLY A N 1
ATOM 5476 C CA . GLY A 1 746 ? 20.407 -5.134 -42.145 1.00 96.81 746 GLY A CA 1
ATOM 5477 C C . GLY A 1 746 ? 19.288 -4.433 -41.371 1.00 96.81 746 GLY A C 1
ATOM 5478 O O . GLY A 1 746 ? 18.114 -4.793 -41.449 1.00 96.81 746 GLY A O 1
ATOM 5479 N N . PHE A 1 747 ? 19.656 -3.375 -40.653 1.00 98.00 747 PHE A N 1
ATOM 5480 C CA . PHE A 1 747 ? 18.759 -2.582 -39.811 1.00 98.00 747 PHE A CA 1
ATOM 5481 C C . PHE A 1 747 ? 17.975 -1.491 -40.562 1.00 98.00 747 PHE A C 1
ATOM 5483 O O . PHE A 1 747 ? 17.309 -0.670 -39.930 1.00 98.00 747 PHE A O 1
ATOM 5490 N N . MET A 1 748 ? 17.989 -1.489 -41.901 1.00 97.69 748 MET A N 1
ATOM 5491 C CA . MET A 1 748 ? 17.275 -0.496 -42.713 1.00 97.69 748 MET A CA 1
ATOM 5492 C C . MET A 1 748 ? 15.769 -0.448 -42.406 1.00 97.69 748 MET A C 1
ATOM 5494 O O . MET A 1 748 ? 15.222 0.618 -42.140 1.00 97.69 748 MET A O 1
ATOM 5498 N N . ILE A 1 749 ? 15.079 -1.593 -42.417 1.00 98.00 749 ILE A N 1
ATOM 5499 C CA . ILE A 1 749 ? 13.627 -1.654 -42.169 1.00 98.00 749 ILE A CA 1
ATOM 5500 C C . ILE A 1 749 ? 13.263 -1.611 -40.673 1.00 98.00 749 ILE A C 1
ATOM 5502 O O . ILE A 1 749 ? 12.265 -0.967 -40.333 1.00 98.00 749 ILE A O 1
ATOM 5506 N N . PRO A 1 750 ? 14.059 -2.186 -39.749 1.00 98.19 750 PRO A N 1
ATOM 5507 C CA . PRO A 1 750 ? 13.908 -1.908 -38.322 1.00 98.19 750 PRO A CA 1
ATOM 5508 C C . PRO A 1 750 ? 13.916 -0.406 -37.995 1.00 98.19 750 PRO A C 1
ATOM 5510 O O . PRO A 1 750 ? 13.034 0.063 -37.278 1.00 98.19 750 PRO A O 1
ATOM 5513 N N . GLN A 1 751 ? 14.816 0.384 -38.596 1.00 98.12 751 GLN A N 1
ATOM 5514 C CA . GLN A 1 751 ? 14.800 1.846 -38.452 1.00 98.12 751 GLN A CA 1
ATOM 5515 C C . GLN A 1 751 ? 13.475 2.460 -38.941 1.00 98.12 751 GLN A C 1
ATOM 5517 O O . GLN A 1 751 ? 12.900 3.304 -38.255 1.00 98.12 751 GLN A O 1
ATOM 5522 N N . VAL A 1 752 ? 12.963 2.037 -40.104 1.00 98.50 752 VAL A N 1
ATOM 5523 C CA . VAL A 1 752 ? 11.669 2.519 -40.634 1.00 98.50 752 VAL A CA 1
ATOM 5524 C C . VAL A 1 752 ? 10.524 2.204 -39.668 1.00 98.50 752 VAL A C 1
ATOM 5526 O O . VAL A 1 752 ? 9.656 3.048 -39.449 1.00 98.50 752 VAL A O 1
ATOM 5529 N N . THR A 1 753 ? 10.544 1.020 -39.055 1.00 98.56 753 THR A N 1
ATOM 5530 C CA . THR A 1 753 ? 9.552 0.606 -38.053 1.00 98.56 753 THR A CA 1
ATOM 5531 C C . THR A 1 753 ? 9.607 1.515 -36.826 1.00 98.56 753 THR A C 1
ATOM 5533 O O . THR A 1 753 ? 8.581 2.065 -36.431 1.00 98.56 753 THR A O 1
ATOM 5536 N N . ALA A 1 754 ? 10.801 1.768 -36.277 1.00 98.56 754 ALA A N 1
ATOM 5537 C CA . ALA A 1 754 ? 10.976 2.696 -35.159 1.00 98.56 754 ALA A CA 1
ATOM 5538 C C . ALA A 1 754 ? 10.476 4.114 -35.501 1.00 98.56 754 ALA A C 1
ATOM 5540 O O . ALA A 1 754 ? 9.750 4.727 -34.717 1.00 98.56 754 ALA A O 1
ATOM 5541 N N . ALA A 1 755 ? 10.789 4.617 -36.700 1.00 98.38 755 ALA A N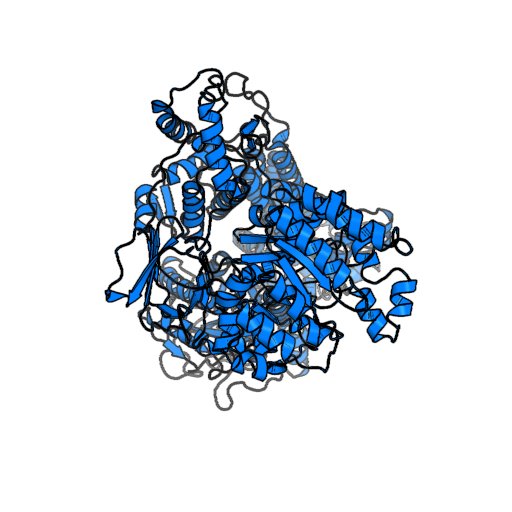 1
ATOM 5542 C CA . ALA A 1 755 ? 10.326 5.923 -37.165 1.00 98.38 755 ALA A CA 1
ATOM 5543 C C . ALA A 1 755 ? 8.791 6.007 -37.274 1.00 98.38 755 ALA A C 1
ATOM 5545 O O . ALA A 1 755 ? 8.206 7.028 -36.900 1.00 98.38 755 ALA A O 1
ATOM 5546 N N . ALA A 1 756 ? 8.131 4.943 -37.746 1.00 98.56 756 ALA A N 1
ATOM 5547 C CA . ALA A 1 756 ? 6.674 4.873 -37.829 1.00 98.56 756 ALA A CA 1
ATOM 5548 C C . ALA A 1 756 ? 6.018 4.931 -36.438 1.00 98.56 756 ALA A C 1
ATOM 5550 O O . ALA A 1 756 ? 5.119 5.748 -36.228 1.00 98.56 756 ALA A O 1
ATOM 5551 N N . LEU A 1 757 ? 6.523 4.150 -35.476 1.00 98.44 757 LEU A N 1
ATOM 5552 C CA . LEU A 1 757 ? 6.023 4.118 -34.093 1.00 98.44 757 LEU A CA 1
ATOM 5553 C C . LEU A 1 757 ? 6.185 5.476 -33.389 1.00 98.44 757 LEU A C 1
ATOM 5555 O O . LEU A 1 757 ? 5.250 5.977 -32.761 1.00 98.44 757 LEU A O 1
ATOM 5559 N N . VAL A 1 758 ? 7.340 6.134 -33.551 1.00 98.25 758 VAL A N 1
ATOM 5560 C CA . VAL A 1 758 ? 7.555 7.498 -33.031 1.00 98.25 758 VAL A CA 1
ATOM 5561 C C . VAL A 1 758 ? 6.602 8.499 -33.686 1.00 98.25 758 VAL A C 1
ATOM 5563 O O . VAL A 1 758 ? 6.061 9.373 -33.007 1.00 98.25 758 VAL A O 1
ATOM 5566 N N . SER A 1 759 ? 6.380 8.399 -34.999 1.00 98.06 759 SER A N 1
ATOM 5567 C CA . SER A 1 759 ? 5.464 9.293 -35.716 1.00 98.06 759 SER A CA 1
ATOM 5568 C C . SER A 1 759 ? 4.006 9.114 -35.283 1.00 98.06 759 SER A C 1
ATOM 5570 O O . SER A 1 759 ? 3.247 10.086 -35.271 1.00 98.06 759 SER A O 1
ATOM 5572 N N . GLU A 1 760 ? 3.596 7.897 -34.933 1.00 98.25 760 GLU A N 1
ATOM 5573 C CA . GLU A 1 760 ? 2.278 7.642 -34.356 1.00 98.25 760 GLU A CA 1
ATOM 5574 C C . GLU A 1 760 ? 2.159 8.265 -32.959 1.00 98.25 760 GLU A C 1
ATOM 5576 O O . GLU A 1 760 ? 1.206 8.998 -32.686 1.00 98.25 760 GLU A O 1
ATOM 5581 N N . ASN A 1 761 ? 3.164 8.067 -32.102 1.00 98.44 761 ASN A N 1
ATOM 5582 C CA . ASN A 1 761 ? 3.185 8.662 -30.766 1.00 98.44 761 ASN A CA 1
ATOM 5583 C C . ASN A 1 761 ? 3.132 10.195 -30.811 1.00 98.44 761 ASN A C 1
ATOM 5585 O O . ASN A 1 761 ? 2.388 10.792 -30.037 1.00 98.44 761 ASN A O 1
ATOM 5589 N N . LYS A 1 762 ? 3.821 10.839 -31.763 1.00 96.94 762 LYS A N 1
ATOM 5590 C CA . LYS A 1 762 ? 3.751 12.299 -31.963 1.00 96.94 762 LYS A CA 1
ATOM 5591 C C . LYS A 1 762 ? 2.335 12.797 -32.244 1.00 96.94 762 LYS A C 1
ATOM 5593 O O . LYS A 1 762 ? 1.949 13.833 -31.715 1.00 96.94 762 LYS A O 1
ATOM 5598 N N . GLN A 1 763 ? 1.562 12.074 -33.055 1.00 96.50 763 GLN A N 1
ATOM 5599 C CA . GLN A 1 763 ? 0.160 12.426 -33.309 1.00 96.50 763 GLN A CA 1
ATOM 5600 C C . GLN A 1 763 ? -0.670 12.274 -32.035 1.00 96.50 763 GLN A C 1
ATOM 5602 O O . GLN A 1 763 ? -1.438 13.171 -31.683 1.00 96.50 763 GLN A O 1
ATOM 5607 N N . ARG A 1 764 ? -0.461 11.165 -31.314 1.00 96.25 764 ARG A N 1
ATOM 5608 C CA . ARG A 1 764 ? -1.157 10.878 -30.058 1.00 96.25 764 ARG A CA 1
ATOM 5609 C C . ARG A 1 764 ? -0.813 11.875 -28.955 1.00 96.25 764 ARG A C 1
ATOM 5611 O O . ARG A 1 764 ? -1.686 12.127 -28.145 1.00 96.25 764 ARG A O 1
ATOM 5618 N N . ALA A 1 765 ? 0.386 12.461 -28.932 1.00 95.69 765 ALA A N 1
ATOM 5619 C CA . ALA A 1 765 ? 0.835 13.431 -27.925 1.00 95.69 765 ALA A CA 1
ATOM 5620 C C . ALA A 1 765 ? 0.247 14.838 -28.033 1.00 95.69 765 ALA A C 1
ATOM 5622 O O . ALA A 1 765 ? 0.573 15.681 -27.198 1.00 95.69 765 ALA A O 1
ATOM 5623 N N . THR A 1 766 ? -0.622 15.093 -29.011 1.00 95.94 766 THR A N 1
ATOM 5624 C CA . THR A 1 766 ? -1.442 16.308 -29.004 1.00 95.94 766 THR A CA 1
ATOM 5625 C C . THR A 1 766 ? -2.180 16.390 -27.658 1.00 95.94 766 THR A C 1
ATOM 5627 O O . THR A 1 766 ? -2.848 15.413 -27.310 1.00 95.94 766 THR A O 1
ATOM 5630 N N . PRO A 1 767 ? -2.043 17.488 -26.885 1.00 97.06 767 PRO A N 1
ATOM 5631 C CA . PRO A 1 767 ? -2.662 17.588 -25.568 1.00 97.06 767 PRO A CA 1
ATOM 5632 C C . PRO A 1 767 ? -4.171 17.371 -25.658 1.00 97.06 767 PRO A C 1
ATOM 5634 O O . PRO A 1 767 ? -4.840 18.038 -26.446 1.00 97.06 767 PRO A O 1
ATOM 5637 N N . ALA A 1 768 ? -4.700 16.432 -24.877 1.00 95.81 768 ALA A N 1
ATOM 5638 C CA . ALA A 1 768 ? -6.142 16.220 -24.809 1.00 95.81 768 ALA A CA 1
ATOM 5639 C C . ALA A 1 768 ? -6.812 17.304 -23.952 1.00 95.81 768 ALA A C 1
ATOM 5641 O O . ALA A 1 768 ? -7.935 17.694 -24.244 1.00 95.81 768 ALA A O 1
ATOM 5642 N N . SER A 1 769 ? -6.092 17.832 -22.955 1.00 96.75 769 SER A N 1
ATOM 5643 C CA . SER A 1 769 ? -6.578 18.852 -22.012 1.00 96.75 769 SER A CA 1
ATOM 5644 C C . SER A 1 769 ? -6.964 20.191 -22.647 1.00 96.75 769 SER A C 1
ATOM 5646 O O . SER A 1 769 ? -7.683 20.974 -22.042 1.00 96.75 769 SER A O 1
ATOM 5648 N N . VAL A 1 770 ? -6.498 20.485 -23.866 1.00 96.19 770 VAL A N 1
ATOM 5649 C CA . VAL A 1 770 ? -6.845 21.738 -24.564 1.00 96.19 770 VAL A CA 1
ATOM 5650 C C . VAL A 1 770 ? -8.105 21.618 -25.424 1.00 96.19 770 VAL A C 1
ATOM 5652 O O . VAL A 1 770 ? -8.515 22.610 -26.030 1.00 96.19 770 VAL A O 1
ATOM 5655 N N . ASP A 1 771 ? -8.692 20.422 -25.513 1.00 94.75 771 ASP A N 1
ATOM 5656 C CA . ASP A 1 771 ? -9.971 20.193 -26.180 1.00 94.75 771 ASP A CA 1
ATOM 5657 C C . ASP A 1 771 ? -11.113 20.161 -25.162 1.00 94.75 771 ASP A C 1
ATOM 5659 O O . ASP A 1 771 ? -10.979 19.644 -24.056 1.00 94.75 771 ASP A O 1
ATOM 5663 N N . SER A 1 772 ? -12.258 20.713 -25.550 1.00 94.56 772 SER A N 1
ATOM 5664 C CA . SER A 1 772 ? -13.450 20.769 -24.712 1.00 94.56 772 SER A CA 1
ATOM 5665 C C . SER A 1 772 ? -14.687 20.926 -25.588 1.00 94.56 772 SER A C 1
ATOM 5667 O O . SER A 1 772 ? -14.767 21.819 -26.436 1.00 94.56 772 SER A O 1
ATOM 5669 N N . ILE A 1 773 ? -15.670 20.048 -25.384 1.00 93.31 773 ILE A N 1
ATOM 5670 C CA . ILE A 1 773 ? -16.946 20.075 -26.101 1.00 93.31 773 ILE A CA 1
ATOM 5671 C C . ILE A 1 773 ? -18.063 20.218 -25.063 1.00 93.31 773 ILE A C 1
ATOM 5673 O O . ILE A 1 773 ? -18.238 19.301 -24.258 1.00 93.31 773 ILE A O 1
ATOM 5677 N N . PRO A 1 774 ? -18.847 21.313 -25.089 1.00 91.69 774 PRO A N 1
ATOM 5678 C CA . PRO A 1 774 ? -19.982 21.488 -24.191 1.00 91.69 774 PRO A CA 1
ATOM 5679 C C . PRO A 1 774 ? -20.993 20.344 -24.310 1.00 91.69 774 PRO A C 1
ATOM 5681 O O . PRO A 1 774 ? -21.476 20.027 -25.402 1.00 91.69 774 PRO A O 1
ATOM 5684 N N . THR A 1 775 ? -21.363 19.752 -23.179 1.00 89.44 775 THR A N 1
ATOM 5685 C CA . THR A 1 775 ? -22.375 18.693 -23.087 1.00 89.44 775 THR A CA 1
ATOM 5686 C C . THR A 1 775 ? -23.545 19.128 -22.197 1.00 89.44 775 THR A C 1
ATOM 5688 O O . THR A 1 775 ? -23.606 20.264 -21.715 1.00 89.44 775 THR A O 1
ATOM 5691 N N . SER A 1 776 ? -24.567 18.273 -22.068 1.00 85.25 776 SER A N 1
ATOM 5692 C CA . SER A 1 776 ? -25.725 18.528 -21.195 1.00 85.25 776 SER A CA 1
ATOM 5693 C C . SER A 1 776 ? -26.406 19.892 -21.434 1.00 85.25 776 SER A C 1
ATOM 5695 O O . SER A 1 776 ? -26.810 20.581 -20.500 1.00 85.25 776 SER A O 1
ATOM 5697 N N . ALA A 1 777 ? -26.543 20.291 -22.708 1.00 84.81 777 ALA A N 1
ATOM 5698 C CA . ALA A 1 777 ? -27.110 21.576 -23.141 1.00 84.81 777 ALA A CA 1
ATOM 5699 C C . ALA A 1 777 ? -26.407 22.818 -22.545 1.00 84.81 777 ALA A C 1
ATOM 5701 O O . ALA A 1 777 ? -27.079 23.778 -22.166 1.00 84.81 777 ALA A O 1
ATOM 5702 N N . ASN A 1 778 ? -25.068 22.793 -22.521 1.00 85.75 778 ASN A N 1
ATOM 5703 C CA . ASN A 1 778 ? -24.175 23.821 -21.965 1.00 85.75 778 ASN A CA 1
ATOM 5704 C C . ASN A 1 778 ? -24.226 23.955 -20.437 1.00 85.75 778 ASN A C 1
ATOM 5706 O O . ASN A 1 778 ? -23.753 24.952 -19.907 1.00 85.75 778 ASN A O 1
ATOM 5710 N N . GLN A 1 779 ? -24.804 22.984 -19.722 1.00 82.19 779 GLN A N 1
ATOM 5711 C CA . GLN A 1 779 ? -24.641 22.928 -18.268 1.00 82.19 779 GLN A CA 1
ATOM 5712 C C . GLN A 1 779 ? -23.251 22.395 -17.885 1.00 82.19 779 GLN A C 1
ATOM 5714 O O . GLN A 1 779 ? -22.706 22.795 -16.863 1.00 82.19 779 GLN A O 1
ATOM 5719 N N . GLU A 1 780 ? -22.694 21.510 -18.713 1.00 87.62 780 GLU A N 1
ATOM 5720 C CA . GLU A 1 780 ? -21.309 21.034 -18.655 1.00 87.62 780 GLU A CA 1
ATOM 5721 C C . GLU A 1 780 ? -20.561 21.669 -19.832 1.00 87.62 780 GLU A C 1
ATOM 5723 O O . GLU A 1 780 ? -20.359 21.048 -20.875 1.00 87.62 780 GLU A O 1
ATOM 5728 N N . ASP A 1 781 ? -20.278 22.965 -19.718 1.00 91.69 781 ASP A N 1
ATOM 5729 C CA . ASP A 1 781 ? -19.728 23.803 -20.788 1.00 91.69 781 ASP A CA 1
ATOM 5730 C C . ASP A 1 781 ? -18.198 23.764 -20.898 1.00 91.69 781 ASP A C 1
ATOM 5732 O O . ASP A 1 781 ? -17.651 24.189 -21.917 1.00 91.69 781 ASP A O 1
ATOM 5736 N N . HIS A 1 782 ? -17.521 23.214 -19.889 1.00 95.56 782 HIS A N 1
ATOM 5737 C CA . HIS A 1 782 ? -16.086 22.965 -19.884 1.00 95.56 782 HIS A CA 1
ATOM 5738 C C . HIS A 1 782 ? -15.775 21.569 -19.336 1.00 95.56 782 HIS A C 1
ATOM 5740 O O . HIS A 1 782 ? -16.328 21.157 -18.315 1.00 95.56 782 HIS A O 1
ATOM 5746 N N . VAL A 1 783 ? -14.893 20.843 -20.025 1.00 96.00 783 VAL A N 1
ATOM 5747 C CA . VAL A 1 783 ? -14.510 19.465 -19.701 1.00 96.00 783 VAL A CA 1
ATOM 5748 C C . VAL A 1 783 ? -13.002 19.293 -19.877 1.00 96.00 783 VAL A C 1
ATOM 5750 O O . VAL A 1 783 ? -12.399 20.022 -20.656 1.00 96.00 783 VAL A O 1
ATOM 5753 N N . SER A 1 784 ? -12.403 18.323 -19.183 1.00 97.00 784 SER A N 1
ATOM 5754 C CA . SER A 1 784 ? -10.940 18.129 -19.177 1.00 97.00 784 SER A CA 1
ATOM 5755 C C . SER A 1 784 ? -10.406 17.167 -20.237 1.00 97.00 784 SER A C 1
ATOM 5757 O O . SER A 1 784 ? -9.204 17.102 -20.480 1.00 97.00 784 SER A O 1
ATOM 5759 N N . MET A 1 785 ? -11.269 16.310 -20.791 1.00 97.56 785 MET A N 1
ATOM 5760 C CA . MET A 1 785 ? -10.883 15.176 -21.641 1.00 97.56 785 MET A CA 1
ATOM 5761 C C . MET A 1 785 ? -9.850 14.224 -20.999 1.00 97.56 785 MET A C 1
ATOM 5763 O O . MET A 1 785 ? -9.211 13.433 -21.704 1.00 97.56 785 MET A O 1
ATOM 5767 N N . ALA A 1 786 ? -9.722 14.226 -19.664 1.00 97.62 786 ALA A N 1
ATOM 5768 C CA . ALA A 1 786 ? -8.714 13.453 -18.935 1.00 97.62 786 ALA A CA 1
ATOM 5769 C C . ALA A 1 786 ? -8.749 11.955 -19.268 1.00 97.62 786 ALA A C 1
ATOM 5771 O O . ALA A 1 786 ? -7.706 11.352 -19.501 1.00 97.62 786 ALA A O 1
ATOM 5772 N N . ALA A 1 787 ? -9.937 11.357 -19.385 1.00 96.12 787 ALA A N 1
ATOM 5773 C CA . ALA A 1 787 ? -10.081 9.940 -19.710 1.00 96.12 787 ALA A CA 1
ATOM 5774 C C . ALA A 1 787 ? -9.505 9.592 -21.092 1.00 96.12 787 ALA A C 1
ATOM 5776 O O . ALA A 1 787 ? -8.860 8.554 -21.260 1.00 96.12 787 ALA A O 1
ATOM 5777 N N . HIS A 1 788 ? -9.707 10.461 -22.091 1.00 93.25 788 HIS A N 1
ATOM 5778 C CA . HIS A 1 788 ? -9.106 10.291 -23.412 1.00 93.25 788 HIS A CA 1
ATOM 5779 C C . HIS A 1 788 ? -7.585 10.479 -23.360 1.00 93.25 788 HIS A C 1
ATOM 5781 O O . HIS A 1 788 ? -6.854 9.661 -23.926 1.00 93.25 788 HIS A O 1
ATOM 5787 N N . GLY A 1 789 ? -7.127 11.512 -22.645 1.00 96.44 789 GLY A N 1
ATOM 5788 C CA . GLY A 1 789 ? -5.712 11.808 -22.437 1.00 96.44 789 GLY A CA 1
ATOM 5789 C C . GLY A 1 789 ? -4.955 10.703 -21.697 1.00 96.44 789 GLY A C 1
ATOM 5790 O O . GLY A 1 789 ? -3.814 10.411 -22.037 1.00 96.44 789 GLY A O 1
ATOM 5791 N N . ALA A 1 790 ? -5.594 10.041 -20.736 1.00 98.00 790 ALA A N 1
ATOM 5792 C CA . ALA A 1 790 ? -4.989 9.000 -19.915 1.00 98.00 790 ALA A CA 1
ATOM 5793 C C . ALA A 1 790 ? -4.984 7.629 -20.608 1.00 98.00 790 ALA A C 1
ATOM 5795 O O . ALA A 1 790 ? -3.959 6.950 -20.638 1.00 98.00 790 ALA A O 1
ATOM 5796 N N . ARG A 1 791 ? -6.096 7.212 -21.234 1.00 95.12 791 ARG A N 1
ATOM 5797 C CA . ARG A 1 791 ? -6.195 5.866 -21.837 1.00 95.12 791 ARG A CA 1
ATOM 5798 C C . ARG A 1 791 ? -5.239 5.641 -23.014 1.00 95.12 791 ARG A C 1
ATOM 5800 O O . ARG A 1 791 ? -4.916 4.503 -23.328 1.00 95.12 791 ARG A O 1
ATOM 5807 N N . ARG A 1 792 ? -4.791 6.711 -23.685 1.00 96.44 792 ARG A N 1
ATOM 5808 C CA . ARG A 1 792 ? -3.836 6.622 -24.809 1.00 96.44 792 ARG A CA 1
ATOM 5809 C C . ARG A 1 792 ? -2.413 6.267 -24.367 1.00 96.44 792 ARG A C 1
ATOM 5811 O O . ARG A 1 792 ? -1.617 5.876 -25.215 1.00 96.44 792 ARG A O 1
ATOM 5818 N N . LEU A 1 793 ? -2.085 6.413 -23.082 1.00 98.19 793 LEU A N 1
ATOM 5819 C CA . LEU A 1 793 ? -0.712 6.283 -22.590 1.00 98.19 793 LEU A CA 1
ATOM 5820 C C . LEU A 1 793 ? -0.172 4.856 -22.696 1.00 98.19 793 LEU A C 1
ATOM 5822 O O . LEU A 1 793 ? 0.973 4.693 -23.099 1.00 98.19 793 LEU A O 1
ATOM 5826 N N . LEU A 1 794 ? -0.985 3.831 -22.413 1.00 90.81 794 LEU A N 1
ATOM 5827 C CA . LEU A 1 794 ? -0.547 2.431 -22.512 1.00 90.81 794 LEU A CA 1
ATOM 5828 C C . LEU A 1 794 ? -0.204 2.032 -23.956 1.00 90.81 794 LEU A C 1
ATOM 5830 O O . LEU A 1 794 ? 0.842 1.430 -24.189 1.00 90.81 794 LEU A O 1
ATOM 5834 N N . ASP A 1 795 ? -1.019 2.440 -24.933 1.00 94.56 795 ASP A N 1
ATOM 5835 C CA . ASP A 1 795 ? -0.711 2.236 -26.358 1.00 94.56 795 ASP A CA 1
ATOM 5836 C C . ASP A 1 795 ? 0.586 2.960 -26.754 1.00 94.56 795 ASP A C 1
ATOM 5838 O O . ASP A 1 795 ? 1.439 2.413 -27.454 1.00 94.56 795 ASP A O 1
ATOM 5842 N N . MET A 1 796 ? 0.757 4.206 -26.295 1.00 98.56 796 MET A N 1
ATOM 5843 C CA . MET A 1 796 ? 1.963 4.982 -26.586 1.00 98.56 796 MET A CA 1
ATOM 5844 C C . MET A 1 796 ? 3.212 4.356 -25.962 1.00 98.56 796 MET A C 1
ATOM 5846 O O . MET A 1 796 ? 4.274 4.345 -26.591 1.00 98.56 796 MET A O 1
ATOM 5850 N N . ALA A 1 797 ? 3.093 3.836 -24.741 1.00 95.38 797 ALA A N 1
ATOM 5851 C CA . ALA A 1 797 ? 4.161 3.132 -24.054 1.00 95.38 797 ALA A CA 1
ATOM 5852 C C . ALA A 1 797 ? 4.527 1.837 -24.794 1.00 95.38 797 ALA A C 1
ATOM 5854 O O . ALA A 1 797 ? 5.708 1.596 -25.023 1.00 95.38 797 ALA A O 1
ATOM 5855 N N . ALA A 1 798 ? 3.551 1.069 -25.292 1.00 92.19 798 ALA A N 1
ATOM 5856 C CA . ALA A 1 798 ? 3.810 -0.114 -26.118 1.00 92.19 798 ALA A CA 1
ATOM 5857 C C . ALA A 1 798 ? 4.600 0.225 -27.399 1.00 92.19 798 ALA A C 1
ATOM 5859 O O . ALA A 1 798 ? 5.593 -0.435 -27.712 1.00 92.19 798 ALA A O 1
ATOM 5860 N N . ASN A 1 799 ? 4.231 1.307 -28.093 1.00 98.50 799 ASN A N 1
ATOM 5861 C CA . ASN A 1 799 ? 4.995 1.814 -29.238 1.00 98.50 799 ASN A CA 1
ATOM 5862 C C . ASN A 1 799 ? 6.430 2.204 -28.843 1.00 98.50 799 ASN A C 1
ATOM 5864 O O . ASN A 1 799 ? 7.386 1.877 -29.545 1.00 98.50 799 ASN A O 1
ATOM 5868 N N . CYS A 1 800 ? 6.592 2.891 -27.710 1.00 98.50 800 CYS A N 1
ATOM 5869 C CA . CYS A 1 800 ? 7.897 3.305 -27.197 1.00 98.50 800 CYS A CA 1
ATOM 5870 C C . CYS A 1 800 ? 8.777 2.101 -26.822 1.00 98.50 800 CYS A C 1
ATOM 5872 O O . CYS A 1 800 ? 9.957 2.077 -27.167 1.00 98.50 800 CYS A O 1
ATOM 5874 N N . ALA A 1 801 ? 8.199 1.065 -26.210 1.00 95.44 801 ALA A N 1
ATOM 5875 C CA . ALA A 1 801 ? 8.885 -0.186 -25.905 1.00 95.44 801 ALA A CA 1
ATOM 5876 C C . ALA A 1 801 ? 9.456 -0.844 -27.169 1.00 95.44 801 ALA A C 1
ATOM 5878 O O . ALA A 1 801 ? 10.615 -1.253 -27.171 1.00 95.44 801 ALA A O 1
ATOM 5879 N N . GLY A 1 802 ? 8.686 -0.871 -28.264 1.00 97.12 802 GLY A N 1
ATOM 5880 C CA . GLY A 1 802 ? 9.159 -1.372 -29.558 1.00 97.12 802 GLY A CA 1
ATOM 5881 C C . GLY A 1 802 ? 10.334 -0.566 -30.123 1.00 97.12 802 GLY A C 1
ATOM 5882 O O . GLY A 1 802 ? 11.300 -1.137 -30.630 1.00 97.12 802 GLY A O 1
ATOM 5883 N N . VAL A 1 803 ? 10.304 0.764 -29.982 1.00 98.81 803 VAL A N 1
ATOM 5884 C CA . VAL A 1 803 ? 11.415 1.643 -30.391 1.00 98.81 803 VAL A CA 1
ATOM 5885 C C . VAL A 1 803 ? 12.679 1.357 -29.576 1.00 98.81 803 VAL A C 1
ATOM 5887 O O . VAL A 1 803 ? 13.754 1.206 -30.156 1.00 98.81 803 VAL A O 1
ATOM 5890 N N . ILE A 1 804 ? 12.560 1.245 -28.250 1.00 98.50 804 ILE A N 1
ATOM 5891 C CA . ILE A 1 804 ? 13.683 0.928 -27.353 1.00 98.50 804 ILE A CA 1
ATOM 5892 C C . ILE A 1 804 ? 14.211 -0.489 -27.631 1.00 98.50 804 ILE A C 1
ATOM 5894 O O . ILE A 1 804 ? 15.420 -0.699 -27.625 1.00 98.50 804 ILE A O 1
ATOM 5898 N N . GLY A 1 805 ? 13.340 -1.455 -27.945 1.00 97.81 805 GLY A N 1
ATOM 5899 C CA . GLY A 1 805 ? 13.737 -2.809 -28.346 1.00 97.81 805 GLY A CA 1
ATOM 5900 C C . GLY A 1 805 ? 14.565 -2.820 -29.636 1.00 97.81 805 GLY A C 1
ATOM 5901 O O . GLY A 1 805 ? 15.612 -3.463 -29.703 1.00 97.81 805 GLY A O 1
ATOM 5902 N N . ILE A 1 806 ? 14.161 -2.043 -30.646 1.00 98.75 806 ILE A N 1
ATOM 5903 C CA . ILE A 1 806 ? 14.943 -1.862 -31.882 1.00 98.75 806 ILE A CA 1
ATOM 5904 C C . ILE A 1 806 ? 16.278 -1.165 -31.590 1.00 98.75 806 ILE A C 1
ATOM 5906 O O . ILE A 1 806 ? 17.306 -1.542 -32.156 1.00 98.75 806 ILE A O 1
ATOM 5910 N N . GLU A 1 807 ? 16.286 -0.178 -30.692 1.00 98.81 807 GLU A N 1
ATOM 5911 C CA . GLU A 1 807 ? 17.518 0.467 -30.242 1.00 98.81 807 GLU A CA 1
ATOM 5912 C C . GLU A 1 807 ? 18.468 -0.524 -29.565 1.00 98.81 807 GLU A C 1
ATOM 5914 O O . GLU A 1 807 ? 19.644 -0.561 -29.912 1.00 98.81 807 GLU A O 1
ATOM 5919 N N . LEU A 1 808 ? 17.963 -1.362 -28.658 1.00 98.44 808 LEU A N 1
ATOM 5920 C CA . LEU A 1 808 ? 18.738 -2.402 -27.985 1.00 98.44 808 LEU A CA 1
ATOM 5921 C C . LEU A 1 808 ? 19.428 -3.328 -29.001 1.00 98.44 808 LEU A C 1
ATOM 5923 O O . LEU A 1 808 ? 20.625 -3.595 -28.881 1.00 98.44 808 LEU A O 1
ATOM 5927 N N . LEU A 1 809 ? 18.698 -3.761 -30.034 1.00 98.56 809 LEU A N 1
ATOM 5928 C CA . LEU A 1 809 ? 19.234 -4.583 -31.122 1.00 98.56 809 LEU A CA 1
ATOM 5929 C C . LEU A 1 809 ? 20.334 -3.862 -31.908 1.00 98.56 809 LEU A C 1
ATOM 5931 O O . LEU A 1 809 ? 21.409 -4.430 -32.123 1.00 98.56 809 LEU A O 1
ATOM 5935 N N . ALA A 1 810 ? 20.073 -2.621 -32.326 1.00 98.56 810 ALA A N 1
ATOM 5936 C CA . ALA A 1 810 ? 20.993 -1.830 -33.139 1.00 98.56 810 ALA A CA 1
ATOM 5937 C C . ALA A 1 810 ? 22.267 -1.470 -32.365 1.00 98.56 810 ALA A C 1
ATOM 5939 O O . ALA A 1 810 ? 23.373 -1.605 -32.883 1.00 98.56 810 ALA A O 1
ATOM 5940 N N . ALA A 1 811 ? 22.128 -1.061 -31.108 1.00 98.19 811 ALA A N 1
ATOM 5941 C CA . ALA A 1 811 ? 23.244 -0.707 -30.248 1.00 98.19 811 ALA A CA 1
ATOM 5942 C C . ALA A 1 811 ? 24.132 -1.921 -29.954 1.00 98.19 811 ALA A C 1
ATOM 5944 O O . ALA A 1 811 ? 25.348 -1.850 -30.121 1.00 98.19 811 ALA A O 1
ATOM 5945 N N . ALA A 1 812 ? 23.539 -3.068 -29.609 1.00 97.38 812 ALA A N 1
ATOM 5946 C CA . ALA A 1 812 ? 24.306 -4.292 -29.409 1.00 97.38 812 ALA A CA 1
ATOM 5947 C C . ALA A 1 812 ? 25.040 -4.720 -30.691 1.00 97.38 812 ALA A C 1
ATOM 5949 O O . ALA A 1 812 ? 26.218 -5.059 -30.624 1.00 97.38 812 ALA A O 1
ATOM 5950 N N . GLN A 1 813 ? 24.381 -4.646 -31.857 1.00 97.50 813 GLN A N 1
ATOM 5951 C CA . GLN A 1 813 ? 25.010 -4.948 -33.148 1.00 97.50 813 GLN A CA 1
ATOM 5952 C C . GLN A 1 813 ? 26.164 -3.984 -33.448 1.00 97.50 813 GLN A C 1
ATOM 5954 O O . GLN A 1 813 ? 27.214 -4.402 -33.924 1.00 97.50 813 GLN A O 1
ATOM 5959 N N . GLY A 1 814 ? 25.992 -2.695 -33.156 1.00 96.75 814 GLY A N 1
ATOM 5960 C CA . GLY A 1 814 ? 27.041 -1.697 -33.329 1.00 96.75 814 GLY A CA 1
ATOM 5961 C C . GLY A 1 814 ? 28.267 -1.982 -32.462 1.00 96.75 814 GLY A C 1
ATOM 5962 O O . GLY A 1 814 ? 29.391 -1.916 -32.953 1.00 96.75 814 GLY A O 1
ATOM 5963 N N . CYS A 1 815 ? 28.061 -2.376 -31.203 1.00 96.19 815 CYS A N 1
ATOM 5964 C CA . CYS A 1 815 ? 29.153 -2.795 -30.327 1.00 96.19 815 CYS A CA 1
ATOM 5965 C C . CYS A 1 815 ? 29.865 -4.067 -30.821 1.00 96.19 815 CYS A C 1
ATOM 5967 O O . CYS A 1 815 ? 31.072 -4.191 -30.620 1.00 96.19 815 CYS A O 1
ATOM 5969 N N . ASP A 1 816 ? 29.163 -4.990 -31.491 1.00 94.62 816 ASP A N 1
ATOM 5970 C CA . ASP A 1 816 ? 29.760 -6.221 -32.036 1.00 94.62 816 ASP A CA 1
ATOM 5971 C C . ASP A 1 816 ? 30.820 -5.934 -33.123 1.00 94.62 816 ASP A C 1
ATOM 5973 O O . ASP A 1 816 ? 31.731 -6.735 -33.325 1.00 94.62 816 ASP A O 1
ATOM 5977 N N . PHE A 1 817 ? 30.768 -4.770 -33.787 1.00 94.12 817 PHE A N 1
ATOM 5978 C CA . PHE A 1 817 ? 31.779 -4.365 -34.773 1.00 94.12 817 PHE A CA 1
ATOM 5979 C C . PHE A 1 817 ? 33.098 -3.872 -34.158 1.00 94.12 817 PHE A C 1
ATOM 5981 O O . PHE A 1 817 ? 34.100 -3.762 -34.870 1.00 94.12 817 PHE A O 1
ATOM 5988 N N . HIS A 1 818 ? 33.149 -3.601 -32.850 1.00 91.88 818 HIS A N 1
ATOM 5989 C CA . HIS A 1 818 ? 34.357 -3.116 -32.169 1.00 91.88 818 HIS A CA 1
ATOM 5990 C C . HIS A 1 818 ? 35.235 -4.265 -31.675 1.00 91.88 818 HIS A C 1
ATOM 5992 O O . HIS A 1 818 ? 35.575 -4.344 -30.496 1.00 91.88 818 HIS A O 1
ATOM 5998 N N . ALA A 1 819 ? 35.613 -5.162 -32.588 1.00 77.50 819 ALA A N 1
ATOM 5999 C CA . ALA A 1 819 ? 36.430 -6.329 -32.274 1.00 77.50 819 ALA A CA 1
ATOM 6000 C C . ALA A 1 819 ? 37.685 -5.953 -31.458 1.00 77.50 819 ALA A C 1
ATOM 6002 O O . ALA A 1 819 ? 38.450 -5.064 -31.838 1.00 77.50 819 ALA A O 1
ATOM 6003 N N . GLY A 1 820 ? 37.895 -6.646 -30.334 1.00 81.38 820 GLY A N 1
ATOM 6004 C CA . GLY A 1 820 ? 39.024 -6.422 -29.423 1.00 81.38 820 GLY A CA 1
ATOM 6005 C C . GLY A 1 820 ? 38.804 -5.356 -28.342 1.00 81.38 820 GLY A C 1
ATOM 6006 O O . GLY A 1 820 ? 39.712 -5.131 -27.544 1.00 81.38 820 GLY A O 1
ATOM 6007 N N . LEU A 1 821 ? 37.628 -4.722 -28.278 1.00 90.50 821 LEU A N 1
ATOM 6008 C CA . LEU A 1 821 ? 37.255 -3.773 -27.225 1.00 90.50 821 LEU A CA 1
ATOM 6009 C C . LEU A 1 821 ? 35.995 -4.254 -26.493 1.00 90.50 821 LEU A C 1
ATOM 6011 O O . LEU A 1 821 ? 35.010 -4.621 -27.128 1.00 90.50 821 LEU A O 1
ATOM 6015 N N . ALA A 1 822 ? 36.016 -4.208 -25.160 1.00 90.38 822 ALA A N 1
ATOM 6016 C CA . ALA A 1 822 ? 34.853 -4.484 -24.314 1.00 90.38 822 ALA A CA 1
ATOM 6017 C C . ALA A 1 822 ? 34.195 -3.181 -23.834 1.00 90.38 822 ALA A C 1
ATOM 6019 O O . ALA A 1 822 ? 34.875 -2.170 -23.622 1.00 90.38 822 ALA A O 1
ATOM 6020 N N . SER A 1 823 ? 32.875 -3.196 -23.660 1.00 93.62 823 SER A N 1
ATOM 6021 C CA . SER A 1 823 ? 32.143 -2.154 -22.942 1.00 93.62 823 SER A CA 1
ATOM 6022 C C . SER A 1 823 ? 32.382 -2.273 -21.426 1.00 93.62 823 SER A C 1
ATOM 6024 O O . SER A 1 823 ? 33.312 -2.942 -20.980 1.00 93.62 823 SER A O 1
ATOM 6026 N N . SER A 1 824 ? 31.571 -1.599 -20.613 1.00 89.25 824 SER A N 1
ATOM 6027 C CA . SER A 1 824 ? 31.556 -1.806 -19.163 1.00 89.25 824 SER A CA 1
ATOM 6028 C C . SER A 1 824 ? 30.891 -3.138 -18.806 1.00 89.25 824 SER A C 1
ATOM 6030 O O . SER A 1 824 ? 30.002 -3.606 -19.521 1.00 89.25 824 SER A O 1
ATOM 6032 N N . ASP A 1 825 ? 31.207 -3.696 -17.636 1.00 76.00 825 ASP A N 1
ATOM 6033 C CA . ASP A 1 825 ? 30.588 -4.945 -17.164 1.00 76.00 825 ASP A CA 1
ATOM 6034 C C . ASP A 1 825 ? 29.054 -4.876 -17.127 1.00 76.00 825 ASP A C 1
ATOM 6036 O O . ASP A 1 825 ? 28.361 -5.852 -17.414 1.00 76.00 825 ASP A O 1
ATOM 6040 N N . ALA A 1 826 ? 28.501 -3.714 -16.765 1.00 71.88 826 ALA A N 1
ATOM 6041 C CA . ALA A 1 826 ? 27.057 -3.515 -16.706 1.00 71.88 826 ALA A CA 1
ATOM 6042 C C . ALA A 1 826 ? 26.405 -3.631 -18.088 1.00 71.88 826 ALA A C 1
ATOM 6044 O O . ALA A 1 826 ? 25.373 -4.288 -18.226 1.00 71.88 826 ALA A O 1
ATOM 6045 N N . LEU A 1 827 ? 27.011 -3.020 -19.104 1.00 88.06 827 LEU A N 1
ATOM 6046 C CA . LEU A 1 827 ? 26.479 -3.008 -20.462 1.00 88.06 827 LEU A CA 1
ATOM 6047 C C . LEU A 1 827 ? 26.785 -4.310 -21.208 1.00 88.06 827 LEU A C 1
ATOM 6049 O O . LEU A 1 827 ? 25.946 -4.774 -21.980 1.00 88.06 827 LEU A O 1
ATOM 6053 N N . GLU A 1 828 ? 27.910 -4.965 -20.913 1.00 88.12 828 GLU A N 1
ATOM 6054 C CA . GLU A 1 828 ? 28.197 -6.308 -21.422 1.00 88.12 828 GLU A CA 1
ATOM 6055 C C . GLU A 1 828 ? 27.202 -7.345 -20.900 1.00 88.12 828 GLU A C 1
ATOM 6057 O O . GLU A 1 828 ? 26.741 -8.179 -21.675 1.00 88.12 828 GLU A O 1
ATOM 6062 N N . ARG A 1 829 ? 26.758 -7.261 -19.636 1.00 78.00 829 ARG A N 1
ATOM 6063 C CA . ARG A 1 829 ? 25.676 -8.134 -19.141 1.00 78.00 829 ARG A CA 1
ATOM 6064 C C . ARG A 1 829 ? 24.385 -7.963 -19.940 1.00 78.00 829 ARG A C 1
ATOM 6066 O O . ARG A 1 829 ? 23.729 -8.956 -20.247 1.00 78.00 829 ARG A O 1
ATOM 6073 N N . VAL A 1 830 ? 24.039 -6.732 -20.315 1.00 82.75 830 VAL A N 1
ATOM 6074 C CA . VAL A 1 830 ? 22.848 -6.439 -21.132 1.00 82.75 830 VAL A CA 1
ATOM 6075 C C . VAL A 1 830 ? 23.014 -6.968 -22.559 1.00 82.75 830 VAL A C 1
ATOM 6077 O O . VAL A 1 830 ? 22.112 -7.628 -23.074 1.00 82.75 830 VAL A O 1
ATOM 6080 N N . ARG A 1 831 ? 24.172 -6.742 -23.193 1.00 92.12 831 ARG A N 1
ATOM 6081 C CA . ARG A 1 831 ? 24.477 -7.288 -24.528 1.00 92.12 831 ARG A CA 1
ATOM 6082 C C . ARG A 1 831 ? 24.445 -8.805 -24.526 1.00 92.12 831 ARG A C 1
ATOM 6084 O O . ARG A 1 831 ? 23.790 -9.402 -25.375 1.00 92.12 831 ARG A O 1
ATOM 6091 N N . ALA A 1 832 ? 25.107 -9.427 -23.555 1.00 82.44 832 ALA A N 1
ATOM 6092 C CA . ALA A 1 832 ? 25.126 -10.868 -23.406 1.00 82.44 832 ALA A CA 1
ATOM 6093 C C . ALA A 1 832 ? 23.705 -11.398 -23.210 1.00 82.44 832 ALA A C 1
ATOM 6095 O O . ALA A 1 832 ? 23.362 -12.396 -23.835 1.00 82.44 832 ALA A O 1
ATOM 6096 N N . ARG A 1 833 ? 22.880 -10.716 -22.400 1.00 80.00 833 ARG A N 1
ATOM 6097 C CA . ARG A 1 833 ? 21.472 -11.064 -22.187 1.00 80.00 833 ARG A CA 1
ATOM 6098 C C . ARG A 1 833 ? 20.676 -11.085 -23.490 1.00 80.00 833 ARG A C 1
ATOM 6100 O O . ARG A 1 833 ? 20.030 -12.079 -23.819 1.00 80.00 833 ARG A O 1
ATOM 6107 N N . LEU A 1 834 ? 20.767 -10.001 -24.254 1.00 86.19 834 LEU A N 1
ATOM 6108 C CA . LEU A 1 834 ? 20.135 -9.912 -25.564 1.00 86.19 834 LEU A CA 1
ATOM 6109 C C . LEU A 1 834 ? 20.630 -11.024 -26.493 1.00 86.19 834 LEU A C 1
ATOM 6111 O O . LEU A 1 834 ? 19.825 -11.698 -27.123 1.00 86.19 834 LEU A O 1
ATOM 6115 N N . ARG A 1 835 ? 21.948 -11.247 -26.560 1.00 91.06 835 ARG A N 1
ATOM 6116 C CA . ARG A 1 835 ? 22.577 -12.171 -27.517 1.00 91.06 835 ARG A CA 1
ATOM 6117 C C . ARG A 1 835 ? 22.196 -13.633 -27.338 1.00 91.06 835 ARG A C 1
ATOM 6119 O O . ARG A 1 835 ? 22.380 -14.424 -28.260 1.00 91.06 835 ARG A O 1
ATOM 6126 N N . ARG A 1 836 ? 21.651 -14.004 -26.182 1.00 82.06 836 ARG A N 1
ATOM 6127 C CA . ARG A 1 836 ? 21.206 -15.378 -25.931 1.00 82.06 836 ARG A CA 1
ATOM 6128 C C . ARG A 1 836 ? 19.807 -15.659 -26.472 1.00 82.06 836 ARG A C 1
ATOM 6130 O O . ARG A 1 836 ? 19.530 -16.820 -26.759 1.00 82.06 836 ARG A O 1
ATOM 6137 N N . GLU A 1 837 ? 18.995 -14.624 -26.680 1.00 78.38 837 GLU A N 1
ATOM 6138 C CA . GLU A 1 837 ? 17.718 -14.709 -27.403 1.00 78.38 837 GLU A CA 1
ATOM 6139 C C . GLU A 1 837 ? 17.853 -14.272 -28.863 1.00 78.38 837 GLU A C 1
ATOM 6141 O O . GLU A 1 837 ? 17.235 -14.865 -29.741 1.00 78.38 837 GLU A O 1
ATOM 6146 N N . VAL A 1 838 ? 18.695 -13.271 -29.130 1.00 89.62 838 VAL A N 1
ATOM 6147 C CA . VAL A 1 838 ? 18.849 -12.660 -30.450 1.00 89.62 838 VAL A CA 1
ATOM 6148 C C . VAL A 1 838 ? 20.321 -12.640 -30.880 1.00 89.62 838 VAL A C 1
ATOM 6150 O O . VAL A 1 838 ? 21.072 -11.753 -30.452 1.00 89.62 838 VAL A O 1
ATOM 6153 N N . PRO A 1 839 ? 20.761 -13.574 -31.746 1.00 93.00 839 PRO A N 1
ATOM 6154 C CA . PRO A 1 839 ? 22.153 -13.648 -32.187 1.00 93.00 839 PRO A CA 1
ATOM 6155 C C . PRO A 1 839 ? 22.578 -12.400 -32.978 1.00 93.00 839 PRO A C 1
ATOM 6157 O O . PRO A 1 839 ? 21.740 -11.669 -33.509 1.00 93.00 839 PRO A O 1
ATOM 6160 N N . THR A 1 840 ? 23.887 -12.164 -33.100 1.00 95.06 840 THR A N 1
ATOM 6161 C CA . THR A 1 840 ? 24.439 -11.127 -33.993 1.00 95.06 840 THR A CA 1
ATOM 6162 C C . THR A 1 840 ? 23.902 -11.312 -35.418 1.00 95.06 840 THR A C 1
ATOM 6164 O O . THR A 1 840 ? 23.594 -12.425 -35.859 1.00 95.06 840 THR A O 1
ATOM 6167 N N . LEU A 1 841 ? 23.695 -10.208 -36.130 1.00 94.69 841 LEU A N 1
ATOM 6168 C CA . LEU A 1 841 ? 23.197 -10.237 -37.499 1.00 94.69 841 LEU A CA 1
ATOM 6169 C C . LEU A 1 841 ? 24.362 -10.351 -38.492 1.00 94.69 841 LEU A C 1
ATOM 6171 O O . LEU A 1 841 ? 25.027 -9.358 -38.786 1.00 94.69 841 LEU A O 1
ATOM 6175 N N . ASP A 1 842 ? 24.573 -11.551 -39.034 1.00 92.50 842 ASP A N 1
ATOM 6176 C CA . ASP A 1 842 ? 25.585 -11.799 -40.074 1.00 92.50 842 ASP A CA 1
ATOM 6177 C C . ASP A 1 842 ? 25.037 -11.587 -41.495 1.00 92.50 842 ASP A C 1
ATOM 6179 O O . ASP A 1 842 ? 25.708 -11.030 -42.366 1.00 92.50 842 ASP A O 1
ATOM 6183 N N . HIS A 1 843 ? 23.802 -12.035 -41.725 1.00 94.06 843 HIS A N 1
ATOM 6184 C CA . HIS A 1 843 ? 23.047 -11.927 -42.974 1.00 94.06 843 HIS A CA 1
ATOM 6185 C C . HIS A 1 843 ? 21.577 -11.632 -42.660 1.00 94.06 843 HIS A C 1
ATOM 6187 O O . HIS A 1 843 ? 21.121 -11.864 -41.537 1.00 94.06 843 HIS A O 1
ATOM 6193 N N . ASP A 1 844 ? 20.837 -11.118 -43.643 1.00 95.81 844 ASP A N 1
ATOM 6194 C CA . ASP A 1 844 ? 19.414 -10.828 -43.477 1.00 95.81 844 ASP A CA 1
ATOM 6195 C C . ASP A 1 844 ? 18.639 -12.090 -43.064 1.00 95.81 844 ASP A C 1
ATOM 6197 O O . ASP A 1 844 ? 18.781 -13.165 -43.653 1.00 95.81 844 ASP A O 1
ATOM 6201 N N . ARG A 1 845 ? 17.775 -11.932 -42.059 1.00 95.31 845 ARG A N 1
ATOM 6202 C CA . ARG A 1 845 ? 16.841 -12.954 -41.577 1.00 95.31 845 ARG A CA 1
ATOM 6203 C C . ARG A 1 845 ? 15.482 -12.332 -41.281 1.00 95.31 845 ARG A C 1
ATOM 6205 O O . ARG A 1 845 ? 15.313 -11.114 -41.343 1.00 95.31 845 ARG A O 1
ATOM 6212 N N . HIS A 1 846 ? 14.503 -13.171 -40.955 1.00 94.00 846 HIS A N 1
ATOM 6213 C CA . HIS A 1 846 ? 13.202 -12.687 -40.509 1.00 94.00 846 HIS A CA 1
ATOM 6214 C C . HIS A 1 846 ? 13.367 -11.908 -39.195 1.00 94.00 846 HIS A C 1
ATOM 6216 O O . HIS A 1 846 ? 13.610 -12.500 -38.152 1.00 94.00 846 HIS A O 1
ATOM 6222 N N . PHE A 1 847 ? 13.273 -10.580 -39.273 1.00 93.62 847 PHE A N 1
ATOM 6223 C CA . PHE A 1 847 ? 13.655 -9.671 -38.185 1.00 93.62 847 PHE A CA 1
ATOM 6224 C C . PHE A 1 847 ? 12.571 -9.503 -37.108 1.00 93.62 847 PHE A C 1
ATOM 6226 O O . PHE A 1 847 ? 12.850 -9.048 -36.005 1.00 93.62 847 PHE A O 1
ATOM 6233 N N . HIS A 1 848 ? 11.316 -9.833 -37.418 1.00 92.19 848 HIS A N 1
ATOM 6234 C CA . HIS A 1 848 ? 10.192 -9.610 -36.506 1.00 92.19 848 HIS A CA 1
ATOM 6235 C C . HIS A 1 848 ? 10.334 -10.347 -35.155 1.00 92.19 848 HIS A C 1
ATOM 6237 O O . HIS A 1 848 ? 10.202 -9.669 -34.138 1.00 92.19 848 HIS A O 1
ATOM 6243 N N . PRO A 1 849 ? 10.702 -11.646 -35.101 1.00 92.19 849 PRO A N 1
ATOM 6244 C CA . PRO A 1 849 ? 10.948 -12.340 -33.832 1.00 92.19 849 PRO A CA 1
ATOM 6245 C C . PRO A 1 849 ? 12.049 -11.694 -32.979 1.00 92.19 849 PRO A C 1
ATOM 6247 O O . PRO A 1 849 ? 11.926 -11.637 -31.759 1.00 92.19 849 PRO A O 1
ATOM 6250 N N . ASP A 1 850 ? 13.093 -11.151 -33.613 1.00 95.94 850 ASP A N 1
ATOM 6251 C CA . ASP A 1 850 ? 14.174 -10.451 -32.909 1.00 95.94 850 ASP A CA 1
ATOM 6252 C C . ASP A 1 850 ? 13.652 -9.182 -32.214 1.00 95.94 850 ASP A C 1
ATOM 6254 O O . ASP A 1 850 ? 14.027 -8.887 -31.078 1.00 95.94 850 ASP A O 1
ATOM 6258 N N . ILE A 1 851 ? 12.760 -8.439 -32.885 1.00 94.25 851 ILE A N 1
ATOM 6259 C CA . ILE A 1 851 ? 12.114 -7.238 -32.334 1.00 94.25 851 ILE A CA 1
ATOM 6260 C C . ILE A 1 851 ? 11.183 -7.607 -31.182 1.00 94.25 851 ILE A C 1
ATOM 6262 O O . ILE A 1 851 ? 11.201 -6.921 -30.160 1.00 94.25 851 ILE A O 1
ATOM 6266 N N . GLU A 1 852 ? 10.388 -8.670 -31.314 1.00 85.56 852 GLU A N 1
ATOM 6267 C CA . GLU A 1 852 ? 9.502 -9.128 -30.238 1.00 85.56 852 GLU A CA 1
ATOM 6268 C C . GLU A 1 852 ? 10.294 -9.543 -28.994 1.00 85.56 852 GLU A C 1
ATOM 6270 O O . GLU A 1 852 ? 9.990 -9.066 -27.899 1.00 85.56 852 GLU A O 1
ATOM 6275 N N . ALA A 1 853 ? 11.359 -10.333 -29.161 1.00 77.44 853 ALA A N 1
ATOM 6276 C CA . ALA A 1 853 ? 12.234 -10.748 -28.065 1.00 77.44 853 ALA A CA 1
ATOM 6277 C C . ALA A 1 853 ? 12.889 -9.541 -27.372 1.00 77.44 853 ALA A C 1
ATOM 6279 O O . ALA A 1 853 ? 12.786 -9.377 -26.156 1.00 77.44 853 ALA A O 1
ATOM 6280 N N . ALA A 1 854 ? 13.485 -8.621 -28.137 1.00 88.50 854 ALA A N 1
ATOM 6281 C CA . ALA A 1 854 ? 14.094 -7.419 -27.569 1.00 88.50 854 ALA A CA 1
ATOM 6282 C C . ALA A 1 854 ? 13.071 -6.509 -26.865 1.00 88.50 854 ALA A C 1
ATOM 6284 O O . ALA A 1 854 ? 13.361 -5.959 -25.804 1.00 88.50 854 ALA A O 1
ATOM 6285 N N . THR A 1 855 ? 11.863 -6.373 -27.419 1.00 84.56 855 THR A N 1
ATOM 6286 C CA . THR A 1 855 ? 10.773 -5.596 -26.806 1.00 84.56 855 THR A CA 1
ATOM 6287 C C . THR A 1 855 ? 10.309 -6.235 -25.499 1.00 84.56 855 THR A C 1
ATOM 6289 O O . THR A 1 855 ? 10.082 -5.529 -24.518 1.00 84.56 855 THR A O 1
ATOM 6292 N N . ALA A 1 856 ? 10.215 -7.566 -25.444 1.00 74.38 856 ALA A N 1
ATOM 6293 C CA . ALA A 1 856 ? 9.906 -8.286 -24.214 1.00 74.38 856 ALA A CA 1
ATOM 6294 C C . ALA A 1 856 ? 10.994 -8.075 -23.148 1.00 74.38 856 ALA A C 1
ATOM 6296 O O . ALA A 1 856 ? 10.664 -7.811 -21.995 1.00 74.38 856 ALA A O 1
ATOM 6297 N N . LEU A 1 857 ? 12.279 -8.098 -23.526 1.00 77.44 857 LEU A N 1
ATOM 6298 C CA . LEU A 1 857 ? 13.395 -7.808 -22.614 1.00 77.44 857 LEU A CA 1
ATOM 6299 C C . LEU A 1 857 ? 13.341 -6.390 -22.043 1.00 77.44 857 LEU A C 1
ATOM 6301 O O . LEU A 1 857 ? 13.578 -6.208 -20.854 1.00 77.44 857 LEU A O 1
ATOM 6305 N N . VAL A 1 858 ? 12.997 -5.399 -22.866 1.00 81.31 858 VAL A N 1
ATOM 6306 C CA . VAL A 1 858 ? 12.825 -4.000 -22.437 1.00 81.31 858 VAL A CA 1
ATOM 6307 C C . VAL A 1 858 ? 11.725 -3.859 -21.384 1.00 81.31 858 VAL A C 1
ATOM 6309 O O . VAL A 1 858 ? 11.840 -3.026 -20.487 1.00 81.31 858 VAL A O 1
ATOM 6312 N N . ARG A 1 859 ? 10.674 -4.678 -21.475 1.00 73.06 859 ARG A N 1
ATOM 6313 C CA . ARG A 1 859 ? 9.544 -4.672 -20.534 1.00 73.06 859 ARG A CA 1
ATOM 6314 C C . ARG A 1 859 ? 9.747 -5.609 -19.336 1.00 73.06 859 ARG A C 1
ATOM 6316 O O . ARG A 1 859 ? 8.979 -5.541 -18.382 1.00 73.06 859 ARG A O 1
ATOM 6323 N N . ALA A 1 860 ? 10.763 -6.473 -19.358 1.00 57.62 860 ALA A N 1
ATOM 6324 C CA . ALA A 1 860 ? 10.998 -7.474 -18.324 1.00 57.62 860 ALA A CA 1
ATOM 6325 C C . ALA A 1 860 ? 12.033 -7.007 -17.286 1.00 57.62 860 ALA A C 1
ATOM 6327 O O . ALA A 1 860 ? 13.232 -6.970 -17.557 1.00 57.62 860 ALA A O 1
ATOM 6328 N N . GLY A 1 861 ? 11.594 -6.730 -16.056 1.00 56.91 861 GLY A N 1
ATOM 6329 C CA . GLY A 1 861 ? 12.500 -6.540 -14.916 1.00 56.91 861 GLY A CA 1
ATOM 6330 C C . GLY A 1 861 ? 13.189 -7.847 -14.478 1.00 56.91 861 GLY A C 1
ATOM 6331 O O . GLY A 1 861 ? 12.623 -8.934 -14.605 1.00 56.91 861 GLY A O 1
ATOM 6332 N N . THR A 1 862 ? 14.420 -7.767 -13.952 1.00 65.94 862 THR A N 1
ATOM 6333 C CA . THR A 1 862 ? 15.073 -8.859 -13.183 1.00 65.94 862 THR A CA 1
ATOM 6334 C C . THR A 1 862 ? 14.587 -8.915 -11.736 1.00 65.94 862 THR A C 1
ATOM 6336 O O . THR A 1 862 ? 14.631 -9.969 -11.106 1.00 65.94 862 THR A O 1
ATOM 6339 N N . VAL A 1 863 ? 14.093 -7.784 -11.236 1.00 70.81 863 VAL A N 1
ATOM 6340 C CA . VAL A 1 863 ? 13.352 -7.651 -9.988 1.00 70.81 863 VAL A CA 1
ATOM 6341 C C . VAL A 1 863 ? 12.053 -6.934 -10.322 1.00 70.81 863 VAL A C 1
ATOM 6343 O O . VAL A 1 863 ? 12.075 -5.852 -10.908 1.00 70.81 863 VAL A O 1
ATOM 6346 N N . HIS A 1 864 ? 10.934 -7.532 -9.945 1.00 75.31 864 HIS A N 1
ATOM 6347 C CA . HIS A 1 864 ? 9.647 -6.861 -9.861 1.00 75.31 864 HIS A CA 1
ATOM 6348 C C . HIS A 1 864 ? 9.314 -6.696 -8.373 1.00 75.31 864 HIS A C 1
ATOM 6350 O O . HIS A 1 864 ? 8.942 -7.686 -7.733 1.00 75.31 864 HIS A O 1
ATOM 6356 N N . PRO A 1 865 ? 9.453 -5.492 -7.794 1.00 73.31 865 PRO A N 1
ATOM 6357 C CA . PRO A 1 865 ? 9.117 -5.258 -6.394 1.00 73.31 865 PRO A CA 1
ATOM 6358 C C . PRO A 1 865 ? 7.615 -5.444 -6.148 1.00 73.31 865 PRO A C 1
ATOM 6360 O O . PRO A 1 865 ? 6.786 -4.837 -6.821 1.00 73.31 865 PRO A O 1
ATOM 6363 N N . GLY A 1 866 ? 7.265 -6.281 -5.175 1.00 73.25 866 GLY A N 1
ATOM 6364 C CA . GLY A 1 866 ? 5.896 -6.486 -4.707 1.00 73.25 866 GLY A CA 1
ATOM 6365 C C . GLY A 1 866 ? 5.620 -5.801 -3.368 1.00 73.25 866 GLY A C 1
ATOM 6366 O O . GLY A 1 866 ? 6.531 -5.320 -2.685 1.00 73.25 866 GLY A O 1
ATOM 6367 N N . THR A 1 867 ? 4.352 -5.759 -2.971 1.00 77.25 867 THR A N 1
ATOM 6368 C CA . THR A 1 867 ? 3.910 -5.201 -1.684 1.00 77.25 867 THR A CA 1
ATOM 6369 C C . THR A 1 867 ? 3.650 -6.263 -0.621 1.00 77.25 867 THR A C 1
ATOM 6371 O O . THR A 1 867 ? 3.571 -5.916 0.545 1.00 77.25 867 THR A O 1
ATOM 6374 N N . ALA A 1 868 ? 3.504 -7.536 -0.985 1.00 84.94 868 ALA A N 1
ATOM 6375 C CA . ALA A 1 868 ? 3.191 -8.624 -0.064 1.00 84.94 868 ALA A CA 1
ATOM 6376 C C . ALA A 1 868 ? 4.463 -9.220 0.585 1.00 84.94 868 ALA A C 1
ATOM 6378 O O . ALA A 1 868 ? 5.541 -9.140 -0.008 1.00 84.94 868 ALA A O 1
ATOM 6379 N N . PRO A 1 869 ? 4.371 -9.874 1.764 1.00 96.62 869 PRO A N 1
ATOM 6380 C CA . PRO A 1 869 ? 5.508 -10.502 2.456 1.00 96.62 869 PRO A CA 1
ATOM 6381 C C . PRO A 1 869 ? 5.980 -11.822 1.809 1.00 96.62 869 PRO A C 1
ATOM 6383 O O . PRO A 1 869 ? 6.303 -12.792 2.496 1.00 96.62 869 PRO A O 1
ATOM 6386 N N . LEU A 1 870 ? 6.016 -11.873 0.478 1.00 98.06 870 LEU A N 1
ATOM 6387 C CA . LEU A 1 870 ? 6.397 -13.034 -0.316 1.00 98.06 870 LEU A CA 1
ATOM 6388 C C . LEU A 1 870 ? 7.365 -12.606 -1.419 1.00 98.06 870 LEU A C 1
ATOM 6390 O O . LEU A 1 870 ? 7.076 -11.697 -2.196 1.00 98.06 870 LEU A O 1
ATOM 6394 N N . ILE A 1 871 ? 8.492 -13.3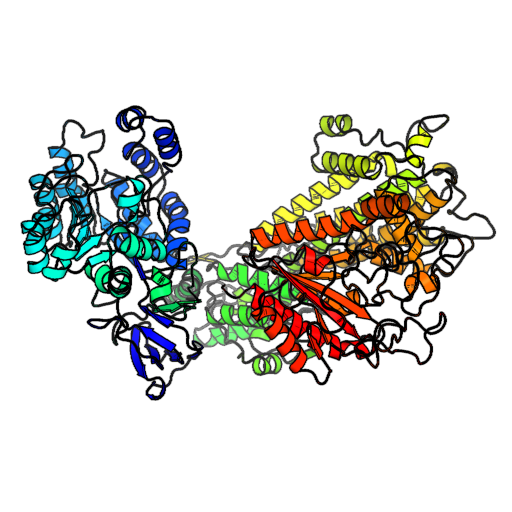05 -1.504 1.00 98.12 871 ILE A N 1
ATOM 6395 C CA . ILE A 1 871 ? 9.448 -13.214 -2.604 1.00 98.12 871 ILE A CA 1
ATOM 6396 C C . ILE A 1 871 ? 9.414 -14.546 -3.344 1.00 98.12 871 ILE A C 1
ATOM 6398 O O . ILE A 1 871 ? 9.627 -15.583 -2.725 1.00 98.12 871 ILE A O 1
ATOM 6402 N N . VAL A 1 872 ? 9.188 -14.523 -4.654 1.00 97.81 872 VAL A N 1
ATOM 6403 C CA . VAL A 1 872 ? 9.322 -15.694 -5.528 1.00 97.81 872 VAL A CA 1
ATOM 6404 C C . VAL A 1 872 ? 10.607 -15.545 -6.334 1.00 97.81 872 VAL A C 1
ATOM 6406 O O . VAL A 1 872 ? 10.743 -14.636 -7.157 1.00 97.81 872 VAL A O 1
ATOM 6409 N N . ALA A 1 873 ? 11.573 -16.411 -6.052 1.00 96.38 873 ALA A N 1
ATOM 6410 C CA . ALA A 1 873 ? 12.879 -16.420 -6.686 1.00 96.38 873 ALA A CA 1
ATOM 6411 C C . ALA A 1 873 ? 12.940 -17.489 -7.785 1.00 96.38 873 ALA A C 1
ATOM 6413 O O . ALA A 1 873 ? 12.512 -18.622 -7.583 1.00 96.38 873 ALA A O 1
ATOM 6414 N N . PHE A 1 874 ? 13.508 -17.119 -8.933 1.00 95.50 874 PHE A N 1
ATOM 6415 C CA . PHE A 1 874 ? 13.690 -17.974 -10.106 1.00 95.50 874 PHE A CA 1
ATOM 6416 C C . PHE A 1 874 ? 15.188 -18.073 -10.445 1.00 95.50 874 PHE A C 1
ATOM 6418 O O . PHE A 1 874 ? 15.707 -17.297 -11.257 1.00 95.50 874 PHE A O 1
ATOM 6425 N N . PRO A 1 875 ? 15.938 -18.956 -9.768 1.00 93.69 875 PRO A N 1
ATOM 6426 C CA . PRO A 1 875 ? 17.394 -19.026 -9.906 1.00 93.69 875 PRO A CA 1
ATOM 6427 C C . PRO A 1 875 ? 17.861 -19.713 -11.196 1.00 93.69 875 PRO A C 1
ATOM 6429 O O . PRO A 1 875 ? 19.009 -19.522 -11.591 1.00 93.69 875 PRO A O 1
ATOM 6432 N N . HIS A 1 876 ? 17.021 -20.527 -11.844 1.00 95.25 876 HIS A N 1
ATOM 6433 C CA . HIS A 1 876 ? 17.444 -21.415 -12.942 1.00 95.25 876 HIS A CA 1
ATOM 6434 C C . HIS A 1 876 ? 16.605 -21.293 -14.221 1.00 95.25 876 HIS A C 1
ATOM 6436 O O . HIS A 1 876 ? 16.812 -22.064 -15.153 1.00 95.25 876 HIS A O 1
ATOM 6442 N N . THR A 1 877 ? 15.716 -20.300 -14.326 1.00 87.75 877 THR A N 1
ATOM 6443 C CA . THR A 1 877 ? 14.925 -20.027 -15.551 1.00 87.75 877 THR A CA 1
ATOM 6444 C C . THR A 1 877 ? 15.761 -19.443 -16.692 1.00 87.75 877 THR A C 1
ATOM 6446 O O . THR A 1 877 ? 15.284 -19.239 -17.806 1.00 87.75 877 THR A O 1
ATOM 6449 N N . GLY A 1 878 ? 17.012 -19.104 -16.402 1.00 78.94 878 GLY A N 1
ATOM 6450 C CA . GLY A 1 878 ? 17.908 -18.433 -17.311 1.00 78.94 878 GLY A CA 1
ATOM 6451 C C . GLY A 1 878 ? 18.547 -19.313 -18.392 1.00 78.94 878 GLY A C 1
ATOM 6452 O O . GLY A 1 878 ? 18.797 -20.492 -18.172 1.00 78.94 878 GLY A O 1
ATOM 6453 N N . THR A 1 879 ? 18.864 -18.749 -19.566 1.00 84.25 879 THR A N 1
ATOM 6454 C CA . THR A 1 879 ? 19.311 -19.526 -20.756 1.00 84.25 879 THR A CA 1
ATOM 6455 C C . THR A 1 879 ? 20.530 -18.970 -21.516 1.00 84.25 879 THR A C 1
ATOM 6457 O O . THR A 1 879 ? 21.318 -19.699 -22.110 1.00 84.25 879 THR A O 1
ATOM 6460 N N . ASP A 1 880 ? 20.809 -17.680 -21.462 1.00 73.50 880 ASP A N 1
ATOM 6461 C CA . ASP A 1 880 ? 21.699 -17.268 -20.397 1.00 73.50 880 ASP A CA 1
ATOM 6462 C C . ASP A 1 880 ? 23.189 -17.764 -20.352 1.00 73.50 880 ASP A C 1
ATOM 6464 O O . ASP A 1 880 ? 23.667 -17.909 -19.233 1.00 73.50 880 ASP A O 1
ATOM 6468 N N . LEU A 1 881 ? 23.983 -18.035 -21.407 1.00 80.62 881 LEU A N 1
ATOM 6469 C CA . LEU A 1 881 ? 25.357 -18.647 -21.290 1.00 80.62 881 LEU A CA 1
ATOM 6470 C C . LEU A 1 881 ? 26.592 -17.756 -20.949 1.00 80.62 881 LEU A C 1
ATOM 6472 O O . LEU A 1 881 ? 27.722 -18.228 -20.893 1.00 80.62 881 LEU A O 1
ATOM 6476 N N . ALA A 1 882 ? 26.373 -16.485 -20.669 1.00 73.69 882 ALA A N 1
ATOM 6477 C CA . ALA A 1 882 ? 27.336 -15.418 -20.371 1.00 73.69 882 ALA A CA 1
ATOM 6478 C C . ALA A 1 882 ? 28.438 -15.300 -21.436 1.00 73.69 882 ALA A C 1
ATOM 6480 O O . ALA A 1 882 ? 28.188 -15.574 -22.607 1.00 73.69 882 ALA A O 1
ATOM 6481 N N . ASP A 1 883 ? 29.615 -14.839 -21.033 1.00 64.44 883 ASP A N 1
ATOM 6482 C CA . ASP A 1 883 ? 30.861 -14.828 -21.800 1.00 64.44 883 ASP A CA 1
ATOM 6483 C C . ASP A 1 883 ? 31.663 -16.134 -21.613 1.00 64.44 883 ASP A C 1
ATOM 6485 O O . ASP A 1 883 ? 32.869 -16.172 -21.845 1.00 64.44 883 ASP A O 1
ATOM 6489 N N . VAL A 1 884 ? 31.018 -17.214 -21.152 1.00 76.75 884 VAL A N 1
ATOM 6490 C CA . VAL A 1 884 ? 31.690 -18.487 -20.872 1.00 76.75 884 VAL A CA 1
ATOM 6491 C C . VAL A 1 884 ? 31.929 -19.262 -22.164 1.00 76.75 884 VAL A C 1
ATOM 6493 O O . VAL A 1 884 ? 31.004 -19.786 -22.788 1.00 76.75 884 VAL A O 1
ATOM 6496 N N . GLU A 1 885 ? 33.199 -19.370 -22.541 1.00 75.81 885 GLU A N 1
ATOM 6497 C CA . GLU A 1 885 ? 33.650 -20.166 -23.679 1.00 75.81 885 GLU A CA 1
ATOM 6498 C C . GLU A 1 885 ? 33.841 -21.651 -23.314 1.00 75.81 885 GLU A C 1
ATOM 6500 O O . GLU A 1 885 ? 33.851 -22.050 -22.150 1.00 75.81 885 GLU A O 1
ATOM 6505 N N . GLY A 1 886 ? 34.001 -22.501 -24.333 1.00 81.88 886 GLY A N 1
ATOM 6506 C CA . GLY A 1 886 ? 34.389 -23.905 -24.150 1.00 81.88 886 GLY A CA 1
ATOM 6507 C C . GLY A 1 886 ? 33.241 -24.906 -24.006 1.00 81.88 886 GLY A C 1
ATOM 6508 O O . GLY A 1 886 ? 33.511 -26.107 -24.037 1.00 81.88 886 GLY A O 1
ATOM 6509 N N . PHE A 1 887 ? 31.978 -24.464 -23.933 1.00 90.12 887 PHE A N 1
ATOM 6510 C CA . PHE A 1 887 ? 30.838 -25.387 -23.937 1.00 90.12 887 PHE A CA 1
ATOM 6511 C C . PHE A 1 887 ? 30.796 -26.247 -25.215 1.00 90.12 887 PHE A C 1
ATOM 6513 O O . PHE A 1 887 ? 31.033 -25.749 -26.319 1.00 90.12 887 PHE A O 1
ATOM 6520 N N . ILE A 1 888 ? 30.453 -27.535 -25.088 1.00 90.81 888 ILE A N 1
ATOM 6521 C CA . ILE A 1 888 ? 30.314 -28.468 -26.219 1.00 90.81 888 ILE A CA 1
ATOM 6522 C C . ILE A 1 888 ? 29.230 -27.984 -27.181 1.00 90.81 888 ILE A C 1
ATOM 6524 O O . ILE A 1 888 ? 29.486 -27.873 -28.383 1.00 90.81 888 ILE A O 1
ATOM 6528 N N . SER A 1 889 ? 28.053 -27.655 -26.648 1.00 88.50 889 SER A N 1
ATOM 6529 C CA . SER A 1 889 ? 26.918 -27.108 -27.389 1.00 88.50 889 SER A CA 1
ATOM 6530 C C . SER A 1 889 ? 26.144 -26.116 -26.513 1.00 88.50 889 SER A C 1
ATOM 6532 O O . SER A 1 889 ? 25.938 -26.397 -25.328 1.00 88.50 889 SER A O 1
ATOM 6534 N N . PRO A 1 890 ? 25.665 -24.988 -27.074 1.00 81.38 890 PRO A N 1
ATOM 6535 C CA . PRO A 1 890 ? 24.742 -24.103 -26.376 1.00 81.38 890 PRO A CA 1
ATOM 6536 C C . PRO A 1 890 ? 23.463 -24.806 -25.924 1.00 81.38 890 PRO A C 1
ATOM 6538 O O . PRO A 1 890 ? 22.941 -24.477 -24.863 1.00 81.38 890 PRO A O 1
ATOM 6541 N N . TRP A 1 891 ? 22.969 -25.776 -26.703 1.00 91.38 891 TRP A N 1
ATOM 6542 C CA . TRP A 1 891 ? 21.791 -26.551 -26.327 1.00 91.38 891 TRP A CA 1
ATOM 6543 C C . TRP A 1 891 ? 22.058 -27.389 -25.070 1.00 91.38 891 TRP A C 1
ATOM 6545 O O . TRP A 1 891 ? 21.329 -27.242 -24.094 1.00 91.38 891 TRP A O 1
ATOM 6555 N N . LEU A 1 892 ? 23.159 -28.154 -25.030 1.00 91.75 892 LEU A N 1
ATOM 6556 C CA . LEU A 1 892 ? 23.559 -28.926 -23.837 1.00 91.75 892 LEU A CA 1
ATOM 6557 C C . LEU A 1 892 ? 23.702 -28.025 -22.601 1.00 91.75 892 LEU A C 1
ATOM 6559 O O . LEU A 1 892 ? 23.226 -28.358 -21.522 1.00 91.75 892 LEU A O 1
ATOM 6563 N N . ALA A 1 893 ? 24.296 -26.840 -22.764 1.00 91.62 893 ALA A N 1
ATOM 6564 C CA . ALA A 1 893 ? 24.469 -25.881 -21.675 1.00 91.62 893 ALA A CA 1
ATOM 6565 C C . ALA A 1 893 ? 23.157 -25.217 -21.201 1.00 91.62 893 ALA A C 1
ATOM 6567 O O . ALA A 1 893 ? 23.145 -24.563 -20.155 1.00 91.62 893 ALA A O 1
ATOM 6568 N N . ARG A 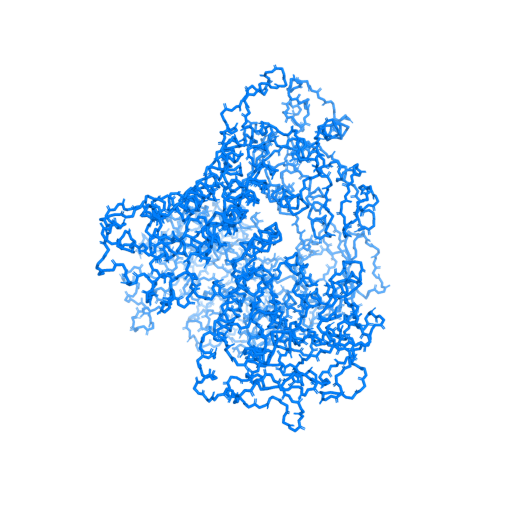1 894 ? 22.054 -25.371 -21.942 1.00 92.44 894 ARG A N 1
ATOM 6569 C CA . ARG A 1 894 ? 20.706 -24.876 -21.600 1.00 92.44 894 ARG A CA 1
ATOM 6570 C C . ARG A 1 894 ? 19.732 -25.993 -21.235 1.00 92.44 894 ARG A C 1
ATOM 6572 O O . ARG A 1 894 ? 18.677 -25.703 -20.687 1.00 92.44 894 ARG A O 1
ATOM 6579 N N . GLN A 1 895 ? 20.071 -27.243 -21.544 1.00 93.50 895 GLN A N 1
ATOM 6580 C CA . GLN A 1 895 ? 19.183 -28.403 -21.452 1.00 93.50 895 GLN A CA 1
ATOM 6581 C C . GLN A 1 895 ? 18.505 -28.522 -20.080 1.00 93.50 895 GLN A C 1
ATOM 6583 O O . GLN A 1 895 ? 17.308 -28.808 -20.013 1.00 93.50 895 GLN A O 1
ATOM 6588 N N . ASP A 1 896 ? 19.263 -28.244 -19.018 1.00 94.50 896 ASP A N 1
ATOM 6589 C CA . ASP A 1 896 ? 18.851 -28.398 -17.620 1.00 94.50 896 ASP A CA 1
ATOM 6590 C C . ASP A 1 896 ? 18.320 -27.102 -16.974 1.00 94.50 896 ASP A C 1
ATOM 6592 O O . ASP A 1 896 ? 18.286 -26.992 -15.746 1.00 94.50 896 ASP A O 1
ATOM 6596 N N . ALA A 1 897 ? 17.948 -26.100 -17.778 1.00 92.19 897 ALA A N 1
ATOM 6597 C CA . ALA A 1 897 ? 17.247 -24.915 -17.289 1.00 92.19 897 ALA A CA 1
ATOM 6598 C C . ALA A 1 897 ? 15.826 -25.252 -16.804 1.00 92.19 897 ALA A C 1
ATOM 6600 O O . ALA A 1 897 ? 15.191 -26.205 -17.268 1.00 92.19 897 ALA A O 1
ATOM 6601 N N . ASP A 1 898 ? 15.305 -24.410 -15.918 1.00 95.19 898 ASP A N 1
ATOM 6602 C CA . ASP A 1 898 ? 13.960 -24.530 -15.360 1.00 95.19 898 ASP A CA 1
ATOM 6603 C C . ASP A 1 898 ? 12.968 -23.872 -16.333 1.00 95.19 898 ASP A C 1
ATOM 6605 O O . ASP A 1 898 ? 12.503 -22.744 -16.147 1.00 95.19 898 ASP A O 1
ATOM 6609 N N . TRP A 1 899 ? 12.738 -24.553 -17.456 1.00 89.56 899 TRP A N 1
ATOM 6610 C CA . TRP A 1 899 ? 12.028 -24.017 -18.614 1.00 89.56 899 TRP A CA 1
ATOM 6611 C C . TRP A 1 899 ? 10.623 -23.511 -18.278 1.00 89.56 899 TRP A C 1
ATOM 6613 O O . TRP A 1 899 ? 9.779 -24.267 -17.823 1.00 89.56 899 TRP A O 1
ATOM 6623 N N . TRP A 1 900 ? 10.344 -22.244 -18.594 1.00 89.25 900 TRP A N 1
ATOM 6624 C CA . TRP A 1 900 ? 9.028 -21.601 -18.448 1.00 89.25 900 TRP A CA 1
ATOM 6625 C C . TRP A 1 900 ? 8.506 -21.445 -17.012 1.00 89.25 900 TRP A C 1
ATOM 6627 O O . TRP A 1 900 ? 7.342 -21.083 -16.835 1.00 89.25 900 TRP A O 1
ATOM 6637 N N . ILE A 1 901 ? 9.324 -21.680 -15.980 1.00 92.31 901 ILE A N 1
ATOM 6638 C CA . ILE A 1 901 ? 8.876 -21.535 -14.587 1.00 92.31 901 ILE A CA 1
ATOM 6639 C C . ILE A 1 901 ? 8.502 -20.089 -14.245 1.00 92.31 901 ILE A C 1
ATOM 6641 O O . ILE A 1 901 ? 7.481 -19.864 -13.601 1.00 92.31 901 ILE A O 1
ATOM 6645 N N . ASP A 1 902 ? 9.237 -19.091 -14.730 1.00 82.06 902 ASP A N 1
ATOM 6646 C CA . ASP A 1 902 ? 8.871 -17.683 -14.533 1.00 82.06 902 ASP A CA 1
ATOM 6647 C C . ASP A 1 902 ? 7.526 -17.334 -15.194 1.00 82.06 902 ASP A C 1
ATOM 6649 O O . ASP A 1 902 ? 6.719 -16.605 -14.615 1.00 82.06 902 ASP A O 1
ATOM 6653 N N . GLN A 1 903 ? 7.235 -17.916 -16.361 1.00 81.81 903 GLN A N 1
ATOM 6654 C CA . GLN A 1 903 ? 5.936 -17.786 -17.025 1.00 81.81 903 GLN A CA 1
ATOM 6655 C C . GLN A 1 903 ? 4.814 -18.528 -16.277 1.00 81.81 903 GLN A C 1
ATOM 6657 O O . GLN A 1 903 ? 3.710 -17.994 -16.141 1.00 81.81 903 GLN A O 1
ATOM 6662 N N . LEU A 1 904 ? 5.089 -19.726 -15.750 1.00 92.25 904 LEU A N 1
ATOM 6663 C CA . LEU A 1 904 ? 4.142 -20.511 -14.953 1.00 92.25 904 LEU A CA 1
ATOM 6664 C C . LEU A 1 904 ? 3.707 -19.745 -13.697 1.00 92.25 904 LEU A C 1
ATOM 6666 O O . LEU A 1 904 ? 2.518 -19.667 -13.397 1.00 92.25 904 LEU A O 1
ATOM 6670 N N . TYR A 1 905 ? 4.662 -19.128 -13.002 1.00 93.62 905 TYR A N 1
ATOM 6671 C CA . TYR A 1 905 ? 4.429 -18.315 -11.808 1.00 93.62 905 TYR A CA 1
ATOM 6672 C C . TYR A 1 905 ? 4.092 -16.848 -12.114 1.00 93.62 905 TYR A C 1
ATOM 6674 O O . TYR A 1 905 ? 4.020 -16.042 -11.187 1.00 93.62 905 TYR A O 1
ATOM 6682 N N . GLY A 1 906 ? 3.837 -16.470 -13.373 1.00 75.44 906 GLY A N 1
ATOM 6683 C CA . GLY A 1 906 ? 3.569 -15.075 -13.753 1.00 75.44 906 GLY A CA 1
ATOM 6684 C C . GLY A 1 906 ? 2.406 -14.425 -12.983 1.00 75.44 906 GLY A C 1
ATOM 6685 O O . GLY A 1 906 ? 2.385 -13.211 -12.788 1.00 75.44 906 GLY A O 1
ATOM 6686 N N . PHE A 1 907 ? 1.476 -15.233 -12.461 1.00 81.25 907 PHE A N 1
ATOM 6687 C CA . PHE A 1 907 ? 0.376 -14.780 -11.604 1.00 81.25 907 PHE A CA 1
ATOM 6688 C C . PHE A 1 907 ? 0.831 -14.261 -10.225 1.00 81.25 907 PHE A C 1
ATOM 6690 O O . PHE A 1 907 ? 0.082 -13.529 -9.581 1.00 81.25 907 PHE A O 1
ATOM 6697 N N . ALA A 1 908 ? 2.040 -14.599 -9.757 1.00 79.69 908 ALA A N 1
ATOM 6698 C CA . ALA A 1 908 ? 2.543 -14.220 -8.433 1.00 79.69 908 ALA A CA 1
ATOM 6699 C C . ALA A 1 908 ? 2.628 -12.695 -8.249 1.00 79.69 908 ALA A C 1
ATOM 6701 O O . ALA A 1 908 ? 2.382 -12.188 -7.155 1.00 79.69 908 ALA A O 1
ATOM 6702 N N . VAL A 1 909 ? 2.882 -11.953 -9.332 1.00 72.50 909 VAL A N 1
ATOM 6703 C CA . VAL A 1 909 ? 2.817 -10.483 -9.343 1.00 72.50 909 VAL A CA 1
ATOM 6704 C C . VAL A 1 909 ? 1.418 -9.986 -8.959 1.00 72.50 909 VAL A C 1
ATOM 6706 O O . VAL A 1 909 ? 1.287 -9.041 -8.185 1.00 72.50 909 VAL A O 1
ATOM 6709 N N . GLY A 1 910 ? 0.363 -10.661 -9.427 1.00 56.41 910 GLY A N 1
ATOM 6710 C CA . GLY A 1 910 ? -1.027 -10.354 -9.080 1.00 56.41 910 GLY A CA 1
ATOM 6711 C C . GLY A 1 910 ? -1.374 -10.615 -7.610 1.00 56.41 910 GLY A C 1
ATOM 6712 O O . GLY A 1 910 ? -2.286 -9.982 -7.085 1.00 56.41 910 GLY A O 1
ATOM 6713 N N . LEU A 1 911 ? -0.612 -11.478 -6.926 1.00 70.00 911 LEU A N 1
ATOM 6714 C CA . LEU A 1 911 ? -0.697 -11.694 -5.474 1.00 70.00 911 LEU A CA 1
ATOM 6715 C C . LEU A 1 911 ? 0.076 -10.629 -4.671 1.00 70.00 911 LEU A C 1
ATOM 6717 O O . LEU A 1 911 ? 0.161 -10.707 -3.447 1.00 70.00 911 LEU A O 1
ATOM 6721 N N . GLY A 1 912 ? 0.677 -9.649 -5.352 1.00 68.38 912 GLY A N 1
ATOM 6722 C CA . GLY A 1 912 ? 1.537 -8.637 -4.750 1.00 68.38 912 GLY A CA 1
ATOM 6723 C C . GLY A 1 912 ? 2.922 -9.158 -4.365 1.00 68.38 912 GLY A C 1
ATOM 6724 O O . GLY A 1 912 ? 3.633 -8.454 -3.653 1.00 68.38 912 GLY A O 1
ATOM 6725 N N . ALA A 1 913 ? 3.324 -10.359 -4.795 1.00 86.62 913 ALA A N 1
ATOM 6726 C CA . ALA A 1 913 ? 4.636 -10.912 -4.472 1.00 86.62 913 ALA A CA 1
ATOM 6727 C C . ALA A 1 913 ? 5.760 -10.164 -5.204 1.00 86.62 913 ALA A C 1
ATOM 6729 O O . ALA A 1 913 ? 5.621 -9.770 -6.366 1.00 86.62 913 ALA A O 1
ATOM 6730 N N . THR A 1 914 ? 6.905 -10.010 -4.541 1.00 89.50 914 THR A N 1
ATOM 6731 C CA . THR A 1 914 ? 8.143 -9.631 -5.226 1.00 89.50 914 THR A CA 1
ATOM 6732 C C . THR A 1 914 ? 8.602 -10.811 -6.073 1.00 89.50 914 THR A C 1
ATOM 6734 O O . THR A 1 914 ? 8.647 -11.933 -5.573 1.00 89.50 914 THR A O 1
ATOM 6737 N N . THR A 1 915 ? 8.990 -10.584 -7.328 1.00 90.75 915 THR A N 1
ATOM 6738 C CA . THR A 1 915 ? 9.633 -11.628 -8.137 1.00 90.75 915 THR A CA 1
ATOM 6739 C C . THR A 1 915 ? 11.064 -11.251 -8.478 1.00 90.75 915 THR A C 1
ATOM 6741 O O . THR A 1 915 ? 11.355 -10.094 -8.783 1.00 90.75 915 THR A O 1
ATOM 6744 N N . ILE A 1 916 ? 11.973 -12.220 -8.380 1.00 89.81 916 ILE A N 1
ATOM 6745 C CA . ILE A 1 916 ? 13.400 -12.023 -8.652 1.00 89.81 916 ILE A CA 1
ATOM 6746 C C . ILE A 1 916 ? 13.879 -13.165 -9.529 1.00 89.81 916 ILE A C 1
ATOM 6748 O O . ILE A 1 916 ? 13.773 -14.329 -9.149 1.00 89.81 916 ILE A O 1
ATOM 6752 N N . ARG A 1 917 ? 14.463 -12.848 -10.682 1.00 87.06 917 ARG A N 1
ATOM 6753 C CA . ARG A 1 917 ? 15.058 -13.850 -11.570 1.00 87.06 917 ARG A CA 1
ATOM 6754 C C . ARG A 1 917 ? 16.469 -13.476 -11.972 1.00 87.06 917 ARG A C 1
ATOM 6756 O O . ARG A 1 917 ? 16.778 -12.303 -12.186 1.00 87.06 917 ARG A O 1
ATOM 6763 N N . THR A 1 918 ? 17.310 -14.491 -12.136 1.00 78.75 918 THR A N 1
ATOM 6764 C CA . THR A 1 918 ? 18.524 -14.337 -12.934 1.00 78.75 918 THR A CA 1
ATOM 6765 C C . THR A 1 918 ? 18.208 -14.697 -14.369 1.00 78.75 918 THR A C 1
ATOM 6767 O O . THR A 1 918 ? 17.415 -15.594 -14.653 1.00 78.75 918 THR A O 1
ATOM 6770 N N . THR A 1 919 ? 18.840 -13.994 -15.296 1.00 77.19 919 THR A N 1
ATOM 6771 C CA . THR A 1 919 ? 18.769 -14.405 -16.686 1.00 77.19 919 THR A CA 1
ATOM 6772 C C . THR A 1 919 ? 19.716 -15.558 -16.948 1.00 77.19 919 THR A C 1
ATOM 6774 O O . THR A 1 919 ? 19.461 -16.275 -17.889 1.00 77.19 919 THR A O 1
ATOM 6777 N N . LEU A 1 920 ? 20.759 -15.775 -16.137 1.00 81.31 920 LEU A N 1
ATOM 6778 C CA . LEU A 1 920 ? 21.867 -16.720 -16.353 1.00 81.31 920 LEU A CA 1
ATOM 6779 C C . LEU A 1 920 ? 21.451 -18.194 -16.342 1.00 81.31 920 LEU A C 1
ATOM 6781 O O . LEU A 1 920 ? 20.713 -18.633 -15.467 1.00 81.31 920 LEU A O 1
ATOM 6785 N N . SER A 1 921 ? 21.988 -18.969 -17.288 1.00 89.56 921 SER A N 1
ATOM 6786 C CA . SER A 1 921 ? 21.901 -20.427 -17.266 1.00 89.56 921 SER A CA 1
ATOM 6787 C C . SER A 1 921 ? 22.691 -20.957 -16.088 1.00 89.56 921 SER A C 1
ATOM 6789 O O . SER A 1 921 ? 23.827 -20.543 -15.843 1.00 89.56 921 SER A O 1
ATOM 6791 N N . ARG A 1 922 ? 22.121 -21.957 -15.421 1.00 93.62 922 ARG A N 1
ATOM 6792 C CA . ARG A 1 922 ? 22.773 -22.663 -14.319 1.00 93.62 922 ARG A CA 1
ATOM 6793 C C . ARG A 1 922 ? 24.121 -23.283 -14.702 1.00 93.62 922 ARG A C 1
ATOM 6795 O O . ARG A 1 922 ? 24.956 -23.486 -13.831 1.00 93.62 922 ARG A O 1
ATOM 6802 N N . SER A 1 923 ? 24.350 -23.569 -15.986 1.00 94.44 923 SER A N 1
ATOM 6803 C CA . SER A 1 923 ? 25.620 -24.117 -16.483 1.00 94.44 923 SER A CA 1
ATOM 6804 C C . SER A 1 923 ? 26.759 -23.091 -16.451 1.00 94.44 923 SER A C 1
ATOM 6806 O O . SER A 1 923 ? 27.926 -23.472 -16.386 1.00 94.44 923 SER A O 1
ATOM 6808 N N . VAL A 1 924 ? 26.436 -21.790 -16.476 1.00 91.94 924 VAL A N 1
ATOM 6809 C CA . VAL A 1 924 ? 27.412 -20.706 -16.267 1.00 91.94 924 VAL A CA 1
ATOM 6810 C C . VAL A 1 924 ? 27.851 -20.709 -14.816 1.00 91.94 924 VAL A C 1
ATOM 6812 O O . VAL A 1 924 ? 29.038 -20.856 -14.520 1.00 91.94 924 VAL A O 1
ATOM 6815 N N . ILE A 1 925 ? 26.869 -20.537 -13.936 1.00 93.75 925 ILE A N 1
ATOM 6816 C CA . ILE A 1 925 ? 26.992 -20.616 -12.493 1.00 93.75 925 ILE A CA 1
ATOM 6817 C C . ILE A 1 925 ? 25.610 -20.938 -11.926 1.00 93.75 925 ILE A C 1
ATOM 6819 O O . ILE A 1 925 ? 24.618 -20.278 -12.236 1.00 93.75 925 ILE A O 1
ATOM 6823 N N . ASP A 1 926 ? 25.534 -21.970 -11.101 1.00 95.44 926 ASP A N 1
ATOM 6824 C CA . ASP A 1 926 ? 24.306 -22.336 -10.417 1.00 95.44 926 ASP A CA 1
ATOM 6825 C C . ASP A 1 926 ? 24.193 -21.460 -9.163 1.00 95.44 926 ASP A C 1
ATOM 6827 O O . ASP A 1 926 ? 24.823 -21.719 -8.136 1.00 95.44 926 ASP A O 1
ATOM 6831 N N . VAL A 1 927 ? 23.385 -20.398 -9.251 1.00 93.25 927 VAL A N 1
ATOM 6832 C CA . VAL A 1 927 ? 23.174 -19.444 -8.146 1.00 93.25 927 VAL A CA 1
ATOM 6833 C C . VAL A 1 927 ? 22.454 -20.059 -6.941 1.00 93.25 927 VAL A C 1
ATOM 6835 O O . VAL A 1 927 ? 22.327 -19.418 -5.911 1.00 93.25 927 VAL A O 1
ATOM 6838 N N . ASN A 1 928 ? 22.030 -21.325 -7.022 1.00 94.81 928 ASN A N 1
ATOM 6839 C CA . ASN A 1 928 ? 21.477 -22.066 -5.894 1.00 94.81 928 ASN A CA 1
ATOM 6840 C C . ASN A 1 928 ? 22.449 -23.141 -5.353 1.00 94.81 928 ASN A C 1
ATOM 6842 O O . ASN A 1 928 ? 22.034 -24.098 -4.686 1.00 94.81 928 ASN A O 1
ATOM 6846 N N . ARG A 1 929 ? 23.758 -23.014 -5.625 1.00 94.06 929 ARG A N 1
ATOM 6847 C CA . ARG A 1 929 ? 24.841 -23.823 -5.028 1.00 94.06 929 ARG A CA 1
ATOM 6848 C C . ARG A 1 929 ? 25.658 -23.028 -4.018 1.00 94.06 929 ARG A C 1
ATOM 6850 O O . ARG A 1 929 ? 25.712 -21.806 -4.061 1.00 94.06 929 ARG A O 1
ATOM 6857 N N . ASP A 1 930 ? 26.306 -23.748 -3.103 1.00 92.06 930 ASP A N 1
ATOM 6858 C CA . ASP A 1 930 ? 27.172 -23.128 -2.105 1.00 92.06 930 ASP A CA 1
ATOM 6859 C C . ASP A 1 930 ? 28.359 -22.420 -2.797 1.00 92.06 930 ASP A C 1
ATOM 6861 O O . ASP A 1 930 ? 29.097 -23.065 -3.554 1.00 92.06 930 ASP A O 1
ATOM 6865 N N . PRO A 1 931 ? 28.581 -21.117 -2.541 1.00 91.75 931 PRO A N 1
ATOM 6866 C CA . PRO A 1 931 ? 29.620 -20.329 -3.199 1.00 91.75 931 PRO A CA 1
ATOM 6867 C C . PRO A 1 931 ? 31.053 -20.741 -2.822 1.00 91.75 931 PRO A C 1
ATOM 6869 O O . PRO A 1 931 ? 32.007 -20.217 -3.406 1.00 91.75 931 PRO A O 1
ATOM 6872 N N . SER A 1 932 ? 31.229 -21.635 -1.840 1.00 88.50 932 SER A N 1
ATOM 6873 C CA . SER A 1 932 ? 32.512 -22.267 -1.505 1.00 88.50 932 SER A CA 1
ATOM 6874 C C . SER A 1 932 ? 32.821 -23.513 -2.345 1.00 88.50 932 SER A C 1
ATOM 6876 O O . SER A 1 932 ? 33.949 -24.002 -2.312 1.00 88.50 932 SER A O 1
ATOM 6878 N N . GLY A 1 933 ? 31.839 -24.039 -3.088 1.00 83.94 933 GLY A N 1
ATOM 6879 C CA . GLY A 1 933 ? 31.959 -25.277 -3.864 1.00 83.94 933 GLY A CA 1
ATOM 6880 C C . GLY A 1 933 ? 31.728 -26.561 -3.058 1.00 83.94 933 GLY A C 1
ATOM 6881 O O . GLY A 1 933 ? 31.790 -27.656 -3.617 1.00 83.94 933 GLY A O 1
ATOM 6882 N N . VAL A 1 934 ? 31.435 -26.460 -1.759 1.00 86.00 934 VAL A N 1
ATOM 6883 C CA . VAL A 1 934 ? 31.072 -27.618 -0.932 1.00 86.00 934 VAL A CA 1
ATOM 6884 C C . VAL A 1 934 ? 29.707 -28.161 -1.367 1.00 86.00 934 VAL A C 1
ATOM 6886 O O . VAL A 1 934 ? 28.730 -27.421 -1.472 1.00 86.00 934 VAL A O 1
ATOM 6889 N N . SER A 1 935 ? 29.614 -29.475 -1.608 1.00 85.00 935 SER A N 1
ATOM 6890 C CA . SER A 1 935 ? 28.328 -30.096 -1.947 1.00 85.00 935 SER A CA 1
ATOM 6891 C C . SER A 1 935 ? 27.358 -30.014 -0.767 1.00 85.00 935 SER A C 1
ATOM 6893 O O . SER A 1 935 ? 27.654 -30.477 0.335 1.00 85.00 935 SER A O 1
ATOM 6895 N N . LEU A 1 936 ? 26.159 -29.492 -1.033 1.00 83.44 936 LEU A N 1
ATOM 6896 C CA . LEU A 1 936 ? 25.046 -29.451 -0.079 1.00 83.44 936 LEU A CA 1
ATOM 6897 C C . LEU A 1 936 ? 24.439 -30.843 0.198 1.00 83.44 936 LEU A C 1
ATOM 6899 O O . LEU A 1 936 ? 23.656 -30.990 1.140 1.00 83.44 936 LEU A O 1
ATOM 6903 N N . TYR A 1 937 ? 24.804 -31.857 -0.602 1.00 82.12 937 TYR A N 1
ATOM 6904 C CA . TYR A 1 937 ? 24.334 -33.243 -0.498 1.00 82.12 937 TYR A CA 1
ATOM 6905 C C . TYR A 1 937 ? 25.508 -34.238 -0.595 1.00 82.12 937 TYR A C 1
ATOM 6907 O O . TYR A 1 937 ? 25.676 -34.910 -1.617 1.00 82.12 937 TYR A O 1
ATOM 6915 N N . PRO A 1 938 ? 26.345 -34.352 0.455 1.00 80.19 938 PRO A N 1
ATOM 6916 C CA . PRO A 1 938 ? 27.512 -35.228 0.436 1.00 80.19 938 PRO A CA 1
ATOM 6917 C C . PRO A 1 938 ? 27.145 -36.683 0.113 1.00 80.19 938 PRO A C 1
ATOM 6919 O O . PRO A 1 938 ? 26.237 -37.253 0.714 1.00 80.19 938 PRO A O 1
ATOM 6922 N N . GLY A 1 939 ? 27.872 -37.294 -0.826 1.00 81.62 939 GLY A N 1
ATOM 6923 C CA . GLY A 1 939 ? 27.657 -38.687 -1.239 1.00 81.62 939 GLY A CA 1
ATOM 6924 C C . GLY A 1 939 ? 26.524 -38.904 -2.249 1.00 81.62 939 GLY A C 1
ATOM 6925 O O . GLY A 1 939 ? 26.297 -40.044 -2.643 1.00 81.62 939 GLY A O 1
ATOM 6926 N N . GLN A 1 940 ? 25.841 -37.844 -2.694 1.00 83.94 940 GLN A N 1
ATOM 6927 C CA . GLN A 1 940 ? 24.863 -37.894 -3.784 1.00 83.94 940 GLN A CA 1
ATOM 6928 C C . GLN A 1 940 ? 25.423 -37.236 -5.049 1.00 83.94 940 GLN A C 1
ATOM 6930 O O . GLN A 1 940 ? 26.254 -36.330 -4.973 1.00 83.94 940 GLN A O 1
ATOM 6935 N N . ALA A 1 941 ? 24.953 -37.667 -6.221 1.00 82.31 941 ALA A N 1
ATOM 6936 C CA . ALA A 1 941 ? 25.295 -37.011 -7.478 1.00 82.31 941 ALA A CA 1
ATOM 6937 C C . ALA A 1 941 ? 24.667 -35.608 -7.520 1.00 82.31 941 ALA A C 1
ATOM 6939 O O . ALA A 1 941 ? 23.445 -35.467 -7.498 1.00 82.31 941 ALA A O 1
ATOM 6940 N N . THR A 1 942 ? 25.500 -34.570 -7.563 1.00 83.00 942 THR A N 1
ATOM 6941 C CA . THR A 1 942 ? 25.100 -33.159 -7.666 1.00 83.00 942 THR A CA 1
ATOM 6942 C C . THR A 1 942 ? 25.953 -32.453 -8.706 1.00 83.00 942 THR A C 1
ATOM 6944 O O . THR A 1 942 ? 27.115 -32.812 -8.882 1.00 83.00 942 THR A O 1
ATOM 6947 N N . THR A 1 943 ? 25.414 -31.411 -9.330 1.00 85.62 943 THR A N 1
ATOM 6948 C CA . THR A 1 943 ? 26.209 -30.485 -10.144 1.00 85.62 943 THR A CA 1
ATOM 6949 C C . THR A 1 943 ? 27.030 -29.539 -9.265 1.00 85.62 943 THR A C 1
ATOM 6951 O O . THR A 1 943 ? 26.605 -29.199 -8.153 1.00 85.62 943 THR A O 1
ATOM 6954 N N . GLU A 1 944 ? 28.202 -29.125 -9.752 1.00 90.25 944 GLU A N 1
ATOM 6955 C CA . GLU A 1 944 ? 29.059 -28.142 -9.080 1.00 90.25 944 GLU A CA 1
ATOM 6956 C C . GLU A 1 944 ? 28.483 -26.714 -9.155 1.00 90.25 944 GLU A C 1
ATOM 6958 O O . GLU A 1 944 ? 27.496 -26.462 -9.844 1.00 90.25 944 GLU A O 1
ATOM 6963 N N . LEU A 1 945 ? 29.124 -25.759 -8.463 1.00 92.31 945 LEU A N 1
ATOM 6964 C CA . LEU A 1 945 ? 28.803 -24.326 -8.561 1.00 92.31 945 LEU A CA 1
ATOM 6965 C C . LEU A 1 945 ? 28.896 -23.817 -10.008 1.00 92.31 945 LEU A C 1
ATOM 6967 O O . LEU A 1 945 ? 28.070 -23.022 -10.433 1.00 92.31 945 LEU A O 1
ATOM 6971 N N . CYS A 1 946 ? 29.881 -24.294 -10.767 1.00 94.44 946 CYS A N 1
ATOM 6972 C CA . CYS A 1 946 ? 29.963 -24.142 -12.218 1.00 94.44 946 CYS A CA 1
ATOM 6973 C C . CYS A 1 946 ? 29.897 -25.554 -12.819 1.00 94.44 946 CYS A C 1
ATOM 6975 O O . CYS A 1 946 ? 30.928 -26.230 -12.840 1.00 94.44 946 CYS A O 1
ATOM 6977 N N . PRO A 1 947 ? 28.705 -26.035 -13.218 1.00 94.19 947 PRO A N 1
ATOM 6978 C CA . PRO A 1 947 ? 28.505 -27.423 -13.621 1.00 94.19 947 PRO A CA 1
ATOM 6979 C C . PRO A 1 947 ? 29.442 -27.861 -14.748 1.00 94.19 947 PRO A C 1
ATOM 6981 O O . PRO A 1 947 ? 29.564 -27.171 -15.758 1.00 94.19 947 PRO A O 1
ATOM 6984 N N . THR A 1 948 ? 30.069 -29.029 -14.597 1.00 94.12 948 THR A N 1
ATOM 6985 C CA . THR A 1 948 ? 30.945 -29.635 -15.621 1.00 94.12 948 THR A CA 1
ATOM 6986 C C . THR A 1 948 ? 30.242 -30.692 -16.468 1.00 94.12 948 THR A C 1
ATOM 6988 O O . THR A 1 948 ? 30.732 -31.064 -17.536 1.00 94.12 948 THR A O 1
ATOM 6991 N N . THR A 1 949 ? 29.080 -31.165 -16.016 1.00 94.12 949 THR A N 1
ATOM 6992 C CA . THR A 1 949 ? 28.253 -32.160 -16.707 1.00 94.12 949 THR A CA 1
ATOM 6993 C C . THR A 1 949 ? 26.773 -31.787 -16.634 1.00 94.12 949 THR A C 1
ATOM 6995 O O . THR A 1 949 ? 26.353 -31.162 -15.657 1.00 94.12 949 THR A O 1
ATOM 6998 N N . THR A 1 950 ? 25.991 -32.196 -17.636 1.00 93.62 950 THR A N 1
ATOM 6999 C CA . THR A 1 950 ? 24.521 -32.139 -17.602 1.00 93.62 950 THR A CA 1
ATOM 7000 C C . THR A 1 950 ? 23.981 -33.074 -16.523 1.00 93.62 950 THR A C 1
ATOM 7002 O O . THR A 1 950 ? 24.690 -33.932 -15.980 1.00 93.62 950 THR A O 1
ATOM 7005 N N . PHE A 1 951 ? 22.692 -32.973 -16.234 1.00 93.56 951 PHE A N 1
ATOM 7006 C CA . PHE A 1 951 ? 21.984 -33.900 -15.363 1.00 93.56 951 PHE A CA 1
ATOM 7007 C C . PHE A 1 951 ? 22.078 -35.362 -15.822 1.00 93.56 951 PHE A C 1
ATOM 7009 O O . PHE A 1 951 ? 22.082 -36.249 -14.970 1.00 93.56 951 PHE A O 1
ATOM 7016 N N . ASP A 1 952 ? 22.271 -35.620 -17.118 1.00 91.75 952 ASP A N 1
ATOM 7017 C CA . ASP A 1 952 ? 22.414 -36.970 -17.677 1.00 91.75 952 ASP A CA 1
ATOM 7018 C C . ASP A 1 952 ? 23.849 -37.522 -17.607 1.00 91.75 952 ASP A C 1
ATOM 7020 O O . ASP A 1 952 ? 24.059 -38.725 -17.749 1.00 91.75 952 ASP A O 1
ATOM 7024 N N . GLY A 1 953 ? 24.847 -36.685 -17.297 1.00 90.88 953 GLY A N 1
ATOM 7025 C CA . GLY A 1 953 ? 26.254 -37.110 -17.285 1.00 90.88 953 GLY A CA 1
ATOM 7026 C C . GLY A 1 953 ? 27.066 -36.653 -18.480 1.00 90.88 953 GLY A C 1
ATOM 7027 O O . GLY A 1 953 ? 28.273 -36.900 -18.497 1.00 90.88 953 GLY A O 1
ATOM 7028 N N . ASP A 1 954 ? 26.447 -35.964 -19.432 1.00 92.31 954 ASP A N 1
ATOM 7029 C CA . ASP A 1 954 ? 27.152 -35.491 -20.611 1.00 92.31 954 ASP A CA 1
ATOM 7030 C C . ASP A 1 954 ? 28.109 -34.358 -20.236 1.00 92.31 954 ASP A C 1
ATOM 7032 O O . ASP A 1 954 ? 27.732 -33.458 -19.479 1.00 92.31 954 ASP A O 1
ATOM 7036 N N . PRO A 1 955 ? 29.357 -34.376 -20.728 1.00 93.62 955 PRO A N 1
ATOM 7037 C CA . PRO A 1 955 ? 30.306 -33.303 -20.472 1.00 93.62 955 PRO A CA 1
ATOM 7038 C C . PRO A 1 955 ? 29.790 -31.984 -21.052 1.00 93.62 955 PRO A C 1
ATOM 7040 O O . PRO A 1 955 ? 29.339 -31.922 -22.193 1.00 93.62 955 PRO A O 1
ATOM 7043 N N . LEU A 1 956 ? 29.883 -30.910 -20.270 1.00 94.00 956 LEU A N 1
ATOM 7044 C CA . LEU A 1 956 ? 29.488 -29.578 -20.720 1.00 94.00 956 LEU A CA 1
ATOM 7045 C C . LEU A 1 956 ? 30.602 -28.876 -21.492 1.00 94.00 956 LEU A C 1
ATOM 7047 O O . LEU A 1 956 ? 30.284 -28.079 -22.366 1.00 94.00 956 LEU A O 1
ATOM 7051 N N . TYR A 1 957 ? 31.877 -29.189 -21.238 1.00 92.00 957 TYR A N 1
ATOM 7052 C CA . TYR A 1 957 ? 33.032 -28.514 -21.844 1.00 92.00 957 TYR A CA 1
ATOM 7053 C C . TYR A 1 957 ? 33.811 -29.424 -22.803 1.00 92.00 957 TYR A C 1
ATOM 7055 O O . TYR A 1 957 ? 33.945 -30.622 -22.555 1.00 92.00 957 TYR A O 1
ATOM 7063 N N . ARG A 1 958 ? 34.333 -28.852 -23.900 1.00 86.50 958 ARG A N 1
ATOM 7064 C CA . ARG A 1 958 ? 35.179 -29.570 -24.877 1.00 86.50 958 ARG A CA 1
ATOM 7065 C C . ARG A 1 958 ? 36.568 -29.860 -24.316 1.00 86.50 958 ARG A C 1
ATOM 7067 O O . ARG A 1 958 ? 37.028 -30.991 -24.411 1.00 86.50 958 ARG A O 1
ATOM 7074 N N . ASP A 1 959 ? 37.193 -28.843 -23.720 1.00 78.06 959 ASP A N 1
ATOM 7075 C CA . ASP A 1 959 ? 38.576 -28.876 -23.249 1.00 78.06 959 ASP A CA 1
ATOM 7076 C C . ASP A 1 959 ? 38.697 -28.149 -21.898 1.00 78.06 959 ASP A C 1
ATOM 7078 O O . ASP A 1 959 ? 38.595 -26.927 -21.841 1.00 78.06 959 ASP A O 1
ATOM 7082 N N . GLY A 1 960 ? 38.952 -28.899 -20.819 1.00 74.81 960 GLY A N 1
ATOM 7083 C CA . GLY A 1 960 ? 39.207 -28.352 -19.479 1.00 74.81 960 GLY A CA 1
ATOM 7084 C C . GLY A 1 960 ? 37.953 -27.896 -18.719 1.00 74.81 960 GLY A C 1
ATOM 7085 O O . GLY A 1 960 ? 37.070 -27.239 -19.257 1.00 74.81 960 GLY A O 1
ATOM 7086 N N . ASN A 1 961 ? 37.881 -28.249 -17.434 1.00 87.81 961 ASN A N 1
ATOM 7087 C CA . ASN A 1 961 ? 36.848 -27.743 -16.528 1.00 87.81 961 ASN A CA 1
ATOM 7088 C C . ASN A 1 961 ? 37.231 -26.338 -16.025 1.00 87.81 961 ASN A C 1
ATOM 7090 O O . ASN A 1 961 ? 38.429 -26.051 -15.945 1.00 87.81 961 ASN A O 1
ATOM 7094 N N . PRO A 1 962 ? 36.258 -25.487 -15.642 1.00 88.81 962 PRO A N 1
ATOM 7095 C CA . PRO A 1 962 ? 36.546 -24.193 -15.031 1.00 88.81 962 PRO A CA 1
ATOM 7096 C C . PRO A 1 962 ? 37.430 -24.368 -13.789 1.00 88.81 962 PRO A C 1
ATOM 7098 O O . PRO A 1 962 ? 37.135 -25.181 -12.909 1.00 88.81 962 PRO A O 1
ATOM 7101 N N . ASP A 1 963 ? 38.531 -23.620 -13.744 1.00 90.62 963 ASP A N 1
ATOM 7102 C CA . ASP A 1 963 ? 39.452 -23.614 -12.612 1.00 90.62 963 ASP A CA 1
ATOM 7103 C C . ASP A 1 963 ? 38.974 -22.672 -11.492 1.00 90.62 963 ASP A C 1
ATOM 7105 O O . ASP A 1 963 ? 37.909 -22.055 -11.562 1.00 90.62 963 ASP A O 1
ATOM 7109 N N . ALA A 1 964 ? 39.746 -22.594 -10.407 1.00 90.06 964 ALA A N 1
ATOM 7110 C CA . ALA A 1 964 ? 39.367 -21.814 -9.232 1.00 90.06 964 ALA A CA 1
ATOM 7111 C C . ALA A 1 964 ? 39.257 -20.304 -9.512 1.00 90.06 964 ALA A C 1
ATOM 7113 O O . ALA A 1 964 ? 38.390 -19.649 -8.928 1.00 90.06 964 ALA A O 1
ATOM 7114 N N . ASP A 1 965 ? 40.100 -19.764 -10.395 1.00 89.56 965 ASP A N 1
ATOM 7115 C CA . ASP A 1 965 ? 40.115 -18.337 -10.722 1.00 89.56 965 ASP A CA 1
ATOM 7116 C C . ASP A 1 965 ? 38.892 -17.979 -11.576 1.00 89.56 965 ASP A C 1
ATOM 7118 O O . ASP A 1 965 ? 38.202 -16.990 -11.310 1.00 89.56 965 ASP A O 1
ATOM 7122 N N . GLU A 1 966 ? 38.548 -18.838 -12.536 1.00 88.06 966 GLU A N 1
ATOM 7123 C CA . GLU A 1 966 ? 37.351 -18.679 -13.357 1.00 88.06 966 GLU A CA 1
ATOM 7124 C C . GLU A 1 966 ? 36.064 -18.792 -12.528 1.00 88.06 966 GLU A C 1
ATOM 7126 O O . GLU A 1 966 ? 35.145 -17.979 -12.670 1.00 88.06 966 GLU A O 1
ATOM 7131 N N . ILE A 1 967 ? 36.001 -19.752 -11.601 1.00 93.12 967 ILE A N 1
ATOM 7132 C CA . ILE A 1 967 ? 34.871 -19.882 -10.670 1.00 93.12 967 ILE A CA 1
ATOM 7133 C C . ILE A 1 967 ? 34.740 -18.621 -9.801 1.00 93.12 967 ILE A C 1
ATOM 7135 O O . ILE A 1 967 ? 33.627 -18.131 -9.590 1.00 93.12 967 ILE A O 1
ATOM 7139 N N . ALA A 1 968 ? 35.854 -18.066 -9.312 1.00 88.69 968 ALA A N 1
ATOM 7140 C CA . ALA A 1 968 ? 35.844 -16.848 -8.504 1.00 88.69 968 ALA A CA 1
ATOM 7141 C C . ALA A 1 968 ? 35.312 -15.638 -9.290 1.00 88.69 968 ALA A C 1
ATOM 7143 O O . ALA A 1 968 ? 34.457 -14.912 -8.776 1.00 88.69 968 ALA A O 1
ATOM 7144 N N . ARG A 1 969 ? 35.746 -15.471 -10.546 1.00 83.94 969 ARG A N 1
ATOM 7145 C CA . ARG A 1 969 ? 35.272 -14.411 -11.449 1.00 83.94 969 ARG A CA 1
ATOM 7146 C C . ARG A 1 969 ? 33.769 -14.506 -11.694 1.00 83.94 969 ARG A C 1
ATOM 7148 O O . ARG A 1 969 ? 33.052 -13.520 -11.534 1.00 83.94 969 ARG A O 1
ATOM 7155 N N . ARG A 1 970 ? 33.264 -15.702 -12.021 1.00 88.44 970 ARG A N 1
ATOM 7156 C CA . ARG A 1 970 ? 31.820 -15.923 -12.218 1.00 88.44 970 ARG A CA 1
ATOM 7157 C C . ARG A 1 970 ? 31.036 -15.648 -10.945 1.00 88.44 970 ARG A C 1
ATOM 7159 O O . ARG A 1 970 ? 29.965 -15.054 -10.997 1.00 88.44 970 ARG A O 1
ATOM 7166 N N . ARG A 1 971 ? 31.568 -16.023 -9.781 1.00 90.69 971 ARG A N 1
ATOM 7167 C CA . ARG A 1 971 ? 30.913 -15.724 -8.507 1.00 90.69 971 ARG A CA 1
ATOM 7168 C C . ARG A 1 971 ? 30.739 -14.216 -8.300 1.00 90.69 971 ARG A C 1
ATOM 7170 O O . ARG A 1 971 ? 29.655 -13.778 -7.927 1.00 90.69 971 ARG A O 1
ATOM 7177 N N . GLU A 1 972 ? 31.767 -13.422 -8.564 1.00 74.56 972 GLU A N 1
ATOM 7178 C CA . GLU A 1 972 ? 31.683 -11.963 -8.437 1.00 74.56 972 GLU A CA 1
ATOM 7179 C C . GLU A 1 972 ? 30.746 -11.338 -9.481 1.00 74.56 972 GLU A C 1
ATOM 7181 O O . GLU A 1 972 ? 29.890 -10.525 -9.135 1.00 74.56 972 GLU A O 1
ATOM 7186 N N . ALA A 1 973 ? 30.846 -11.759 -10.743 1.00 62.53 973 ALA A N 1
ATOM 7187 C CA . ALA A 1 973 ? 30.104 -11.153 -11.847 1.00 62.53 973 ALA A CA 1
ATOM 7188 C C . ALA A 1 973 ? 28.609 -11.516 -11.876 1.00 62.53 973 ALA A C 1
ATOM 7190 O O . ALA A 1 973 ? 27.791 -10.739 -12.377 1.00 62.53 973 ALA A O 1
ATOM 7191 N N . TYR A 1 974 ? 28.253 -12.703 -11.380 1.00 76.19 974 TYR A N 1
ATOM 7192 C CA . TYR A 1 974 ? 26.972 -13.344 -11.690 1.00 76.19 974 TYR A CA 1
ATOM 7193 C C . TYR A 1 974 ? 26.219 -13.849 -10.463 1.00 76.19 974 TYR A C 1
ATOM 7195 O O . TYR A 1 974 ? 25.009 -13.658 -10.361 1.00 76.19 974 TYR A O 1
ATOM 7203 N N . PHE A 1 975 ? 26.928 -14.454 -9.511 1.00 88.31 975 PHE A N 1
ATOM 7204 C CA . PHE A 1 975 ? 26.319 -14.962 -8.283 1.00 88.31 975 PHE A CA 1
ATOM 7205 C C . PHE A 1 975 ? 26.008 -13.823 -7.306 1.00 88.31 975 PHE A C 1
ATOM 7207 O O . PHE A 1 975 ? 24.875 -13.685 -6.848 1.00 88.31 975 PHE A O 1
ATOM 7214 N N . ALA A 1 976 ? 26.996 -12.971 -7.014 1.00 81.81 976 ALA A N 1
ATOM 7215 C CA . ALA A 1 976 ? 26.848 -11.899 -6.034 1.00 81.81 976 ALA A CA 1
ATOM 7216 C C . ALA A 1 976 ? 25.728 -10.893 -6.380 1.00 81.81 976 ALA A C 1
ATOM 7218 O O . ALA A 1 976 ? 24.950 -10.577 -5.481 1.00 81.81 976 ALA A O 1
ATOM 7219 N N . PRO A 1 977 ? 25.550 -10.431 -7.638 1.00 75.44 977 PRO A N 1
ATOM 7220 C CA . PRO A 1 977 ? 24.477 -9.489 -7.967 1.00 75.44 977 PRO A CA 1
ATOM 7221 C C . PRO A 1 977 ? 23.067 -10.064 -7.791 1.00 75.44 977 PRO A C 1
ATOM 7223 O O . PRO A 1 977 ? 22.175 -9.356 -7.331 1.00 75.44 977 PRO A O 1
ATOM 7226 N N . TYR A 1 978 ? 22.862 -11.345 -8.119 1.00 83.69 978 TYR A N 1
ATOM 7227 C CA . TYR A 1 978 ? 21.579 -12.020 -7.902 1.00 83.69 978 TYR A CA 1
ATOM 7228 C C . TYR A 1 978 ? 21.237 -12.089 -6.408 1.00 83.69 978 TYR A C 1
ATOM 7230 O O . TYR A 1 978 ? 20.140 -11.723 -5.989 1.00 83.69 978 TYR A O 1
ATOM 7238 N N . HIS A 1 979 ? 22.213 -12.478 -5.589 1.00 91.25 979 HIS A N 1
ATOM 7239 C CA . HIS A 1 979 ? 22.048 -12.563 -4.141 1.00 91.25 979 HIS A CA 1
ATOM 7240 C C . HIS A 1 979 ? 21.900 -11.194 -3.463 1.00 91.25 979 HIS A C 1
ATOM 7242 O O . HIS A 1 979 ? 21.112 -11.063 -2.528 1.00 91.25 979 HIS A O 1
ATOM 7248 N N . ALA A 1 980 ? 22.570 -10.155 -3.965 1.00 74.75 980 ALA A N 1
ATOM 7249 C CA . ALA A 1 980 ? 22.379 -8.787 -3.487 1.00 74.75 980 ALA A CA 1
ATOM 7250 C C . ALA A 1 980 ? 20.943 -8.288 -3.732 1.00 74.75 980 ALA A C 1
ATOM 7252 O O . ALA A 1 980 ? 20.381 -7.595 -2.886 1.00 74.75 980 ALA A O 1
ATOM 7253 N N . ALA A 1 981 ? 20.324 -8.668 -4.857 1.00 77.62 981 ALA A N 1
ATOM 7254 C CA . ALA A 1 981 ? 18.928 -8.336 -5.139 1.00 77.62 981 ALA A CA 1
ATOM 7255 C C . ALA A 1 981 ? 17.958 -9.037 -4.172 1.00 77.62 981 ALA A C 1
ATOM 7257 O O . ALA A 1 981 ? 17.050 -8.394 -3.647 1.00 77.62 981 ALA A O 1
ATOM 7258 N N . ILE A 1 982 ? 18.175 -10.328 -3.887 1.00 89.69 982 ILE A N 1
ATOM 7259 C CA . ILE A 1 982 ? 17.379 -11.061 -2.887 1.00 89.69 982 ILE A CA 1
ATOM 7260 C C . ILE A 1 982 ? 17.517 -10.413 -1.507 1.00 89.69 982 ILE A C 1
ATOM 7262 O O . ILE A 1 982 ? 16.514 -10.166 -0.841 1.00 89.69 982 ILE A O 1
ATOM 7266 N N . GLU A 1 983 ? 18.742 -10.107 -1.083 1.00 91.94 983 GLU A N 1
ATOM 7267 C CA . GLU A 1 983 ? 19.006 -9.497 0.221 1.00 91.94 983 GLU A CA 1
ATOM 7268 C C . GLU A 1 983 ? 18.338 -8.120 0.361 1.00 91.94 983 GLU A C 1
ATOM 7270 O O . GLU A 1 983 ? 17.706 -7.845 1.383 1.00 91.94 983 GLU A O 1
ATOM 7275 N N . ALA A 1 984 ? 18.402 -7.284 -0.682 1.00 69.56 984 ALA A N 1
ATOM 7276 C CA . ALA A 1 984 ? 17.757 -5.973 -0.701 1.00 69.56 984 ALA A CA 1
ATOM 7277 C C . ALA A 1 984 ? 16.230 -6.070 -0.552 1.00 69.56 984 ALA A C 1
ATOM 7279 O O . ALA A 1 984 ? 15.635 -5.329 0.233 1.00 69.56 984 ALA A O 1
ATOM 7280 N N . GLU A 1 985 ? 15.592 -7.008 -1.254 1.00 92.25 985 GLU A N 1
ATOM 7281 C CA . GLU A 1 985 ? 14.139 -7.186 -1.192 1.00 92.25 985 GLU A CA 1
ATOM 7282 C C . GLU A 1 985 ? 13.678 -7.828 0.121 1.00 92.25 985 GLU A C 1
ATOM 7284 O O . GLU A 1 985 ? 12.653 -7.418 0.671 1.00 92.25 985 GLU A O 1
ATOM 7289 N N . ILE A 1 986 ? 14.454 -8.763 0.684 1.00 95.50 986 ILE A N 1
ATOM 7290 C CA . ILE A 1 986 ? 14.212 -9.277 2.040 1.00 95.50 986 ILE A CA 1
ATOM 7291 C C . ILE A 1 986 ? 14.268 -8.126 3.044 1.00 95.50 986 ILE A C 1
ATOM 7293 O O . ILE A 1 986 ? 13.349 -7.983 3.848 1.00 95.50 986 ILE A O 1
ATOM 7297 N N . ALA A 1 987 ? 15.308 -7.288 2.997 1.00 86.94 987 ALA A N 1
ATOM 7298 C CA . ALA A 1 987 ? 15.454 -6.158 3.910 1.00 86.94 987 ALA A CA 1
ATOM 7299 C C . ALA A 1 987 ? 14.293 -5.161 3.774 1.00 86.94 987 ALA A C 1
ATOM 7301 O O . ALA A 1 987 ? 13.722 -4.738 4.782 1.00 86.94 987 ALA A O 1
ATOM 7302 N N . ARG A 1 988 ? 13.898 -4.837 2.535 1.00 93.94 988 ARG A N 1
ATOM 7303 C CA . ARG A 1 988 ? 12.765 -3.950 2.243 1.00 93.94 988 ARG A CA 1
ATOM 7304 C C . ARG A 1 988 ? 11.464 -4.487 2.831 1.00 93.94 988 ARG A C 1
ATOM 7306 O O . ARG A 1 988 ? 10.765 -3.750 3.517 1.00 93.94 988 ARG A O 1
ATOM 7313 N N . LEU A 1 989 ? 11.143 -5.759 2.594 1.00 90.00 989 LEU A N 1
ATOM 7314 C CA . LEU A 1 989 ? 9.905 -6.353 3.098 1.00 90.00 989 LEU A CA 1
ATOM 7315 C C . LEU A 1 989 ? 9.944 -6.568 4.616 1.00 90.00 989 LEU A C 1
ATOM 7317 O O . LEU A 1 989 ? 8.941 -6.320 5.279 1.00 90.00 989 LEU A O 1
ATOM 7321 N N . ARG A 1 990 ? 11.087 -6.949 5.204 1.00 94.19 990 ARG A N 1
ATOM 7322 C CA . ARG A 1 990 ? 11.236 -7.105 6.665 1.00 94.19 990 ARG A CA 1
ATOM 7323 C C . ARG A 1 990 ? 11.124 -5.788 7.432 1.00 94.19 990 ARG A C 1
ATOM 7325 O O . ARG A 1 990 ? 10.766 -5.823 8.606 1.00 94.19 990 ARG A O 1
ATOM 7332 N N . ALA A 1 991 ? 11.378 -4.646 6.789 1.00 82.81 991 ALA A N 1
ATOM 7333 C CA . ALA A 1 991 ? 11.123 -3.332 7.381 1.00 82.81 991 ALA A CA 1
ATOM 7334 C C . ALA A 1 991 ? 9.624 -3.067 7.615 1.00 82.81 991 ALA A C 1
ATOM 7336 O O . ALA A 1 991 ? 9.271 -2.245 8.459 1.00 82.81 991 ALA A O 1
ATOM 7337 N N . THR A 1 992 ? 8.749 -3.761 6.883 1.00 82.06 992 THR A N 1
ATOM 7338 C CA . THR A 1 992 ? 7.291 -3.602 6.960 1.00 82.06 992 THR A CA 1
ATOM 7339 C C . THR A 1 992 ? 6.610 -4.798 7.623 1.00 82.06 992 THR A C 1
ATOM 7341 O O . THR A 1 992 ? 5.678 -4.616 8.401 1.00 82.06 992 THR A O 1
ATOM 7344 N N . TYR A 1 993 ? 7.072 -6.016 7.343 1.00 90.50 993 TYR A N 1
ATOM 7345 C CA . TYR A 1 993 ? 6.425 -7.257 7.757 1.00 90.50 993 TYR A CA 1
ATOM 7346 C C . TYR A 1 993 ? 7.286 -8.040 8.745 1.00 90.50 993 TYR A C 1
ATOM 7348 O O . TYR A 1 993 ? 8.479 -8.212 8.485 1.00 90.50 993 TYR A O 1
ATOM 7356 N N . PRO A 1 994 ? 6.708 -8.577 9.839 1.00 89.81 994 PRO A N 1
ATOM 7357 C CA . PRO A 1 994 ? 7.433 -9.361 10.843 1.00 89.81 994 PRO A CA 1
ATOM 7358 C C . PRO A 1 994 ? 7.949 -10.696 10.296 1.00 89.81 994 PRO A C 1
ATOM 7360 O O . PRO A 1 994 ? 8.960 -11.204 10.778 1.00 89.81 994 PRO A O 1
ATOM 7363 N N . ARG A 1 995 ? 7.287 -11.235 9.267 1.00 96.12 995 ARG A N 1
ATOM 7364 C CA . ARG A 1 995 ? 7.710 -12.429 8.546 1.00 96.12 995 ARG A CA 1
ATOM 7365 C C . ARG A 1 995 ? 7.727 -12.170 7.054 1.00 96.12 995 ARG A C 1
ATOM 7367 O O . ARG A 1 995 ? 6.864 -11.473 6.534 1.00 96.12 995 ARG A O 1
ATOM 7374 N N . VAL A 1 996 ? 8.702 -12.756 6.376 1.00 97.38 996 VAL A N 1
ATOM 7375 C CA . VAL A 1 996 ? 8.777 -12.799 4.915 1.00 97.38 996 VAL A CA 1
ATOM 7376 C C . VAL A 1 996 ? 9.018 -14.239 4.500 1.00 97.38 996 VAL A C 1
ATOM 7378 O O . VAL A 1 996 ? 9.846 -14.931 5.100 1.00 97.38 996 VAL A O 1
ATOM 7381 N N . VAL A 1 997 ? 8.294 -14.690 3.478 1.00 98.69 997 VAL A N 1
ATOM 7382 C CA . VAL A 1 997 ? 8.532 -15.987 2.847 1.00 98.69 997 VAL A CA 1
ATOM 7383 C C . VAL A 1 997 ? 9.358 -15.789 1.582 1.00 98.69 997 VAL A C 1
ATOM 7385 O O . VAL A 1 997 ? 8.950 -15.071 0.674 1.00 98.69 997 VAL A O 1
ATOM 7388 N N . LEU A 1 998 ? 10.518 -16.437 1.518 1.00 98.50 998 LEU A N 1
ATOM 7389 C CA . LEU A 1 998 ? 11.304 -16.615 0.305 1.00 98.50 998 LEU A CA 1
ATOM 7390 C C . LEU A 1 998 ? 10.959 -17.973 -0.307 1.00 98.50 998 LEU A C 1
ATOM 7392 O O . LEU A 1 998 ? 11.315 -19.026 0.221 1.00 98.50 998 LEU A O 1
ATOM 7396 N N . TYR A 1 999 ? 10.251 -17.937 -1.422 1.00 98.50 999 TYR A N 1
ATOM 7397 C CA . TYR A 1 999 ? 9.852 -19.100 -2.187 1.00 98.50 999 TYR A CA 1
ATOM 7398 C C . TYR A 1 999 ? 10.804 -19.291 -3.372 1.00 98.50 999 TYR A C 1
ATOM 7400 O O . TYR A 1 999 ? 10.791 -18.513 -4.323 1.00 98.50 999 TYR A O 1
ATOM 7408 N N . ASP A 1 1000 ? 11.651 -20.310 -3.294 1.00 98.06 1000 ASP A N 1
ATOM 7409 C CA . ASP A 1 1000 ? 12.695 -20.639 -4.268 1.00 98.06 1000 ASP A CA 1
ATOM 7410 C C . ASP A 1 1000 ? 12.126 -21.654 -5.274 1.00 98.06 1000 ASP A C 1
ATOM 7412 O O . ASP A 1 1000 ? 11.965 -22.837 -4.958 1.00 98.06 1000 ASP A O 1
ATOM 7416 N N . ALA A 1 1001 ? 11.704 -21.172 -6.446 1.00 97.88 1001 ALA A N 1
ATOM 7417 C CA . ALA A 1 1001 ? 10.915 -21.931 -7.414 1.00 97.88 1001 ALA A CA 1
ATOM 7418 C C . ALA A 1 1001 ? 11.795 -22.601 -8.475 1.00 97.88 1001 ALA A C 1
ATOM 7420 O O . ALA A 1 1001 ? 12.591 -21.937 -9.142 1.00 97.88 1001 ALA A O 1
ATOM 7421 N N . HIS A 1 1002 ? 11.588 -23.906 -8.663 1.00 98.12 1002 HIS A N 1
ATOM 7422 C CA . HIS A 1 1002 ? 12.363 -24.743 -9.568 1.00 98.12 1002 HIS A CA 1
ATOM 7423 C C . HIS A 1 1002 ? 11.533 -25.752 -10.350 1.00 98.12 1002 HIS A C 1
ATOM 7425 O O . HIS A 1 1002 ? 10.417 -26.115 -9.959 1.00 98.12 1002 HIS A O 1
ATOM 7431 N N . SER A 1 1003 ? 12.133 -26.294 -11.408 1.00 97.25 1003 SER A N 1
ATOM 7432 C CA . SER A 1 1003 ? 11.643 -27.520 -12.027 1.00 97.25 1003 SER A CA 1
ATOM 7433 C C . SER A 1 1003 ? 12.706 -28.357 -12.708 1.00 97.25 1003 SER A C 1
ATOM 7435 O O . SER A 1 1003 ? 13.664 -27.834 -13.270 1.00 97.25 1003 SER A O 1
ATOM 7437 N N . ILE A 1 1004 ? 12.421 -29.650 -12.807 1.00 96.25 1004 ILE A N 1
ATOM 7438 C CA . ILE A 1 1004 ? 13.276 -30.632 -13.455 1.00 96.25 1004 ILE A CA 1
ATOM 7439 C C . ILE A 1 1004 ? 12.447 -31.674 -14.211 1.00 96.25 1004 ILE A C 1
ATOM 7441 O O . ILE A 1 1004 ? 11.278 -31.927 -13.910 1.00 96.25 1004 ILE A O 1
ATOM 7445 N N . ARG A 1 1005 ? 13.076 -32.312 -15.201 1.00 95.81 1005 ARG A N 1
ATOM 7446 C CA . ARG A 1 1005 ? 12.518 -33.461 -15.928 1.00 95.81 1005 ARG A CA 1
ATOM 7447 C C . ARG A 1 1005 ? 12.092 -34.570 -14.963 1.00 95.81 1005 ARG A C 1
ATOM 7449 O O . ARG A 1 1005 ? 12.758 -34.826 -13.959 1.00 95.81 1005 ARG A O 1
ATOM 7456 N N . SER A 1 1006 ? 11.015 -35.273 -15.304 1.00 95.94 1006 SER A N 1
ATOM 7457 C CA . SER A 1 1006 ? 10.416 -36.296 -14.439 1.00 95.94 1006 SER A CA 1
ATOM 7458 C C . SER A 1 1006 ? 11.320 -37.508 -14.209 1.00 95.94 1006 SER A C 1
ATOM 7460 O O . SER A 1 1006 ? 11.201 -38.167 -13.177 1.00 95.94 1006 SER A O 1
ATOM 7462 N N . HIS A 1 1007 ? 12.239 -37.786 -15.137 1.00 95.00 1007 HIS A N 1
ATOM 7463 C CA . HIS A 1 1007 ? 13.175 -38.903 -15.067 1.00 95.00 1007 HIS A CA 1
ATOM 7464 C C . HIS A 1 1007 ? 14.608 -38.445 -15.327 1.00 95.00 1007 HIS A C 1
ATOM 7466 O O . HIS A 1 1007 ? 14.951 -38.068 -16.444 1.00 95.00 1007 HIS A O 1
ATOM 7472 N N . VAL A 1 1008 ? 15.457 -38.539 -14.299 1.00 93.56 1008 VAL A N 1
ATOM 7473 C CA . VAL A 1 1008 ? 16.895 -38.252 -14.394 1.00 93.56 1008 VAL A CA 1
ATOM 7474 C C . VAL A 1 1008 ? 17.677 -39.311 -13.597 1.00 93.56 1008 VAL A C 1
ATOM 7476 O O . VAL A 1 1008 ? 18.065 -39.061 -12.452 1.00 93.56 1008 VAL A O 1
ATOM 7479 N N . PRO A 1 1009 ? 17.929 -40.506 -14.175 1.00 91.88 1009 PRO A N 1
ATOM 7480 C CA . PRO A 1 1009 ? 18.462 -41.667 -13.448 1.00 91.88 1009 PRO A CA 1
ATOM 7481 C C . PRO A 1 1009 ? 19.789 -41.431 -12.718 1.00 91.88 1009 PRO A C 1
ATOM 7483 O O . PRO A 1 1009 ? 20.093 -42.096 -11.733 1.00 91.88 1009 PRO A O 1
ATOM 7486 N N . ARG A 1 1010 ? 20.603 -40.479 -13.188 1.00 91.12 1010 ARG A N 1
ATOM 7487 C CA . ARG A 1 1010 ? 21.864 -40.114 -12.532 1.00 91.12 1010 ARG A CA 1
ATOM 7488 C C . ARG A 1 1010 ? 21.645 -39.374 -11.209 1.00 91.12 1010 ARG A C 1
ATOM 7490 O O . ARG A 1 1010 ? 22.484 -39.484 -10.316 1.00 91.12 1010 ARG A O 1
ATOM 7497 N N . LEU A 1 1011 ? 20.568 -38.595 -11.086 1.00 89.81 1011 LEU A N 1
ATOM 7498 C CA . LEU A 1 1011 ? 20.303 -37.756 -9.914 1.00 89.81 1011 LEU A CA 1
ATOM 7499 C C . LEU A 1 1011 ? 19.371 -38.420 -8.900 1.00 89.81 1011 LEU A C 1
ATOM 7501 O O . LEU A 1 1011 ? 19.514 -38.151 -7.703 1.00 89.81 1011 LEU A O 1
ATOM 7505 N N . PHE A 1 1012 ? 18.422 -39.237 -9.361 1.00 91.94 1012 PHE A N 1
ATOM 7506 C CA . PHE A 1 1012 ? 17.460 -39.953 -8.524 1.00 91.94 1012 PHE A CA 1
ATOM 7507 C C . PHE A 1 1012 ? 16.860 -41.168 -9.248 1.00 91.94 1012 PHE A C 1
ATOM 7509 O O . PHE A 1 1012 ? 16.740 -41.189 -10.472 1.00 91.94 1012 PHE A O 1
ATOM 7516 N N . ASP A 1 1013 ? 16.451 -42.170 -8.467 1.00 90.31 1013 ASP A N 1
ATOM 7517 C CA . ASP A 1 1013 ? 15.801 -43.379 -8.972 1.00 90.31 1013 ASP A CA 1
ATOM 7518 C C . ASP A 1 1013 ? 14.293 -43.156 -9.186 1.00 90.31 1013 ASP A C 1
ATOM 7520 O O . ASP A 1 1013 ? 13.599 -42.659 -8.298 1.00 90.31 1013 ASP A O 1
ATOM 7524 N N . GLY A 1 1014 ? 13.768 -43.608 -10.329 1.00 93.12 1014 GLY A N 1
ATOM 7525 C CA . GLY A 1 1014 ? 12.328 -43.620 -10.618 1.00 93.12 1014 GLY A CA 1
ATOM 7526 C C . GLY A 1 1014 ? 11.773 -42.328 -11.231 1.00 93.12 1014 GLY A C 1
ATOM 7527 O O . GLY A 1 1014 ? 12.505 -41.542 -11.829 1.00 93.12 1014 GLY A O 1
ATOM 7528 N N . GLU A 1 1015 ? 10.448 -42.163 -11.156 1.00 95.00 1015 GLU A N 1
ATOM 7529 C CA . GLU A 1 1015 ? 9.753 -40.923 -11.532 1.00 95.00 1015 GLU A CA 1
ATOM 7530 C C . GLU A 1 1015 ? 9.753 -39.960 -10.340 1.00 95.00 1015 GLU A C 1
ATOM 7532 O O . GLU A 1 1015 ? 9.405 -40.347 -9.221 1.00 95.00 1015 GLU A O 1
ATOM 7537 N N . LEU A 1 1016 ? 10.119 -38.702 -10.572 1.00 95.94 1016 LEU A N 1
ATOM 7538 C CA . LEU A 1 1016 ? 10.103 -37.681 -9.534 1.00 95.94 1016 LEU A CA 1
ATOM 7539 C C . LEU A 1 1016 ? 8.662 -37.366 -9.095 1.00 95.94 1016 LEU A C 1
ATOM 7541 O O . LEU A 1 1016 ? 7.801 -37.196 -9.966 1.00 95.94 1016 LEU A O 1
ATOM 7545 N N . PRO A 1 1017 ? 8.376 -37.201 -7.788 1.00 97.38 1017 PRO A N 1
ATOM 7546 C CA . PRO A 1 1017 ? 7.115 -36.620 -7.341 1.00 97.38 1017 PRO A CA 1
ATOM 7547 C C . PRO A 1 1017 ? 6.850 -35.264 -8.004 1.00 97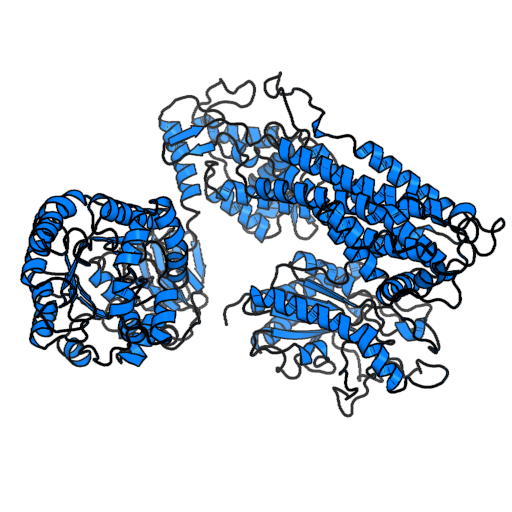.38 1017 PRO A C 1
ATOM 7549 O O . PRO A 1 1017 ? 7.780 -34.554 -8.377 1.00 97.38 1017 PRO A O 1
ATOM 7552 N N . GLN A 1 1018 ? 5.584 -34.896 -8.162 1.00 97.81 1018 GLN A N 1
ATOM 7553 C CA . GLN A 1 1018 ? 5.220 -33.659 -8.855 1.00 97.81 1018 GLN A CA 1
ATOM 7554 C C . GLN A 1 1018 ? 5.605 -32.419 -8.047 1.00 97.81 1018 GLN A C 1
ATOM 7556 O O . GLN A 1 1018 ? 6.086 -31.455 -8.633 1.00 97.81 1018 GLN A O 1
ATOM 7561 N N . PHE A 1 1019 ? 5.405 -32.458 -6.727 1.00 98.25 1019 PHE A N 1
ATOM 7562 C CA . PHE A 1 1019 ? 5.828 -31.415 -5.794 1.00 98.25 1019 PHE A CA 1
ATOM 7563 C C . PHE A 1 1019 ? 6.930 -31.946 -4.880 1.00 98.25 1019 PHE A C 1
ATOM 7565 O O . PHE A 1 1019 ? 6.711 -32.892 -4.121 1.00 98.25 1019 PHE A O 1
ATOM 7572 N N . ASN A 1 1020 ? 8.108 -31.332 -4.913 1.00 98.06 1020 ASN A N 1
ATOM 7573 C CA . ASN A 1 1020 ? 9.203 -31.665 -4.007 1.00 98.06 1020 ASN A CA 1
ATOM 7574 C C . ASN A 1 1020 ? 9.513 -30.434 -3.161 1.00 98.06 1020 ASN A C 1
ATOM 7576 O O . ASN A 1 1020 ? 10.079 -29.454 -3.644 1.00 98.06 1020 ASN A O 1
ATOM 7580 N N . ILE A 1 1021 ? 9.112 -30.494 -1.897 1.00 98.31 1021 ILE A N 1
ATOM 7581 C CA . ILE A 1 1021 ? 9.196 -29.386 -0.951 1.00 98.31 1021 ILE A CA 1
ATOM 7582 C C . ILE A 1 1021 ? 10.524 -29.500 -0.201 1.00 98.31 1021 ILE A C 1
ATOM 7584 O O . ILE A 1 1021 ? 10.769 -30.489 0.489 1.00 98.31 1021 ILE A O 1
ATOM 7588 N N . GLY A 1 1022 ? 11.386 -28.497 -0.319 1.00 97.62 1022 GLY A N 1
ATOM 7589 C CA . GLY A 1 1022 ? 12.672 -28.434 0.366 1.00 97.62 1022 GLY A CA 1
ATOM 7590 C C . GLY A 1 1022 ? 12.651 -27.447 1.527 1.00 97.62 1022 GLY A C 1
ATOM 7591 O O . GLY A 1 1022 ? 12.498 -26.248 1.312 1.00 97.62 1022 GLY A O 1
ATOM 7592 N N . THR A 1 1023 ? 12.859 -27.939 2.750 1.00 97.19 1023 THR A N 1
ATOM 7593 C CA . THR A 1 1023 ? 12.889 -27.123 3.985 1.00 97.19 1023 THR A CA 1
ATOM 7594 C C . THR A 1 1023 ? 14.194 -27.280 4.777 1.00 97.19 1023 THR A C 1
ATOM 7596 O O . THR A 1 1023 ? 14.332 -26.833 5.919 1.00 97.19 1023 THR A O 1
ATOM 7599 N N . ASN A 1 1024 ? 15.167 -27.959 4.172 1.00 95.94 1024 ASN A N 1
ATOM 7600 C CA . ASN A 1 1024 ? 16.436 -28.386 4.744 1.00 95.94 1024 ASN A CA 1
ATOM 7601 C C . ASN A 1 1024 ? 16.263 -29.207 6.027 1.00 95.94 1024 ASN A C 1
ATOM 7603 O O . ASN A 1 1024 ? 16.970 -29.006 7.011 1.00 95.94 1024 ASN A O 1
ATOM 7607 N N . GLY A 1 1025 ? 15.309 -30.140 6.027 1.00 94.19 1025 GLY A N 1
ATOM 7608 C CA . GLY A 1 1025 ? 14.975 -30.922 7.218 1.00 94.19 1025 GLY A CA 1
ATOM 7609 C C . GLY A 1 1025 ? 14.287 -30.085 8.298 1.00 94.19 1025 GLY A C 1
ATOM 7610 O O . GLY A 1 1025 ? 14.512 -30.314 9.486 1.00 94.19 1025 GLY A O 1
ATOM 7611 N N . GLY A 1 1026 ? 13.491 -29.097 7.887 1.00 94.62 1026 GLY A N 1
ATOM 7612 C CA . GLY A 1 1026 ? 12.735 -28.202 8.758 1.00 94.62 1026 GLY A CA 1
ATOM 7613 C C . GLY A 1 1026 ? 13.529 -27.039 9.352 1.00 94.62 1026 GLY A C 1
ATOM 7614 O O . GLY A 1 1026 ? 13.050 -26.422 10.299 1.00 94.62 1026 GLY A O 1
ATOM 7615 N N . THR A 1 1027 ? 14.735 -26.735 8.857 1.00 96.75 1027 THR A N 1
ATOM 7616 C CA . THR A 1 1027 ? 15.569 -25.663 9.431 1.00 96.75 1027 THR A CA 1
ATOM 7617 C C . THR A 1 1027 ? 15.371 -24.302 8.771 1.00 96.75 1027 THR A C 1
ATOM 7619 O O . THR A 1 1027 ? 15.727 -23.298 9.376 1.00 96.75 1027 THR A O 1
ATOM 7622 N N . THR A 1 1028 ? 14.891 -24.234 7.525 1.00 97.38 1028 THR A N 1
ATOM 7623 C CA . THR A 1 1028 ? 14.818 -22.960 6.775 1.00 97.38 1028 THR A CA 1
ATOM 7624 C C . THR A 1 1028 ? 13.478 -22.256 6.901 1.00 97.38 1028 THR A C 1
ATOM 7626 O O . THR A 1 1028 ? 13.370 -21.081 6.561 1.00 97.38 1028 THR A O 1
ATOM 7629 N N . CYS A 1 1029 ? 12.462 -22.930 7.431 1.00 97.44 1029 CYS A N 1
ATOM 7630 C CA . CYS A 1 1029 ? 11.153 -22.356 7.691 1.00 97.44 1029 CYS A CA 1
ATOM 7631 C C . CYS A 1 1029 ? 10.549 -22.916 8.981 1.00 97.44 1029 CYS A C 1
ATOM 7633 O O . CYS A 1 1029 ? 10.997 -23.929 9.511 1.00 97.44 1029 CYS A O 1
ATOM 7635 N N . ALA A 1 1030 ? 9.491 -22.272 9.478 1.00 96.12 1030 ALA A N 1
ATOM 7636 C CA . ALA A 1 1030 ? 8.747 -22.821 10.602 1.00 96.12 1030 ALA A CA 1
ATOM 7637 C C . ALA A 1 1030 ? 7.977 -24.086 10.168 1.00 96.12 1030 ALA A C 1
ATOM 7639 O O . ALA A 1 1030 ? 7.496 -24.142 9.030 1.00 96.12 1030 ALA A O 1
ATOM 7640 N N . PRO A 1 1031 ? 7.751 -25.061 11.071 1.00 96.25 1031 PRO A N 1
ATOM 7641 C CA . PRO A 1 1031 ? 6.945 -26.245 10.767 1.00 96.25 1031 PRO A CA 1
ATOM 7642 C C . PRO A 1 1031 ? 5.525 -25.921 10.286 1.00 96.25 1031 PRO A C 1
ATOM 7644 O O . PRO A 1 1031 ? 4.928 -26.706 9.558 1.00 96.25 1031 PRO A O 1
ATOM 7647 N N . ALA A 1 1032 ? 4.970 -24.776 10.698 1.00 95.94 1032 ALA A N 1
ATOM 7648 C CA . ALA A 1 1032 ? 3.656 -24.325 10.251 1.00 95.94 1032 ALA A CA 1
ATOM 7649 C C . ALA A 1 1032 ? 3.634 -23.986 8.753 1.00 95.94 1032 ALA A C 1
ATOM 7651 O O . ALA A 1 1032 ? 2.715 -24.422 8.068 1.00 95.94 1032 ALA A O 1
ATOM 7652 N N . LEU A 1 1033 ? 4.663 -23.301 8.235 1.00 97.25 1033 LEU A N 1
ATOM 7653 C CA . LEU A 1 1033 ? 4.760 -23.011 6.803 1.00 97.25 1033 LEU A CA 1
ATOM 7654 C C . LEU A 1 1033 ? 4.912 -24.301 5.990 1.00 97.25 1033 LEU A C 1
ATOM 7656 O O . LEU A 1 1033 ? 4.205 -24.487 5.006 1.00 97.25 1033 LEU A O 1
ATOM 7660 N N . ALA A 1 1034 ? 5.788 -25.212 6.430 1.00 96.56 1034 ALA A N 1
ATOM 7661 C CA . ALA A 1 1034 ? 5.975 -26.502 5.764 1.00 96.56 1034 ALA A CA 1
ATOM 7662 C C . ALA A 1 1034 ? 4.651 -27.279 5.668 1.00 96.56 1034 ALA A C 1
ATOM 7664 O O . ALA A 1 1034 ? 4.262 -27.696 4.581 1.00 96.56 1034 ALA A O 1
ATOM 7665 N N . ARG A 1 1035 ? 3.902 -27.377 6.777 1.00 97.00 1035 ARG A N 1
ATOM 7666 C CA . ARG A 1 1035 ? 2.581 -28.027 6.796 1.00 97.00 1035 ARG A CA 1
ATOM 7667 C C . ARG A 1 1035 ? 1.552 -27.328 5.913 1.00 97.00 1035 ARG A C 1
ATOM 7669 O O . ARG A 1 1035 ? 0.726 -28.011 5.313 1.00 97.00 1035 ARG A O 1
ATOM 7676 N N . ALA A 1 1036 ? 1.567 -25.998 5.849 1.00 96.44 1036 ALA A N 1
ATOM 7677 C CA . ALA A 1 1036 ? 0.651 -25.241 4.998 1.00 96.44 1036 ALA A CA 1
ATOM 7678 C C . ALA A 1 1036 ? 0.887 -25.573 3.517 1.00 96.44 1036 ALA A C 1
ATOM 7680 O O . ALA A 1 1036 ? -0.051 -25.922 2.803 1.00 96.44 1036 ALA A O 1
ATOM 7681 N N . VAL A 1 1037 ? 2.153 -25.584 3.092 1.00 97.19 1037 VAL A N 1
ATOM 7682 C CA . VAL A 1 1037 ? 2.545 -25.976 1.731 1.00 97.19 1037 VAL A CA 1
ATOM 7683 C C . VAL A 1 1037 ? 2.208 -27.445 1.452 1.00 97.19 1037 VAL A C 1
ATOM 7685 O O . VAL A 1 1037 ? 1.620 -27.752 0.419 1.00 97.19 1037 VAL A O 1
ATOM 7688 N N . GLU A 1 1038 ? 2.505 -28.358 2.381 1.00 97.50 1038 GLU A N 1
ATOM 7689 C CA . GLU A 1 1038 ? 2.151 -29.781 2.261 1.00 97.50 1038 GLU A CA 1
ATOM 7690 C C . GLU A 1 1038 ? 0.643 -30.004 2.135 1.00 97.50 1038 GLU A C 1
ATOM 7692 O O . GLU A 1 1038 ? 0.210 -30.870 1.376 1.00 97.50 1038 GLU A O 1
ATOM 7697 N N . THR A 1 1039 ? -0.153 -29.234 2.877 1.00 96.69 1039 THR A N 1
ATOM 7698 C CA . THR A 1 1039 ? -1.616 -29.310 2.843 1.00 96.69 1039 THR A CA 1
ATOM 7699 C C . THR A 1 1039 ? -2.143 -28.797 1.512 1.00 96.69 1039 THR A C 1
ATOM 7701 O O . THR A 1 1039 ? -2.982 -29.460 0.909 1.00 96.69 1039 THR A O 1
ATOM 7704 N N . ALA A 1 1040 ? -1.616 -27.672 1.018 1.00 94.88 1040 ALA A N 1
ATOM 7705 C CA . ALA A 1 1040 ? -1.985 -27.124 -0.283 1.00 94.88 1040 ALA A CA 1
ATOM 7706 C C . ALA A 1 1040 ? -1.702 -28.130 -1.409 1.00 94.88 1040 ALA A C 1
ATOM 7708 O O . ALA A 1 1040 ? -2.591 -28.426 -2.207 1.00 94.88 1040 ALA A O 1
ATOM 7709 N N . CYS A 1 1041 ? -0.515 -28.740 -1.421 1.00 95.50 1041 CYS A N 1
ATOM 7710 C CA . CYS A 1 1041 ? -0.173 -29.780 -2.390 1.00 95.50 1041 CYS A CA 1
ATOM 7711 C C . CYS A 1 1041 ? -1.094 -31.015 -2.272 1.00 95.50 1041 CYS A C 1
ATOM 7713 O O . CYS A 1 1041 ? -1.538 -31.546 -3.293 1.00 95.50 1041 CYS A O 1
ATOM 7715 N N . ALA A 1 1042 ? -1.470 -31.418 -1.051 1.00 94.69 1042 ALA A N 1
ATOM 7716 C CA . ALA A 1 1042 ? -2.322 -32.584 -0.801 1.00 94.69 1042 ALA A CA 1
ATOM 7717 C C . ALA A 1 1042 ? -3.776 -32.413 -1.278 1.00 94.69 1042 ALA A C 1
ATOM 7719 O O . ALA A 1 1042 ? -4.510 -33.398 -1.366 1.00 94.69 1042 ALA A O 1
ATOM 7720 N N . THR A 1 1043 ? -4.202 -31.186 -1.604 1.00 93.06 1043 THR A N 1
ATOM 7721 C CA . THR A 1 1043 ? -5.512 -30.933 -2.236 1.00 93.06 1043 THR A CA 1
ATOM 7722 C C . THR A 1 1043 ? -5.548 -31.300 -3.721 1.00 93.06 1043 THR A C 1
ATOM 7724 O O . THR A 1 1043 ? -6.622 -31.382 -4.318 1.00 93.06 1043 THR A O 1
ATOM 7727 N N . THR A 1 1044 ? -4.386 -31.537 -4.327 1.00 94.81 1044 THR A N 1
ATOM 7728 C CA . THR A 1 1044 ? -4.246 -31.869 -5.746 1.00 94.81 1044 THR A CA 1
ATOM 7729 C C . THR A 1 1044 ? -4.168 -33.388 -5.952 1.00 94.81 1044 THR A C 1
ATOM 7731 O O . THR A 1 1044 ? -3.817 -34.125 -5.029 1.00 94.81 1044 THR A O 1
ATOM 7734 N N . PRO A 1 1045 ? -4.439 -33.907 -7.165 1.00 93.44 1045 PRO A N 1
ATOM 7735 C CA . PRO A 1 1045 ? -4.256 -35.330 -7.456 1.00 93.44 1045 PRO A CA 1
ATOM 7736 C C . PRO A 1 1045 ? -2.780 -35.735 -7.621 1.00 93.44 1045 PRO A C 1
ATOM 7738 O O . PRO A 1 1045 ? -2.495 -36.897 -7.920 1.00 93.44 1045 PRO A O 1
ATOM 7741 N N . TRP A 1 1046 ? -1.837 -34.799 -7.499 1.00 97.19 1046 TRP A N 1
ATOM 7742 C CA . TRP A 1 1046 ? -0.440 -35.043 -7.820 1.00 97.19 1046 TRP A CA 1
ATOM 7743 C C . TRP A 1 1046 ? 0.382 -35.485 -6.609 1.00 97.19 1046 TRP A C 1
ATOM 7745 O O . TRP A 1 1046 ? 0.166 -35.072 -5.475 1.00 97.19 1046 TRP A O 1
ATOM 7755 N N . SER A 1 1047 ? 1.375 -36.335 -6.869 1.00 97.56 1047 SER A N 1
ATOM 7756 C CA . SER A 1 1047 ? 2.308 -36.818 -5.844 1.00 97.56 1047 SER A CA 1
ATOM 7757 C C . SER A 1 1047 ? 3.163 -35.697 -5.242 1.00 97.56 1047 SER A C 1
ATOM 7759 O O . SER A 1 1047 ? 3.630 -34.818 -5.968 1.00 97.56 1047 SER A O 1
ATOM 7761 N N . GLN A 1 1048 ? 3.446 -35.787 -3.941 1.00 97.25 1048 GLN A N 1
ATOM 7762 C CA . GLN A 1 1048 ? 4.318 -34.851 -3.232 1.00 97.25 1048 GLN A CA 1
ATOM 7763 C C . GLN A 1 1048 ? 5.334 -35.564 -2.338 1.00 97.25 1048 GLN A C 1
ATOM 7765 O O . GLN A 1 1048 ? 5.091 -36.680 -1.873 1.00 97.25 1048 GLN A O 1
ATOM 7770 N N . VAL A 1 1049 ? 6.443 -34.891 -2.044 1.00 97.62 1049 VAL A N 1
ATOM 7771 C CA . VAL A 1 1049 ? 7.414 -35.304 -1.026 1.00 97.62 1049 VAL A CA 1
ATOM 7772 C C . VAL A 1 1049 ? 8.043 -34.078 -0.364 1.00 97.62 1049 VAL A C 1
ATOM 7774 O O . VAL A 1 1049 ? 8.338 -33.095 -1.040 1.00 97.62 1049 VAL A O 1
ATOM 7777 N N . THR A 1 1050 ? 8.301 -34.154 0.941 1.00 97.44 1050 THR A N 1
ATOM 7778 C CA . THR A 1 1050 ? 9.046 -33.128 1.689 1.00 97.44 1050 THR A CA 1
ATOM 7779 C C . THR A 1 1050 ? 10.427 -33.650 2.052 1.00 97.44 1050 THR A C 1
ATOM 7781 O O . THR A 1 1050 ? 10.570 -34.780 2.519 1.00 97.44 1050 THR A O 1
ATOM 7784 N N . ASP A 1 1051 ? 11.454 -32.838 1.808 1.00 95.38 1051 ASP A N 1
ATOM 7785 C CA . ASP A 1 1051 ? 12.864 -33.136 2.062 1.00 95.38 1051 ASP A CA 1
ATOM 7786 C C . ASP A 1 1051 ? 13.323 -34.499 1.504 1.00 95.38 1051 ASP A C 1
ATOM 7788 O O . ASP A 1 1051 ? 14.169 -35.197 2.080 1.00 95.38 1051 ASP A O 1
ATOM 7792 N N . GLY A 1 1052 ? 12.778 -34.860 0.338 1.00 92.00 1052 GLY A N 1
ATOM 7793 C CA . GLY A 1 1052 ? 13.193 -36.013 -0.456 1.00 92.00 1052 GLY A CA 1
ATOM 7794 C C . GLY A 1 1052 ? 14.566 -35.786 -1.095 1.00 92.00 1052 GLY A C 1
ATOM 7795 O O . GLY A 1 1052 ? 15.572 -35.578 -0.407 1.00 92.00 1052 GLY A O 1
ATOM 7796 N N . ARG A 1 1053 ? 14.619 -35.821 -2.433 1.00 89.19 1053 ARG A N 1
ATOM 7797 C CA . ARG A 1 1053 ? 15.850 -35.520 -3.181 1.00 89.19 1053 ARG A CA 1
ATOM 7798 C C . ARG A 1 1053 ? 16.251 -34.047 -3.073 1.00 89.19 1053 ARG A C 1
ATOM 7800 O O . ARG A 1 1053 ? 17.440 -33.751 -2.946 1.00 89.19 1053 ARG A O 1
ATOM 7807 N N . PHE A 1 1054 ? 15.269 -33.152 -3.120 1.00 93.38 1054 PHE A N 1
ATOM 7808 C CA . PHE A 1 1054 ? 15.448 -31.703 -3.126 1.00 93.38 1054 PHE A CA 1
ATOM 7809 C C . PHE A 1 1054 ? 15.071 -31.138 -1.756 1.00 93.38 1054 PHE A C 1
ATOM 7811 O O . PHE A 1 1054 ? 13.904 -30.911 -1.462 1.00 93.38 1054 PHE A O 1
ATOM 7818 N N . ARG A 1 1055 ? 16.070 -30.955 -0.887 1.00 93.50 1055 ARG A N 1
ATOM 7819 C CA . ARG A 1 1055 ? 15.886 -30.465 0.492 1.00 93.50 1055 ARG A CA 1
ATOM 7820 C C . ARG A 1 1055 ? 16.101 -28.958 0.625 1.00 93.50 1055 ARG A C 1
ATOM 7822 O O . ARG A 1 1055 ? 16.254 -28.473 1.731 1.00 93.50 1055 ARG A O 1
ATOM 7829 N N . GLY A 1 1056 ? 16.192 -28.212 -0.470 1.00 91.88 1056 GLY A N 1
ATOM 7830 C CA . GLY A 1 1056 ? 16.578 -26.800 -0.450 1.00 91.88 1056 GLY A CA 1
ATOM 7831 C C . GLY A 1 1056 ? 18.053 -26.577 -0.791 1.00 91.88 1056 GLY A C 1
ATOM 7832 O O . GLY A 1 1056 ? 18.949 -27.231 -0.241 1.00 91.88 1056 GLY A O 1
ATOM 7833 N N . GLY A 1 1057 ? 18.293 -25.672 -1.734 1.00 93.69 1057 GLY A N 1
ATOM 7834 C CA . GLY A 1 1057 ? 19.596 -25.240 -2.218 1.00 93.69 1057 GLY A CA 1
ATOM 7835 C C . GLY A 1 1057 ? 20.204 -24.130 -1.367 1.00 93.69 1057 GLY A C 1
ATOM 7836 O O . GLY A 1 1057 ? 19.807 -23.903 -0.221 1.00 93.69 1057 GLY A O 1
ATOM 7837 N N . TRP A 1 1058 ? 21.215 -23.461 -1.914 1.00 95.88 1058 TRP A N 1
ATOM 7838 C CA . TRP A 1 1058 ? 21.918 -22.384 -1.229 1.00 95.88 1058 TRP A CA 1
ATOM 7839 C C . TRP A 1 1058 ? 21.013 -21.208 -0.869 1.00 95.88 1058 TRP A C 1
ATOM 7841 O O . TRP A 1 1058 ? 21.016 -20.823 0.291 1.00 95.88 1058 TRP A O 1
ATOM 7851 N N . THR A 1 1059 ? 20.211 -20.678 -1.794 1.00 95.50 1059 THR A N 1
ATOM 7852 C CA . THR A 1 1059 ? 19.273 -19.569 -1.559 1.00 95.50 1059 THR A CA 1
ATOM 7853 C C . THR A 1 1059 ? 18.395 -19.860 -0.347 1.00 95.50 1059 THR A C 1
ATOM 7855 O O . THR A 1 1059 ? 18.387 -19.108 0.630 1.00 95.50 1059 THR A O 1
ATOM 7858 N N . THR A 1 1060 ? 17.748 -21.026 -0.353 1.00 96.31 1060 THR A N 1
ATOM 7859 C CA . THR A 1 1060 ? 16.883 -21.468 0.742 1.00 96.31 1060 THR A CA 1
ATOM 7860 C C . THR A 1 1060 ? 17.648 -21.605 2.070 1.00 96.31 1060 THR A C 1
ATOM 7862 O O . THR A 1 1060 ? 17.211 -21.093 3.099 1.00 96.31 1060 THR A O 1
ATOM 7865 N N . ARG A 1 1061 ? 18.829 -22.238 2.077 1.00 96.62 1061 ARG A N 1
ATOM 7866 C CA . ARG A 1 1061 ? 19.638 -22.455 3.298 1.00 96.62 1061 ARG A CA 1
ATOM 7867 C C . ARG A 1 1061 ? 20.320 -21.194 3.827 1.00 96.62 1061 ARG A C 1
ATOM 7869 O O . ARG A 1 1061 ? 20.543 -21.065 5.033 1.00 96.62 1061 ARG A O 1
ATOM 7876 N N . HIS A 1 1062 ? 20.699 -20.292 2.935 1.00 96.44 1062 HIS A N 1
ATOM 7877 C CA . HIS A 1 1062 ? 21.437 -19.082 3.251 1.00 96.44 1062 HIS A CA 1
ATOM 7878 C C . HIS A 1 1062 ? 20.519 -18.030 3.863 1.00 96.44 1062 HIS A C 1
ATOM 7880 O O . HIS A 1 1062 ? 20.848 -17.492 4.917 1.00 96.44 1062 HIS A O 1
ATOM 7886 N N . TYR A 1 1063 ? 19.356 -17.793 3.252 1.00 97.50 1063 TYR A N 1
ATOM 7887 C CA . TYR A 1 1063 ? 18.413 -16.780 3.726 1.00 97.50 1063 TYR A CA 1
ATOM 7888 C C . TYR A 1 1063 ? 17.381 -17.317 4.713 1.00 97.50 1063 TYR A C 1
ATOM 7890 O O . TYR A 1 1063 ? 16.859 -16.538 5.502 1.00 97.50 1063 TYR A O 1
ATOM 7898 N N . GLY A 1 1064 ? 17.105 -18.627 4.714 1.00 97.19 1064 GLY A N 1
ATOM 7899 C CA . GLY A 1 1064 ? 16.226 -19.262 5.694 1.00 97.19 1064 GLY A CA 1
ATOM 7900 C C . GLY A 1 1064 ? 16.761 -19.076 7.113 1.00 97.19 1064 GLY A C 1
ATOM 7901 O O . GLY A 1 1064 ? 17.669 -19.786 7.550 1.00 97.19 1064 GLY A O 1
ATOM 7902 N N . ARG A 1 1065 ? 16.202 -18.094 7.812 1.00 97.31 1065 ARG A N 1
ATOM 7903 C CA . ARG A 1 1065 ? 16.509 -17.685 9.182 1.00 97.31 1065 ARG A CA 1
ATOM 7904 C C . ARG A 1 1065 ? 15.169 -17.511 9.894 1.00 97.31 1065 ARG A C 1
ATOM 7906 O O . ARG A 1 1065 ? 14.746 -16.374 10.129 1.00 97.31 1065 ARG A O 1
ATOM 7913 N N . PRO A 1 1066 ? 14.435 -18.613 10.156 1.00 95.81 1066 PRO A N 1
ATOM 7914 C CA . PRO A 1 1066 ? 13.105 -18.538 10.754 1.00 95.81 1066 PRO A CA 1
ATOM 7915 C C . PRO A 1 1066 ? 13.128 -17.821 12.109 1.00 95.81 1066 PRO A C 1
ATOM 7917 O O . PRO A 1 1066 ? 12.156 -17.170 12.464 1.00 95.81 1066 PRO A O 1
ATOM 7920 N N . GLU A 1 1067 ? 14.250 -17.863 12.827 1.00 93.88 1067 GLU A N 1
ATOM 7921 C CA . GLU A 1 1067 ? 14.479 -17.113 14.064 1.00 93.88 1067 GLU A CA 1
ATOM 7922 C C . GLU A 1 1067 ? 14.569 -15.588 13.875 1.00 93.88 1067 GLU A C 1
ATOM 7924 O O . GLU A 1 1067 ? 14.466 -14.841 14.842 1.00 93.88 1067 GLU A O 1
ATOM 7929 N N . GLN A 1 1068 ? 14.760 -15.121 12.638 1.00 94.31 1068 GLN A N 1
ATOM 7930 C CA . GLN A 1 1068 ? 14.777 -13.708 12.243 1.00 94.31 1068 GLN A CA 1
ATOM 7931 C C . GLN A 1 1068 ? 13.535 -13.329 11.419 1.00 94.31 1068 GLN A C 1
ATOM 7933 O O . GLN A 1 1068 ? 13.505 -12.262 10.800 1.00 94.31 1068 GLN A O 1
ATOM 7938 N N . GLY A 1 1069 ? 12.513 -14.191 11.374 1.00 95.56 1069 GLY A N 1
ATOM 7939 C CA . GLY A 1 1069 ? 11.299 -13.984 10.579 1.00 95.56 1069 GLY A CA 1
ATOM 7940 C C . GLY A 1 1069 ? 11.508 -14.126 9.066 1.00 95.56 1069 GLY A C 1
ATOM 7941 O O . GLY A 1 1069 ? 10.690 -13.647 8.287 1.00 95.56 1069 GLY A O 1
ATOM 7942 N N . ILE A 1 1070 ? 12.602 -14.748 8.614 1.00 97.94 1070 ILE A N 1
ATOM 7943 C CA . ILE A 1 1070 ? 12.836 -15.024 7.189 1.00 97.94 1070 ILE A CA 1
ATOM 7944 C C . ILE A 1 1070 ? 12.660 -16.523 6.975 1.00 97.94 1070 ILE A C 1
ATOM 7946 O O . ILE A 1 1070 ? 13.499 -17.328 7.378 1.00 97.94 1070 ILE A O 1
ATOM 7950 N N . HIS A 1 1071 ? 11.556 -16.914 6.353 1.00 98.44 1071 HIS A N 1
ATOM 7951 C CA . HIS A 1 1071 ? 11.236 -18.316 6.113 1.00 98.44 1071 HIS A CA 1
ATOM 7952 C C . HIS A 1 1071 ? 11.483 -18.642 4.652 1.00 98.44 1071 HIS A C 1
ATOM 7954 O O . HIS A 1 1071 ? 10.922 -17.991 3.782 1.00 98.44 1071 HIS A O 1
ATOM 7960 N N . ALA A 1 1072 ? 12.296 -19.652 4.371 1.00 98.38 1072 ALA A N 1
ATOM 7961 C CA . ALA A 1 1072 ? 12.606 -20.042 3.008 1.00 98.38 1072 ALA A CA 1
ATOM 7962 C C . ALA A 1 1072 ? 12.180 -21.484 2.727 1.00 98.38 1072 ALA A C 1
ATOM 7964 O O . ALA A 1 1072 ? 12.468 -22.391 3.517 1.00 98.38 1072 ALA A O 1
ATOM 7965 N N . ILE A 1 1073 ? 11.516 -21.682 1.590 1.00 98.12 1073 ILE A N 1
ATOM 7966 C CA . ILE A 1 1073 ? 11.131 -22.991 1.059 1.00 98.12 1073 ILE A CA 1
ATOM 7967 C C . ILE A 1 1073 ? 11.577 -23.077 -0.390 1.00 98.12 1073 ILE A C 1
ATOM 7969 O O . ILE A 1 1073 ? 11.339 -22.154 -1.163 1.00 98.12 1073 ILE A O 1
ATOM 7973 N N . GLN A 1 1074 ? 12.147 -24.222 -0.754 1.00 98.19 1074 GLN A N 1
ATOM 7974 C CA . GLN A 1 1074 ? 12.324 -24.600 -2.146 1.00 98.19 1074 GLN A CA 1
ATOM 7975 C C . GLN A 1 1074 ? 11.120 -25.405 -2.628 1.00 98.19 1074 GLN A C 1
ATOM 7977 O O . GLN A 1 1074 ? 10.684 -26.332 -1.944 1.00 98.19 1074 GLN A O 1
ATOM 7982 N N . MET A 1 1075 ? 10.626 -25.100 -3.822 1.00 98.31 1075 MET A N 1
ATOM 7983 C CA . MET A 1 1075 ? 9.718 -25.974 -4.554 1.00 98.31 1075 MET A CA 1
ATOM 7984 C C . MET A 1 1075 ? 10.394 -26.453 -5.825 1.00 98.31 1075 MET A C 1
ATOM 7986 O O . MET A 1 1075 ? 10.737 -25.641 -6.673 1.00 98.31 1075 MET A O 1
ATOM 7990 N N . GLU A 1 1076 ? 10.534 -27.764 -5.975 1.00 98.06 1076 GLU A N 1
ATOM 7991 C CA . GLU A 1 1076 ? 10.987 -28.386 -7.215 1.00 98.06 1076 GLU A CA 1
ATOM 7992 C C . GLU A 1 1076 ? 9.833 -29.159 -7.865 1.00 98.06 1076 GLU A C 1
ATOM 7994 O O . GLU A 1 1076 ? 9.317 -30.137 -7.304 1.00 98.06 1076 GLU A O 1
ATOM 7999 N N . LEU A 1 1077 ? 9.420 -28.694 -9.046 1.00 98.19 1077 LEU A N 1
ATOM 8000 C CA . LEU A 1 1077 ? 8.328 -29.265 -9.827 1.00 98.19 1077 LEU A CA 1
ATOM 8001 C C . LEU A 1 1077 ? 8.835 -30.243 -10.881 1.00 98.19 1077 LEU A C 1
ATOM 8003 O O . LEU A 1 1077 ? 9.828 -29.989 -11.557 1.00 98.19 1077 LEU A O 1
ATOM 8007 N N . ALA A 1 1078 ? 8.093 -31.321 -11.112 1.00 97.50 1078 ALA A N 1
ATOM 8008 C CA . ALA A 1 1078 ? 8.314 -32.111 -12.314 1.00 97.50 1078 ALA A CA 1
ATOM 8009 C C . ALA A 1 1078 ? 7.727 -31.406 -13.553 1.00 97.50 1078 ALA A C 1
ATOM 8011 O O . ALA A 1 1078 ? 6.553 -31.017 -13.541 1.00 97.50 1078 ALA A O 1
ATOM 8012 N N . CYS A 1 1079 ? 8.506 -31.268 -14.630 1.00 97.00 1079 CYS A N 1
ATOM 8013 C CA . CYS A 1 1079 ? 8.099 -30.537 -15.839 1.00 97.00 1079 CYS A CA 1
ATOM 8014 C C . CYS A 1 1079 ? 6.784 -31.049 -16.449 1.00 97.00 1079 CYS A C 1
ATOM 8016 O O . CYS A 1 1079 ? 5.959 -30.243 -16.884 1.00 97.00 1079 CYS A O 1
ATOM 8018 N N . ARG A 1 1080 ? 6.524 -32.365 -16.376 1.00 95.75 1080 ARG A N 1
ATOM 8019 C CA . ARG A 1 1080 ? 5.277 -33.003 -16.841 1.00 95.75 1080 ARG A CA 1
ATOM 8020 C C . ARG A 1 1080 ? 4.000 -32.357 -16.305 1.00 95.75 1080 ARG A C 1
ATOM 8022 O O . ARG A 1 1080 ? 2.942 -32.511 -16.912 1.00 95.75 1080 ARG A O 1
ATOM 8029 N N . GLY A 1 1081 ? 4.071 -31.658 -15.175 1.00 94.94 1081 GLY A N 1
ATOM 8030 C CA . GLY A 1 1081 ? 2.929 -30.967 -14.587 1.00 94.94 1081 GLY A CA 1
ATOM 8031 C C . GLY A 1 1081 ? 2.427 -29.776 -15.405 1.00 94.94 1081 GLY A C 1
ATOM 8032 O O . GLY A 1 1081 ? 1.261 -29.420 -15.272 1.00 94.94 1081 GLY A O 1
ATOM 8033 N N . TYR A 1 1082 ? 3.267 -29.170 -16.252 1.00 96.88 1082 TYR A N 1
ATOM 8034 C CA . TYR A 1 1082 ? 2.918 -27.929 -16.956 1.00 96.88 1082 TYR A CA 1
ATOM 8035 C C . TYR A 1 1082 ? 3.457 -27.808 -18.390 1.00 96.88 1082 TYR A C 1
ATOM 8037 O O . TYR A 1 1082 ? 2.942 -26.994 -19.155 1.00 96.88 1082 TYR A O 1
ATOM 8045 N N . ILE A 1 1083 ? 4.414 -28.644 -18.787 1.00 95.38 1083 ILE A N 1
ATOM 8046 C CA . ILE A 1 1083 ? 4.844 -28.819 -20.179 1.00 95.38 1083 ILE A CA 1
ATOM 8047 C C . ILE A 1 1083 ? 4.864 -30.301 -20.553 1.00 95.38 1083 ILE A C 1
ATOM 8049 O O . ILE A 1 1083 ? 4.818 -31.176 -19.686 1.00 95.38 1083 ILE A O 1
ATOM 8053 N N . ASP A 1 1084 ? 4.883 -30.585 -21.852 1.00 94.00 1084 ASP A N 1
ATOM 8054 C CA . ASP A 1 1084 ? 4.940 -31.954 -22.352 1.00 94.00 1084 ASP A CA 1
ATOM 8055 C C . ASP A 1 1084 ? 6.393 -32.456 -22.338 1.00 94.00 1084 ASP A C 1
ATOM 8057 O O . ASP A 1 1084 ? 7.295 -31.820 -22.869 1.00 94.00 1084 ASP A O 1
ATOM 8061 N N . GLU A 1 1085 ? 6.649 -33.605 -21.717 1.00 94.50 1085 GLU A N 1
ATOM 8062 C CA . GLU A 1 1085 ? 7.976 -34.229 -21.744 1.00 94.50 1085 GLU A CA 1
ATOM 8063 C C . GLU A 1 1085 ? 8.054 -35.227 -22.917 1.00 94.50 1085 GLU A C 1
ATOM 8065 O O . GLU A 1 1085 ? 7.221 -36.137 -22.984 1.00 94.50 1085 GLU A O 1
ATOM 8070 N N . PRO A 1 1086 ? 9.006 -35.077 -23.859 1.00 92.50 1086 PRO A N 1
ATOM 8071 C CA . PRO A 1 1086 ? 9.166 -36.003 -24.977 1.00 92.50 1086 PRO A CA 1
ATOM 8072 C C . PRO A 1 1086 ? 9.774 -37.340 -24.522 1.00 92.50 1086 PRO A C 1
ATOM 8074 O O . PRO A 1 1086 ? 10.426 -37.425 -23.484 1.00 92.50 1086 PRO A O 1
ATOM 8077 N N . GLU A 1 1087 ? 9.628 -38.390 -25.339 1.00 86.69 1087 GLU A N 1
ATOM 8078 C CA . GLU A 1 1087 ? 10.316 -39.672 -25.096 1.00 86.69 1087 GLU A CA 1
ATOM 8079 C C . GLU A 1 1087 ? 11.845 -39.540 -25.208 1.00 86.69 1087 GLU A C 1
ATOM 8081 O O . GLU A 1 1087 ? 12.586 -40.263 -24.539 1.00 86.69 1087 GLU A O 1
ATOM 8086 N N . THR A 1 1088 ? 12.322 -38.612 -26.045 1.00 85.69 1088 THR A N 1
ATOM 8087 C CA . THR A 1 1088 ? 13.743 -38.320 -26.257 1.00 85.69 1088 THR A CA 1
ATOM 8088 C C . THR A 1 1088 ? 14.043 -36.850 -25.978 1.00 85.69 1088 THR A C 1
ATOM 8090 O O . THR A 1 1088 ? 13.450 -35.951 -26.572 1.00 85.69 1088 THR A O 1
ATOM 8093 N N . PHE A 1 1089 ? 15.001 -36.603 -25.084 1.00 88.38 1089 PHE A N 1
ATOM 8094 C CA . PHE A 1 1089 ? 15.478 -35.262 -24.746 1.00 88.38 1089 PHE A CA 1
ATOM 8095 C C . PHE A 1 1089 ? 16.688 -34.913 -25.614 1.00 88.38 1089 PHE A C 1
ATOM 8097 O O . PHE A 1 1089 ? 17.830 -35.117 -25.212 1.00 88.38 1089 PHE A O 1
ATOM 8104 N N . ASP A 1 1090 ? 16.424 -34.428 -26.825 1.00 89.38 1090 ASP A N 1
ATOM 8105 C CA . ASP A 1 1090 ? 17.432 -33.959 -27.778 1.00 89.38 1090 ASP A CA 1
ATOM 8106 C C . ASP A 1 1090 ? 17.121 -32.531 -28.263 1.00 89.38 1090 ASP A C 1
ATOM 8108 O O . ASP A 1 1090 ? 16.063 -31.972 -27.962 1.00 89.38 1090 ASP A O 1
ATOM 8112 N N . GLU A 1 1091 ? 18.048 -31.932 -29.015 1.00 87.44 1091 GLU A N 1
ATOM 8113 C CA . GLU A 1 1091 ? 17.944 -30.548 -29.499 1.00 87.44 1091 GLU A CA 1
ATOM 8114 C C . GLU A 1 1091 ? 16.706 -30.272 -30.358 1.00 87.44 1091 GLU A C 1
ATOM 8116 O O . GLU A 1 1091 ? 16.218 -29.144 -30.385 1.00 87.44 1091 GLU A O 1
ATOM 8121 N N . ALA A 1 1092 ? 16.165 -31.287 -31.034 1.00 85.19 1092 ALA A N 1
ATOM 8122 C CA . ALA A 1 1092 ? 14.995 -31.119 -31.886 1.00 85.19 1092 ALA A CA 1
ATOM 8123 C C . ALA A 1 1092 ? 13.673 -31.159 -31.102 1.00 85.19 1092 ALA A C 1
ATOM 8125 O O . ALA A 1 1092 ? 12.664 -30.654 -31.597 1.00 85.19 1092 ALA A O 1
ATOM 8126 N N . HIS A 1 1093 ? 13.665 -31.755 -29.907 1.00 86.62 1093 HIS A N 1
ATOM 8127 C CA . HIS A 1 1093 ? 12.434 -32.059 -29.172 1.00 86.62 1093 HIS A CA 1
ATOM 8128 C C . HIS A 1 1093 ? 12.369 -31.448 -27.764 1.00 86.62 1093 HIS A C 1
ATOM 8130 O O . HIS A 1 1093 ? 11.303 -31.482 -27.148 1.00 86.62 1093 HIS A O 1
ATOM 8136 N N . TRP A 1 1094 ? 13.462 -30.874 -27.246 1.00 90.31 1094 TRP A N 1
ATOM 8137 C CA . TRP A 1 1094 ? 13.511 -30.279 -25.908 1.00 90.31 1094 TRP A CA 1
ATOM 8138 C C . TRP A 1 1094 ? 14.205 -28.904 -25.884 1.00 90.31 1094 TRP A C 1
ATOM 8140 O O . TRP A 1 1094 ? 15.302 -28.772 -26.433 1.00 90.31 1094 TRP A O 1
ATOM 8150 N N . PRO A 1 1095 ? 13.640 -27.891 -25.194 1.00 91.81 1095 PRO A N 1
ATOM 8151 C CA . PRO A 1 1095 ? 12.364 -27.902 -24.469 1.00 91.81 1095 PRO A CA 1
ATOM 8152 C C . PRO A 1 1095 ? 11.150 -27.872 -25.402 1.00 91.81 1095 PRO A C 1
ATOM 8154 O O . PRO A 1 1095 ? 11.203 -27.321 -26.500 1.00 91.81 1095 PRO A O 1
ATOM 8157 N N . THR A 1 1096 ? 10.022 -28.417 -24.951 1.00 89.62 1096 THR A N 1
ATOM 8158 C CA . THR A 1 1096 ? 8.750 -28.238 -25.663 1.00 89.62 1096 THR A CA 1
ATOM 8159 C C . THR A 1 1096 ? 8.194 -26.823 -25.458 1.00 89.62 1096 THR A C 1
ATOM 8161 O O . THR A 1 1096 ? 8.419 -26.237 -24.391 1.00 89.62 1096 THR A O 1
ATOM 8164 N N . PRO A 1 1097 ? 7.419 -26.277 -26.417 1.00 80.25 1097 PRO A N 1
ATOM 8165 C CA . PRO A 1 1097 ? 6.750 -24.987 -26.257 1.00 80.25 1097 PRO A CA 1
ATOM 8166 C C . PRO A 1 1097 ? 5.818 -24.940 -25.038 1.00 80.25 1097 PRO A C 1
ATOM 8168 O O . PRO A 1 1097 ? 5.160 -25.928 -24.711 1.00 80.25 1097 PRO A O 1
ATOM 8171 N N . TYR A 1 1098 ? 5.715 -23.770 -24.405 1.00 80.88 1098 TYR A N 1
ATOM 8172 C CA . TYR A 1 1098 ? 4.753 -23.535 -23.330 1.00 80.88 1098 TYR A CA 1
ATOM 8173 C C . TYR A 1 1098 ? 3.313 -23.486 -23.863 1.00 80.88 1098 TYR A C 1
ATOM 8175 O O . TYR A 1 1098 ? 3.040 -22.897 -24.910 1.00 80.88 1098 TYR A O 1
ATOM 8183 N N . SER A 1 1099 ? 2.376 -24.077 -23.119 1.00 84.81 1099 SER A N 1
ATOM 8184 C CA . SER A 1 1099 ? 0.947 -24.086 -23.441 1.00 84.81 1099 SER A CA 1
ATOM 8185 C C . SER A 1 1099 ? 0.135 -23.672 -22.223 1.00 84.81 1099 SER A C 1
ATOM 8187 O O . SER A 1 1099 ? 0.117 -24.370 -21.209 1.00 84.81 1099 SER A O 1
ATOM 8189 N N . ASP A 1 1100 ? -0.599 -22.563 -22.336 1.00 71.50 1100 ASP A N 1
ATOM 8190 C CA . ASP A 1 1100 ? -1.448 -22.062 -21.252 1.00 71.50 1100 ASP A CA 1
ATOM 8191 C C . ASP A 1 1100 ? -2.492 -23.082 -20.794 1.00 71.50 1100 ASP A C 1
ATOM 8193 O O . ASP A 1 1100 ? -2.774 -23.185 -19.601 1.00 71.50 1100 ASP A O 1
ATOM 8197 N N . THR A 1 1101 ? -3.050 -23.858 -21.727 1.00 83.50 1101 THR A N 1
ATOM 8198 C CA . THR A 1 1101 ? -4.034 -24.901 -21.414 1.00 83.50 1101 THR A CA 1
ATOM 8199 C C . THR A 1 1101 ? -3.404 -26.056 -20.642 1.00 83.50 1101 THR A C 1
ATOM 8201 O O . THR A 1 1101 ? -4.028 -26.579 -19.722 1.00 83.50 1101 THR A O 1
ATOM 8204 N N . ARG A 1 1102 ? -2.167 -26.445 -20.984 1.00 91.94 1102 ARG A N 1
ATOM 8205 C CA . ARG A 1 1102 ? -1.431 -27.497 -20.265 1.00 91.94 1102 ARG A CA 1
ATOM 8206 C C . ARG A 1 1102 ? -1.049 -27.040 -18.860 1.00 91.94 1102 ARG A C 1
ATOM 8208 O O . ARG A 1 1102 ? -1.190 -27.806 -17.914 1.00 91.94 1102 ARG A O 1
ATOM 8215 N N . ALA A 1 1103 ? -0.589 -25.800 -18.740 1.00 91.69 1103 ALA A N 1
ATOM 8216 C CA . ALA A 1 1103 ? -0.093 -25.236 -17.495 1.00 91.69 1103 ALA A CA 1
ATOM 8217 C C . ALA A 1 1103 ? -1.203 -24.802 -16.524 1.00 91.69 1103 ALA A C 1
ATOM 8219 O O . ALA A 1 1103 ? -0.944 -24.714 -15.326 1.00 91.69 1103 ALA A O 1
ATOM 8220 N N . ALA A 1 1104 ? -2.426 -24.534 -17.003 1.00 88.31 1104 ALA A N 1
ATOM 8221 C CA . ALA A 1 1104 ? -3.514 -23.982 -16.189 1.00 88.31 1104 ALA A CA 1
ATOM 8222 C C . ALA A 1 1104 ? -3.775 -24.744 -14.874 1.00 88.31 1104 ALA A C 1
ATOM 8224 O O . ALA A 1 1104 ? -3.698 -24.102 -13.830 1.00 88.31 1104 ALA A O 1
ATOM 8225 N N . PRO A 1 1105 ? -3.949 -26.083 -14.856 1.00 95.62 1105 PRO A N 1
ATOM 8226 C CA . PRO A 1 1105 ? -4.186 -26.796 -13.600 1.00 95.62 1105 PRO A CA 1
ATOM 8227 C C . PRO A 1 1105 ? -3.034 -26.635 -12.599 1.00 95.62 1105 PRO A C 1
ATOM 8229 O O . PRO A 1 1105 ? -3.254 -26.566 -11.391 1.00 95.62 1105 PRO A O 1
ATOM 8232 N N . MET A 1 1106 ? -1.791 -26.609 -13.094 1.00 97.38 1106 MET A N 1
ATOM 8233 C CA . MET A 1 1106 ? -0.616 -26.424 -12.245 1.00 97.38 1106 MET A CA 1
ATOM 8234 C C . MET A 1 1106 ? -0.560 -24.995 -11.701 1.00 97.38 1106 MET A C 1
ATOM 8236 O O . MET A 1 1106 ? -0.281 -24.815 -10.521 1.00 97.38 1106 MET A O 1
ATOM 8240 N N . ARG A 1 1107 ? -0.889 -23.982 -12.516 1.00 95.75 1107 ARG A N 1
ATOM 8241 C CA . ARG A 1 1107 ? -1.000 -22.590 -12.048 1.00 95.75 1107 ARG A CA 1
ATOM 8242 C C . ARG A 1 1107 ? -2.018 -22.447 -10.926 1.00 95.75 1107 ARG A C 1
ATOM 8244 O O . ARG A 1 1107 ? -1.694 -21.811 -9.931 1.00 95.75 1107 ARG A O 1
ATOM 8251 N N . ASP A 1 1108 ? -3.180 -23.085 -11.041 1.00 90.94 1108 ASP A N 1
ATOM 8252 C CA . ASP A 1 1108 ? -4.218 -23.038 -10.005 1.00 90.94 1108 ASP A CA 1
ATOM 8253 C C . ASP A 1 1108 ? -3.711 -23.627 -8.677 1.00 90.94 1108 ASP A C 1
ATOM 8255 O O . ASP A 1 1108 ? -3.868 -23.033 -7.609 1.00 90.94 1108 ASP A O 1
ATOM 8259 N N . ALA A 1 1109 ? -3.024 -24.772 -8.731 1.00 95.50 1109 ALA A N 1
ATOM 8260 C CA . ALA A 1 1109 ? -2.428 -25.377 -7.542 1.00 95.50 1109 ALA A CA 1
ATOM 8261 C C . ALA A 1 1109 ? -1.319 -24.512 -6.928 1.00 95.50 1109 ALA A C 1
ATOM 8263 O O . ALA A 1 1109 ? -1.259 -24.350 -5.708 1.00 95.50 1109 ALA A O 1
ATOM 8264 N N . LEU A 1 1110 ? -0.455 -23.932 -7.761 1.00 97.44 1110 LEU A N 1
ATOM 8265 C CA . LEU A 1 1110 ? 0.610 -23.042 -7.309 1.00 97.44 1110 LEU A CA 1
ATOM 8266 C C . LEU A 1 1110 ? 0.060 -21.729 -6.736 1.00 97.44 1110 LEU A C 1
ATOM 8268 O O . LEU A 1 1110 ? 0.631 -21.211 -5.779 1.00 97.44 1110 LEU A O 1
ATOM 8272 N N . ALA A 1 1111 ? -1.052 -21.212 -7.259 1.00 90.88 1111 ALA A N 1
ATOM 8273 C CA . ALA A 1 1111 ? -1.736 -20.043 -6.714 1.00 90.88 1111 ALA A CA 1
ATOM 8274 C C . ALA A 1 1111 ? -2.283 -20.309 -5.308 1.00 90.88 1111 ALA A C 1
ATOM 8276 O O . ALA A 1 1111 ? -2.053 -19.504 -4.402 1.00 90.88 1111 ALA A O 1
ATOM 8277 N N . ASN A 1 1112 ? -2.901 -21.473 -5.091 1.00 92.50 1112 ASN A N 1
ATOM 8278 C CA . ASN A 1 1112 ? -3.328 -21.907 -3.757 1.00 92.50 1112 ASN A CA 1
ATOM 8279 C C . ASN A 1 1112 ? -2.135 -22.054 -2.804 1.00 92.50 1112 ASN A C 1
ATOM 8281 O O . ASN A 1 1112 ? -2.193 -21.653 -1.644 1.00 92.50 1112 ASN A O 1
ATOM 8285 N N . LEU A 1 1113 ? -1.021 -22.585 -3.304 1.00 97.50 1113 LEU A N 1
ATOM 8286 C CA . LEU A 1 1113 ? 0.196 -22.774 -2.527 1.00 97.50 1113 LEU A CA 1
ATOM 8287 C C . LEU A 1 1113 ? 0.830 -21.440 -2.112 1.00 97.50 1113 LEU A C 1
ATOM 8289 O O . LEU A 1 1113 ? 1.137 -21.242 -0.938 1.00 97.50 1113 LEU A O 1
ATOM 8293 N N . LEU A 1 1114 ? 1.007 -20.504 -3.048 1.00 97.31 1114 LEU A N 1
ATOM 8294 C CA . LEU A 1 1114 ? 1.547 -19.180 -2.734 1.00 97.31 1114 LEU A CA 1
ATOM 8295 C C . LEU A 1 1114 ? 0.604 -18.378 -1.829 1.00 97.31 1114 LEU A C 1
ATOM 8297 O O . LEU A 1 1114 ? 1.083 -17.645 -0.966 1.00 97.31 1114 LEU A O 1
ATOM 8301 N N . THR A 1 1115 ? -0.709 -18.572 -1.959 1.00 93.38 1115 THR A N 1
ATOM 8302 C CA . THR A 1 1115 ? -1.692 -18.042 -1.003 1.00 93.38 1115 THR A CA 1
ATOM 8303 C C . THR A 1 1115 ? -1.454 -18.605 0.398 1.00 93.38 1115 THR A C 1
ATOM 8305 O O . THR A 1 1115 ? -1.342 -17.829 1.339 1.00 93.38 1115 THR A O 1
ATOM 8308 N N . ALA A 1 1116 ? -1.235 -19.915 0.548 1.00 94.81 1116 ALA A N 1
ATOM 8309 C CA . ALA A 1 1116 ? -0.907 -20.517 1.844 1.00 94.81 1116 ALA A CA 1
ATOM 8310 C C . ALA A 1 1116 ? 0.416 -19.978 2.435 1.00 94.81 1116 ALA A C 1
ATOM 8312 O O . ALA A 1 1116 ? 0.536 -19.776 3.646 1.00 94.81 1116 ALA A O 1
ATOM 8313 N N . CYS A 1 1117 ? 1.414 -19.692 1.590 1.00 96.81 1117 CYS A N 1
ATOM 8314 C CA . CYS A 1 1117 ? 2.640 -19.007 2.014 1.00 96.81 1117 CYS A CA 1
ATOM 8315 C C . CYS A 1 1117 ? 2.359 -17.588 2.531 1.00 96.81 1117 CYS A C 1
ATOM 8317 O O . CYS A 1 1117 ? 2.921 -17.188 3.551 1.00 96.81 1117 CYS A O 1
ATOM 8319 N N . LEU A 1 1118 ? 1.500 -16.832 1.843 1.00 94.12 1118 LEU A N 1
ATOM 8320 C CA . LEU A 1 1118 ? 1.091 -15.484 2.242 1.00 94.12 1118 LEU A CA 1
ATOM 8321 C C . LEU A 1 1118 ? 0.275 -15.487 3.535 1.00 94.12 1118 LEU A C 1
ATOM 8323 O O . LEU A 1 1118 ? 0.529 -14.659 4.404 1.00 94.12 1118 LEU A O 1
ATOM 8327 N N . GLU A 1 1119 ? -0.648 -16.432 3.693 1.00 92.31 1119 GLU A N 1
ATOM 8328 C CA . GLU A 1 1119 ? -1.415 -16.635 4.925 1.00 92.31 1119 GLU A CA 1
ATOM 8329 C C . GLU A 1 1119 ? -0.488 -16.930 6.105 1.00 92.31 1119 GLU A C 1
ATOM 8331 O O . GLU A 1 1119 ? -0.611 -16.313 7.161 1.00 92.31 1119 GLU A O 1
ATOM 8336 N N . PHE A 1 1120 ? 0.504 -17.806 5.916 1.00 95.69 1120 PHE A N 1
ATOM 8337 C CA . PHE A 1 1120 ? 1.530 -18.038 6.927 1.00 95.69 1120 PHE A CA 1
ATOM 8338 C C . PHE A 1 1120 ? 2.331 -16.764 7.231 1.00 95.69 1120 PHE A C 1
ATOM 8340 O O . PHE A 1 1120 ? 2.534 -16.431 8.396 1.00 95.69 1120 PHE A O 1
ATOM 8347 N N . ALA A 1 1121 ? 2.794 -16.040 6.210 1.00 90.75 1121 ALA A N 1
ATOM 8348 C CA . ALA A 1 1121 ? 3.587 -14.829 6.406 1.00 90.75 1121 ALA A CA 1
ATOM 8349 C C . ALA A 1 1121 ? 2.790 -13.732 7.135 1.00 90.75 1121 ALA A C 1
ATOM 8351 O O . ALA A 1 1121 ? 3.344 -13.027 7.977 1.00 90.75 1121 ALA A O 1
ATOM 8352 N N . GLY A 1 1122 ? 1.494 -13.622 6.832 1.00 78.25 1122 GLY A N 1
ATOM 8353 C CA . GLY A 1 1122 ? 0.565 -12.644 7.394 1.00 78.25 1122 GLY A CA 1
ATOM 8354 C C . GLY A 1 1122 ? -0.065 -13.038 8.730 1.00 78.25 1122 GLY A C 1
ATOM 8355 O O . GLY A 1 1122 ? -0.617 -12.170 9.404 1.00 78.25 1122 GLY A O 1
ATOM 8356 N N . ALA A 1 1123 ? 0.016 -14.306 9.145 1.00 70.25 1123 ALA A N 1
ATOM 8357 C CA . ALA A 1 1123 ? -0.456 -14.717 10.463 1.00 70.25 1123 ALA A CA 1
ATOM 8358 C C . ALA A 1 1123 ? 0.370 -14.019 11.582 1.00 70.25 1123 ALA A C 1
ATOM 8360 O O . ALA A 1 1123 ? 1.484 -13.551 11.329 1.00 70.25 1123 ALA A O 1
ATOM 8361 N N . PRO A 1 1124 ? -0.115 -13.951 12.828 1.00 48.25 1124 PRO A N 1
ATOM 8362 C CA . PRO A 1 1124 ? 0.716 -13.593 13.981 1.00 48.25 1124 PRO A CA 1
ATOM 8363 C C . PRO A 1 1124 ? 1.690 -14.738 14.358 1.00 48.25 1124 PRO A C 1
ATOM 8365 O O . PRO A 1 1124 ? 1.500 -15.882 13.928 1.00 48.25 1124 PRO A O 1
ATOM 8368 N N . GLU A 1 1125 ? 2.778 -14.439 15.084 1.00 43.25 1125 GLU A N 1
ATOM 8369 C CA . GLU A 1 1125 ? 3.765 -15.425 15.593 1.00 43.25 1125 GLU A CA 1
ATOM 8370 C C . GLU A 1 1125 ? 3.294 -16.238 16.805 1.00 43.25 1125 GLU A C 1
ATOM 8372 O O . GLU A 1 1125 ? 2.720 -15.651 17.757 1.00 43.25 1125 GLU A O 1
#

Organism: Globodera pallida (NCBI:txid36090)

Secondary structure (DSSP, 8-state):
--EEEEEEEEE---SSS--EEEEEEEEEETTEEEEEEEGGGPPP-SEEEE-TT-EEEEPEEE--B----SS--HHHHHHHHTT--HHHHHHTT-THHHHHHHHHHS-HHHHHHHHHHHHHHHHHTTEEEEEEE--SS-SHHHHHHHHHHHHHHHHHSSSEEEEEEEEESS--GGGTT-HHHHHHHIIIIIHHH-TTS-SEEEEEESTTS--HHHHHHHHHHHHHTT-EE-EEE-SSS-SSHHHHHHHTT-SEEEE-TT--HHHHHHHHHHT-EEEE-HHHHHHTT------HHHHHHTT--EEE---BBTTTB----HHHHHHHHHHHH---HHHHHHHTTHHHHHHTT-TTTSSS--TTSB--EEEE--SSTTHHHH-SS---EEEEEBTTBSS---HHHHHHHHHHHHHHHT----TTTTB-SGGGTTSB--GGGHHHHHHHHHHHH---EEEEPPHHHHHHHHHHHHHHHHTS-S---HHHHHHHHHHHHTT-EE--EEE---SSSSSHHHHHHHHHHHTT-SEEEETTEEEEHHHHHHHTT--PPPP-TTHHHHHHSSSHHHHHHHHHHHHHHHHHHHHHHHHHHHHHHHTT--SGGG-HHHHHHH--HHHHHHHHHHHHHTTT-HHHHGGGSS---SS--HHHHTHHHHHHHHHHHHHHHHHHHHHHHTS---SSEEETTTTEEE---TT--HHHHHHHHHHHHHHHHHHHHHHHHHHHHT-HHHH-SPGGG-SSBTTB-TTHHHHHHHHHHHHHHHHHTS-STT----BGGGTB-----HHHHHHHHHHHHHHHHHHHHHHHHHHHHHHHTSTT----HHHHHHHHHHHHHS---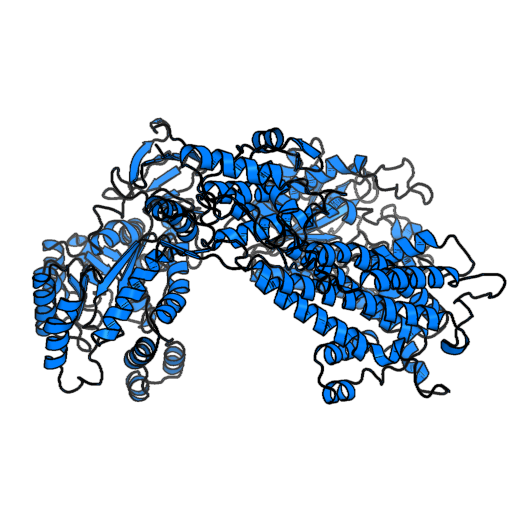SS----HHHHHHHHHHHH--SEE--SSSEEEEESS---B-TT---BS-HHHHHTTS-TTHHHHTGGGGGGT-EEEE--B-TTT--TTS-TT---SSTTS----SS-SB-TTS-BSBSS----HHHHHHHIIIIIHHHHHHHHHHHHHHHTT-S-EEEEEEEEE-S--TTT-SSPPPSEEEE-TTTTSS-HHHHHHHHHHHHTSSS-EEESSS----HHHHHH-BGGGTEEEEEEEEEGGGTSPPPSS-STTTSSPPP-HHHHHHHHHHHHHHHHHHHHHHHS--